Protein AF-A0A0G4NLV8-F1 (afdb_monomer_lite)

Secondary structure (DSSP, 8-state):
-----------PPPPPP-----SS-SGGGG----B-SPPGGGEEE-SSEEEEEEETTEEEEEE-TTS----SPBSS--B---PPPP-EEEE-SS-EEEE-SSEEEEE-SSS--TTTEEEEESS-SSTT--EEETT----TTB-----S--TT--S-------S-BTTSEEEEE-TT--EE-SSSSEEPPPSSS-EEEEEEE-TT-HHHHHHHHHHHH-PPPPPPGGGGSEEE--S----HHHHHHHHHHHHHTT----EEEE-GGGB-SSSTT--S-SS---SB-TTT-TTHHHHHHHHHHTTPEEEEEE-GGG-B-TTSTTHHHHHHHHT---TT---B---TT-HHHHHHIIIIIIHHHHHHT--EEEE---S-S--SSTT--HHHHHHHHHHHHHHHHTTTSS---BB---STTGGGS--EE----BSSHHHHHHHHHHHHHGGGGT--SEE--BT-SBSS---HHHHHHHHHHHTTSSSEEE---S-TTS---GGGS-HHHHHHHHHHHHHHHHHHHHHHHHHHHHHHHT--SEEEGGGT-TT-THHHH-TT-EEETTTEEE----SPPPTTTS------SHHHHHHHHHHHHHHHHHTTGGG----GGGHHIIIIIIIIHHHHHHHHHHHTT-HHHHHHHHHHHHHHHHHHHHH-GGG-TTGGGTT-HHHHHHHHHHHHHHHHHHHHHHHHHHTTSBHHHHHHHHHHHHHHHHHHHHHHHHHTT-HHHHHHHHHHHHHHHHHHHHHHHHHHHHHHHTTTT------B-GGGS-------

pLDDT: mean 89.78, std 13.99, range [25.23, 98.75]

InterPro domains:
  IPR000322 Glycoside hydrolase family 31, TIM barrel domain [PF01055] (221-526)
  IPR000791 Acetate transporter GPR1/Ato2/SatP-like [PF01184] (585-761)
  IPR017853 Glycoside hydrolase superfamily [SSF51445] (209-532)

Foldseek 3Di:
DDDDDDDDDDPDDDDDDDDPDDDQPDLQLLQDDFAQAEDPLQWDADQFKIWGCLELFKIKIKGHPRSDDDRFAFLQFRYSYDDRYDWDWDDDPQWIWIDGPFKIWIARPDDFDQVGTKMFTPQALDPVGDMDGVVDDDQPFFLAAADQACAVPQFDDHGHGFQDGSNQKDKDWRFLTWGDPSRSRTDGDDDDDMTIMMMGGGNLQLLVSLVVSCNGLPAQAFADLLQLAAEEAEADLAALVRVLVLVVVCVVLVQDHAAYEDEQNQFAAPDPPPPDRRRAAQAGDCVRCVPLLVSLVSCVVSNHAYEYEHDCQAAAFLVHPQQVVLCVQLVHDCPVRDHPGDALNDSSNLCSVLVRRVVVVVVSRHLEYAHEYPPDQDHPDRSHGPQSSCQSSRQSSQCVVVVNPNGAYEETDPDQSSSNRDDHERYQHEQDLSHLVRVLLNQASNVSRLNQHYYYAQRGADDDFQDLVSSLLSLLVLLLHNGNYHYYYPDPSRDNQLVSHDPVSSVSSSVSSVVSVVCSVVSSVQSVVCRVSVGHQWHQQCSVVVVAPLSSVLSQWTHRGDPDIDRGDSDAADPVQNHDDDDDLQLLLLLLVLLQLVLCCLLCPVPNVQCLVSLCSLQPSQQVRLQVVLVVCVNRVNPLSNVVSNLRNVLSVVVSLCSDCVNVNVVVCPPLLLVVLLVVLVSLLVSLVVLVVSLVVCQQFFPLSNLLSVLLSQLSNLQSVLSNCVSVVNNVSSSVSSSVSSVSSNVSSVSSVVVSCQNVPVSGPHNDDRGGNNVVVDPPDDDD

Sequence (784 aa):
MGGASISSTSQKQRPIVIDSSSSKHGMDKYKFPSDPVAHKASTITGSNYRFTVIKPSVLRYEWSPDGTFEDRASTFAINRKFDKPDYSVKETEDLLEIVTPSLHLSYDKKRFSPNGFLVTFINKATLWGSEWRYGGEHDGGNLGGTARTLDGVNGRCDVGDGILSRSGFANLDDSESMLFDGEGFVAPRKSGDRIDGYLFSYGQDYKGAMRDYHDISGKQPLVPRWALGNWWSRYHAYNDKEYLDLMDKFEDQKIPLSTAVIDMDWHLVHEEQVTHTGWTGYTWNKSLFPDHVAFCKDLHERHLKITLNDHPHAGVHHFEDLYEKVAKAMGYDTSDNAPILFTPTDPNFMHAFLNVLHRSLEEDGCDFWWIDWQQGPYSRIPGLDPLWLLNHFQYLDDSIQRNGSGAIIFSRYGGPGSHRYPVGFSGDSISTWESLAFQPEFTTTASNVGYGWWSHDIGGHVAGSRDDELATRWTQYGVFSPIMRLHSSNSEWMGKEPWGYRDEYAAILRHFMRLRHRLVPYIYTMNVNAAASDEPLVQPLYWSHPGRGIAYDLRNQYTFGLSLVVRPVTGRRDTRTNLASEKTALPIGAFATTLTTLSLSLMEWRGVTITNVYVGNFFFIAALGLLISAQWELSVGNGFSYTVYSAFALFYAGYAAILTPSFGIVDAYGDDAAQFNNALGFFMILWSVFVLTFFIASLPSNLVFIAIFALVDVGFILVSASYFAAADGSHSASIALKKASGVFCFLAGLVGWYLTLHLLIKDDLYELPLGDTSGYFPKTRKRN

Radius of gyration: 35.22 Å; chains: 1; bounding box: 129×78×81 Å

Organism: Verticillium longisporum (NCBI:txid100787)

Structure (mmCIF, N/CA/C/O backbone):
data_AF-A0A0G4NLV8-F1
#
_entry.id   AF-A0A0G4NLV8-F1
#
loop_
_atom_site.group_PDB
_atom_site.id
_atom_site.type_symbol
_atom_site.label_atom_id
_atom_site.label_alt_id
_atom_site.label_comp_id
_atom_site.label_asym_id
_atom_site.label_entity_id
_atom_site.label_seq_id
_atom_site.pdbx_PDB_ins_code
_atom_site.Cartn_x
_atom_site.Cartn_y
_atom_site.Cartn_z
_atom_site.occupancy
_atom_site.B_iso_or_equiv
_atom_site.auth_seq_id
_atom_site.auth_comp_id
_atom_site.auth_asym_id
_atom_site.auth_atom_id
_atom_site.pdbx_PDB_model_num
ATOM 1 N N . MET A 1 1 ? -62.352 -4.588 -30.972 1.00 38.97 1 MET A N 1
ATOM 2 C CA . MET A 1 1 ? -61.065 -5.277 -30.741 1.00 38.97 1 MET A CA 1
ATOM 3 C C . MET A 1 1 ? -59.977 -4.357 -31.285 1.00 38.97 1 MET A C 1
ATOM 5 O O . MET A 1 1 ? -59.772 -4.352 -32.482 1.00 38.97 1 MET A O 1
ATOM 9 N N . GLY A 1 2 ? -59.392 -3.406 -30.564 1.00 29.11 2 GLY A N 1
ATOM 10 C CA . GLY A 1 2 ? -59.088 -3.324 -29.137 1.00 29.11 2 GLY A CA 1
ATOM 11 C C . GLY A 1 2 ? -57.567 -3.227 -29.002 1.00 29.11 2 GLY A C 1
ATOM 12 O O . GLY A 1 2 ? -56.939 -4.213 -28.644 1.00 29.11 2 GLY A O 1
ATOM 13 N N . GLY A 1 3 ? -56.990 -2.087 -29.401 1.00 29.62 3 GLY A N 1
ATOM 14 C CA . GLY A 1 3 ? -55.568 -1.789 -29.221 1.00 29.62 3 GLY A CA 1
ATOM 15 C C . GLY A 1 3 ? -55.262 -1.419 -27.771 1.00 29.62 3 GLY A C 1
ATOM 16 O O . GLY A 1 3 ? -56.114 -0.849 -27.091 1.00 29.62 3 GLY A O 1
ATOM 17 N N . ALA A 1 4 ? -54.054 -1.736 -27.307 1.00 29.42 4 ALA A N 1
ATOM 18 C CA . ALA A 1 4 ? -53.563 -1.322 -25.999 1.00 29.42 4 ALA A CA 1
ATOM 19 C C . ALA A 1 4 ? -52.131 -0.790 -26.119 1.00 29.42 4 ALA A C 1
ATOM 21 O O . ALA A 1 4 ? -51.211 -1.482 -26.548 1.00 29.42 4 ALA A O 1
ATOM 22 N N . SER A 1 5 ? -52.017 0.484 -25.760 1.00 25.80 5 SER A N 1
ATOM 23 C CA . SER A 1 5 ? -50.831 1.315 -25.611 1.00 25.80 5 SER A CA 1
ATOM 24 C C . SER A 1 5 ? -49.900 0.817 -24.504 1.00 25.80 5 SER A C 1
ATOM 26 O O . SER A 1 5 ? -50.362 0.473 -23.417 1.00 25.80 5 SER A O 1
ATOM 28 N N . ILE A 1 6 ? -48.592 0.895 -24.739 1.00 29.86 6 ILE A N 1
ATOM 29 C CA . ILE A 1 6 ? -47.568 0.763 -23.700 1.00 29.86 6 ILE A CA 1
ATOM 30 C C . ILE A 1 6 ? -47.379 2.148 -23.069 1.00 29.86 6 ILE A C 1
ATOM 32 O O . ILE A 1 6 ? -46.929 3.084 -23.727 1.00 29.86 6 ILE A O 1
ATOM 36 N N . SER A 1 7 ? -47.790 2.290 -21.809 1.00 25.23 7 SER A N 1
ATOM 37 C CA . SER A 1 7 ? -47.650 3.514 -21.021 1.00 25.23 7 SER A CA 1
ATOM 38 C C . SER A 1 7 ? -46.253 3.619 -20.411 1.00 25.23 7 SER A C 1
ATOM 40 O O . SER A 1 7 ? -45.836 2.739 -19.659 1.00 25.23 7 SER A O 1
ATOM 42 N N . SER A 1 8 ? -45.567 4.730 -20.668 1.00 26.80 8 SER A N 1
ATOM 43 C CA . SER A 1 8 ? -44.390 5.177 -19.926 1.00 26.80 8 SER A CA 1
ATOM 44 C C . SER A 1 8 ? -44.804 5.696 -18.543 1.00 26.80 8 SER A C 1
ATOM 46 O O . SER A 1 8 ? -45.388 6.775 -18.427 1.00 26.80 8 SER A O 1
ATOM 48 N N . THR A 1 9 ? -44.505 4.961 -17.478 1.00 26.12 9 THR A N 1
ATOM 49 C CA . THR A 1 9 ? -44.613 5.481 -16.108 1.00 26.12 9 THR A CA 1
ATOM 50 C C . THR A 1 9 ? -43.336 6.221 -15.733 1.00 26.12 9 THR A C 1
ATOM 52 O O . THR A 1 9 ? -42.332 5.603 -15.394 1.00 26.12 9 THR A O 1
ATOM 55 N N . SER A 1 10 ? -43.389 7.556 -15.762 1.00 26.77 10 SER A N 1
ATOM 56 C CA . SER A 1 10 ? -42.438 8.407 -15.046 1.00 26.77 10 SER A CA 1
ATOM 57 C C . SER A 1 10 ? -42.631 8.192 -13.541 1.00 26.77 10 SER A C 1
ATOM 59 O O . SER A 1 10 ? -43.697 8.519 -13.005 1.00 26.77 10 SER A O 1
ATOM 61 N N . GLN A 1 11 ? -41.632 7.660 -12.841 1.00 27.70 11 GLN A N 1
ATOM 62 C CA . GLN A 1 11 ? -41.609 7.719 -11.381 1.00 27.70 11 GLN A CA 1
ATOM 63 C C . GLN A 1 11 ? -41.343 9.169 -10.965 1.00 27.70 11 GLN A C 1
ATOM 65 O O . GLN A 1 11 ? -40.218 9.650 -11.008 1.00 27.70 11 GLN A O 1
ATOM 70 N N . LYS A 1 12 ? -42.405 9.887 -10.587 1.00 29.28 12 LYS A N 1
ATOM 71 C CA . LYS A 1 12 ? -42.277 11.154 -9.863 1.00 29.28 12 LYS A CA 1
ATOM 72 C C . LYS A 1 12 ? -41.698 10.854 -8.478 1.00 29.28 12 LYS A C 1
ATOM 74 O O . LYS A 1 12 ? -42.352 10.174 -7.684 1.00 29.28 12 LYS A O 1
ATOM 79 N N . GLN A 1 13 ? -40.498 11.365 -8.203 1.00 31.30 13 GLN A N 1
ATOM 80 C CA . GLN A 1 13 ? -39.945 11.480 -6.853 1.00 31.30 13 GLN A CA 1
ATOM 81 C C . GLN A 1 13 ? -40.967 12.181 -5.946 1.00 31.30 13 GLN A C 1
ATOM 83 O O . GLN A 1 13 ? -41.559 13.198 -6.316 1.00 31.30 13 GLN A O 1
ATOM 88 N N . ARG A 1 14 ? -41.213 11.612 -4.762 1.00 28.25 14 ARG A N 1
ATOM 89 C CA . ARG A 1 14 ? -42.006 12.272 -3.719 1.00 28.25 14 ARG A CA 1
ATOM 90 C C . ARG A 1 14 ? -41.120 13.303 -3.012 1.00 28.25 14 ARG A C 1
ATOM 92 O O . ARG A 1 14 ? -39.988 12.958 -2.683 1.00 28.25 14 ARG A O 1
ATOM 99 N N . PRO A 1 15 ? -41.613 14.520 -2.734 1.00 27.88 15 PRO A N 1
ATOM 100 C CA . PRO A 1 15 ? -40.862 15.491 -1.954 1.00 27.88 15 PRO A CA 1
ATOM 101 C C . PRO A 1 15 ? -40.763 15.013 -0.500 1.00 27.88 15 PRO A C 1
ATOM 103 O O . PRO A 1 15 ? -41.767 14.645 0.113 1.00 27.88 15 PRO A O 1
ATOM 106 N N . ILE A 1 16 ? -39.543 14.999 0.034 1.00 32.50 16 ILE A N 1
ATOM 107 C CA . ILE A 1 16 ? -39.265 14.724 1.445 1.00 32.50 16 ILE A CA 1
ATOM 108 C C . ILE A 1 16 ? -39.693 15.962 2.242 1.00 32.50 16 ILE A C 1
ATOM 110 O O . ILE A 1 16 ? -39.174 17.057 2.036 1.00 32.50 16 ILE A O 1
ATOM 114 N N . VAL A 1 17 ? -40.680 15.792 3.121 1.00 29.70 17 VAL A N 1
ATOM 115 C CA . VAL A 1 17 ? -41.126 16.821 4.068 1.00 29.70 17 VAL A CA 1
ATOM 116 C C . VAL A 1 17 ? -40.156 16.821 5.249 1.00 29.70 17 VAL A C 1
ATOM 118 O O . VAL A 1 17 ? -39.983 15.791 5.897 1.00 29.70 17 VAL A O 1
ATOM 121 N N . ILE A 1 18 ? -39.517 17.962 5.508 1.00 35.19 18 ILE A N 1
ATOM 122 C CA . ILE A 1 18 ? -38.602 18.169 6.637 1.00 35.19 18 ILE A CA 1
ATOM 123 C C . ILE A 1 18 ? -39.430 18.682 7.822 1.00 35.19 18 ILE A C 1
ATOM 125 O O . ILE A 1 18 ? -39.954 19.792 7.762 1.00 35.19 18 ILE A O 1
ATOM 129 N N . ASP A 1 19 ? -39.563 17.871 8.874 1.00 29.81 19 ASP A N 1
ATOM 130 C CA . ASP A 1 19 ? -40.154 18.261 10.162 1.00 29.81 19 ASP A CA 1
ATOM 131 C C . ASP A 1 19 ? -39.036 18.626 11.156 1.00 29.81 19 ASP A C 1
ATOM 133 O O . ASP A 1 19 ? -38.046 17.905 11.281 1.00 29.81 19 ASP A O 1
ATOM 137 N N . SER A 1 20 ? -39.156 19.769 11.827 1.00 34.16 20 SER A N 1
ATOM 138 C CA . SER A 1 20 ? -38.058 20.519 12.448 1.00 34.16 20 SER A CA 1
ATOM 139 C C . SER A 1 20 ? -38.025 20.429 13.980 1.00 34.16 20 SER A C 1
ATOM 141 O O . SER A 1 20 ? -37.966 21.460 14.654 1.00 34.16 20 SER A O 1
ATOM 143 N N . SER A 1 21 ? -38.053 19.226 14.566 1.00 32.72 21 SER A N 1
ATOM 144 C CA . SER A 1 21 ? -37.839 19.082 16.018 1.00 32.72 21 SER A CA 1
ATOM 145 C C . SER A 1 21 ? -37.373 17.688 16.483 1.00 32.72 21 SER A C 1
ATOM 147 O O . SER A 1 21 ? -38.164 16.927 17.032 1.00 32.72 21 SER A O 1
ATOM 149 N N . SER A 1 22 ? -36.082 17.356 16.327 1.00 35.91 22 SER A N 1
ATOM 150 C CA . SER A 1 22 ? -35.323 16.471 17.245 1.00 35.91 22 SER A CA 1
ATOM 151 C C . SER A 1 22 ? -33.817 16.535 16.947 1.00 35.91 22 SER A C 1
ATOM 153 O O . SER A 1 22 ? -33.408 16.637 15.803 1.00 35.91 22 SER A O 1
ATOM 155 N N . SER A 1 23 ? -32.961 16.484 17.958 1.00 43.44 23 SER A N 1
ATOM 156 C CA . SER A 1 23 ? -31.551 16.903 17.899 1.00 43.44 23 SER A CA 1
ATOM 157 C C . SER A 1 23 ? -30.526 15.892 17.328 1.00 43.44 23 SER A C 1
ATOM 159 O O . SER A 1 23 ? -29.408 15.850 17.834 1.00 43.44 23 SER A O 1
ATOM 161 N N . LYS A 1 24 ? -30.857 15.087 16.307 1.00 53.97 24 LYS A N 1
ATOM 162 C CA . LYS A 1 24 ? -29.906 14.230 15.544 1.00 53.97 24 LYS A CA 1
ATOM 163 C C . LYS A 1 24 ? -30.459 13.878 14.145 1.00 53.97 24 LYS A C 1
ATOM 165 O O . LYS A 1 24 ? -30.558 12.711 13.778 1.00 53.97 24 LYS A O 1
ATOM 170 N N . HIS A 1 25 ? -30.902 14.861 13.361 1.00 63.53 25 HIS A N 1
ATOM 171 C CA . HIS A 1 25 ? -31.545 14.576 12.069 1.00 63.53 25 HIS A CA 1
ATOM 172 C C . HIS A 1 25 ? -30.561 13.972 11.054 1.00 63.53 25 HIS A C 1
ATOM 174 O O . HIS A 1 25 ? -29.719 14.669 10.503 1.00 63.53 25 HIS A O 1
ATOM 180 N N . GLY A 1 26 ? -30.703 12.672 10.781 1.00 76.69 26 GLY A N 1
ATOM 181 C CA . GLY A 1 26 ? -30.238 12.042 9.540 1.00 76.69 26 GLY A CA 1
ATOM 182 C C . GLY A 1 26 ? -29.002 11.145 9.628 1.00 76.69 26 GLY A C 1
ATOM 183 O O . GLY A 1 26 ? -28.774 10.390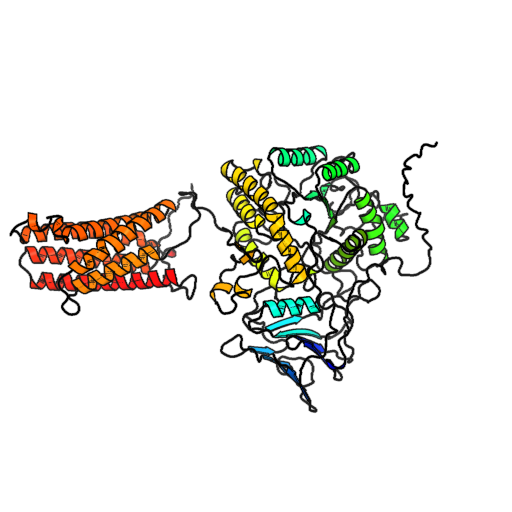 8.685 1.00 76.69 26 GLY A O 1
ATOM 184 N N . MET A 1 27 ? -28.245 11.155 10.733 1.00 91.56 27 MET A N 1
ATOM 185 C CA . MET A 1 27 ? -27.034 10.320 10.848 1.00 91.56 27 MET A CA 1
ATOM 186 C C . MET A 1 27 ? -27.313 8.855 11.237 1.00 91.56 27 MET A C 1
ATOM 188 O O . MET A 1 27 ? -26.491 7.985 10.963 1.00 91.56 27 MET A O 1
ATOM 192 N N . ASP A 1 28 ? -28.495 8.537 11.778 1.00 90.56 28 ASP A N 1
ATOM 193 C CA . ASP A 1 28 ? -28.865 7.174 12.209 1.00 90.56 28 ASP A CA 1
ATOM 194 C C . ASP A 1 28 ? -28.780 6.121 11.090 1.00 90.56 28 ASP A C 1
ATOM 196 O O . ASP A 1 28 ? -28.574 4.935 11.354 1.00 90.56 28 ASP A O 1
ATOM 200 N N . LYS A 1 29 ? -28.922 6.542 9.826 1.00 91.31 29 LYS A N 1
ATOM 201 C CA . LYS A 1 29 ? -28.813 5.654 8.659 1.00 91.31 29 LYS A CA 1
ATOM 202 C C . LYS A 1 29 ? -27.388 5.143 8.415 1.00 91.31 29 LYS A C 1
ATOM 204 O O . LYS A 1 29 ? -27.231 4.157 7.705 1.00 91.31 29 LYS A O 1
ATOM 209 N N . TYR A 1 30 ? -26.373 5.780 9.006 1.00 94.56 30 TYR A N 1
ATOM 210 C CA . TYR A 1 30 ? -24.967 5.371 8.919 1.00 94.56 30 TYR A CA 1
ATOM 211 C C . TYR A 1 30 ? -24.568 4.376 10.022 1.00 94.56 30 TYR A C 1
ATOM 213 O O . TYR A 1 30 ? -23.389 4.095 10.227 1.00 94.56 30 TYR A O 1
ATOM 221 N N . LYS A 1 31 ? -25.535 3.790 10.741 1.00 93.62 31 LYS A N 1
ATOM 222 C CA . LYS A 1 31 ? -25.270 2.596 11.553 1.00 93.62 31 LYS A CA 1
ATOM 223 C C . LYS A 1 31 ? -24.798 1.460 10.642 1.00 93.62 31 LYS A C 1
ATOM 225 O O . LYS A 1 31 ? -25.408 1.184 9.612 1.00 93.62 31 LYS A O 1
ATOM 230 N N . PHE A 1 32 ? -23.735 0.776 11.048 1.00 93.81 32 PHE A N 1
ATOM 231 C CA . PHE A 1 32 ? -23.145 -0.327 10.295 1.00 93.81 32 PHE A CA 1
ATOM 232 C C . PHE A 1 32 ? -23.087 -1.607 11.147 1.00 93.81 32 PHE A C 1
ATOM 234 O O . PHE A 1 32 ? -23.086 -1.523 12.381 1.00 93.81 32 PHE A O 1
ATOM 241 N N . PRO A 1 33 ? -23.048 -2.798 10.520 1.00 93.00 33 PRO A N 1
ATOM 242 C CA . PRO A 1 33 ? -22.968 -4.060 11.250 1.00 93.00 33 PRO A CA 1
ATOM 243 C C . PRO A 1 33 ? -21.710 -4.138 12.125 1.00 93.00 33 PRO A C 1
ATOM 245 O O . PRO A 1 33 ? -20.595 -3.975 11.632 1.00 93.00 33 PRO A O 1
ATOM 248 N N . SER A 1 34 ? -21.900 -4.398 13.417 1.00 95.69 34 SER A N 1
ATOM 249 C CA . SER A 1 34 ? -20.826 -4.610 14.390 1.00 95.69 34 SER A CA 1
ATOM 250 C C . SER A 1 34 ? -21.331 -5.438 15.573 1.00 95.69 34 SER A C 1
ATOM 252 O O . SER A 1 34 ? -22.496 -5.335 15.958 1.00 95.69 34 SER A O 1
ATOM 254 N N . ASP A 1 35 ? -20.445 -6.236 16.168 1.00 96.62 35 ASP A N 1
ATOM 255 C CA . ASP A 1 35 ? -20.707 -7.028 17.376 1.00 96.62 35 ASP A CA 1
ATOM 256 C C . ASP A 1 35 ? -19.591 -6.803 18.423 1.00 96.62 35 ASP A C 1
ATOM 258 O O . ASP A 1 35 ? -18.783 -7.700 18.696 1.00 96.62 35 ASP A O 1
ATOM 262 N N . PRO A 1 36 ? -19.491 -5.601 19.024 1.00 96.81 36 PRO A N 1
ATOM 263 C CA . PRO A 1 36 ? -18.287 -5.173 19.742 1.00 96.81 36 PRO A CA 1
ATOM 264 C C . PRO A 1 36 ? -18.175 -5.692 21.182 1.00 96.81 36 PRO A C 1
ATOM 266 O O . PRO A 1 36 ? -17.120 -5.539 21.803 1.00 96.81 36 PRO A O 1
ATOM 269 N N . VAL A 1 37 ? -19.233 -6.308 21.718 1.00 96.88 37 VAL A N 1
ATOM 270 C CA . VAL A 1 37 ? -19.282 -6.821 23.094 1.00 96.88 37 VAL A CA 1
ATOM 271 C C . VAL A 1 37 ? -18.903 -8.298 23.113 1.00 96.88 37 VAL A C 1
ATOM 273 O O . VAL A 1 37 ? -19.598 -9.138 22.541 1.00 96.88 37 VAL A O 1
ATOM 276 N N . ALA A 1 38 ? -17.813 -8.624 23.803 1.00 95.88 38 ALA A N 1
ATOM 277 C CA . ALA A 1 38 ? -17.331 -9.995 23.907 1.00 95.88 38 ALA A CA 1
ATOM 278 C C . ALA A 1 38 ? -18.262 -10.902 24.725 1.00 95.88 38 ALA A C 1
ATOM 280 O O . ALA A 1 38 ? -19.027 -10.461 25.589 1.00 95.88 38 ALA A O 1
ATOM 281 N N . HIS A 1 39 ? -18.172 -12.210 24.478 1.00 93.31 39 HIS A N 1
ATOM 282 C CA . HIS A 1 39 ? -18.891 -13.196 25.274 1.00 93.31 39 HIS A CA 1
ATOM 283 C C . HIS A 1 39 ? -18.384 -13.171 26.727 1.00 93.31 39 HIS A C 1
ATOM 285 O O . HIS A 1 39 ? -17.189 -13.310 26.969 1.00 93.31 39 HIS A O 1
ATOM 291 N N . LYS A 1 40 ? -19.288 -13.063 27.714 1.00 94.00 40 LYS A N 1
ATOM 292 C CA . LYS A 1 40 ? -18.914 -12.949 29.143 1.00 94.00 40 LYS A CA 1
ATOM 293 C C . LYS A 1 40 ? -17.983 -14.064 29.618 1.00 94.00 40 LYS A C 1
ATOM 295 O O . LYS A 1 40 ? -17.091 -13.827 30.419 1.00 94.00 40 LYS A O 1
ATOM 300 N N . ALA A 1 41 ? -18.193 -15.280 29.116 1.00 95.38 41 ALA A N 1
ATOM 301 C CA . ALA A 1 41 ? -17.379 -16.440 29.473 1.00 95.38 41 ALA A CA 1
ATOM 302 C C . ALA A 1 41 ? -15.982 -16.459 28.828 1.00 95.38 41 ALA A C 1
ATOM 304 O O . ALA A 1 41 ? -15.270 -17.428 29.055 1.00 95.38 41 ALA A O 1
ATOM 305 N N . SER A 1 42 ? -15.632 -15.451 28.025 1.00 97.06 42 SER A N 1
ATOM 306 C CA . SER A 1 42 ? -14.298 -15.221 27.453 1.00 97.06 42 SER A CA 1
ATOM 307 C C . SER A 1 42 ? -13.561 -14.070 28.147 1.00 97.06 42 SER A C 1
ATOM 309 O O . SER A 1 42 ? -12.428 -13.755 27.786 1.00 97.06 42 SER A O 1
ATOM 311 N N . THR A 1 43 ? -14.204 -13.420 29.121 1.00 97.56 43 THR A N 1
ATOM 312 C CA . THR A 1 43 ? -13.706 -12.222 29.795 1.00 97.56 43 THR A CA 1
ATOM 313 C C . THR A 1 43 ? -13.301 -12.544 31.233 1.00 97.56 43 THR A C 1
ATOM 315 O O . THR A 1 43 ? -14.046 -13.182 31.976 1.00 97.56 43 THR A O 1
ATOM 318 N N . ILE A 1 44 ? -12.121 -12.072 31.629 1.00 97.94 44 ILE A N 1
ATOM 319 C CA . ILE A 1 44 ? -11.565 -12.159 32.978 1.00 97.94 44 ILE A CA 1
ATOM 320 C C . ILE A 1 44 ? -11.370 -10.727 33.477 1.00 97.94 44 ILE A C 1
ATOM 322 O O . ILE A 1 44 ? -10.573 -9.980 32.911 1.00 97.94 44 ILE A O 1
ATOM 326 N N . THR A 1 45 ? -12.094 -10.340 34.526 1.00 97.12 45 THR A N 1
ATOM 327 C CA . THR A 1 45 ? -12.149 -8.949 35.000 1.00 97.12 45 THR A CA 1
ATOM 328 C C . THR A 1 45 ? -11.724 -8.853 36.459 1.00 97.12 45 THR A C 1
ATOM 330 O O . THR A 1 45 ? -12.265 -9.562 37.305 1.00 97.12 45 THR A O 1
ATOM 333 N N . GLY A 1 46 ? -10.792 -7.945 36.748 1.00 96.12 46 GLY A N 1
ATOM 334 C CA . GLY A 1 46 ? -10.450 -7.499 38.100 1.00 96.12 46 GLY A CA 1
ATOM 335 C C . GLY A 1 46 ? -10.925 -6.069 38.366 1.00 96.12 46 GLY A C 1
ATOM 336 O O . GLY A 1 46 ? -11.727 -5.517 37.618 1.00 96.12 46 GLY A O 1
ATOM 337 N N . SER A 1 47 ? -10.409 -5.436 39.423 1.00 95.06 47 SER A N 1
ATOM 338 C CA . SER A 1 47 ? -10.797 -4.062 39.789 1.00 95.06 47 SER A CA 1
ATOM 339 C C . SER A 1 47 ? -10.362 -3.011 38.765 1.00 95.06 47 SER A C 1
ATOM 341 O O . SER A 1 47 ? -11.061 -2.028 38.561 1.00 95.06 47 SER A O 1
ATOM 343 N N . ASN A 1 48 ? -9.206 -3.219 38.129 1.00 97.25 48 ASN A N 1
ATOM 344 C CA . ASN A 1 48 ? -8.549 -2.234 37.264 1.00 97.25 48 ASN A CA 1
ATOM 345 C C . ASN A 1 48 ? -8.106 -2.809 35.918 1.00 97.25 48 ASN A C 1
ATOM 347 O O . ASN A 1 48 ? -7.559 -2.085 35.097 1.00 97.25 48 ASN A O 1
ATOM 351 N N . TYR A 1 49 ? -8.313 -4.104 35.685 1.00 98.19 49 TYR A N 1
ATOM 352 C CA . TYR A 1 49 ? -7.892 -4.781 34.465 1.00 98.19 49 TYR A CA 1
ATOM 353 C C . TYR A 1 49 ? -9.005 -5.656 33.904 1.00 98.19 49 TYR A C 1
ATOM 355 O O . TYR A 1 49 ? -9.838 -6.184 34.650 1.00 98.19 49 TYR A O 1
ATOM 363 N N . ARG A 1 50 ? -8.969 -5.860 32.590 1.00 98.50 50 ARG A N 1
ATOM 364 C CA . ARG A 1 50 ? -9.819 -6.815 31.891 1.00 98.50 50 ARG A CA 1
ATOM 365 C C . ARG A 1 50 ? -9.020 -7.510 30.801 1.00 98.50 50 ARG A C 1
ATOM 367 O O . ARG A 1 50 ? -8.403 -6.860 29.967 1.00 98.50 50 ARG A O 1
ATOM 374 N N . PHE A 1 51 ? -9.053 -8.834 30.797 1.00 98.69 51 PHE A N 1
ATOM 375 C CA . PHE A 1 51 ? -8.548 -9.650 29.700 1.00 98.69 51 PHE A CA 1
ATOM 376 C C . PHE A 1 51 ? -9.721 -10.289 28.980 1.00 98.69 51 PHE A C 1
ATOM 378 O O . PHE A 1 51 ? -10.657 -10.771 29.617 1.00 98.69 51 PHE A O 1
ATOM 385 N N . THR A 1 52 ? -9.670 -10.316 27.655 1.00 98.56 52 THR A N 1
ATOM 386 C CA . THR A 1 52 ? -10.646 -11.038 26.843 1.00 98.56 52 THR A CA 1
ATOM 387 C C . THR A 1 52 ? -9.909 -11.967 25.896 1.00 98.56 52 THR A C 1
ATOM 389 O O . THR A 1 52 ? -9.145 -11.516 25.044 1.00 98.56 52 THR A O 1
ATOM 392 N N . VAL A 1 53 ? -10.150 -13.270 26.027 1.00 98.19 53 VAL A N 1
ATOM 393 C CA . VAL A 1 53 ? -9.654 -14.263 25.073 1.00 98.19 53 VAL A CA 1
ATOM 394 C C . VAL A 1 53 ? -10.606 -14.249 23.879 1.00 98.19 53 VAL A C 1
ATOM 396 O O . VAL A 1 53 ? -11.673 -14.856 23.918 1.00 98.19 53 VAL A O 1
ATOM 399 N N . ILE A 1 54 ? -10.259 -13.476 22.849 1.00 96.81 54 ILE A N 1
ATOM 400 C CA . ILE A 1 54 ? -11.094 -13.280 21.655 1.00 96.81 54 ILE A CA 1
ATOM 401 C C . ILE A 1 54 ? -11.093 -14.561 20.818 1.00 96.81 54 ILE A C 1
ATOM 403 O O . ILE A 1 54 ? -12.138 -15.030 20.375 1.00 96.81 54 ILE A O 1
ATOM 407 N N . LYS A 1 55 ? -9.904 -15.142 20.656 1.00 96.06 55 LYS A N 1
ATOM 408 C CA . LYS A 1 55 ? -9.633 -16.407 19.972 1.00 96.06 55 LYS A CA 1
ATOM 409 C C . LYS A 1 55 ? -8.474 -17.122 20.665 1.00 96.06 55 LYS A C 1
ATOM 411 O O . LYS A 1 55 ? -7.755 -16.474 21.426 1.00 96.06 55 LYS A O 1
ATOM 416 N N . PRO A 1 56 ? -8.218 -18.415 20.383 1.00 94.88 56 PRO A N 1
ATOM 417 C CA . PRO A 1 56 ? -7.038 -19.096 20.917 1.00 94.88 56 PRO A CA 1
ATOM 418 C C . PRO A 1 56 ? -5.733 -18.323 20.668 1.00 94.88 56 PRO A C 1
ATOM 420 O O . PRO A 1 56 ? -4.889 -18.285 21.556 1.00 94.88 56 PRO A O 1
ATOM 423 N N . SER A 1 57 ? -5.632 -17.679 19.499 1.00 95.38 57 SER A N 1
ATOM 424 C CA . SER A 1 57 ? -4.513 -16.883 18.974 1.00 95.38 57 SER A CA 1
ATOM 425 C C . SER A 1 57 ? -4.583 -15.381 19.264 1.00 95.38 57 SER A C 1
ATOM 427 O O . SER A 1 57 ? -3.624 -14.681 18.950 1.00 95.38 57 SER A O 1
ATOM 429 N N . VAL A 1 58 ? -5.680 -14.856 19.827 1.00 97.50 58 VAL A N 1
ATOM 430 C CA . VAL A 1 58 ? -5.844 -13.406 20.036 1.00 97.50 58 VAL A CA 1
ATOM 431 C C . VAL A 1 58 ? -6.360 -13.093 21.430 1.00 97.50 58 VAL A C 1
ATOM 433 O O . VAL A 1 58 ? -7.462 -13.490 21.821 1.00 97.50 58 VAL A O 1
ATOM 436 N N . LEU A 1 59 ? -5.575 -12.303 22.154 1.00 98.06 59 LEU A N 1
ATOM 437 C CA . LEU A 1 59 ? -5.898 -11.801 23.479 1.00 98.06 59 LEU A CA 1
ATOM 438 C C . LEU A 1 59 ? -6.058 -10.281 23.428 1.00 98.06 59 LEU A C 1
ATOM 440 O O . LEU A 1 59 ? -5.142 -9.581 23.013 1.00 98.06 59 LEU A O 1
ATOM 444 N N . ARG A 1 60 ? -7.182 -9.768 23.926 1.00 98.56 60 ARG A N 1
ATOM 445 C CA . ARG A 1 60 ? -7.340 -8.347 24.252 1.00 98.56 60 ARG A CA 1
ATOM 446 C C . ARG A 1 60 ? -7.002 -8.121 25.723 1.00 98.56 60 ARG A C 1
ATOM 448 O O . ARG A 1 60 ? -7.427 -8.906 26.576 1.00 98.56 60 ARG A O 1
ATOM 455 N N . TYR A 1 61 ? -6.292 -7.045 26.025 1.00 98.69 61 TYR A N 1
ATOM 456 C CA . TYR A 1 61 ? -5.982 -6.613 27.381 1.00 98.69 61 TYR A CA 1
ATOM 457 C C . TYR A 1 61 ? -6.368 -5.148 27.575 1.00 98.69 61 TYR A C 1
ATOM 459 O O . TYR A 1 61 ? -6.128 -4.304 26.717 1.00 98.69 61 TYR A O 1
ATOM 467 N N . GLU A 1 62 ? -6.954 -4.842 28.725 1.00 98.56 62 GLU A N 1
ATOM 468 C CA . GLU A 1 62 ? -7.380 -3.498 29.087 1.00 98.56 62 GLU A CA 1
ATOM 469 C C . GLU A 1 62 ? -6.984 -3.178 30.524 1.00 98.56 62 GLU A C 1
ATOM 471 O O . GLU A 1 62 ? -7.041 -4.041 31.408 1.00 98.56 62 GLU A O 1
ATOM 476 N N . TRP A 1 63 ? -6.637 -1.917 30.769 1.00 98.38 63 TRP A N 1
ATOM 477 C CA . TRP A 1 63 ? -6.410 -1.388 32.110 1.00 98.38 63 TRP A CA 1
ATOM 478 C C . TRP A 1 63 ? -7.072 -0.022 32.272 1.00 98.38 63 TRP A C 1
ATOM 480 O O . TRP A 1 63 ? -7.033 0.810 31.365 1.00 98.38 63 TRP A O 1
ATOM 490 N N . SER A 1 64 ? -7.678 0.216 33.433 1.00 97.75 64 SER A N 1
ATOM 491 C CA . SER A 1 64 ? -8.237 1.513 33.808 1.00 97.75 64 SER A CA 1
ATOM 492 C C . SER A 1 64 ? -8.158 1.758 35.323 1.00 97.75 64 SER A C 1
ATOM 494 O O . SER A 1 64 ? -8.320 0.829 36.121 1.00 97.75 64 SER A O 1
ATOM 496 N N . PRO A 1 65 ? -7.958 3.011 35.768 1.00 96.25 65 PRO A N 1
ATOM 497 C CA . PRO A 1 65 ? -7.862 3.344 37.188 1.00 96.25 65 PRO A CA 1
ATOM 498 C C . PRO A 1 65 ? -9.210 3.236 37.913 1.00 96.25 65 PRO A C 1
ATOM 500 O O . PRO A 1 65 ? -9.236 3.049 39.126 1.00 96.25 65 PRO A O 1
ATOM 503 N N . ASP A 1 66 ? -10.322 3.340 37.183 1.00 96.00 66 ASP A N 1
ATOM 504 C CA . ASP A 1 66 ? -11.688 3.358 37.714 1.00 96.00 66 ASP A CA 1
ATOM 505 C C . ASP A 1 66 ? -12.478 2.068 37.441 1.00 96.00 66 ASP A C 1
ATOM 507 O O . ASP A 1 66 ? -13.679 2.020 37.707 1.00 96.00 66 ASP A O 1
ATOM 511 N N . GLY A 1 67 ? -11.836 1.040 36.877 1.00 95.44 67 GLY A N 1
ATOM 512 C CA . GLY A 1 67 ? -12.482 -0.230 36.537 1.00 95.44 67 GLY A CA 1
ATOM 513 C C . GLY A 1 67 ? -13.531 -0.127 35.426 1.00 95.44 67 GLY A C 1
ATOM 514 O O . GLY A 1 67 ? -14.331 -1.046 35.253 1.00 95.44 67 GLY A O 1
ATOM 515 N N . THR A 1 68 ? -13.561 0.984 34.680 1.00 95.50 68 THR A N 1
ATOM 516 C CA . THR A 1 68 ? -14.463 1.153 33.540 1.00 95.50 68 THR A CA 1
ATOM 517 C C . THR A 1 68 ? -13.739 0.859 32.232 1.00 95.50 68 THR A C 1
ATOM 519 O O . THR A 1 68 ? -12.805 1.563 31.847 1.00 95.50 68 THR A O 1
ATOM 522 N N . PHE A 1 69 ? -14.211 -0.162 31.526 1.00 96.69 69 PHE A N 1
ATOM 523 C CA . PHE A 1 69 ? -13.598 -0.672 30.300 1.00 96.69 69 PHE A CA 1
ATOM 524 C C . PHE A 1 69 ? -14.399 -0.294 29.048 1.00 96.69 69 PHE A C 1
ATOM 526 O O . PHE A 1 69 ? -15.512 0.231 29.158 1.00 96.69 69 PHE A O 1
ATOM 533 N N . GLU A 1 70 ? -13.834 -0.534 27.862 1.00 96.25 70 GLU A N 1
ATOM 534 C CA . GLU A 1 70 ? -14.422 -0.099 26.595 1.00 96.25 70 GLU A CA 1
ATOM 535 C C . GLU A 1 70 ? -15.094 -1.255 25.845 1.00 96.25 70 GLU A C 1
ATOM 537 O O . GLU A 1 70 ? -14.446 -2.208 25.404 1.00 96.25 70 GLU A O 1
ATOM 542 N N . ASP A 1 71 ? -16.410 -1.156 25.679 1.00 96.19 71 ASP A N 1
ATOM 543 C CA . ASP A 1 71 ? -17.235 -2.157 24.990 1.00 96.19 71 ASP A CA 1
ATOM 544 C C . ASP A 1 71 ? -17.776 -1.665 23.645 1.00 96.19 71 ASP A C 1
ATOM 546 O O . ASP A 1 71 ? -18.321 -2.457 22.876 1.00 96.19 71 ASP A O 1
ATOM 550 N N . ARG A 1 72 ? -17.612 -0.376 23.326 1.00 97.50 72 ARG A N 1
ATOM 551 C CA . ARG A 1 72 ? -17.983 0.168 22.018 1.00 97.50 72 ARG A CA 1
ATOM 552 C C . ARG A 1 72 ? -17.022 -0.322 20.938 1.00 97.50 72 ARG A C 1
ATOM 554 O O . ARG A 1 72 ? -15.887 -0.726 21.212 1.00 97.50 72 ARG A O 1
ATOM 561 N N . ALA A 1 73 ? -17.486 -0.302 19.695 1.00 98.00 73 ALA A N 1
ATOM 562 C CA . ALA A 1 73 ? -16.633 -0.570 18.546 1.00 98.00 73 ALA A CA 1
ATOM 563 C C . ALA A 1 73 ? -15.583 0.547 18.413 1.00 98.00 73 ALA A C 1
ATOM 565 O O . ALA A 1 73 ? -15.929 1.725 18.509 1.00 98.00 73 ALA A O 1
ATOM 566 N N . SER A 1 74 ? -14.323 0.183 18.185 1.00 97.88 74 SER A N 1
ATOM 567 C CA . SER A 1 74 ? -13.263 1.122 17.799 1.00 97.88 74 SER A CA 1
ATOM 568 C C . SER A 1 74 ? -13.072 1.135 16.285 1.00 97.88 74 SER A C 1
ATOM 570 O O . SER A 1 74 ? -13.641 0.306 15.570 1.00 97.88 74 SER A O 1
ATOM 572 N N . THR A 1 75 ? -12.266 2.066 15.766 1.00 96.62 75 THR A N 1
ATOM 573 C CA . THR A 1 75 ? -11.886 2.061 14.342 1.00 96.62 75 THR A CA 1
ATOM 574 C C . THR A 1 75 ? -11.213 0.762 13.923 1.00 96.62 75 THR A C 1
ATOM 576 O O . THR A 1 75 ? -11.496 0.272 12.827 1.00 96.62 75 THR A O 1
ATOM 579 N N . PHE A 1 76 ? -10.405 0.168 14.800 1.00 97.25 76 PHE A N 1
ATOM 580 C CA . PHE A 1 76 ? -9.846 -1.156 14.587 1.00 97.25 76 PHE A CA 1
ATOM 581 C C . PHE A 1 76 ? -10.879 -2.256 14.861 1.00 97.25 76 PHE A C 1
ATOM 583 O O . PHE A 1 76 ? -11.254 -2.956 13.927 1.00 97.25 76 PHE A O 1
ATOM 590 N N . ALA A 1 77 ? -11.352 -2.412 16.101 1.00 97.94 77 ALA A N 1
ATOM 591 C CA . ALA A 1 77 ? -12.111 -3.579 16.544 1.00 97.94 77 ALA A CA 1
ATOM 592 C C . ALA A 1 77 ? -13.623 -3.316 16.592 1.00 97.94 77 ALA A C 1
ATOM 594 O O . ALA A 1 77 ? -14.155 -2.757 17.557 1.00 97.94 77 ALA A O 1
ATOM 595 N N . ILE A 1 78 ? -14.323 -3.790 15.560 1.00 97.94 78 ILE A N 1
ATOM 596 C CA . ILE A 1 78 ? -15.785 -3.694 15.445 1.00 97.94 78 ILE A CA 1
ATOM 597 C C . ILE A 1 78 ? -16.495 -4.977 15.900 1.00 97.94 78 ILE A C 1
ATOM 599 O O . ILE A 1 78 ? -17.666 -4.926 16.270 1.00 97.94 78 ILE A O 1
ATOM 603 N N . ASN A 1 79 ? -15.785 -6.110 15.932 1.00 98.00 79 ASN A N 1
ATOM 604 C CA . ASN A 1 79 ? -16.313 -7.407 16.345 1.00 98.00 79 ASN A CA 1
ATOM 605 C C . ASN A 1 79 ? -15.448 -8.020 17.449 1.00 98.00 79 ASN A C 1
ATOM 607 O O . ASN A 1 79 ? -14.241 -8.202 17.299 1.00 98.00 79 ASN A O 1
ATOM 611 N N . ARG A 1 80 ? -16.078 -8.381 18.566 1.00 97.56 80 ARG A N 1
ATOM 612 C CA . ARG A 1 80 ? -15.454 -9.103 19.689 1.00 97.56 80 ARG A CA 1
ATOM 613 C C . ARG A 1 80 ? -16.295 -10.289 20.163 1.00 97.56 80 ARG A C 1
ATOM 615 O O . ARG A 1 80 ? -15.866 -11.041 21.038 1.00 97.56 80 ARG A O 1
ATOM 622 N N . LYS A 1 81 ? -17.496 -10.460 19.608 1.00 95.69 81 LYS A N 1
ATOM 623 C CA . LYS A 1 81 ? -18.422 -11.535 19.955 1.00 95.69 81 LYS A CA 1
ATOM 624 C C . LYS A 1 81 ? -18.127 -12.797 19.145 1.00 95.69 81 LYS A C 1
ATOM 626 O O . LYS A 1 81 ? -18.665 -12.996 18.061 1.00 95.69 81 LYS A O 1
ATOM 631 N N . PHE A 1 82 ? -17.308 -13.665 19.720 1.00 95.56 82 PHE A N 1
ATOM 632 C CA . PHE A 1 82 ? -17.010 -14.992 19.184 1.00 95.56 82 PHE A CA 1
ATOM 633 C C . PHE A 1 82 ? -17.442 -16.078 20.168 1.00 95.56 82 PHE A C 1
ATOM 635 O O . PHE A 1 82 ? -17.725 -15.797 21.340 1.00 95.56 82 PHE A O 1
ATOM 642 N N . ASP A 1 83 ? -17.483 -17.321 19.690 1.00 94.12 83 ASP A N 1
ATOM 643 C CA . ASP A 1 83 ? -17.649 -18.481 20.560 1.00 94.12 83 ASP A CA 1
ATOM 644 C C . ASP A 1 83 ? -16.534 -18.525 21.606 1.00 94.12 83 ASP A C 1
ATOM 646 O O . ASP A 1 83 ? -15.403 -18.102 21.358 1.00 94.12 83 ASP A O 1
ATOM 650 N N . LYS A 1 84 ? -16.857 -19.036 22.798 1.00 94.44 84 LYS A N 1
ATOM 651 C CA . LYS A 1 84 ? -15.882 -19.133 23.884 1.00 94.44 84 LYS A CA 1
ATOM 652 C C . LYS A 1 84 ? -14.710 -20.031 23.442 1.00 94.44 84 LYS A C 1
ATOM 654 O O . LYS A 1 84 ? -14.947 -21.217 23.209 1.00 94.44 84 LYS A O 1
ATOM 659 N N . PRO A 1 85 ? -13.468 -19.519 23.389 1.00 94.00 85 PRO A N 1
ATOM 660 C CA . PRO A 1 85 ? -12.310 -20.337 23.060 1.00 94.00 85 PRO A CA 1
ATOM 661 C C . PRO A 1 85 ? -11.893 -21.221 24.241 1.00 94.00 85 PRO A C 1
ATOM 663 O O . PRO A 1 85 ? -12.235 -20.955 25.397 1.00 94.00 85 PRO A O 1
ATOM 666 N N . ASP A 1 86 ? -11.099 -22.250 23.954 1.00 93.81 86 ASP A N 1
ATOM 667 C CA . ASP A 1 86 ? -10.460 -23.060 24.988 1.00 93.81 86 ASP A CA 1
ATOM 668 C C . ASP A 1 86 ? -9.334 -22.267 25.662 1.00 93.81 86 ASP A C 1
ATOM 670 O O . ASP A 1 86 ? -8.367 -21.853 25.021 1.00 93.81 86 ASP A O 1
ATOM 674 N N . TYR A 1 87 ? -9.457 -22.062 26.972 1.00 97.00 87 TYR A N 1
ATOM 675 C CA . TYR A 1 87 ? -8.406 -21.500 27.813 1.00 97.00 87 TYR A CA 1
ATOM 676 C C . TYR A 1 87 ? -8.586 -21.942 29.267 1.00 97.00 87 TYR A C 1
ATOM 678 O O . TYR A 1 87 ? -9.677 -22.333 29.694 1.00 97.00 87 TYR A O 1
ATOM 686 N N . SER A 1 88 ? -7.510 -21.861 30.044 1.00 97.31 88 SER A N 1
ATOM 687 C CA . SER A 1 88 ? -7.532 -22.074 31.490 1.00 97.31 88 SER A CA 1
ATOM 688 C C . SER A 1 88 ? -7.054 -20.827 32.222 1.00 97.31 88 SER A C 1
ATOM 690 O O . SER A 1 88 ? -6.262 -20.047 31.691 1.00 97.31 88 SER A O 1
ATOM 692 N N . VAL A 1 89 ? -7.571 -20.632 33.434 1.00 97.88 89 VAL A N 1
ATOM 693 C CA . VAL A 1 89 ? -7.219 -19.509 34.303 1.00 97.88 89 VAL A CA 1
ATOM 694 C C . VAL A 1 89 ? -6.756 -20.062 35.633 1.00 97.88 89 VAL A C 1
ATOM 696 O O . VAL A 1 89 ? -7.410 -20.933 36.211 1.00 97.88 89 VAL A O 1
ATOM 699 N N . LYS A 1 90 ? -5.647 -19.526 36.129 1.00 97.25 90 LYS A N 1
ATOM 700 C CA . LYS A 1 90 ? -5.179 -19.747 37.490 1.00 97.25 90 LYS A CA 1
ATOM 701 C C . LYS A 1 90 ? -4.949 -18.391 38.131 1.00 97.25 90 LYS A C 1
ATOM 703 O O . LYS A 1 90 ? -4.188 -17.579 37.619 1.00 97.25 90 LYS A O 1
ATOM 708 N N . GLU A 1 91 ? -5.628 -18.152 39.241 1.00 96.56 91 GLU A N 1
ATOM 709 C CA . GLU A 1 91 ? -5.611 -16.861 39.917 1.00 96.56 91 GLU A CA 1
ATOM 710 C C . GLU A 1 91 ? -5.294 -17.040 41.402 1.00 96.56 91 GLU A C 1
ATOM 712 O O . GLU A 1 91 ? -5.830 -17.929 42.068 1.00 96.56 91 GLU A O 1
ATOM 717 N N . THR A 1 92 ? -4.408 -16.189 41.909 1.00 95.31 92 THR A N 1
ATOM 718 C CA . THR A 1 92 ? -4.121 -15.995 43.331 1.00 95.31 92 THR A CA 1
ATOM 719 C C . THR A 1 92 ? -4.341 -14.521 43.699 1.00 95.31 92 THR A C 1
ATOM 721 O O . THR A 1 92 ? -4.833 -13.720 42.896 1.00 95.31 92 THR A O 1
ATOM 724 N N . GLU A 1 93 ? -4.009 -14.145 44.935 1.00 92.94 93 GLU A N 1
ATOM 725 C CA . GLU A 1 93 ? -4.098 -12.752 45.386 1.00 92.94 93 GLU A CA 1
ATOM 726 C C . GLU A 1 93 ? -3.238 -11.816 44.517 1.00 92.94 93 GLU A C 1
ATOM 728 O O . GLU A 1 93 ? -3.748 -10.807 44.030 1.00 92.94 93 GLU A O 1
ATOM 733 N N . ASP A 1 94 ? -2.002 -12.228 44.214 1.00 94.56 94 ASP A N 1
ATOM 734 C CA . ASP A 1 94 ? -0.988 -11.402 43.541 1.00 94.56 94 ASP A CA 1
ATOM 735 C C . ASP A 1 94 ? -0.689 -11.805 42.087 1.00 94.56 94 ASP A C 1
ATOM 737 O O . ASP A 1 94 ? 0.145 -11.179 41.436 1.00 94.56 94 ASP A O 1
ATOM 741 N N . LEU A 1 95 ? -1.302 -12.875 41.569 1.00 97.31 95 LEU A N 1
ATOM 742 C CA . LEU A 1 95 ? -0.964 -13.418 40.251 1.00 97.31 95 LEU A CA 1
ATOM 743 C C . LEU A 1 95 ? -2.204 -13.868 39.480 1.00 97.31 95 LEU A C 1
ATOM 745 O O . LEU A 1 95 ? -3.057 -14.582 40.006 1.00 97.31 95 LEU A O 1
ATOM 749 N N . LEU A 1 96 ? -2.249 -13.512 38.200 1.00 98.31 96 LEU A N 1
ATOM 750 C CA . LEU A 1 96 ? -3.176 -14.042 37.213 1.00 98.31 96 LEU A CA 1
ATOM 751 C C . LEU A 1 96 ? -2.395 -14.721 36.087 1.00 98.31 96 LEU A C 1
ATOM 753 O O . LEU A 1 96 ? -1.561 -14.094 35.435 1.00 98.31 96 LEU A O 1
ATOM 757 N N . GLU A 1 97 ? -2.716 -15.983 35.824 1.00 98.50 97 GLU A N 1
ATOM 758 C CA . GLU A 1 97 ? -2.223 -16.729 34.673 1.00 98.50 97 GLU A CA 1
ATOM 759 C C . GLU A 1 97 ? -3.384 -17.104 33.748 1.00 98.50 97 GLU A C 1
ATOM 761 O O . GLU A 1 97 ? -4.400 -17.644 34.199 1.00 98.50 97 GLU A O 1
ATOM 766 N N . ILE A 1 98 ? -3.222 -16.847 32.448 1.00 98.38 98 ILE A N 1
ATOM 767 C CA . ILE A 1 98 ? -4.162 -17.271 31.401 1.00 98.38 98 ILE A CA 1
ATOM 768 C C . ILE A 1 98 ? -3.386 -18.108 30.390 1.00 98.38 98 ILE A C 1
ATOM 770 O O . ILE A 1 98 ? -2.384 -17.649 29.843 1.00 98.38 98 ILE A O 1
ATOM 774 N N . VAL A 1 99 ? -3.852 -19.328 30.131 1.00 97.81 99 VAL A N 1
ATOM 775 C CA . VAL A 1 99 ? -3.215 -20.254 29.185 1.00 97.81 99 VAL A CA 1
ATOM 776 C C . VAL A 1 99 ? -4.205 -20.619 28.089 1.00 97.81 99 VAL A C 1
ATOM 778 O O . VAL A 1 99 ? -5.270 -21.169 28.380 1.00 97.81 99 VAL A O 1
ATOM 781 N N . THR A 1 100 ? -3.842 -20.339 26.840 1.00 96.81 100 THR A N 1
ATOM 782 C CA . THR A 1 100 ? -4.542 -20.787 25.627 1.00 96.81 100 THR A CA 1
ATOM 783 C C . THR A 1 100 ? -3.682 -21.834 24.902 1.00 96.81 100 THR A C 1
ATOM 785 O O . THR A 1 100 ? -2.538 -22.066 25.294 1.00 96.81 100 THR A O 1
ATOM 788 N N . PRO A 1 101 ? -4.171 -22.460 23.818 1.00 94.81 101 PRO A N 1
ATOM 789 C CA . PRO A 1 101 ? -3.333 -23.296 22.960 1.00 94.81 101 PRO A CA 1
ATOM 790 C C . PRO A 1 101 ? -2.129 -22.585 22.317 1.00 94.81 101 PRO A C 1
ATOM 792 O O . PRO A 1 101 ? -1.212 -23.271 21.872 1.00 94.81 101 PRO A O 1
ATOM 795 N N . SER A 1 102 ? -2.109 -21.247 22.237 1.00 94.81 102 SER A N 1
ATOM 796 C CA . SER A 1 102 ? -1.036 -20.498 21.563 1.00 94.81 102 SER A CA 1
ATOM 797 C C . SER A 1 102 ? -0.178 -19.637 22.495 1.00 94.81 102 SER A C 1
ATOM 799 O O . SER A 1 102 ? 0.958 -19.322 22.129 1.00 94.81 102 SER A O 1
ATOM 801 N N . LEU A 1 103 ? -0.668 -19.263 23.682 1.00 95.69 103 LEU A N 1
ATOM 802 C CA . LEU A 1 103 ? 0.039 -18.365 24.598 1.00 95.69 103 LEU A CA 1
ATOM 803 C C . LEU A 1 103 ? -0.168 -18.706 26.078 1.00 95.69 103 LEU A C 1
ATOM 805 O O . LEU A 1 103 ? -1.164 -19.314 26.472 1.00 95.69 103 LEU A O 1
ATOM 809 N N . HIS A 1 104 ? 0.772 -18.253 26.904 1.00 96.88 104 HIS A N 1
ATOM 810 C CA . HIS A 1 104 ? 0.692 -18.243 28.363 1.00 96.88 104 HIS A CA 1
ATOM 811 C C . HIS A 1 104 ? 1.022 -16.840 28.868 1.00 96.88 104 HIS A C 1
ATOM 813 O O . HIS A 1 104 ? 2.148 -16.357 28.739 1.00 96.88 104 HIS A O 1
ATOM 819 N N . LEU A 1 105 ? 0.010 -16.189 29.430 1.00 97.69 105 LEU A N 1
ATOM 820 C CA . LEU A 1 105 ? 0.084 -14.888 30.077 1.00 97.69 105 LEU A CA 1
ATOM 821 C C . LEU A 1 105 ? 0.339 -15.042 31.575 1.00 97.69 105 LEU A C 1
ATOM 823 O O . LEU A 1 105 ? -0.300 -15.869 32.223 1.00 97.69 105 LEU A O 1
ATOM 827 N N . SER A 1 106 ? 1.199 -14.183 32.116 1.00 98.19 106 SER A N 1
ATOM 828 C CA . SER A 1 106 ? 1.446 -13.993 33.544 1.00 98.19 106 SER A CA 1
ATOM 829 C C . SER A 1 106 ? 1.340 -12.507 33.890 1.00 98.19 106 SER A C 1
ATOM 831 O O . SER A 1 106 ? 1.984 -11.666 33.252 1.00 98.19 106 SER A O 1
ATOM 833 N N . TYR A 1 107 ? 0.498 -12.186 34.872 1.00 98.56 107 TYR A N 1
ATOM 834 C CA . TYR A 1 107 ? 0.185 -10.816 35.257 1.00 98.56 107 TYR A CA 1
ATOM 835 C C . TYR A 1 107 ? 0.109 -10.628 36.779 1.00 98.56 107 TYR A C 1
ATOM 837 O O . TYR A 1 107 ? -0.597 -11.362 37.464 1.00 98.56 107 TYR A O 1
ATOM 845 N N . ASP A 1 108 ? 0.792 -9.612 37.307 1.00 97.75 108 ASP A N 1
ATOM 846 C CA . ASP A 1 108 ? 0.952 -9.344 38.747 1.00 97.75 108 ASP A CA 1
ATOM 847 C C . ASP A 1 108 ? -0.189 -8.535 39.397 1.00 97.75 108 ASP A C 1
ATOM 849 O O . ASP A 1 108 ? -0.064 -8.071 40.532 1.00 97.75 108 ASP A O 1
ATOM 853 N N . LYS A 1 109 ? -1.293 -8.319 38.667 1.00 96.81 109 LYS A N 1
ATOM 854 C CA . LYS A 1 109 ? -2.489 -7.587 39.128 1.00 96.81 109 LYS A CA 1
ATOM 855 C C . LYS A 1 109 ? -2.242 -6.109 39.477 1.00 96.81 109 LYS A C 1
ATOM 857 O O . LYS A 1 109 ? -3.121 -5.470 40.058 1.00 96.81 109 LYS A O 1
ATOM 862 N N . LYS A 1 110 ? -1.108 -5.528 39.061 1.00 96.19 110 LYS A N 1
ATOM 863 C CA . LYS A 1 110 ? -0.788 -4.091 39.183 1.00 96.19 110 LYS A CA 1
ATOM 864 C C . LYS A 1 110 ? -0.914 -3.381 37.841 1.00 96.19 110 LYS A C 1
ATOM 866 O O . LYS A 1 110 ? -1.155 -3.989 36.816 1.00 96.19 110 LYS A O 1
ATOM 871 N N . ARG A 1 111 ? -0.740 -2.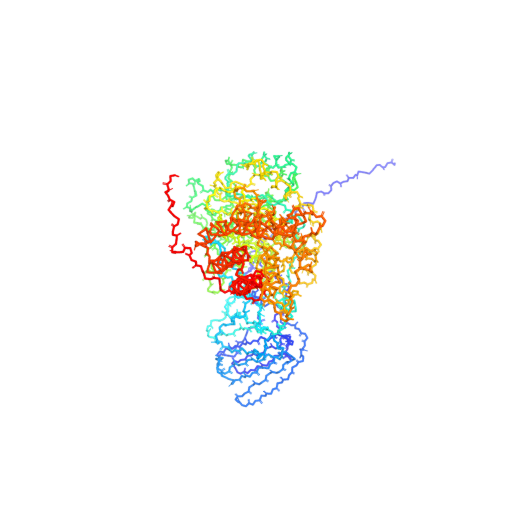060 37.807 1.00 96.75 111 ARG A N 1
ATOM 872 C CA . ARG A 1 111 ? -0.709 -1.338 36.528 1.00 96.75 111 ARG A CA 1
ATOM 873 C C . ARG A 1 111 ? 0.291 -1.989 35.552 1.00 96.75 111 ARG A C 1
ATOM 875 O O . ARG A 1 111 ? 1.428 -2.250 35.942 1.00 96.75 111 ARG A O 1
ATOM 882 N N . PHE A 1 112 ? -0.130 -2.220 34.301 1.00 97.75 112 PHE A N 1
ATOM 883 C CA . PHE A 1 112 ? 0.690 -2.896 33.290 1.00 97.75 112 PHE A CA 1
ATOM 884 C C . PHE A 1 112 ? 2.092 -2.283 33.175 1.00 97.75 112 PHE A C 1
ATOM 886 O O . PHE A 1 112 ? 2.259 -1.060 33.120 1.00 97.75 112 PHE A O 1
ATOM 893 N N . SER A 1 113 ? 3.098 -3.158 33.168 1.00 96.69 113 SER A N 1
ATOM 894 C CA . SER A 1 113 ? 4.519 -2.817 33.114 1.00 96.69 113 SER A CA 1
ATOM 895 C C . SER A 1 113 ? 5.334 -3.994 32.560 1.00 96.69 113 SER A C 1
ATOM 897 O O . SER A 1 113 ? 4.853 -5.130 32.622 1.00 96.69 113 SER A O 1
ATOM 899 N N . PRO A 1 114 ? 6.588 -3.777 32.116 1.00 96.38 114 PRO A N 1
ATOM 900 C CA . PRO A 1 114 ? 7.416 -4.858 31.575 1.00 96.38 114 PRO A CA 1
ATOM 901 C C . PRO A 1 114 ? 7.710 -5.992 32.572 1.00 96.38 114 PRO A C 1
ATOM 903 O O . PRO A 1 114 ? 7.946 -7.139 32.186 1.00 96.38 114 PRO A O 1
ATOM 906 N N . ASN A 1 115 ? 7.702 -5.673 33.870 1.00 95.12 115 ASN A N 1
ATOM 907 C CA . ASN A 1 115 ? 7.955 -6.629 34.950 1.00 95.12 115 ASN A CA 1
ATOM 908 C C . ASN A 1 115 ? 6.690 -7.388 35.361 1.00 95.12 115 ASN A C 1
ATOM 910 O O . ASN A 1 115 ? 6.777 -8.544 35.766 1.00 95.12 115 ASN A O 1
ATOM 914 N N . GLY A 1 116 ? 5.541 -6.712 35.291 1.00 96.44 116 GLY A N 1
ATOM 915 C CA . GLY A 1 116 ? 4.274 -7.201 35.820 1.00 96.44 116 GLY A CA 1
ATOM 916 C C . GLY A 1 116 ? 3.366 -7.852 34.787 1.00 96.44 116 GLY A C 1
ATOM 917 O O . GLY A 1 116 ? 2.456 -8.556 35.192 1.00 96.44 116 GLY A O 1
ATOM 918 N N . PHE A 1 117 ? 3.583 -7.647 33.481 1.00 97.88 117 PHE A N 1
ATOM 919 C CA . PHE A 1 117 ? 2.766 -8.236 32.417 1.00 97.88 117 PHE A CA 1
ATOM 920 C C . PHE A 1 117 ? 3.647 -8.849 31.318 1.00 97.88 117 PHE A C 1
ATOM 922 O O . PHE A 1 117 ? 4.250 -8.144 30.506 1.00 97.88 117 PHE A O 1
ATOM 929 N N . LEU A 1 118 ? 3.699 -10.183 31.314 1.00 97.25 118 LEU A N 1
ATOM 930 C CA . LEU A 1 118 ? 4.490 -11.019 30.416 1.00 97.25 118 LEU A CA 1
ATOM 931 C C . LEU A 1 118 ? 3.583 -12.011 29.685 1.00 97.25 118 LEU A C 1
ATOM 933 O O . LEU A 1 118 ? 2.726 -12.648 30.296 1.00 97.25 118 LEU A O 1
ATOM 937 N N . VAL A 1 119 ? 3.826 -12.204 28.393 1.00 96.94 119 VAL A N 1
ATOM 938 C CA . VAL A 1 119 ? 3.227 -13.276 27.601 1.00 96.94 119 VAL A CA 1
ATOM 939 C C . VAL A 1 119 ? 4.330 -14.084 26.935 1.00 96.94 119 VAL A C 1
ATOM 941 O O . VAL A 1 119 ? 5.218 -13.535 26.292 1.00 96.94 119 VAL A O 1
ATOM 944 N N . THR A 1 120 ? 4.263 -15.402 27.080 1.00 94.69 120 THR A N 1
ATOM 945 C CA . THR A 1 120 ? 5.116 -16.351 26.358 1.00 94.69 120 THR A CA 1
ATOM 946 C C . THR A 1 120 ? 4.284 -17.086 25.317 1.00 94.69 120 THR A C 1
ATOM 948 O O . THR A 1 120 ? 3.100 -17.357 25.531 1.00 94.69 120 THR A O 1
ATOM 951 N N . PHE A 1 121 ? 4.884 -17.394 24.170 1.00 93.50 121 PHE A N 1
ATOM 952 C CA . PHE A 1 121 ? 4.171 -18.014 23.054 1.00 93.50 121 PHE A CA 1
ATOM 953 C C . PHE A 1 121 ? 4.533 -19.494 22.925 1.00 93.50 121 PHE A C 1
ATOM 955 O O . PHE A 1 121 ? 5.706 -19.868 22.908 1.00 93.50 121 PHE A O 1
ATOM 962 N N . ILE A 1 122 ? 3.509 -20.342 22.822 1.00 87.56 122 ILE A N 1
ATOM 963 C CA . ILE A 1 122 ? 3.646 -21.803 22.732 1.00 87.56 122 ILE A CA 1
ATOM 964 C C . ILE A 1 122 ? 4.142 -22.203 21.336 1.00 87.56 122 ILE A C 1
ATOM 966 O O . ILE A 1 122 ? 4.980 -23.096 21.190 1.00 87.56 122 ILE A O 1
ATOM 970 N N . ASN A 1 123 ? 3.670 -21.501 20.303 1.00 80.50 123 ASN A N 1
ATOM 971 C CA . ASN A 1 123 ? 4.098 -21.710 18.924 1.00 80.50 123 ASN A CA 1
ATOM 972 C C . ASN A 1 123 ? 5.499 -21.117 18.711 1.00 80.50 123 ASN A C 1
ATOM 974 O O . ASN A 1 123 ? 5.658 -19.905 18.564 1.00 80.50 123 ASN A O 1
ATOM 978 N N . LYS A 1 124 ? 6.529 -21.970 18.672 1.00 75.38 124 LYS A N 1
ATOM 979 C CA . LYS A 1 124 ? 7.912 -21.538 18.420 1.00 75.38 124 LYS A CA 1
ATOM 980 C C . LYS A 1 124 ? 8.090 -21.066 16.973 1.00 75.38 124 LYS A C 1
ATOM 982 O O . LYS A 1 124 ? 8.213 -21.886 16.069 1.00 75.38 124 LYS A O 1
ATOM 987 N N . ALA A 1 125 ? 8.150 -19.751 16.766 1.00 76.94 125 ALA A N 1
ATOM 988 C CA . ALA A 1 125 ? 8.580 -19.154 15.495 1.00 76.94 125 ALA A CA 1
ATOM 989 C C . ALA A 1 125 ? 10.111 -19.019 15.389 1.00 76.94 125 ALA A C 1
ATOM 991 O O . ALA A 1 125 ? 10.664 -19.019 14.290 1.00 76.94 125 ALA A O 1
ATOM 992 N N . THR A 1 126 ? 10.797 -18.947 16.534 1.00 75.31 126 THR A N 1
ATOM 993 C CA . THR A 1 126 ? 12.255 -18.828 16.650 1.00 75.31 126 THR A CA 1
ATOM 994 C C . THR A 1 126 ? 12.839 -20.022 17.419 1.00 75.31 126 THR A C 1
ATOM 996 O O . THR A 1 126 ? 12.127 -20.733 18.133 1.00 75.31 126 THR A O 1
ATOM 999 N N . LEU A 1 127 ? 14.156 -20.244 17.306 1.00 70.00 127 LEU A N 1
ATOM 1000 C CA . LEU A 1 127 ? 14.854 -21.339 18.003 1.00 70.00 127 LEU A CA 1
ATOM 1001 C C . LEU A 1 127 ? 14.754 -21.242 19.535 1.00 70.00 127 LEU A C 1
ATOM 1003 O O . LEU A 1 127 ? 14.716 -22.267 20.217 1.00 70.00 127 LEU A O 1
ATOM 1007 N N . TRP A 1 128 ? 14.694 -20.020 20.064 1.00 76.06 128 TRP A N 1
ATOM 1008 C CA . TRP A 1 128 ? 14.722 -19.732 21.500 1.00 76.06 128 TRP A CA 1
ATOM 1009 C C . TRP A 1 128 ? 13.327 -19.537 22.105 1.00 76.06 128 TRP A C 1
ATOM 1011 O O . TRP A 1 128 ? 13.200 -19.437 23.322 1.00 76.06 128 TRP A O 1
ATOM 1021 N N . GLY A 1 129 ? 12.280 -19.540 21.273 1.00 79.94 129 GLY A N 1
ATOM 1022 C CA . GLY A 1 129 ? 10.961 -19.059 21.667 1.00 79.94 129 GLY A CA 1
ATOM 1023 C C . GLY A 1 129 ? 10.903 -17.531 21.679 1.00 79.94 129 GLY A C 1
ATOM 1024 O O . GLY A 1 129 ? 11.907 -16.846 21.478 1.00 79.94 129 GLY A O 1
ATOM 1025 N N . SER A 1 130 ? 9.701 -17.011 21.886 1.00 87.12 130 SER A N 1
ATOM 1026 C CA . SER A 1 130 ? 9.438 -15.576 21.907 1.00 87.12 130 SER A CA 1
ATOM 1027 C C . SER A 1 130 ? 8.680 -15.233 23.185 1.00 87.12 130 SER A C 1
ATOM 1029 O O . SER A 1 130 ? 7.803 -15.990 23.616 1.00 87.12 130 SER A O 1
ATOM 1031 N N . GLU A 1 131 ? 9.008 -14.089 23.774 1.00 91.88 131 GLU A N 1
ATOM 1032 C CA . GLU A 1 131 ? 8.240 -13.483 24.855 1.00 91.88 131 GLU A CA 1
ATOM 1033 C C . GLU A 1 131 ? 7.908 -12.035 24.506 1.00 91.88 131 GLU A C 1
ATOM 1035 O O . GLU A 1 131 ? 8.660 -11.366 23.798 1.00 91.88 131 GLU A O 1
ATOM 1040 N N . TRP A 1 132 ? 6.776 -11.562 25.006 1.00 95.38 132 TRP A N 1
ATOM 1041 C CA . TRP A 1 132 ? 6.358 -10.175 24.906 1.00 95.38 132 TRP A CA 1
ATOM 1042 C C . TRP A 1 132 ? 6.084 -9.623 26.299 1.00 95.38 132 TRP A C 1
ATOM 1044 O O . TRP A 1 132 ? 5.452 -10.275 27.133 1.00 95.38 132 TRP A O 1
ATOM 1054 N N . ARG A 1 133 ? 6.557 -8.404 26.547 1.00 96.25 133 ARG A N 1
ATOM 1055 C CA . ARG A 1 133 ? 6.351 -7.667 27.794 1.00 96.25 133 ARG A CA 1
ATOM 1056 C C . ARG A 1 133 ? 5.665 -6.355 27.477 1.00 96.25 133 ARG A C 1
ATOM 1058 O O . ARG A 1 133 ? 6.085 -5.651 26.559 1.00 96.25 133 ARG A O 1
ATOM 1065 N N . TYR A 1 134 ? 4.658 -5.996 28.264 1.00 96.62 134 TYR A N 1
ATOM 1066 C CA . TYR A 1 134 ? 3.978 -4.720 28.073 1.00 96.62 134 TYR A CA 1
ATOM 1067 C C . TYR A 1 134 ? 4.954 -3.549 28.249 1.00 96.62 134 TYR A C 1
ATOM 1069 O O . TYR A 1 134 ? 5.592 -3.434 29.293 1.00 96.62 134 TYR A O 1
ATOM 1077 N N . GLY A 1 135 ? 5.051 -2.670 27.249 1.00 92.50 135 GLY A N 1
ATOM 1078 C CA . GLY A 1 135 ? 5.975 -1.528 27.263 1.00 92.50 135 GLY A CA 1
ATOM 1079 C C . GLY A 1 135 ? 7.460 -1.912 27.217 1.00 92.50 135 GLY A C 1
ATOM 1080 O O . GLY A 1 135 ? 8.302 -1.098 27.594 1.00 92.50 135 GLY A O 1
ATOM 1081 N N . GLY A 1 136 ? 7.780 -3.155 26.836 1.00 88.19 136 GLY A N 1
ATOM 1082 C CA . GLY A 1 136 ? 9.147 -3.596 26.559 1.00 88.19 136 GLY A CA 1
ATOM 1083 C C . GLY A 1 136 ? 9.678 -3.065 25.223 1.00 88.19 136 GLY A C 1
ATOM 1084 O O . GLY A 1 136 ? 9.037 -2.249 24.564 1.00 88.19 136 GLY A O 1
ATOM 1085 N N . GLU A 1 137 ? 10.861 -3.535 24.822 1.00 81.50 137 GLU A N 1
ATOM 1086 C CA . GLU A 1 137 ? 11.434 -3.191 23.516 1.00 81.50 137 GLU A CA 1
ATOM 1087 C C . GLU A 1 137 ? 10.523 -3.641 22.364 1.00 81.50 137 GLU A C 1
ATOM 1089 O O . GLU A 1 137 ? 9.835 -4.662 22.458 1.00 81.50 137 GLU A O 1
ATOM 1094 N N . HIS A 1 138 ? 10.531 -2.867 21.273 1.00 75.75 138 HIS A N 1
ATOM 1095 C CA . HIS A 1 138 ? 9.798 -3.216 20.059 1.00 75.75 138 HIS A CA 1
ATOM 1096 C C . HIS A 1 138 ? 10.250 -4.574 19.525 1.00 75.75 138 HIS A C 1
ATOM 1098 O O . HIS A 1 138 ? 11.426 -4.940 19.586 1.00 75.75 138 HIS A O 1
ATOM 1104 N N . ASP A 1 139 ? 9.301 -5.304 18.946 1.00 81.81 139 ASP A N 1
ATOM 1105 C CA . ASP A 1 139 ? 9.593 -6.554 18.270 1.00 81.81 139 ASP A CA 1
ATOM 1106 C C . ASP A 1 139 ? 10.443 -6.291 17.019 1.00 81.81 139 ASP A C 1
ATOM 1108 O O . ASP A 1 139 ? 9.931 -5.926 15.961 1.00 81.81 139 ASP A O 1
ATOM 1112 N N . GLY A 1 140 ? 11.753 -6.523 17.127 1.00 82.75 140 GLY A N 1
ATOM 1113 C CA . GLY A 1 140 ? 12.690 -6.401 16.006 1.00 82.75 140 GLY A CA 1
ATOM 1114 C C . GLY A 1 140 ? 12.395 -7.347 14.831 1.00 82.75 140 GLY A C 1
ATOM 1115 O O . GLY A 1 140 ? 13.051 -7.252 13.795 1.00 82.75 140 GLY A O 1
ATOM 1116 N N . GLY A 1 141 ? 11.437 -8.268 14.982 1.00 90.50 141 GLY A N 1
ATOM 1117 C CA . GLY A 1 141 ? 10.929 -9.141 13.931 1.00 90.50 141 GLY A CA 1
ATOM 1118 C C . GLY A 1 141 ? 9.714 -8.611 13.162 1.00 90.50 141 GLY A C 1
ATOM 1119 O O . GLY A 1 141 ? 9.308 -9.301 12.222 1.00 90.50 141 GLY A O 1
ATOM 1120 N N . ASN A 1 142 ? 9.129 -7.456 13.518 1.00 95.38 142 ASN A N 1
ATOM 1121 C CA . ASN A 1 142 ? 7.945 -6.917 12.833 1.00 95.38 142 ASN A CA 1
ATOM 1122 C C . ASN A 1 142 ? 8.220 -6.707 11.331 1.00 95.38 142 ASN A C 1
ATOM 1124 O O . ASN A 1 142 ? 9.275 -6.212 10.932 1.00 95.38 142 ASN A O 1
ATOM 1128 N N . LEU A 1 143 ? 7.274 -7.120 10.487 1.00 96.38 143 LEU A N 1
ATOM 1129 C CA . LEU A 1 143 ? 7.403 -7.100 9.025 1.00 96.38 143 LEU A CA 1
ATOM 1130 C C . LEU A 1 143 ? 6.819 -5.836 8.380 1.00 96.38 143 LEU A C 1
ATOM 1132 O O . LEU A 1 143 ? 6.732 -5.759 7.154 1.00 96.38 143 LEU A O 1
ATOM 1136 N N . GLY A 1 144 ? 6.442 -4.859 9.201 1.00 95.94 144 GLY A N 1
ATOM 1137 C CA . GLY A 1 144 ? 5.875 -3.584 8.798 1.00 95.94 144 GLY A CA 1
ATOM 1138 C C . GLY A 1 144 ? 4.425 -3.683 8.328 1.00 95.94 144 GLY A C 1
ATOM 1139 O O . GLY A 1 144 ? 3.918 -4.770 8.035 1.00 95.94 144 GLY A O 1
ATOM 1140 N N . GLY A 1 145 ? 3.760 -2.534 8.250 1.00 95.44 145 GLY A N 1
ATOM 1141 C CA . GLY A 1 145 ? 2.419 -2.377 7.695 1.00 95.44 145 GLY A CA 1
ATOM 1142 C C . GLY A 1 145 ? 2.419 -1.423 6.504 1.00 95.44 145 GLY A C 1
ATOM 1143 O O . GLY A 1 145 ? 2.993 -1.692 5.448 1.00 95.44 145 GLY A O 1
ATOM 1144 N N . THR A 1 146 ? 1.762 -0.284 6.667 1.00 95.19 146 THR A N 1
ATOM 1145 C CA . THR A 1 146 ? 1.806 0.812 5.701 1.00 95.19 146 THR A CA 1
ATOM 1146 C C . THR A 1 146 ? 1.739 2.157 6.418 1.00 95.19 146 THR A C 1
ATOM 1148 O O . THR A 1 146 ? 1.399 2.244 7.598 1.00 95.19 146 THR A O 1
ATOM 1151 N N . ALA A 1 147 ? 2.051 3.220 5.689 1.00 94.81 147 ALA A N 1
ATOM 1152 C CA . ALA A 1 147 ? 2.038 4.585 6.184 1.00 94.81 147 ALA A CA 1
ATOM 1153 C C . ALA A 1 147 ? 0.777 5.311 5.707 1.00 94.81 147 ALA A C 1
ATOM 1155 O O . ALA A 1 147 ? 0.197 4.975 4.676 1.00 94.81 147 ALA A O 1
ATOM 1156 N N . ARG A 1 148 ? 0.375 6.356 6.440 1.00 93.56 148 ARG A N 1
ATOM 1157 C CA . ARG A 1 148 ? -0.749 7.229 6.054 1.00 93.56 148 ARG A CA 1
ATOM 1158 C C . ARG A 1 148 ? -0.549 7.838 4.665 1.00 93.56 148 ARG A C 1
ATOM 1160 O O . ARG A 1 148 ? -1.518 8.023 3.935 1.00 93.56 148 ARG A O 1
ATOM 1167 N N . THR A 1 149 ? 0.694 8.193 4.339 1.00 94.38 149 THR A N 1
ATOM 1168 C CA . THR A 1 149 ? 1.058 8.888 3.108 1.00 94.38 149 THR A CA 1
ATOM 1169 C C . THR A 1 149 ? 2.566 8.822 2.826 1.00 94.38 149 THR A C 1
ATOM 1171 O O . THR A 1 149 ? 3.369 8.667 3.744 1.00 94.38 149 THR A O 1
ATOM 1174 N N . LEU A 1 150 ? 2.928 8.974 1.554 1.00 95.19 150 LEU A N 1
ATOM 1175 C CA . LEU A 1 150 ? 4.257 9.179 0.988 1.00 95.19 150 LEU A CA 1
ATOM 1176 C C . LEU A 1 150 ? 4.452 10.621 0.491 1.00 95.19 150 LEU A C 1
ATOM 1178 O O . LEU A 1 150 ? 5.359 10.861 -0.309 1.00 95.19 150 LEU A O 1
ATOM 1182 N N . ASP A 1 151 ? 3.622 11.574 0.922 1.00 94.69 151 ASP A N 1
ATOM 1183 C CA . ASP A 1 151 ? 3.777 12.979 0.533 1.00 94.69 151 ASP A CA 1
ATOM 1184 C C . ASP A 1 151 ? 5.199 13.459 0.854 1.00 94.69 151 ASP A C 1
ATOM 1186 O O . ASP A 1 151 ? 5.661 13.401 1.997 1.00 94.69 151 ASP A O 1
ATOM 1190 N N . GLY A 1 152 ? 5.924 13.895 -0.178 1.00 91.69 152 GLY A N 1
ATOM 1191 C CA . GLY A 1 152 ? 7.302 14.372 -0.042 1.00 91.69 152 GLY A CA 1
ATOM 1192 C C . GLY A 1 152 ? 8.348 13.284 0.241 1.00 91.69 152 GLY A C 1
ATOM 1193 O O . GLY A 1 152 ? 9.509 13.612 0.492 1.00 91.69 152 GLY A O 1
ATOM 1194 N N . VAL A 1 153 ? 7.988 11.999 0.178 1.00 94.75 153 VAL A N 1
ATOM 1195 C CA . VAL A 1 153 ? 8.9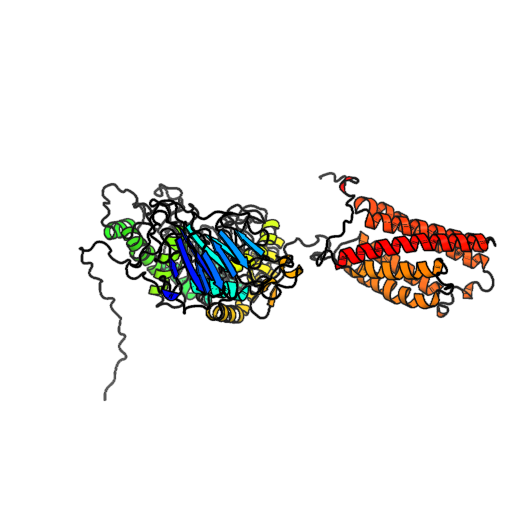16 10.880 0.390 1.00 94.75 153 VAL A CA 1
ATOM 1196 C C . VAL A 1 153 ? 9.665 10.541 -0.905 1.00 94.75 153 VAL A C 1
ATOM 1198 O O . VAL A 1 153 ? 9.077 10.416 -1.982 1.00 94.75 153 VAL A O 1
ATOM 1201 N N . ASN A 1 154 ? 10.986 10.362 -0.786 1.00 95.31 154 ASN A N 1
ATOM 1202 C CA . ASN A 1 154 ? 11.872 9.890 -1.852 1.00 95.31 154 ASN A CA 1
ATOM 1203 C C . ASN A 1 154 ? 12.484 8.537 -1.462 1.00 95.31 154 ASN A C 1
ATOM 1205 O O . ASN A 1 154 ? 13.449 8.485 -0.697 1.00 95.31 154 ASN A O 1
ATOM 1209 N N . GLY A 1 155 ? 11.930 7.446 -1.987 1.00 94.81 155 GLY A N 1
ATOM 1210 C CA . GLY A 1 155 ? 12.348 6.091 -1.629 1.00 94.81 155 GLY A CA 1
ATOM 1211 C C . GLY A 1 155 ? 11.771 5.590 -0.308 1.00 94.81 155 GLY A C 1
ATOM 1212 O O . GLY A 1 155 ? 10.615 5.847 0.005 1.00 94.81 155 GLY A O 1
ATOM 1213 N N . ARG A 1 156 ? 12.556 4.799 0.428 1.00 95.00 156 ARG A N 1
ATOM 1214 C CA . ARG A 1 156 ? 12.085 4.042 1.596 1.00 95.00 156 ARG A CA 1
ATOM 1215 C C . ARG A 1 156 ? 11.860 4.936 2.816 1.00 95.00 156 ARG A C 1
ATOM 1217 O O . ARG A 1 156 ? 12.761 5.672 3.211 1.00 95.00 156 ARG A O 1
ATOM 1224 N N . CYS A 1 157 ? 10.701 4.797 3.451 1.00 95.62 157 CYS A N 1
ATOM 1225 C CA . CYS A 1 157 ? 10.371 5.413 4.738 1.00 95.62 157 CYS A CA 1
ATOM 1226 C C . CYS A 1 157 ? 9.970 4.356 5.777 1.00 95.62 157 CYS A C 1
ATOM 1228 O O . CYS A 1 157 ? 9.955 3.157 5.486 1.00 95.62 157 CYS A O 1
ATOM 1230 N N . ASP A 1 158 ? 9.665 4.808 6.992 1.00 94.56 158 ASP A N 1
ATOM 1231 C CA . ASP A 1 158 ? 8.995 3.976 7.987 1.00 94.56 158 ASP A CA 1
ATOM 1232 C C . ASP A 1 158 ? 7.557 3.677 7.530 1.00 94.56 158 ASP A C 1
ATOM 1234 O O . ASP A 1 158 ? 6.845 4.572 7.070 1.00 94.56 158 ASP A O 1
ATOM 1238 N N . VAL A 1 159 ? 7.158 2.410 7.618 1.00 93.81 159 VAL A N 1
ATOM 1239 C CA . VAL A 1 159 ? 5.829 1.913 7.227 1.00 93.81 159 VAL A CA 1
ATOM 1240 C C . VAL A 1 159 ? 4.983 1.530 8.439 1.00 93.81 159 VAL A C 1
ATOM 1242 O O . VAL A 1 159 ? 3.924 0.930 8.270 1.00 93.81 159 VAL A O 1
ATOM 1245 N N . GLY A 1 160 ? 5.449 1.858 9.648 1.00 93.19 160 GLY A N 1
ATOM 1246 C CA . GLY A 1 160 ? 4.799 1.502 10.900 1.00 93.19 160 GLY A CA 1
ATOM 1247 C C . GLY A 1 160 ? 4.721 -0.007 11.125 1.00 93.19 160 GLY A C 1
ATOM 1248 O O . GLY A 1 160 ? 5.125 -0.816 10.285 1.00 93.19 160 GLY A O 1
ATOM 1249 N N . ASP A 1 161 ? 4.165 -0.387 12.270 1.00 94.69 161 ASP A N 1
ATOM 1250 C CA . ASP A 1 161 ? 4.003 -1.790 12.633 1.00 94.69 161 ASP A CA 1
ATOM 1251 C C . ASP A 1 161 ? 2.845 -2.439 11.859 1.00 94.69 161 ASP A C 1
ATOM 1253 O O . ASP A 1 161 ? 1.761 -1.871 11.698 1.00 94.69 161 ASP A O 1
ATOM 1257 N N . GLY A 1 162 ? 3.078 -3.663 11.388 1.00 95.75 162 GLY A N 1
ATOM 1258 C CA . GLY A 1 162 ? 2.030 -4.559 10.905 1.00 95.75 162 GLY A CA 1
ATOM 1259 C C . GLY A 1 162 ? 1.621 -5.570 11.971 1.00 95.75 162 GLY A C 1
ATOM 1260 O O . GLY A 1 162 ? 2.231 -5.655 13.039 1.00 95.75 162 GLY A O 1
ATOM 1261 N N . ILE A 1 163 ? 0.628 -6.407 11.660 1.00 96.00 163 ILE A N 1
ATOM 1262 C CA . ILE A 1 163 ? 0.242 -7.516 12.550 1.00 96.00 163 ILE A CA 1
ATOM 1263 C C . ILE A 1 163 ? 1.066 -8.790 12.309 1.00 96.00 163 ILE A C 1
ATOM 1265 O O . ILE A 1 163 ? 0.849 -9.797 12.981 1.00 96.00 163 ILE A O 1
ATOM 1269 N N . LEU A 1 164 ? 2.024 -8.754 11.375 1.00 96.88 164 LEU A N 1
ATOM 1270 C CA . LEU A 1 164 ? 2.881 -9.880 11.001 1.00 96.88 164 LEU A CA 1
ATOM 1271 C C . LEU A 1 164 ? 4.340 -9.656 11.412 1.00 96.88 164 LEU A C 1
ATOM 1273 O O . LEU A 1 164 ? 4.900 -8.581 11.220 1.00 96.88 164 LEU A O 1
ATOM 1277 N N . SER A 1 165 ? 4.962 -10.704 11.949 1.00 95.56 165 SER A N 1
ATOM 1278 C CA . SER A 1 165 ? 6.308 -10.676 12.510 1.00 95.56 165 SER A CA 1
ATOM 1279 C C . SER A 1 165 ? 7.023 -12.018 12.355 1.00 95.56 165 SER A C 1
ATOM 1281 O O . SER A 1 165 ? 6.421 -13.094 12.445 1.00 95.56 165 SER A O 1
ATOM 1283 N N . ARG A 1 166 ? 8.350 -11.971 12.207 1.00 93.69 166 ARG A N 1
ATOM 1284 C CA . ARG A 1 166 ? 9.234 -13.147 12.300 1.00 93.69 166 ARG A CA 1
ATOM 1285 C C . ARG A 1 166 ? 9.246 -13.769 13.696 1.00 93.69 166 ARG A C 1
ATOM 1287 O O . ARG A 1 166 ? 9.531 -14.958 13.817 1.00 93.69 166 ARG A O 1
ATOM 1294 N N . SER A 1 167 ? 8.920 -12.997 14.728 1.00 92.81 167 SER A N 1
ATOM 1295 C CA . SER A 1 167 ? 8.843 -13.461 16.117 1.00 92.81 167 SER A CA 1
ATOM 1296 C C . SER A 1 167 ? 7.576 -14.271 16.403 1.00 92.81 167 SER A C 1
ATOM 1298 O O . SER A 1 167 ? 7.497 -14.934 17.439 1.00 92.81 167 SER A O 1
ATOM 1300 N N . GLY A 1 168 ? 6.614 -14.272 15.472 1.00 93.88 168 GLY A N 1
ATOM 1301 C CA . GLY A 1 168 ? 5.390 -15.074 15.518 1.00 93.88 168 GLY A CA 1
ATOM 1302 C C . GLY A 1 168 ? 4.271 -14.510 16.386 1.00 93.88 168 GLY A C 1
ATOM 1303 O O . GLY A 1 168 ? 3.312 -15.224 16.701 1.00 93.88 168 GLY A O 1
ATOM 1304 N N . PHE A 1 169 ? 4.397 -13.244 16.769 1.00 95.38 169 PHE A N 1
ATOM 1305 C CA . PHE A 1 169 ? 3.386 -12.491 17.485 1.00 95.38 169 PHE A CA 1
ATOM 1306 C C . PHE A 1 169 ? 3.397 -11.033 17.024 1.00 95.38 169 PHE A C 1
ATOM 1308 O O . PHE A 1 169 ? 4.389 -10.563 16.479 1.00 95.38 169 PHE A O 1
ATOM 1315 N N . ALA A 1 170 ? 2.312 -10.309 17.265 1.00 96.12 170 ALA A N 1
ATOM 1316 C CA . ALA A 1 170 ? 2.284 -8.860 17.101 1.00 96.12 170 ALA A CA 1
ATOM 1317 C C . ALA A 1 170 ? 1.367 -8.231 18.143 1.00 96.12 170 ALA A C 1
ATOM 1319 O O . ALA A 1 170 ? 0.372 -8.838 18.542 1.00 96.12 170 ALA A O 1
ATOM 1320 N N . ASN A 1 171 ? 1.703 -7.017 18.566 1.00 96.06 171 ASN A N 1
ATOM 1321 C CA . ASN A 1 171 ? 0.869 -6.220 19.449 1.00 96.06 171 ASN A CA 1
ATOM 1322 C C . ASN A 1 171 ? 0.277 -5.041 18.675 1.00 96.06 171 ASN A C 1
ATOM 1324 O O . ASN A 1 171 ? 1.008 -4.338 17.985 1.00 96.06 171 ASN A O 1
ATOM 1328 N N . LEU A 1 172 ? -1.022 -4.812 18.827 1.00 96.75 172 LEU A N 1
ATOM 1329 C CA . LEU A 1 172 ? -1.726 -3.662 18.279 1.00 96.75 172 LEU A CA 1
ATOM 1330 C C . LEU A 1 172 ? -2.294 -2.848 19.438 1.00 96.75 172 LEU A C 1
ATOM 1332 O O . LEU A 1 172 ? -3.102 -3.352 20.218 1.00 96.75 172 LEU A O 1
ATOM 1336 N N . ASP A 1 173 ? -1.857 -1.596 19.543 1.00 96.06 173 ASP A N 1
ATOM 1337 C CA . ASP A 1 173 ? -2.370 -0.644 20.524 1.00 96.06 173 ASP A CA 1
ATOM 1338 C C . ASP A 1 173 ? -3.598 0.084 19.962 1.00 96.06 173 ASP A C 1
ATOM 1340 O O . ASP A 1 173 ? -3.520 0.765 18.939 1.00 96.06 173 ASP A O 1
ATOM 1344 N N . ASP A 1 174 ? -4.740 -0.090 20.619 1.00 97.19 174 ASP A N 1
ATOM 1345 C CA . ASP A 1 174 ? -6.022 0.520 20.264 1.00 97.19 174 ASP A CA 1
ATOM 1346 C C . ASP A 1 174 ? -6.383 1.655 21.243 1.00 97.19 174 ASP A C 1
ATOM 1348 O O . ASP A 1 174 ? -7.455 2.241 21.137 1.00 97.19 174 ASP A O 1
ATOM 1352 N N . SER A 1 175 ? -5.505 2.004 22.193 1.00 96.56 175 SER A N 1
ATOM 1353 C CA . SER A 1 175 ? -5.799 2.908 23.321 1.00 96.56 175 SER A CA 1
ATOM 1354 C C . SER A 1 175 ? -6.163 4.336 22.910 1.00 96.56 175 SER A C 1
ATOM 1356 O O . SER A 1 175 ? -6.851 5.021 23.661 1.00 96.56 175 SER A O 1
ATOM 1358 N N . GLU A 1 176 ? -5.757 4.768 21.715 1.00 94.00 176 GLU A N 1
ATOM 1359 C CA . GLU A 1 176 ? -5.969 6.128 21.193 1.00 94.00 176 GLU A CA 1
ATOM 1360 C C . GLU A 1 176 ? -6.992 6.186 20.046 1.00 94.00 176 GLU A C 1
ATOM 1362 O O . GLU A 1 176 ? -7.286 7.256 19.513 1.00 94.00 176 GLU A O 1
ATOM 1367 N N . SER A 1 177 ? -7.561 5.046 19.643 1.00 94.88 177 SER A N 1
ATOM 1368 C CA . SER A 1 177 ? -8.510 5.000 18.529 1.00 94.88 177 SER A CA 1
ATOM 1369 C C . SER A 1 177 ? -9.804 5.760 18.851 1.00 94.88 177 SER A C 1
ATOM 1371 O O . SER A 1 177 ? -10.338 5.640 19.957 1.00 94.88 177 SER A O 1
ATOM 1373 N N . MET A 1 178 ? -10.421 6.417 17.867 1.00 95.25 178 MET A N 1
ATOM 1374 C CA . MET A 1 178 ? -11.809 6.865 18.029 1.00 95.25 178 MET A CA 1
ATOM 1375 C C . MET A 1 178 ? -12.780 5.674 18.117 1.00 95.25 178 MET A C 1
ATOM 1377 O O . MET A 1 178 ? -12.465 4.552 17.707 1.00 95.25 178 MET A O 1
ATOM 1381 N N . LEU A 1 179 ? -13.973 5.926 18.656 1.00 97.56 179 LEU A N 1
ATOM 1382 C CA . LEU A 1 179 ? -15.012 4.922 18.871 1.00 97.56 179 LEU A CA 1
ATOM 1383 C C . LEU A 1 179 ? -16.261 5.251 18.061 1.00 97.56 179 LEU A C 1
ATOM 1385 O O . LEU A 1 179 ? -16.539 6.414 17.777 1.00 97.56 179 LEU A O 1
ATOM 1389 N N . PHE A 1 180 ? -17.058 4.233 17.768 1.00 96.69 180 PHE A N 1
ATOM 1390 C CA . PHE A 1 180 ? -18.411 4.391 17.247 1.00 96.69 180 PHE A CA 1
ATOM 1391 C C . PHE A 1 180 ? -19.406 4.390 18.411 1.00 96.69 180 PHE A C 1
ATOM 1393 O O . PHE A 1 180 ? -19.318 3.555 19.314 1.00 96.69 180 PHE A O 1
ATOM 1400 N N . ASP A 1 181 ? -20.348 5.332 18.420 1.00 93.75 181 ASP A N 1
ATOM 1401 C CA . ASP A 1 181 ? -21.265 5.528 19.553 1.00 93.75 181 ASP A CA 1
ATOM 1402 C C . ASP A 1 181 ? -22.433 4.522 19.590 1.00 93.75 181 ASP A C 1
ATOM 1404 O O . ASP A 1 181 ? -23.145 4.455 20.590 1.00 93.75 181 ASP A O 1
ATOM 1408 N N . GLY A 1 182 ? -22.609 3.723 18.529 1.00 89.69 182 GLY A N 1
ATOM 1409 C CA . GLY A 1 182 ? -23.742 2.801 18.343 1.00 89.69 182 GLY A CA 1
ATOM 1410 C C . GLY A 1 182 ? -25.026 3.484 17.847 1.00 89.69 182 GLY A C 1
ATOM 1411 O O . GLY A 1 182 ? -26.001 2.823 17.480 1.00 89.69 182 GLY A O 1
ATOM 1412 N N . GLU A 1 183 ? -25.007 4.810 17.757 1.00 89.06 183 GLU A N 1
ATOM 1413 C CA . GLU A 1 183 ? -26.111 5.683 17.372 1.00 89.06 183 GLU A CA 1
ATOM 1414 C C . GLU A 1 183 ? -25.846 6.391 16.032 1.00 89.06 183 GLU A C 1
ATOM 1416 O O . GLU A 1 183 ? -26.361 7.473 15.779 1.00 89.06 183 GLU A O 1
ATOM 1421 N N . GLY A 1 184 ? -25.054 5.766 15.154 1.00 89.31 184 GLY A N 1
ATOM 1422 C CA . GLY A 1 184 ? -24.785 6.265 13.801 1.00 89.31 184 GLY A CA 1
ATOM 1423 C C . GLY A 1 184 ? -23.729 7.370 13.729 1.00 89.31 184 GLY A C 1
ATOM 1424 O O . GLY A 1 184 ? -23.592 8.003 12.683 1.00 89.31 184 GLY A O 1
ATOM 1425 N N . PHE A 1 185 ? -22.977 7.614 14.810 1.00 95.06 185 PHE A N 1
ATOM 1426 C CA . PHE A 1 185 ? -21.879 8.576 14.817 1.00 95.06 185 PHE A CA 1
ATOM 1427 C C . PHE A 1 185 ? -20.653 8.066 15.600 1.00 95.06 185 PHE A C 1
ATOM 1429 O O . PHE A 1 185 ? -20.497 6.871 15.868 1.00 95.06 185 PHE A O 1
ATOM 1436 N N . VAL A 1 186 ? -19.734 8.976 15.927 1.00 95.56 186 VAL A N 1
ATOM 1437 C CA . VAL A 1 186 ? -18.482 8.690 16.635 1.00 95.56 186 VAL A CA 1
ATOM 1438 C C . VAL A 1 186 ? -18.436 9.315 18.026 1.00 95.56 186 VAL A C 1
ATOM 1440 O O . VAL A 1 186 ? -19.138 10.279 18.330 1.00 95.56 186 VAL A O 1
ATOM 1443 N N . ALA A 1 187 ? -17.551 8.791 18.866 1.00 95.81 187 ALA A N 1
ATOM 1444 C CA . ALA A 1 187 ? -17.248 9.323 20.182 1.00 95.81 187 ALA A CA 1
ATOM 1445 C C . ALA A 1 187 ? -15.746 9.202 20.487 1.00 95.81 187 ALA A C 1
ATOM 1447 O O . ALA A 1 187 ? -15.102 8.241 20.057 1.00 95.81 187 ALA A O 1
ATOM 1448 N N . PRO A 1 188 ? -15.172 10.138 21.261 1.00 95.94 188 PRO A N 1
ATOM 1449 C CA . PRO A 1 188 ? -13.820 9.974 21.767 1.00 95.94 188 PRO A CA 1
ATOM 1450 C C . PRO A 1 188 ? -13.771 8.872 22.836 1.00 95.94 188 PRO A C 1
ATOM 1452 O O . PRO A 1 188 ? -14.784 8.516 23.464 1.00 95.94 188 PRO A O 1
ATOM 1455 N N . ARG A 1 189 ? -12.565 8.360 23.089 1.00 94.38 189 ARG A N 1
ATOM 1456 C CA . ARG A 1 189 ? -12.290 7.549 24.279 1.00 94.38 189 ARG A CA 1
ATOM 1457 C C . ARG A 1 189 ? -12.423 8.397 25.543 1.00 94.38 189 ARG A C 1
ATOM 1459 O O . ARG A 1 189 ? -12.288 9.621 25.526 1.00 94.38 189 ARG A O 1
ATOM 1466 N N . LYS A 1 190 ? -12.718 7.737 26.665 1.00 93.25 190 LYS A N 1
ATOM 1467 C CA . LYS A 1 190 ? -12.676 8.400 27.973 1.00 93.25 190 LYS A CA 1
ATOM 1468 C C . LYS A 1 190 ? -11.240 8.824 28.263 1.00 93.25 190 LYS A C 1
ATOM 1470 O O . LYS A 1 190 ? -10.330 8.020 28.106 1.00 93.25 190 LYS A O 1
ATOM 1475 N N . SER A 1 191 ? -11.062 10.051 28.736 1.00 90.38 191 SER A N 1
ATOM 1476 C CA . SER A 1 191 ? -9.746 10.554 29.118 1.00 90.38 191 SER A CA 1
ATOM 1477 C C . SER A 1 191 ? -9.169 9.815 30.332 1.00 90.38 191 SER A C 1
ATOM 1479 O O . SER A 1 191 ? -9.874 9.111 31.072 1.00 90.38 191 SER A O 1
ATOM 1481 N N . GLY A 1 192 ? -7.869 10.019 30.539 1.00 91.69 192 GLY A N 1
ATOM 1482 C CA . GLY A 1 192 ? -7.102 9.445 31.636 1.00 91.69 192 GLY A CA 1
ATOM 1483 C C . GLY A 1 192 ? -6.219 8.288 31.187 1.00 91.69 192 GLY A C 1
ATOM 1484 O O . GLY A 1 192 ? -6.152 7.949 30.013 1.00 91.69 192 GLY A O 1
ATOM 1485 N N . ASP A 1 193 ? -5.531 7.702 32.157 1.00 94.88 193 ASP A N 1
ATOM 1486 C CA . ASP A 1 193 ? -4.617 6.587 31.951 1.00 94.88 193 ASP A CA 1
ATOM 1487 C C . ASP A 1 193 ? -5.392 5.296 31.647 1.00 94.88 193 ASP A C 1
ATOM 1489 O O . ASP A 1 193 ? -5.838 4.600 32.558 1.00 94.88 193 ASP A O 1
ATOM 1493 N N . ARG A 1 194 ? -5.638 5.018 30.368 1.00 95.88 194 ARG A N 1
ATOM 1494 C CA . ARG A 1 194 ? -6.407 3.855 29.915 1.00 95.88 194 ARG A CA 1
ATOM 1495 C C . ARG A 1 194 ? -5.637 3.126 28.833 1.00 95.88 194 ARG A C 1
ATOM 1497 O O . ARG A 1 194 ? -5.080 3.754 27.945 1.00 95.88 194 ARG A O 1
ATOM 1504 N N . ILE A 1 195 ? -5.630 1.804 28.929 1.00 97.94 195 ILE A N 1
ATOM 1505 C CA . ILE A 1 195 ? -4.927 0.924 27.999 1.00 97.94 195 ILE A CA 1
ATOM 1506 C C . ILE A 1 195 ? -5.951 -0.023 27.384 1.00 97.94 195 ILE A C 1
ATOM 1508 O O . ILE A 1 195 ? -6.788 -0.561 28.111 1.00 97.94 195 ILE A O 1
ATOM 1512 N N . ASP A 1 196 ? -5.865 -0.232 26.076 1.00 98.12 196 ASP A N 1
ATOM 1513 C CA . ASP A 1 196 ? -6.669 -1.169 25.293 1.00 98.12 196 ASP A CA 1
ATOM 1514 C C . ASP A 1 196 ? -5.805 -1.709 24.148 1.00 98.12 196 ASP A C 1
ATOM 1516 O O . ASP A 1 196 ? -5.489 -0.984 23.210 1.00 98.12 196 ASP A O 1
ATOM 1520 N N . GLY A 1 197 ? -5.367 -2.962 24.242 1.00 98.00 197 GLY A N 1
ATOM 1521 C CA . GLY A 1 197 ? -4.467 -3.553 23.254 1.00 98.00 197 GLY A CA 1
ATOM 1522 C C . GLY A 1 197 ? -4.813 -4.991 22.906 1.00 98.00 197 GLY A C 1
ATOM 1523 O O . GLY A 1 197 ? -5.532 -5.681 23.634 1.00 98.00 197 GLY A O 1
ATOM 1524 N N . TYR A 1 198 ? -4.295 -5.436 21.764 1.00 98.31 198 TYR A N 1
ATOM 1525 C CA . TYR A 1 198 ? -4.548 -6.749 21.183 1.00 98.31 198 TYR A CA 1
ATOM 1526 C C . TYR A 1 198 ? -3.228 -7.432 20.864 1.00 98.31 198 TYR A C 1
ATOM 1528 O O . TYR A 1 198 ? -2.422 -6.926 20.087 1.00 98.31 198 TYR A O 1
ATOM 1536 N N . LEU A 1 199 ? -3.041 -8.620 21.424 1.00 97.56 199 LEU A N 1
ATOM 1537 C CA . LEU A 1 199 ? -1.885 -9.457 21.177 1.00 97.56 199 LEU A CA 1
ATOM 1538 C C . LEU A 1 199 ? -2.285 -10.635 20.289 1.00 97.56 199 LEU A C 1
ATOM 1540 O O . LEU A 1 199 ? -3.115 -11.465 20.669 1.00 97.56 199 LEU A O 1
ATOM 1544 N N . PHE A 1 200 ? -1.664 -10.705 19.119 1.00 97.50 200 PHE A N 1
ATOM 1545 C CA . PHE A 1 200 ? -1.802 -11.781 18.147 1.00 97.50 200 PHE A CA 1
ATOM 1546 C C . PHE A 1 200 ? -0.671 -12.787 18.335 1.00 97.50 200 PHE A C 1
ATOM 1548 O O . PHE A 1 200 ? 0.489 -12.401 18.436 1.00 97.50 200 PHE A O 1
ATOM 1555 N N . SER A 1 201 ? -0.993 -14.077 18.348 1.00 95.88 201 SER A N 1
ATOM 1556 C CA . SER A 1 201 ? -0.061 -15.187 18.532 1.00 95.88 201 SER A CA 1
ATOM 1557 C C . SER A 1 201 ? -0.339 -16.273 17.495 1.00 95.88 201 SER A C 1
ATOM 1559 O O . SER A 1 201 ? -1.291 -17.043 17.615 1.00 95.88 201 SER A O 1
ATOM 1561 N N . TYR A 1 202 ? 0.504 -16.335 16.468 1.00 94.94 202 TYR A N 1
ATOM 1562 C CA . TYR A 1 202 ? 0.258 -17.142 15.264 1.00 94.94 202 TYR A CA 1
ATOM 1563 C C . TYR A 1 202 ? 1.471 -17.960 14.810 1.00 94.94 202 TYR A C 1
ATOM 1565 O O . TYR A 1 202 ? 1.350 -18.814 13.932 1.00 94.94 202 TYR A O 1
ATOM 1573 N N . GLY A 1 203 ? 2.653 -17.743 15.392 1.00 94.19 203 GLY A N 1
ATOM 1574 C CA . GLY A 1 203 ? 3.868 -18.430 14.966 1.00 94.19 203 GLY A CA 1
ATOM 1575 C C . GLY A 1 203 ? 4.202 -18.105 13.506 1.00 94.19 203 GLY A C 1
ATOM 1576 O O . GLY A 1 203 ? 4.552 -16.979 13.180 1.00 94.19 203 GLY A O 1
ATOM 1577 N N . GLN A 1 204 ? 4.084 -19.090 12.618 1.00 93.25 204 GLN A N 1
ATOM 1578 C CA . GLN A 1 204 ? 4.313 -18.917 11.177 1.00 93.25 204 GLN A CA 1
ATOM 1579 C C . GLN A 1 204 ? 3.015 -18.880 10.347 1.00 93.25 204 GLN A C 1
ATOM 1581 O O . GLN A 1 204 ? 3.088 -18.762 9.125 1.00 93.25 204 GLN A O 1
ATOM 1586 N N . ASP A 1 205 ? 1.830 -18.968 10.967 1.00 95.44 205 ASP A N 1
ATOM 1587 C CA . ASP A 1 205 ? 0.544 -18.898 10.254 1.00 95.44 205 ASP A CA 1
ATOM 1588 C C . ASP A 1 205 ? 0.119 -17.444 9.991 1.00 95.44 205 ASP A C 1
ATOM 1590 O O . ASP A 1 205 ? -0.835 -16.922 10.569 1.00 95.44 205 ASP A O 1
ATOM 1594 N N . TYR A 1 206 ? 0.849 -16.770 9.101 1.00 96.69 206 TYR A N 1
ATOM 1595 C CA . TYR A 1 206 ? 0.589 -15.373 8.740 1.00 96.69 206 TYR A CA 1
ATOM 1596 C C . TYR A 1 206 ? -0.791 -15.161 8.117 1.00 96.69 206 TYR A C 1
ATOM 1598 O O . TYR A 1 206 ? -1.459 -14.169 8.400 1.00 96.69 206 TYR A O 1
ATOM 1606 N N . LYS A 1 207 ? -1.266 -16.125 7.323 1.00 96.31 207 LYS A N 1
ATOM 1607 C CA . LYS A 1 207 ? -2.619 -16.072 6.759 1.00 96.31 207 LYS A CA 1
ATOM 1608 C C . LYS A 1 207 ? -3.683 -16.220 7.850 1.00 96.31 207 LYS A C 1
ATOM 1610 O O . LYS A 1 207 ? -4.700 -15.538 7.798 1.00 96.31 207 LYS A O 1
ATOM 1615 N N . GLY A 1 208 ? -3.454 -17.073 8.850 1.00 96.12 208 GLY A N 1
ATOM 1616 C CA . GLY A 1 208 ? -4.312 -17.189 10.032 1.00 96.12 208 GLY A CA 1
ATOM 1617 C C . GLY A 1 208 ? -4.383 -15.900 10.837 1.00 96.12 208 GLY A C 1
ATOM 1618 O O . GLY A 1 208 ? -5.479 -15.448 11.153 1.00 96.12 208 GLY A O 1
ATOM 1619 N N . ALA A 1 209 ? -3.239 -15.260 11.073 1.00 97.00 209 ALA A N 1
ATOM 1620 C CA . ALA A 1 209 ? -3.176 -13.973 11.758 1.00 97.00 209 ALA A CA 1
ATOM 1621 C C . ALA A 1 209 ? -3.994 -12.888 11.041 1.00 97.00 209 ALA A C 1
ATOM 1623 O O . ALA A 1 209 ? -4.747 -12.156 11.680 1.00 97.00 209 ALA A O 1
ATOM 1624 N N . MET A 1 210 ? -3.898 -12.817 9.709 1.00 97.62 210 MET A N 1
ATOM 1625 C CA . MET A 1 210 ? -4.680 -11.865 8.915 1.00 97.62 210 MET A CA 1
ATOM 1626 C C . MET A 1 210 ? -6.179 -12.180 8.918 1.00 97.62 210 MET A C 1
ATOM 1628 O O . MET A 1 210 ? -6.987 -11.257 9.003 1.00 97.62 210 MET A O 1
ATOM 1632 N N . ARG A 1 211 ? -6.573 -13.461 8.901 1.00 97.12 211 ARG A N 1
ATOM 1633 C CA . ARG A 1 211 ? -7.980 -13.856 9.102 1.00 97.12 211 ARG A CA 1
ATOM 1634 C C . ARG A 1 211 ? -8.495 -13.415 10.471 1.00 97.12 211 ARG A C 1
ATOM 1636 O O . ARG A 1 211 ? -9.572 -12.838 10.555 1.00 97.12 211 ARG A O 1
ATOM 1643 N N . ASP A 1 212 ? -7.714 -13.614 11.531 1.00 97.31 212 ASP A N 1
ATOM 1644 C CA . ASP A 1 212 ? -8.077 -13.162 12.877 1.00 97.31 212 ASP A CA 1
ATOM 1645 C C . ASP A 1 212 ? -8.181 -11.634 12.967 1.00 97.31 212 ASP A C 1
ATOM 1647 O O . ASP A 1 212 ? -9.103 -11.111 13.596 1.00 97.31 212 ASP A O 1
ATOM 1651 N N . TYR A 1 213 ? -7.277 -10.915 12.296 1.00 98.00 213 TYR A N 1
ATOM 1652 C CA . TYR A 1 213 ? -7.350 -9.464 12.151 1.00 98.00 213 TYR A CA 1
ATOM 1653 C C . TYR A 1 213 ? -8.649 -9.038 11.457 1.00 98.00 213 TYR A C 1
ATOM 1655 O O . TYR A 1 213 ? -9.352 -8.172 11.978 1.00 98.00 213 TYR A O 1
ATOM 1663 N N . HIS A 1 214 ? -9.013 -9.652 10.327 1.00 97.56 214 HIS A N 1
ATOM 1664 C CA . HIS A 1 214 ? -10.246 -9.342 9.593 1.00 97.56 214 HIS A CA 1
ATOM 1665 C C . HIS A 1 214 ? -11.519 -9.735 10.347 1.00 97.56 214 HIS A C 1
ATOM 1667 O O . HIS A 1 214 ? -12.514 -9.015 10.277 1.00 97.56 214 HIS A O 1
ATOM 1673 N N . ASP A 1 215 ? -11.502 -10.814 11.124 1.00 97.06 215 ASP A N 1
ATOM 1674 C CA . ASP A 1 215 ? -12.655 -11.195 11.938 1.00 97.06 215 ASP A CA 1
ATOM 1675 C C . ASP A 1 215 ? -12.980 -10.120 12.983 1.00 97.06 215 ASP A C 1
ATOM 1677 O O . ASP A 1 215 ? -14.149 -9.778 13.171 1.00 97.06 215 ASP A O 1
ATOM 1681 N N . ILE A 1 216 ? -11.955 -9.530 13.607 1.00 98.00 216 ILE A N 1
ATOM 1682 C CA . ILE A 1 216 ? -12.096 -8.464 14.612 1.00 98.00 216 ILE A CA 1
ATOM 1683 C C . ILE A 1 216 ? -12.409 -7.113 13.961 1.00 98.00 216 ILE A C 1
ATOM 1685 O O . ILE A 1 216 ? -13.262 -6.356 14.436 1.00 98.00 216 ILE A O 1
ATOM 1689 N N . SER A 1 217 ? -11.711 -6.805 12.871 1.00 97.69 217 SER A N 1
ATOM 1690 C CA . SER A 1 217 ? -11.739 -5.489 12.234 1.00 97.69 217 SER A CA 1
ATOM 1691 C C . SER A 1 217 ? -12.703 -5.364 11.065 1.00 97.69 217 SER A C 1
ATOM 1693 O O . SER A 1 217 ? -12.806 -4.299 10.468 1.00 97.69 217 SER A O 1
ATOM 1695 N N . GLY A 1 218 ? -13.442 -6.412 10.729 1.00 95.94 218 GLY A N 1
ATOM 1696 C CA . GLY A 1 218 ? -14.272 -6.455 9.534 1.00 95.94 218 GLY A CA 1
ATOM 1697 C C . GLY A 1 218 ? -13.478 -6.811 8.277 1.00 95.94 218 GLY A C 1
ATOM 1698 O O . GLY A 1 218 ? -12.254 -6.688 8.198 1.00 95.94 218 GLY A O 1
ATOM 1699 N N . LYS A 1 219 ? -14.208 -7.270 7.265 1.00 93.75 219 LYS A N 1
ATOM 1700 C CA . LYS A 1 219 ? -13.629 -7.785 6.023 1.00 93.75 219 LYS A CA 1
ATOM 1701 C C . LYS A 1 219 ? -13.359 -6.673 5.017 1.00 93.75 219 LYS A C 1
ATOM 1703 O O . LYS A 1 219 ? -13.984 -5.613 5.058 1.00 93.75 219 LYS A O 1
ATOM 1708 N N . GLN A 1 220 ? -12.448 -6.940 4.089 1.00 91.38 220 GLN A N 1
ATOM 1709 C CA . GLN A 1 220 ? -12.232 -6.091 2.921 1.00 91.38 220 GLN A CA 1
ATOM 1710 C C . GLN A 1 220 ? -13.420 -6.252 1.952 1.00 91.38 220 GLN A C 1
ATOM 1712 O O . GLN A 1 220 ? -13.717 -7.377 1.541 1.00 91.38 220 GLN A O 1
ATOM 1717 N N . PRO A 1 221 ? -14.131 -5.171 1.588 1.00 92.75 221 PRO A N 1
ATOM 1718 C CA . PRO A 1 221 ? -15.271 -5.271 0.688 1.00 92.75 221 PRO A CA 1
ATOM 1719 C C . PRO A 1 221 ? -14.824 -5.451 -0.768 1.00 92.75 221 PRO A C 1
ATOM 1721 O O . PRO A 1 221 ? -13.672 -5.203 -1.140 1.00 92.75 221 PRO A O 1
ATOM 1724 N N . LEU A 1 222 ? -15.769 -5.862 -1.615 1.00 93.19 222 LEU A N 1
ATOM 1725 C CA . LEU A 1 222 ? -15.560 -5.915 -3.059 1.00 93.19 222 LEU A CA 1
ATOM 1726 C C . LEU A 1 222 ? -15.469 -4.506 -3.634 1.00 93.19 222 LEU A C 1
ATOM 1728 O O . LEU A 1 222 ? -16.412 -3.727 -3.508 1.00 93.19 222 LEU A O 1
ATOM 1732 N N . VAL A 1 223 ? -14.403 -4.235 -4.384 1.00 95.25 223 VAL A N 1
ATOM 1733 C CA . VAL A 1 223 ? -14.373 -3.054 -5.255 1.00 95.25 223 VAL A CA 1
ATOM 1734 C C . VAL A 1 223 ? -15.173 -3.319 -6.537 1.00 95.25 223 VAL A C 1
ATOM 1736 O O . VAL A 1 223 ? -15.210 -4.458 -7.025 1.00 95.25 223 VAL A O 1
ATOM 1739 N N . PRO A 1 224 ? -15.832 -2.307 -7.120 1.00 96.25 224 PRO A N 1
ATOM 1740 C CA . PRO A 1 224 ? -16.567 -2.486 -8.362 1.00 96.25 224 PRO A CA 1
ATOM 1741 C C . PRO A 1 224 ? -15.628 -2.843 -9.522 1.00 96.25 224 PRO A C 1
ATOM 1743 O O . PRO A 1 224 ? -14.493 -2.382 -9.605 1.00 96.25 224 PRO A O 1
ATOM 1746 N N . ARG A 1 225 ? -16.103 -3.660 -10.471 1.00 96.62 225 ARG A N 1
ATOM 1747 C CA . ARG A 1 225 ? -15.260 -4.193 -11.559 1.00 96.62 225 ARG A CA 1
ATOM 1748 C C . ARG A 1 225 ? -14.591 -3.105 -12.407 1.00 96.62 225 ARG A C 1
ATOM 1750 O O . ARG A 1 225 ? -13.468 -3.311 -12.859 1.00 96.62 225 ARG A O 1
ATOM 1757 N N . TRP A 1 226 ? -15.268 -1.977 -12.627 1.00 96.75 226 TRP A N 1
ATOM 1758 C CA . TRP A 1 226 ? -14.718 -0.851 -13.385 1.00 96.75 226 TRP A CA 1
ATOM 1759 C C . TRP A 1 226 ? -13.491 -0.235 -12.696 1.00 96.75 226 TRP A C 1
ATOM 1761 O O . TRP A 1 226 ? -12.579 0.193 -13.389 1.00 96.75 226 TRP A O 1
ATOM 1771 N N . ALA A 1 227 ? -13.384 -0.297 -11.362 1.00 97.62 227 ALA A N 1
ATOM 1772 C CA . ALA A 1 227 ? -12.232 0.229 -10.625 1.00 97.62 227 ALA A CA 1
ATOM 1773 C C . ALA A 1 227 ? -10.929 -0.520 -10.948 1.00 97.62 227 ALA A C 1
ATOM 1775 O O . ALA A 1 227 ? -9.838 -0.011 -10.717 1.00 97.62 227 ALA A O 1
ATOM 1776 N N . LEU A 1 228 ? -11.019 -1.725 -11.514 1.00 98.19 228 LEU A N 1
ATOM 1777 C CA . LEU A 1 228 ? -9.861 -2.560 -11.825 1.00 98.19 228 LEU A CA 1
ATOM 1778 C C . LEU A 1 228 ? -9.217 -2.225 -13.182 1.00 98.19 228 LEU A C 1
ATOM 1780 O O . LEU A 1 228 ? -8.169 -2.793 -13.494 1.00 98.19 228 LEU A O 1
ATOM 1784 N N . GLY A 1 229 ? -9.821 -1.345 -13.988 1.00 98.06 229 GLY A N 1
ATOM 1785 C CA . GLY A 1 229 ? -9.249 -0.852 -15.245 1.00 98.06 229 GLY A CA 1
ATOM 1786 C C . GLY A 1 229 ? -8.166 0.216 -15.049 1.00 98.06 229 GLY A C 1
ATOM 1787 O O . GLY A 1 229 ? -7.612 0.365 -13.960 1.00 98.06 229 GLY A O 1
ATOM 1788 N N . ASN A 1 230 ? -7.839 0.931 -16.125 1.00 98.38 230 ASN A N 1
ATOM 1789 C CA . ASN A 1 230 ? -6.931 2.074 -16.116 1.00 98.38 230 ASN A CA 1
ATOM 1790 C C . ASN A 1 230 ? -7.689 3.340 -15.700 1.00 98.38 230 ASN A C 1
ATOM 1792 O O . ASN A 1 230 ? -8.719 3.679 -16.290 1.00 98.38 230 ASN A O 1
ATOM 1796 N N . TRP A 1 231 ? -7.142 4.062 -14.729 1.00 98.44 231 TRP A N 1
ATOM 1797 C CA . TRP A 1 231 ? -7.642 5.363 -14.306 1.00 98.44 231 TRP A CA 1
ATOM 1798 C C . TRP A 1 231 ? -6.742 6.446 -14.889 1.00 98.44 231 TRP A C 1
ATOM 1800 O O . TRP A 1 231 ? -5.513 6.367 -14.762 1.00 98.44 231 TRP A O 1
ATOM 1810 N N . TRP A 1 232 ? -7.356 7.450 -15.508 1.00 98.00 232 TRP A N 1
ATOM 1811 C CA . TRP A 1 232 ? -6.653 8.642 -15.956 1.00 98.00 232 TRP A CA 1
ATOM 1812 C C . TRP A 1 232 ? -6.836 9.765 -14.944 1.00 98.00 232 TRP A C 1
ATOM 1814 O O . TRP A 1 232 ? -7.961 10.116 -14.599 1.00 98.00 232 TRP A O 1
ATOM 1824 N N . SER A 1 233 ? -5.721 10.310 -14.470 1.00 96.06 233 SER A N 1
ATOM 1825 C CA . SER A 1 233 ? -5.680 11.423 -13.537 1.00 96.06 233 SER A CA 1
ATOM 1826 C C . SER A 1 233 ? -4.447 12.271 -13.815 1.00 96.06 233 SER A C 1
ATOM 1828 O O . SER A 1 233 ? -3.405 11.762 -14.230 1.00 96.06 233 SER A O 1
ATOM 1830 N N . ARG A 1 234 ? -4.556 13.571 -13.568 1.00 94.62 234 ARG A N 1
ATOM 1831 C CA . ARG A 1 234 ? -3.445 14.518 -13.575 1.00 94.62 234 ARG A CA 1
ATOM 1832 C C . ARG A 1 234 ? -3.927 15.781 -12.878 1.00 94.62 234 ARG A C 1
ATOM 1834 O O . ARG A 1 234 ? -5.012 16.246 -13.210 1.00 94.62 234 ARG A O 1
ATOM 1841 N N . TYR A 1 235 ? -3.111 16.344 -11.994 1.00 94.00 235 TYR A N 1
ATOM 1842 C CA . TYR A 1 235 ? -3.347 17.695 -11.508 1.00 94.00 235 TYR A CA 1
ATOM 1843 C C . TYR A 1 235 ? -3.080 18.654 -12.668 1.00 94.00 235 TYR A C 1
ATOM 1845 O O . TYR A 1 235 ? -1.928 18.893 -13.040 1.00 94.00 235 TYR A O 1
ATOM 1853 N N . HIS A 1 236 ? -4.150 19.085 -13.331 1.00 94.25 236 HIS A N 1
ATOM 1854 C CA . HIS A 1 236 ? -4.113 19.936 -14.509 1.00 94.25 236 HIS A CA 1
ATOM 1855 C C . HIS A 1 236 ? -5.485 20.575 -14.745 1.00 94.25 236 HIS A C 1
ATOM 1857 O O . HIS A 1 236 ? -6.500 19.876 -14.731 1.00 94.25 236 HIS A O 1
ATOM 1863 N N . ALA A 1 237 ? -5.478 21.875 -15.046 1.00 94.50 237 ALA A N 1
ATOM 1864 C CA . ALA A 1 237 ? -6.663 22.687 -15.298 1.00 94.50 237 ALA A CA 1
ATOM 1865 C C . ALA A 1 237 ? -7.271 22.424 -16.683 1.00 94.50 237 ALA A C 1
ATOM 1867 O O . ALA A 1 237 ? -7.275 23.291 -17.559 1.00 94.50 237 ALA A O 1
ATOM 1868 N N . TYR A 1 238 ? -7.755 21.202 -16.890 1.00 95.38 238 TYR A N 1
ATOM 1869 C CA . TYR A 1 238 ? -8.446 20.827 -18.113 1.00 95.38 238 TYR A CA 1
ATOM 1870 C C . TYR A 1 238 ? -9.715 21.661 -18.294 1.00 95.38 238 TYR A C 1
ATOM 1872 O O . TYR A 1 238 ? -10.517 21.784 -17.371 1.00 95.38 238 TYR A O 1
ATOM 1880 N N . ASN A 1 239 ? -9.938 22.156 -19.510 1.00 97.38 239 ASN A N 1
ATOM 1881 C CA . ASN A 1 239 ? -11.293 22.502 -19.944 1.00 97.38 239 ASN A CA 1
ATOM 1882 C C . ASN A 1 239 ? -12.016 21.258 -20.489 1.00 97.38 239 ASN A C 1
ATOM 1884 O O . ASN A 1 239 ? -11.380 20.262 -20.853 1.00 97.38 239 ASN A O 1
ATOM 1888 N N . ASP A 1 240 ? -13.344 21.332 -20.562 1.00 97.25 240 ASP A N 1
ATOM 1889 C CA . ASP A 1 240 ? -14.221 20.253 -21.021 1.00 97.25 240 ASP A CA 1
ATOM 1890 C C . ASP A 1 240 ? -13.779 19.655 -22.367 1.00 97.25 240 ASP A C 1
ATOM 1892 O O . ASP A 1 240 ? -13.584 18.443 -22.484 1.00 97.25 240 ASP A O 1
ATOM 1896 N N . LYS A 1 241 ? -13.537 20.501 -23.369 1.00 98.06 241 LYS A N 1
ATOM 1897 C CA . LYS A 1 241 ? -13.126 20.098 -24.711 1.00 98.06 241 LYS A CA 1
ATOM 1898 C C . LYS A 1 241 ? -11.778 19.389 -24.698 1.00 98.06 241 LYS A C 1
ATOM 1900 O O . LYS A 1 241 ? -11.645 18.342 -25.322 1.00 98.06 241 LYS A O 1
ATOM 1905 N N . GLU A 1 242 ? -10.788 19.944 -24.008 1.00 97.38 242 GLU A N 1
ATOM 1906 C CA . GLU A 1 242 ? -9.451 19.356 -23.916 1.00 97.38 242 GLU A CA 1
ATOM 1907 C C . GLU A 1 242 ? -9.486 17.964 -23.280 1.00 97.38 242 GLU A C 1
ATOM 1909 O O . GLU A 1 242 ? -8.848 17.038 -23.785 1.00 97.38 242 GLU A O 1
ATOM 1914 N N . TYR A 1 243 ? -10.255 17.794 -22.202 1.00 98.12 243 TYR A N 1
ATOM 1915 C CA . TYR A 1 243 ? -10.381 16.500 -21.538 1.00 98.12 243 TYR A CA 1
ATOM 1916 C C . TYR A 1 243 ? -11.113 15.477 -22.418 1.00 98.12 243 TYR A C 1
ATOM 1918 O O . TYR A 1 243 ? -10.704 14.317 -22.485 1.00 98.12 243 TYR A O 1
ATOM 1926 N N . LEU A 1 244 ? -12.170 15.884 -23.128 1.00 98.56 244 LEU A N 1
ATOM 1927 C CA . LEU A 1 244 ? -12.887 15.000 -24.054 1.00 98.56 244 LEU A CA 1
ATOM 1928 C C . LEU A 1 244 ? -12.023 14.614 -25.263 1.00 98.56 244 LEU A C 1
ATOM 1930 O O . LEU A 1 244 ? -11.920 13.427 -25.570 1.00 98.56 244 LEU A O 1
ATOM 1934 N N . ASP A 1 245 ? -11.320 15.573 -25.875 1.00 98.56 245 ASP A N 1
ATOM 1935 C CA . ASP A 1 245 ? -10.369 15.321 -26.967 1.00 98.56 245 ASP A CA 1
ATOM 1936 C C . ASP A 1 245 ? -9.245 14.360 -26.495 1.00 98.56 245 ASP A C 1
ATOM 1938 O O . ASP A 1 245 ? -8.767 13.507 -27.252 1.00 98.56 245 ASP A O 1
ATOM 1942 N N . LEU A 1 246 ? -8.837 14.442 -25.221 1.00 98.12 246 LEU A N 1
ATOM 1943 C CA . LEU A 1 246 ? -7.894 13.512 -24.597 1.00 98.12 246 LEU A CA 1
ATOM 1944 C C . LEU A 1 246 ? -8.466 12.089 -24.476 1.00 98.12 246 LEU A C 1
ATOM 1946 O O . LEU A 1 246 ? -7.759 11.129 -24.800 1.00 98.12 246 LEU A O 1
ATOM 1950 N N . MET A 1 247 ? -9.721 11.935 -24.041 1.00 98.38 247 MET A N 1
ATOM 1951 C CA . MET A 1 247 ? -10.390 10.626 -23.978 1.00 98.38 247 MET A CA 1
ATOM 1952 C C . MET A 1 247 ? -10.536 10.009 -25.373 1.00 98.38 247 MET A C 1
ATOM 1954 O O . MET A 1 247 ? -10.221 8.831 -25.559 1.00 98.38 247 MET A O 1
ATOM 1958 N N . ASP A 1 248 ? -10.920 10.811 -26.365 1.00 98.31 248 ASP A N 1
ATOM 1959 C CA . ASP A 1 248 ? -11.031 10.377 -27.760 1.00 98.31 248 ASP A CA 1
ATOM 1960 C C . ASP A 1 248 ? -9.665 9.924 -28.299 1.00 98.31 248 ASP A C 1
ATOM 1962 O O . ASP A 1 248 ? -9.552 8.893 -28.961 1.00 98.31 248 ASP A O 1
ATOM 1966 N N . LYS A 1 249 ? -8.579 10.604 -27.911 1.00 98.44 249 LYS A N 1
ATOM 1967 C CA . LYS A 1 249 ? -7.220 10.181 -28.265 1.00 98.44 249 LYS A CA 1
ATOM 1968 C C . LYS A 1 249 ? -6.811 8.858 -27.613 1.00 98.44 249 LYS A C 1
ATOM 1970 O O . LYS A 1 249 ? -6.094 8.074 -28.241 1.00 98.44 249 LYS A O 1
ATOM 1975 N N . PHE A 1 250 ? -7.227 8.579 -26.377 1.00 98.56 250 PHE A N 1
ATOM 1976 C CA . PHE A 1 250 ? -7.017 7.259 -25.768 1.00 98.56 250 PHE A CA 1
ATOM 1977 C C . PHE A 1 250 ? -7.746 6.162 -26.556 1.00 98.56 250 PHE A C 1
ATOM 1979 O O . PHE A 1 250 ? -7.136 5.125 -26.846 1.00 98.56 250 PHE A O 1
ATOM 1986 N N . GLU A 1 251 ? -8.989 6.416 -26.968 1.00 97.94 251 GLU A N 1
ATOM 1987 C CA . GLU A 1 251 ? -9.786 5.500 -27.791 1.00 97.94 251 GLU A CA 1
ATOM 1988 C C . GLU A 1 251 ? -9.160 5.277 -29.179 1.00 97.94 251 GLU A C 1
ATOM 1990 O O . GLU A 1 251 ? -8.945 4.131 -29.581 1.00 97.94 251 GLU A O 1
ATOM 1995 N N . ASP A 1 252 ? -8.726 6.338 -29.865 1.00 98.19 252 ASP A N 1
ATOM 1996 C CA . ASP A 1 252 ? -8.005 6.265 -31.147 1.00 98.19 252 ASP A CA 1
ATOM 1997 C C . ASP A 1 252 ? -6.723 5.432 -31.034 1.00 98.19 252 ASP A C 1
ATOM 1999 O O . ASP A 1 252 ? -6.364 4.633 -31.910 1.00 98.19 252 ASP A O 1
ATOM 2003 N N . GLN A 1 253 ? -6.018 5.588 -29.912 1.00 97.50 253 GLN A N 1
ATOM 2004 C CA . GLN A 1 253 ? -4.839 4.799 -29.582 1.00 97.50 253 GLN A CA 1
ATOM 2005 C C . GLN A 1 253 ? -5.195 3.404 -29.060 1.00 97.50 253 GLN A C 1
ATOM 2007 O O . GLN A 1 253 ? -4.283 2.638 -28.743 1.00 97.50 253 GLN A O 1
ATOM 2012 N N . LYS A 1 254 ? -6.472 3.013 -29.003 1.00 97.81 254 LYS A N 1
ATOM 2013 C CA . LYS A 1 254 ? -6.978 1.722 -28.509 1.00 97.81 254 LYS A CA 1
ATOM 2014 C C . LYS A 1 254 ? -6.497 1.409 -27.098 1.00 97.81 254 LYS A C 1
ATOM 2016 O O . LYS A 1 254 ? -6.069 0.283 -26.821 1.00 97.81 254 LYS A O 1
ATOM 2021 N N . ILE A 1 255 ? -6.442 2.416 -26.240 1.00 98.12 255 ILE A N 1
ATOM 2022 C CA . ILE A 1 255 ? -6.035 2.296 -24.847 1.00 98.12 255 ILE A CA 1
ATOM 2023 C C . ILE A 1 255 ? -7.303 2.450 -24.012 1.00 98.12 255 ILE A C 1
ATOM 2025 O O . ILE A 1 255 ? -7.788 3.564 -23.849 1.00 98.12 255 ILE A O 1
ATOM 2029 N N . PRO A 1 256 ? -7.853 1.351 -23.486 1.00 97.56 256 PRO A N 1
ATOM 2030 C CA . PRO A 1 256 ? -9.082 1.438 -22.722 1.00 97.56 256 PRO A CA 1
ATOM 2031 C C . PRO A 1 256 ? -8.826 2.153 -21.391 1.00 97.56 256 PRO A C 1
ATOM 2033 O O . PRO A 1 256 ? -7.814 1.898 -20.731 1.00 97.56 256 PRO A O 1
ATOM 2036 N N . LEU A 1 257 ? -9.756 3.017 -21.003 1.00 98.38 257 LEU A N 1
ATOM 2037 C CA . LEU A 1 257 ? -9.850 3.633 -19.683 1.00 98.38 257 LEU A CA 1
ATOM 2038 C C . LEU A 1 257 ? -11.159 3.190 -19.023 1.00 98.38 257 LEU A C 1
ATOM 2040 O O . LEU A 1 257 ? -12.074 2.710 -19.692 1.00 98.38 257 LEU A O 1
ATOM 2044 N N . SER A 1 258 ? -11.234 3.297 -17.702 1.00 98.25 258 SER A N 1
ATOM 2045 C CA . SER A 1 258 ? -12.447 2.988 -16.932 1.00 98.25 258 SER A CA 1
ATOM 2046 C C . SER A 1 258 ? -12.880 4.117 -16.009 1.00 98.25 258 SER A C 1
ATOM 2048 O O . SER A 1 258 ? -14.044 4.166 -15.615 1.00 98.25 258 SER A O 1
ATOM 2050 N N . THR A 1 259 ? -11.952 5.004 -15.658 1.00 98.56 259 THR A N 1
ATOM 2051 C CA . THR A 1 259 ? -12.175 6.050 -14.665 1.00 98.56 259 THR A CA 1
ATOM 2052 C C . THR A 1 259 ? -11.525 7.347 -15.131 1.00 98.56 259 THR A C 1
ATOM 2054 O O . THR A 1 259 ? -10.330 7.362 -15.440 1.00 98.56 259 THR A O 1
ATOM 2057 N N . ALA A 1 260 ? -12.321 8.410 -15.159 1.00 98.44 260 ALA A N 1
ATOM 2058 C CA . ALA A 1 260 ? -11.917 9.790 -15.353 1.00 98.44 260 ALA A CA 1
ATOM 2059 C C . ALA A 1 260 ? -11.814 10.461 -13.979 1.00 98.44 260 ALA A C 1
ATOM 2061 O O . ALA A 1 260 ? -12.811 10.629 -13.277 1.00 98.44 260 ALA A O 1
ATOM 2062 N N . VAL A 1 261 ? -10.595 10.801 -13.573 1.00 98.06 261 VAL A N 1
ATOM 2063 C CA . VAL A 1 261 ? -10.339 11.559 -12.347 1.00 98.06 261 VAL A CA 1
ATOM 2064 C C . VAL A 1 261 ? -10.147 13.016 -12.746 1.00 98.06 261 VAL A C 1
ATOM 2066 O O . VAL A 1 261 ? -9.228 13.316 -13.517 1.00 98.06 261 VAL A O 1
ATOM 2069 N N . ILE A 1 262 ? -11.008 13.895 -12.238 1.00 97.56 262 ILE A N 1
ATOM 2070 C CA . ILE A 1 262 ? -10.908 15.343 -12.430 1.00 97.56 262 ILE A CA 1
ATOM 2071 C C . ILE A 1 262 ? -10.353 15.948 -11.141 1.00 97.56 262 ILE A C 1
ATOM 2073 O O . ILE A 1 262 ? -10.898 15.740 -10.057 1.00 97.56 262 ILE A O 1
ATOM 2077 N N . ASP A 1 263 ? -9.221 16.631 -11.269 1.00 95.25 263 ASP A N 1
ATOM 2078 C CA . ASP A 1 263 ? -8.520 17.261 -10.151 1.00 95.25 263 ASP A CA 1
ATOM 2079 C C . ASP A 1 263 ? -9.099 18.649 -9.818 1.00 95.25 263 ASP A C 1
ATOM 2081 O O . ASP A 1 263 ? -10.050 19.076 -10.471 1.00 95.25 263 ASP A O 1
ATOM 2085 N N . MET A 1 264 ? -8.530 19.337 -8.823 1.00 93.38 264 MET A N 1
ATOM 2086 C CA . MET A 1 264 ? -9.041 20.555 -8.165 1.00 93.38 264 MET A CA 1
ATOM 2087 C C . MET A 1 264 ? -9.711 21.596 -9.070 1.00 93.38 264 MET A C 1
ATOM 2089 O O . MET A 1 264 ? -10.715 22.191 -8.698 1.00 93.38 264 MET A O 1
ATOM 2093 N N . ASP A 1 265 ? -9.190 21.811 -10.276 1.00 94.25 265 ASP A N 1
ATOM 2094 C CA . ASP A 1 265 ? -9.673 22.844 -11.196 1.00 94.25 265 ASP A CA 1
ATOM 2095 C C . ASP A 1 265 ? -11.103 22.604 -11.732 1.00 94.25 265 ASP A C 1
ATOM 2097 O O . ASP A 1 265 ? -11.646 23.450 -12.447 1.00 94.25 265 ASP A O 1
ATOM 2101 N N . TRP A 1 266 ? -11.750 21.478 -11.393 1.00 97.06 266 TRP A N 1
ATOM 2102 C CA . TRP A 1 266 ? -13.195 21.329 -11.603 1.00 97.06 266 TRP A CA 1
ATOM 2103 C C . TRP A 1 266 ? -13.989 22.418 -10.868 1.00 97.06 266 TRP A C 1
ATOM 2105 O O . TRP A 1 266 ? -15.032 22.840 -11.376 1.00 97.06 266 TRP A O 1
ATOM 2115 N N . HIS A 1 267 ? -13.486 22.902 -9.724 1.00 97.50 267 HIS A N 1
ATOM 2116 C CA . HIS A 1 267 ? -14.045 24.027 -8.980 1.00 97.50 267 HIS A CA 1
ATOM 2117 C C . HIS A 1 267 ? -13.216 25.314 -9.132 1.00 97.50 267 HIS A C 1
ATOM 2119 O O . HIS A 1 267 ? -12.199 25.359 -9.822 1.00 97.50 267 HIS A O 1
ATOM 2125 N N . LEU A 1 268 ? -13.676 26.405 -8.517 1.00 97.25 268 LEU A N 1
ATOM 2126 C CA . LEU A 1 268 ? -12.958 27.684 -8.502 1.00 97.25 268 LEU A CA 1
ATOM 2127 C C . LEU A 1 268 ? -11.684 27.585 -7.646 1.00 97.25 268 LEU A C 1
ATOM 2129 O O . LEU A 1 268 ? -11.745 27.113 -6.512 1.00 97.25 268 LEU A O 1
ATOM 2133 N N . VAL A 1 269 ? -10.545 28.046 -8.169 1.00 94.75 269 VAL A N 1
ATOM 2134 C CA . VAL A 1 269 ? -9.218 27.925 -7.521 1.00 94.75 269 VAL A CA 1
ATOM 2135 C C . VAL A 1 269 ? -8.477 29.265 -7.497 1.00 94.75 269 VAL A C 1
ATOM 2137 O O . VAL A 1 269 ? -7.842 29.610 -6.498 1.00 94.75 269 VAL A O 1
ATOM 2140 N N . HIS A 1 270 ? -8.538 30.029 -8.590 1.00 92.56 270 HIS A N 1
ATOM 2141 C CA . HIS A 1 270 ? -7.727 31.238 -8.806 1.00 92.56 270 HIS A CA 1
ATOM 2142 C C . HIS A 1 270 ? -8.559 32.505 -9.044 1.00 92.56 270 HIS A C 1
ATOM 2144 O O . HIS A 1 270 ? -8.005 33.590 -9.224 1.00 92.56 270 HIS A O 1
ATOM 2150 N N . GLU A 1 271 ? -9.881 32.377 -9.071 1.00 93.81 271 GLU A N 1
ATOM 2151 C CA . GLU A 1 271 ? -10.822 33.468 -9.275 1.00 93.81 271 GLU A CA 1
ATOM 2152 C C . GLU A 1 271 ? -10.793 34.461 -8.104 1.00 93.81 271 GLU A C 1
ATOM 2154 O O . GLU A 1 271 ? -10.649 34.076 -6.948 1.00 93.81 271 GLU A O 1
ATOM 2159 N N . GLU A 1 272 ? -10.986 35.752 -8.393 1.00 92.50 272 GLU A N 1
ATOM 2160 C CA . GLU A 1 272 ? -10.848 36.850 -7.415 1.00 92.50 272 GLU A CA 1
ATOM 2161 C C . GLU A 1 272 ? -11.738 36.689 -6.167 1.00 92.50 272 GLU A C 1
ATOM 2163 O O . GLU A 1 272 ? -11.371 37.119 -5.075 1.00 92.50 272 GLU A O 1
ATOM 2168 N N . GLN A 1 273 ? -12.897 36.046 -6.317 1.00 92.88 273 GLN A N 1
ATOM 2169 C CA . GLN A 1 273 ? -13.840 35.781 -5.226 1.00 92.88 273 GLN A CA 1
ATOM 2170 C C . GLN A 1 273 ? -13.393 34.672 -4.260 1.00 92.88 273 GLN A C 1
ATOM 2172 O O . GLN A 1 273 ? -13.921 34.584 -3.151 1.00 92.88 273 GLN A O 1
ATOM 2177 N N . VAL A 1 274 ? -12.416 33.846 -4.646 1.00 94.38 274 VAL A N 1
ATOM 2178 C CA . VAL A 1 274 ? -11.866 32.784 -3.799 1.00 94.38 274 VAL A CA 1
ATOM 2179 C C . VAL A 1 274 ? -10.939 33.416 -2.760 1.00 94.38 274 VAL A C 1
ATOM 2181 O O . VAL A 1 274 ? -9.845 33.884 -3.062 1.00 94.38 274 VAL A O 1
ATOM 2184 N N . THR A 1 275 ? -11.385 33.446 -1.503 1.00 89.50 275 THR A N 1
ATOM 2185 C CA . THR A 1 275 ? -10.693 34.161 -0.412 1.00 89.50 275 THR A CA 1
ATOM 2186 C C . THR A 1 275 ? -9.700 33.312 0.389 1.00 89.50 275 THR A C 1
ATOM 2188 O O . THR A 1 275 ? -9.023 33.831 1.277 1.00 89.50 275 THR A O 1
ATOM 2191 N N . HIS A 1 276 ? -9.592 32.016 0.093 1.00 91.56 276 HIS A N 1
ATOM 2192 C CA . HIS A 1 276 ? -8.639 31.082 0.703 1.00 91.56 276 HIS A CA 1
ATOM 2193 C C . HIS A 1 276 ? -7.609 30.595 -0.330 1.00 91.56 276 HIS A C 1
ATOM 2195 O O . HIS A 1 276 ? -7.477 31.142 -1.417 1.00 91.56 276 HIS A O 1
ATOM 2201 N N . THR A 1 277 ? -6.853 29.548 -0.005 1.00 90.50 277 THR A N 1
ATOM 2202 C CA . THR A 1 277 ? -5.747 29.025 -0.827 1.00 90.50 277 THR A CA 1
ATOM 2203 C C . THR A 1 277 ? -6.168 28.340 -2.138 1.00 90.50 277 THR A C 1
ATOM 2205 O O . THR A 1 277 ? -5.307 27.781 -2.807 1.00 90.50 277 THR A O 1
ATOM 2208 N N . GLY A 1 278 ? -7.460 28.330 -2.482 1.00 93.38 278 GLY A N 1
ATOM 2209 C CA . GLY A 1 278 ? -7.998 27.668 -3.678 1.00 93.38 278 GLY A CA 1
ATOM 2210 C C . GLY A 1 278 ? -8.144 26.142 -3.628 1.00 93.38 278 GLY A C 1
ATOM 2211 O O . GLY A 1 278 ? -8.707 25.591 -4.555 1.00 93.38 278 GLY A O 1
ATOM 2212 N N . TRP A 1 279 ? -7.684 25.454 -2.574 1.00 92.94 279 TRP A N 1
ATOM 2213 C CA . TRP A 1 279 ? -7.729 23.979 -2.513 1.00 92.94 279 TRP A CA 1
ATOM 2214 C C . TRP A 1 279 ? -9.136 23.402 -2.320 1.00 92.94 279 TRP A C 1
ATOM 2216 O O . TRP A 1 279 ? -9.434 22.336 -2.833 1.00 92.94 279 TRP A O 1
ATOM 2226 N N . THR A 1 280 ? -9.985 24.077 -1.547 1.00 95.81 280 THR A N 1
ATOM 2227 C CA . THR A 1 280 ? -11.371 23.658 -1.297 1.00 95.81 280 THR A CA 1
ATOM 2228 C C . THR A 1 280 ? -12.299 24.380 -2.259 1.00 95.81 280 THR A C 1
ATOM 2230 O O . THR A 1 280 ? -12.172 25.591 -2.392 1.00 95.81 280 THR A O 1
ATOM 2233 N N . GLY A 1 281 ? -13.276 23.698 -2.847 1.00 96.00 281 GLY A N 1
ATOM 2234 C CA . GLY A 1 281 ? -14.336 24.374 -3.584 1.00 96.00 281 GLY A CA 1
ATOM 2235 C C . GLY A 1 281 ? -15.474 23.442 -3.968 1.00 96.00 281 GLY A C 1
ATOM 2236 O O . GLY A 1 281 ? -15.302 22.226 -4.037 1.00 96.00 281 GLY A O 1
ATOM 2237 N N . TYR A 1 282 ? -16.654 24.019 -4.192 1.00 97.50 282 TYR A N 1
ATOM 2238 C CA . TYR A 1 282 ? -17.879 23.266 -4.492 1.00 97.50 282 TYR A CA 1
ATOM 2239 C C . TYR A 1 282 ? -18.718 23.876 -5.621 1.00 97.50 282 TYR A C 1
ATOM 2241 O O . TYR A 1 282 ? -19.875 23.503 -5.817 1.00 97.50 282 TYR A O 1
ATOM 2249 N N . THR A 1 283 ? -18.129 24.804 -6.371 1.00 97.50 283 THR A N 1
ATOM 2250 C CA . THR A 1 283 ? -18.739 25.495 -7.506 1.00 97.50 283 THR A CA 1
ATOM 2251 C C . THR A 1 283 ? -17.972 25.157 -8.757 1.00 97.50 283 THR A C 1
ATOM 2253 O O . THR A 1 283 ? -16.806 25.527 -8.876 1.00 97.50 283 THR A O 1
ATOM 2256 N N . TRP A 1 284 ? -18.640 24.500 -9.703 1.00 97.88 284 TRP A N 1
ATOM 2257 C CA . TRP A 1 284 ? -18.059 24.173 -11.000 1.00 97.88 284 TRP A CA 1
ATOM 2258 C C . TRP A 1 284 ? -17.488 25.412 -11.691 1.00 97.88 284 TRP A C 1
ATOM 2260 O O . TRP A 1 284 ? -18.207 26.390 -11.924 1.00 97.88 284 TRP A O 1
ATOM 2270 N N . ASN A 1 285 ? -16.220 25.345 -12.094 1.00 97.75 285 ASN A N 1
ATOM 2271 C CA . ASN A 1 285 ? -15.563 26.415 -12.826 1.00 97.75 285 ASN A CA 1
ATOM 2272 C C . ASN A 1 285 ? -16.160 26.547 -14.232 1.00 97.75 285 ASN A C 1
ATOM 2274 O O . ASN A 1 285 ? -15.785 25.826 -15.154 1.00 97.75 285 ASN A O 1
ATOM 2278 N N . LYS A 1 286 ? -17.080 27.497 -14.425 1.00 96.88 286 LYS A N 1
ATOM 2279 C CA . LYS A 1 286 ? -17.783 27.693 -15.707 1.00 96.88 286 LYS A CA 1
ATOM 2280 C C . LYS A 1 286 ? -16.890 28.210 -16.838 1.00 96.88 286 LYS A C 1
ATOM 2282 O O . LYS A 1 286 ? -17.320 28.184 -17.986 1.00 96.88 286 LYS A O 1
ATOM 2287 N N . SER A 1 287 ? -15.673 28.668 -16.542 1.00 96.94 287 SER A N 1
ATOM 2288 C CA . SER A 1 287 ? -14.697 29.030 -17.578 1.00 96.94 287 SER A CA 1
ATOM 2289 C C . SER A 1 287 ? -14.060 27.791 -18.210 1.00 96.94 287 SER A C 1
ATOM 2291 O O . SER A 1 287 ? -13.745 27.812 -19.397 1.00 96.94 287 SER A O 1
ATOM 2293 N N . LEU A 1 288 ? -13.891 26.719 -17.428 1.00 97.69 288 LEU A N 1
ATOM 2294 C CA . LEU A 1 288 ? -13.333 25.438 -17.874 1.00 97.69 288 LEU A CA 1
ATOM 2295 C C . LEU A 1 288 ? -14.425 24.439 -18.277 1.00 97.69 288 LEU A C 1
ATOM 2297 O O . LEU A 1 288 ? -14.270 23.729 -19.267 1.00 97.69 288 LEU A O 1
ATOM 2301 N N . PHE A 1 289 ? -15.548 24.432 -17.556 1.00 98.12 289 PHE A N 1
ATOM 2302 C CA . PHE A 1 289 ? -16.697 23.549 -17.765 1.00 98.12 289 PHE A CA 1
ATOM 2303 C C . PHE A 1 289 ? -18.004 24.357 -17.902 1.00 98.12 289 PHE A C 1
ATOM 2305 O O . PHE A 1 289 ? -18.859 24.312 -17.005 1.00 98.12 289 PHE A O 1
ATOM 2312 N N . PRO A 1 290 ? -18.196 25.115 -19.004 1.00 97.94 290 PRO A N 1
ATOM 2313 C CA . PRO A 1 290 ? -19.407 25.911 -19.224 1.00 97.94 290 PRO A CA 1
ATOM 2314 C C . PRO A 1 290 ? -20.702 25.097 -19.087 1.00 97.94 290 PRO A C 1
ATOM 2316 O O . PRO A 1 290 ? -21.663 25.566 -18.475 1.00 97.94 290 PRO A O 1
ATOM 2319 N N . ASP A 1 291 ? -20.704 23.859 -19.598 1.00 98.06 291 ASP A N 1
ATOM 2320 C CA . ASP A 1 291 ? -21.786 22.880 -19.445 1.00 98.06 291 ASP A CA 1
ATOM 2321 C C . ASP A 1 291 ? -21.260 21.567 -18.832 1.00 98.06 291 ASP A C 1
ATOM 2323 O O . ASP A 1 291 ? -21.199 20.515 -19.466 1.00 98.06 291 ASP A O 1
ATOM 2327 N N . HIS A 1 292 ? -20.843 21.647 -17.566 1.00 97.69 292 HIS A N 1
ATOM 2328 C CA . HIS A 1 292 ? -20.409 20.501 -16.752 1.00 97.69 292 HIS A CA 1
ATOM 2329 C C . HIS A 1 292 ? -21.356 19.279 -16.776 1.00 97.69 292 HIS A C 1
ATOM 2331 O O . HIS A 1 292 ? -20.872 18.150 -16.787 1.00 97.69 292 HIS A O 1
ATOM 2337 N N . VAL A 1 293 ? -22.682 19.467 -16.845 1.00 97.94 293 VAL A N 1
ATOM 2338 C CA . VAL A 1 293 ? -23.641 18.345 -16.906 1.00 97.94 293 VAL A CA 1
ATOM 2339 C C . VAL A 1 293 ? -23.522 17.610 -18.241 1.00 97.94 293 VAL A C 1
ATOM 2341 O O . VAL A 1 293 ? -23.481 16.377 -18.272 1.00 97.94 293 VAL A O 1
ATOM 2344 N N . ALA A 1 294 ? -23.433 18.344 -19.356 1.00 98.31 294 ALA A N 1
ATOM 2345 C CA . ALA A 1 294 ? -23.169 17.738 -20.658 1.00 98.31 294 ALA A CA 1
ATOM 2346 C C . ALA A 1 294 ? -21.799 17.043 -20.687 1.00 98.31 294 ALA A C 1
ATOM 2348 O O . ALA A 1 294 ? -21.709 15.912 -21.158 1.00 98.31 294 ALA A O 1
ATOM 2349 N N . PHE A 1 295 ? -20.765 17.663 -20.110 1.00 98.56 295 PHE A N 1
ATOM 2350 C CA . PHE A 1 295 ? -19.429 17.075 -19.982 1.00 98.56 295 PHE A CA 1
ATOM 2351 C C . PHE A 1 295 ? -19.443 15.733 -19.227 1.00 98.56 295 PHE A C 1
ATOM 2353 O O . PHE A 1 295 ? -18.933 14.730 -19.735 1.00 98.56 295 PHE A O 1
ATOM 2360 N N . CYS A 1 296 ? -20.075 15.675 -18.050 1.00 98.50 296 CYS A N 1
ATOM 2361 C CA . CYS A 1 296 ? -20.205 14.436 -17.283 1.00 98.50 296 CYS A CA 1
ATOM 2362 C C . CYS A 1 296 ? -20.992 13.368 -18.056 1.00 98.50 296 CYS A C 1
ATOM 2364 O O . CYS A 1 296 ? -20.584 12.204 -18.105 1.00 98.50 296 CYS A O 1
ATOM 2366 N N . LYS A 1 297 ? -22.076 13.763 -18.735 1.00 98.56 297 LYS A N 1
ATOM 2367 C CA . LYS A 1 297 ? -22.851 12.862 -19.595 1.00 98.56 297 LYS A CA 1
ATOM 2368 C C . LYS A 1 297 ? -22.002 12.274 -20.727 1.00 98.56 297 LYS A C 1
ATOM 2370 O O . LYS A 1 297 ? -22.080 11.071 -20.963 1.00 98.56 297 LYS A O 1
ATOM 2375 N N . ASP A 1 298 ? -21.171 13.077 -21.387 1.00 98.44 298 ASP A N 1
ATOM 2376 C CA . ASP A 1 298 ? -20.267 12.635 -22.459 1.00 98.44 298 ASP A CA 1
ATOM 2377 C C . ASP A 1 298 ? -19.238 11.598 -21.959 1.00 98.44 298 ASP A C 1
ATOM 2379 O O . ASP A 1 298 ? -18.947 10.612 -22.648 1.00 98.44 298 ASP A O 1
ATOM 2383 N N . LEU A 1 299 ? -18.706 11.771 -20.743 1.00 98.62 299 LEU A N 1
ATOM 2384 C CA . LEU A 1 299 ? -17.816 10.790 -20.108 1.00 98.62 299 LEU A CA 1
ATOM 2385 C C . LEU A 1 299 ? -18.552 9.486 -19.753 1.00 98.62 299 LEU A C 1
ATOM 2387 O O . LEU A 1 299 ? -18.022 8.392 -19.977 1.00 98.62 299 LEU A O 1
ATOM 2391 N N . HIS A 1 300 ? -19.788 9.570 -19.254 1.00 98.69 300 HIS A N 1
ATOM 2392 C CA . HIS A 1 300 ? -20.622 8.393 -18.976 1.00 98.69 300 HIS A CA 1
ATOM 2393 C C . HIS A 1 300 ? -21.018 7.636 -20.251 1.00 98.69 300 HIS A C 1
ATOM 2395 O O . HIS A 1 300 ? -21.038 6.401 -20.246 1.00 98.69 300 HIS A O 1
ATOM 2401 N N . GLU A 1 301 ? -21.285 8.340 -21.354 1.00 98.31 301 GLU A N 1
ATOM 2402 C CA . GLU A 1 301 ? -21.532 7.745 -22.678 1.00 98.31 301 GLU A CA 1
ATOM 2403 C C . GLU A 1 301 ? -20.295 7.006 -23.215 1.00 98.31 301 GLU A C 1
ATOM 2405 O O . GLU A 1 301 ? -20.439 5.976 -23.874 1.00 98.31 301 GLU A O 1
ATOM 2410 N N . ARG A 1 302 ? -19.087 7.444 -22.831 1.00 98.00 302 ARG A N 1
ATOM 2411 C CA . ARG A 1 302 ? -17.813 6.723 -23.037 1.00 98.00 302 ARG A CA 1
ATOM 2412 C C . ARG A 1 302 ? -17.562 5.600 -22.021 1.00 98.00 302 ARG A C 1
ATOM 2414 O O . ARG A 1 302 ? -16.494 4.994 -22.023 1.00 98.00 302 ARG A O 1
ATOM 2421 N N . HIS A 1 303 ? -18.536 5.296 -21.163 1.00 97.38 303 HIS A N 1
ATOM 2422 C CA . HIS A 1 303 ? -18.466 4.270 -20.117 1.00 97.38 303 HIS A CA 1
ATOM 2423 C C . HIS A 1 303 ? -17.396 4.517 -19.043 1.00 97.38 303 HIS A C 1
ATOM 2425 O O . HIS A 1 303 ? -16.943 3.570 -18.391 1.00 97.38 303 HIS A O 1
ATOM 2431 N N . LEU A 1 304 ? -17.011 5.775 -18.833 1.00 98.56 304 LEU A N 1
ATOM 2432 C CA . LEU A 1 304 ? -16.079 6.163 -17.782 1.00 98.56 304 LEU A CA 1
ATOM 2433 C C . LEU A 1 304 ? -16.832 6.474 -16.491 1.00 98.56 304 LEU A C 1
ATOM 2435 O O . LEU A 1 304 ? -17.946 6.991 -16.516 1.00 98.56 304 LEU A O 1
ATOM 2439 N N . LYS A 1 305 ? -16.212 6.146 -15.359 1.00 98.31 305 LYS A N 1
ATOM 2440 C CA . LYS A 1 305 ? -16.647 6.596 -14.035 1.00 98.31 305 LYS A CA 1
ATOM 2441 C C . LYS A 1 305 ? -15.918 7.859 -13.630 1.00 98.31 305 LYS A C 1
ATOM 2443 O O . LYS A 1 305 ? -14.713 7.945 -13.840 1.00 98.31 305 LYS A O 1
ATOM 2448 N N . ILE A 1 306 ? -16.645 8.817 -13.076 1.00 98.56 306 ILE A N 1
ATOM 2449 C CA . ILE A 1 306 ? -16.138 10.150 -12.766 1.00 98.56 306 ILE A CA 1
ATOM 2450 C C . ILE A 1 306 ? -15.892 10.253 -11.269 1.00 98.56 306 ILE A C 1
ATOM 2452 O O . ILE A 1 306 ? -16.757 9.912 -10.465 1.00 98.56 306 ILE A O 1
ATOM 2456 N N . THR A 1 307 ? -14.724 10.759 -10.899 1.00 98.25 307 THR A N 1
ATOM 2457 C CA . THR A 1 307 ? -14.459 11.199 -9.532 1.00 98.25 307 THR A CA 1
ATOM 2458 C C . THR A 1 307 ? -13.868 12.593 -9.536 1.00 98.25 307 THR A C 1
ATOM 2460 O O . THR A 1 307 ? -13.081 12.935 -10.425 1.00 98.25 307 THR A O 1
ATOM 2463 N N . LEU A 1 308 ? -14.282 13.383 -8.552 1.00 98.31 308 LEU A N 1
ATOM 2464 C CA . LEU A 1 308 ? -13.812 14.738 -8.318 1.00 98.31 308 LEU A CA 1
ATOM 2465 C C . LEU A 1 308 ? -12.901 14.739 -7.089 1.00 98.31 308 LEU A C 1
ATOM 2467 O O . LEU A 1 308 ? -13.215 14.095 -6.082 1.00 98.31 308 LEU A O 1
ATOM 2471 N N . ASN A 1 309 ? -11.774 15.439 -7.194 1.00 97.44 309 ASN A N 1
ATOM 2472 C CA . ASN A 1 309 ? -10.906 15.733 -6.059 1.00 97.44 309 ASN A CA 1
ATOM 2473 C C . ASN A 1 309 ? -11.617 16.688 -5.082 1.00 97.44 309 ASN A C 1
ATOM 2475 O O . ASN A 1 309 ? -12.120 17.732 -5.493 1.00 97.44 309 ASN A O 1
ATOM 2479 N N . ASP A 1 310 ? -11.681 16.309 -3.807 1.00 97.06 310 ASP A N 1
ATOM 2480 C CA . ASP A 1 310 ? -12.289 17.079 -2.723 1.00 97.06 310 ASP A CA 1
ATOM 2481 C C . ASP A 1 310 ? -11.289 17.253 -1.571 1.00 97.06 310 ASP A C 1
ATOM 2483 O O . ASP A 1 310 ? -10.911 16.293 -0.885 1.00 97.06 310 ASP A O 1
ATOM 2487 N N . HIS A 1 311 ? -10.895 18.506 -1.340 1.00 96.25 311 HIS A N 1
ATOM 2488 C CA . HIS A 1 311 ? -10.163 18.944 -0.157 1.00 96.25 311 HIS A CA 1
ATOM 2489 C C . HIS A 1 311 ? -11.100 19.751 0.750 1.00 96.25 311 HIS A C 1
ATOM 2491 O O . HIS A 1 311 ? -11.116 20.979 0.670 1.00 96.25 311 HIS A O 1
ATOM 2497 N N . PRO A 1 312 ? -11.834 19.147 1.694 1.00 95.56 312 PRO A N 1
ATOM 2498 C CA . PRO A 1 312 ? -12.940 19.843 2.349 1.00 95.56 312 PRO A CA 1
ATOM 2499 C C . PRO A 1 312 ? -12.518 20.864 3.425 1.00 95.56 312 PRO A C 1
ATOM 2501 O O . PRO A 1 312 ? -13.368 21.479 4.064 1.00 95.56 312 PRO A O 1
ATOM 2504 N N . HIS A 1 313 ? -11.213 21.066 3.640 1.00 94.56 313 HIS A N 1
ATOM 2505 C CA . HIS A 1 313 ? -10.628 21.771 4.786 1.00 94.56 313 HIS A CA 1
ATOM 2506 C C . HIS A 1 313 ? -11.132 23.208 5.019 1.00 94.56 313 HIS A C 1
ATOM 2508 O O . HIS A 1 313 ? -11.351 23.576 6.174 1.00 94.56 313 HIS A O 1
ATOM 2514 N N . ALA A 1 314 ? -11.318 24.026 3.977 1.00 95.12 314 ALA A N 1
ATOM 2515 C CA . ALA A 1 314 ? -11.758 25.416 4.151 1.00 95.12 314 ALA A CA 1
ATOM 2516 C C . ALA A 1 314 ? -13.268 25.551 4.436 1.00 95.12 314 ALA A C 1
ATOM 2518 O O . ALA A 1 314 ? -13.732 26.632 4.793 1.00 95.12 314 ALA A O 1
ATOM 2519 N N . GLY A 1 315 ? -14.035 24.459 4.348 1.00 95.81 315 GLY A N 1
ATOM 2520 C CA . GLY A 1 315 ? -15.489 24.499 4.480 1.00 95.81 315 GLY A CA 1
ATOM 2521 C C . GLY A 1 315 ? -16.174 25.104 3.252 1.00 95.81 315 GLY A C 1
ATOM 2522 O O . GLY A 1 315 ? -15.617 25.092 2.160 1.00 95.81 315 GLY A O 1
ATOM 2523 N N . VAL A 1 316 ? -17.400 25.605 3.419 1.00 97.69 316 VAL A N 1
ATOM 2524 C CA .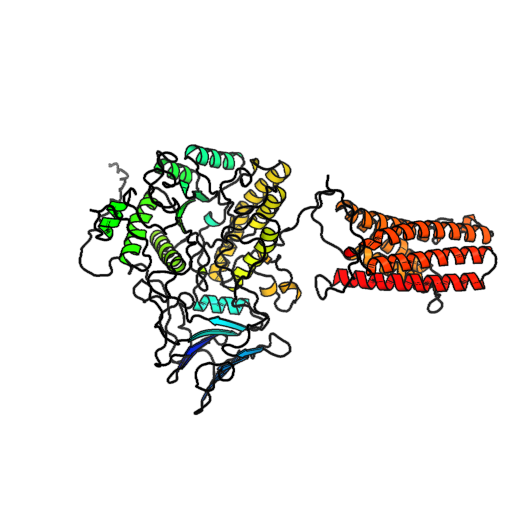 VAL A 1 316 ? -18.223 26.147 2.322 1.00 97.69 316 VAL A CA 1
ATOM 2525 C C . VAL A 1 316 ? -18.306 27.666 2.452 1.00 97.69 316 VAL A C 1
ATOM 2527 O O . VAL A 1 316 ? -18.862 28.182 3.423 1.00 97.69 316 VAL A O 1
ATOM 2530 N N . HIS A 1 317 ? -17.738 28.390 1.490 1.00 97.25 317 HIS A N 1
ATOM 2531 C CA . HIS A 1 317 ? -17.691 29.855 1.487 1.00 97.25 317 HIS A CA 1
ATOM 2532 C C . HIS A 1 317 ? -18.912 30.478 0.792 1.00 97.25 317 HIS A C 1
ATOM 2534 O O . HIS A 1 317 ? -19.544 29.845 -0.042 1.00 97.25 317 HIS A O 1
ATOM 2540 N N . HIS A 1 318 ? -19.234 31.739 1.104 1.00 96.81 318 HIS A N 1
ATOM 2541 C CA . HIS A 1 318 ? -20.453 32.415 0.622 1.00 96.81 318 HIS A CA 1
ATOM 2542 C C . HIS A 1 318 ? -20.550 32.596 -0.900 1.00 96.81 318 HIS A C 1
ATOM 2544 O O . HIS A 1 318 ? -21.640 32.814 -1.419 1.00 96.81 318 HIS A O 1
ATOM 2550 N N . PHE A 1 319 ? -19.420 32.550 -1.610 1.00 95.75 319 PHE A N 1
ATOM 2551 C CA . PHE A 1 319 ? -19.395 32.630 -3.071 1.00 95.75 319 PHE A CA 1
ATOM 2552 C C . PHE A 1 319 ? -19.750 31.293 -3.737 1.00 95.75 319 PHE A C 1
ATOM 2554 O O . PHE A 1 319 ? -19.910 31.260 -4.953 1.00 95.75 319 PHE A O 1
ATOM 2561 N N . GLU A 1 320 ? -19.831 30.202 -2.969 1.00 97.69 320 GLU A N 1
ATOM 2562 C CA . GLU A 1 320 ? -20.131 28.876 -3.496 1.00 97.69 320 GLU A CA 1
ATOM 2563 C C . GLU A 1 320 ? -21.618 28.747 -3.855 1.00 97.69 320 GLU A C 1
ATOM 2565 O O . GLU A 1 320 ? -22.486 29.075 -3.041 1.00 97.69 320 GLU A O 1
ATOM 2570 N N . ASP A 1 321 ? -21.929 28.174 -5.020 1.00 97.12 321 ASP A N 1
ATOM 2571 C CA . ASP A 1 321 ? -23.296 27.979 -5.531 1.00 97.12 321 ASP A CA 1
ATOM 2572 C C . ASP A 1 321 ? -24.208 27.262 -4.516 1.00 97.12 321 ASP A C 1
ATOM 2574 O O . ASP A 1 321 ? -25.411 27.526 -4.420 1.00 97.12 321 ASP A O 1
ATOM 2578 N N . LEU A 1 322 ? -23.634 26.344 -3.732 1.00 97.38 322 LEU A N 1
ATOM 2579 C CA . LEU A 1 322 ? -24.352 25.514 -2.765 1.00 97.38 322 LEU A CA 1
ATOM 2580 C C . LEU A 1 322 ? -24.365 26.090 -1.338 1.00 97.38 322 LEU A C 1
ATOM 2582 O O . LEU A 1 322 ? -25.019 25.504 -0.471 1.00 97.38 322 LEU A O 1
ATOM 2586 N N . TYR A 1 323 ? -23.723 27.236 -1.081 1.00 98.00 323 TYR A N 1
ATOM 2587 C CA . TYR A 1 323 ? -23.597 27.828 0.257 1.00 98.00 323 TYR A CA 1
ATOM 2588 C C . TYR A 1 323 ? -24.946 28.033 0.951 1.00 98.00 323 TYR A C 1
ATOM 2590 O O . TYR A 1 323 ? -25.170 27.483 2.026 1.00 98.00 323 TYR A O 1
ATOM 2598 N N . GLU A 1 324 ? -25.887 28.734 0.313 1.00 97.81 324 GLU A N 1
ATOM 2599 C CA . GLU A 1 324 ? -27.214 29.005 0.891 1.00 97.81 324 GLU A CA 1
ATOM 2600 C C . GLU A 1 324 ? -28.012 27.714 1.143 1.00 97.81 324 GLU A C 1
ATOM 2602 O O . GLU A 1 324 ? -28.761 27.594 2.117 1.00 97.81 324 GLU A O 1
ATOM 2607 N N . LYS A 1 325 ? -27.834 26.701 0.283 1.00 97.12 325 LYS A N 1
ATOM 2608 C CA . LYS A 1 325 ? -28.504 25.399 0.418 1.00 97.12 325 LYS A CA 1
ATOM 2609 C C . LYS A 1 325 ? -27.968 24.634 1.633 1.00 97.12 325 LYS A C 1
ATOM 2611 O O . LYS A 1 325 ? -28.762 24.078 2.395 1.00 97.12 325 LYS A O 1
ATOM 2616 N N . VAL A 1 326 ? -26.649 24.637 1.831 1.00 97.50 326 VAL A N 1
ATOM 2617 C CA . VAL A 1 326 ? -25.983 24.026 2.993 1.00 97.50 326 VAL A CA 1
ATOM 2618 C C . VAL A 1 326 ? -26.301 24.806 4.270 1.00 97.50 326 VAL A C 1
ATOM 2620 O O . VAL A 1 326 ? -26.696 24.196 5.265 1.00 97.50 326 VAL A O 1
ATOM 2623 N N . ALA A 1 327 ? -26.231 26.139 4.234 1.00 96.94 327 ALA A N 1
ATOM 2624 C CA . ALA A 1 327 ? -26.548 27.006 5.364 1.00 96.94 327 ALA A CA 1
ATOM 2625 C C . ALA A 1 327 ? -27.966 26.748 5.877 1.00 96.94 327 ALA A C 1
ATOM 2627 O O . ALA A 1 327 ? -28.172 26.485 7.063 1.00 96.94 327 ALA A O 1
ATOM 2628 N N . LYS A 1 328 ? -28.944 26.699 4.966 1.00 95.88 328 LYS A N 1
ATOM 2629 C CA . LYS A 1 328 ? -30.333 26.373 5.294 1.00 95.88 328 LYS A CA 1
ATOM 2630 C C . LYS A 1 328 ? -30.482 24.986 5.920 1.00 95.88 328 LYS A C 1
ATOM 2632 O O . LYS A 1 328 ? -31.261 24.834 6.857 1.00 95.88 328 LYS A O 1
ATOM 2637 N N . ALA A 1 329 ? -29.762 23.981 5.418 1.00 94.06 329 ALA A N 1
ATOM 2638 C CA . ALA A 1 329 ? -29.805 22.625 5.967 1.00 94.06 329 ALA A CA 1
ATOM 2639 C C . ALA A 1 329 ? -29.232 22.543 7.391 1.00 94.06 329 ALA A C 1
ATOM 2641 O O . ALA A 1 329 ? -29.677 21.714 8.183 1.00 94.06 329 ALA A O 1
ATOM 2642 N N . MET A 1 330 ? -28.282 23.420 7.720 1.00 94.12 330 MET A N 1
ATOM 2643 C CA . MET A 1 330 ? -27.676 23.522 9.048 1.00 94.12 330 MET A CA 1
ATOM 2644 C C . MET A 1 330 ? -28.388 24.512 9.983 1.00 94.12 330 MET A C 1
ATOM 2646 O O . MET A 1 330 ? -28.096 24.527 11.176 1.00 94.12 330 MET A O 1
ATOM 2650 N N . GLY A 1 331 ? -29.295 25.348 9.467 1.00 93.25 331 GLY A N 1
ATOM 2651 C CA . GLY A 1 331 ? -29.825 26.497 10.208 1.00 93.25 331 GLY A CA 1
ATOM 2652 C C . GLY A 1 331 ? -28.759 27.562 10.504 1.00 93.25 331 GLY A C 1
ATOM 2653 O O . GLY A 1 331 ? -28.820 28.209 11.546 1.00 93.25 331 GLY A O 1
ATOM 2654 N N . TYR A 1 332 ? -27.765 27.698 9.625 1.00 93.69 332 TYR A N 1
ATOM 2655 C CA . TYR A 1 332 ? -26.669 28.662 9.725 1.00 93.69 332 TYR A CA 1
ATOM 2656 C C . TYR A 1 332 ? -27.118 30.050 9.241 1.00 93.69 332 TYR A C 1
ATOM 2658 O O . TYR A 1 332 ? -27.808 30.154 8.227 1.00 93.69 332 TYR A O 1
ATOM 2666 N N . ASP A 1 333 ? -26.733 31.104 9.965 1.00 94.25 333 ASP A N 1
ATOM 2667 C CA . ASP A 1 333 ? -27.052 32.492 9.610 1.00 94.25 333 ASP A CA 1
ATOM 2668 C C . ASP A 1 333 ? -26.091 33.011 8.536 1.00 94.25 333 ASP A C 1
ATOM 2670 O O . ASP A 1 333 ? -24.875 33.017 8.727 1.00 94.25 333 ASP A O 1
ATOM 2674 N N . THR A 1 334 ? -26.640 33.442 7.402 1.00 95.38 334 THR A N 1
ATOM 2675 C CA . THR A 1 334 ? -25.866 33.901 6.247 1.00 95.38 334 THR A CA 1
ATOM 2676 C C . THR A 1 334 ? -25.719 35.420 6.168 1.00 95.38 334 THR A C 1
ATOM 2678 O O . THR A 1 334 ? -25.039 35.893 5.260 1.00 95.38 334 THR A O 1
ATOM 2681 N N . SER A 1 335 ? -26.266 36.199 7.116 1.00 94.75 335 SER A N 1
ATOM 2682 C CA . SER A 1 335 ? -26.286 37.674 7.045 1.00 94.75 335 SER A CA 1
ATOM 2683 C C . SER A 1 335 ? -24.912 38.327 6.868 1.00 94.75 335 SER A C 1
ATOM 2685 O O . SER A 1 335 ? -24.805 39.370 6.222 1.00 94.75 335 SER A O 1
ATOM 2687 N N . ASP A 1 336 ? -23.874 37.709 7.431 1.00 94.12 336 ASP A N 1
ATOM 2688 C CA . ASP A 1 336 ? -22.516 38.257 7.485 1.00 94.12 336 ASP A CA 1
ATOM 2689 C C . ASP A 1 336 ? -21.585 37.652 6.417 1.00 94.12 336 ASP A C 1
ATOM 2691 O O . ASP A 1 336 ? -20.391 37.955 6.400 1.00 94.12 336 ASP A O 1
ATOM 2695 N N . ASN A 1 337 ? -22.101 36.792 5.525 1.00 94.06 337 ASN A N 1
ATOM 2696 C CA . ASN A 1 337 ? -21.326 36.089 4.490 1.00 94.06 337 ASN A CA 1
ATOM 2697 C C . ASN A 1 337 ? -20.117 35.291 5.039 1.00 94.06 337 ASN A C 1
ATOM 2699 O O . ASN A 1 337 ? -19.104 35.104 4.352 1.00 94.06 337 ASN A O 1
ATOM 2703 N N . ALA A 1 338 ? -20.203 34.826 6.288 1.00 95.06 338 ALA A N 1
ATOM 2704 C CA . ALA A 1 338 ? -19.160 34.034 6.930 1.00 95.06 338 ALA A CA 1
ATOM 2705 C C . ALA A 1 338 ? -19.104 32.603 6.359 1.00 95.06 338 ALA A C 1
ATOM 2707 O O . ALA A 1 338 ? -20.141 32.023 6.056 1.00 95.06 338 ALA A O 1
ATOM 2708 N N . PRO A 1 339 ? -17.918 31.988 6.220 1.00 95.69 339 PRO A N 1
ATOM 2709 C CA . PRO A 1 339 ? -17.828 30.613 5.742 1.00 95.69 339 PRO A CA 1
ATOM 2710 C C . PRO A 1 339 ? -18.402 29.614 6.757 1.00 95.69 339 PRO A C 1
ATOM 2712 O O . PRO A 1 339 ? -18.170 29.717 7.967 1.00 95.69 339 PRO A O 1
ATOM 2715 N N . ILE A 1 340 ? -19.077 28.580 6.252 1.00 97.12 340 ILE A N 1
ATOM 2716 C CA . ILE A 1 340 ? -19.447 27.402 7.039 1.00 97.12 340 ILE A CA 1
ATOM 2717 C C . ILE A 1 340 ? -18.190 26.551 7.202 1.00 97.12 340 ILE A C 1
ATOM 2719 O O . ILE A 1 340 ? -17.791 25.835 6.286 1.00 97.12 340 ILE A O 1
ATOM 2723 N N . LEU A 1 341 ? -17.558 26.638 8.371 1.00 95.56 341 LEU A N 1
ATOM 2724 C CA . LEU A 1 341 ? -16.301 25.945 8.649 1.00 95.56 341 LEU A CA 1
ATOM 2725 C C . LEU A 1 341 ? -16.455 24.421 8.612 1.00 95.56 341 LEU A C 1
ATOM 2727 O O . LEU A 1 341 ? -17.403 23.860 9.170 1.00 95.56 341 LEU A O 1
ATOM 2731 N N . PHE A 1 342 ? -15.455 23.750 8.041 1.00 96.00 342 PHE A N 1
ATOM 2732 C CA . PHE A 1 342 ? -15.394 22.295 8.013 1.00 96.00 342 PHE A CA 1
ATOM 2733 C C . PHE A 1 342 ? -15.322 21.716 9.430 1.00 96.00 342 PHE A C 1
ATOM 2735 O O . PHE A 1 342 ? -14.314 21.838 10.130 1.00 96.00 342 PHE A O 1
ATOM 2742 N N . THR A 1 343 ? -16.411 21.078 9.860 1.00 94.88 343 THR A N 1
ATOM 2743 C CA . THR A 1 343 ? -16.547 20.544 11.220 1.00 94.88 343 THR A CA 1
ATOM 2744 C C . THR A 1 343 ? -17.008 19.086 11.163 1.00 94.88 343 THR A C 1
ATOM 2746 O O . THR A 1 343 ? -18.161 18.788 11.469 1.00 94.88 343 THR A O 1
ATOM 2749 N N . PRO A 1 344 ? -16.124 18.134 10.804 1.00 95.25 344 PRO A N 1
ATOM 2750 C CA . PRO A 1 344 ? -16.503 16.734 10.584 1.00 95.25 344 PRO A CA 1
ATOM 2751 C C . PRO A 1 344 ? -16.938 16.011 11.868 1.00 95.25 344 PRO A C 1
ATOM 2753 O O . PRO A 1 344 ? -17.451 14.898 11.827 1.00 95.25 344 PRO A O 1
ATOM 2756 N N . THR A 1 345 ? -16.732 16.641 13.025 1.00 95.44 345 THR A N 1
ATOM 2757 C CA . THR A 1 345 ? -17.174 16.156 14.335 1.00 95.44 345 THR A CA 1
ATOM 2758 C C . THR A 1 345 ? -18.572 16.641 14.727 1.00 95.44 345 THR A C 1
ATOM 2760 O O . THR A 1 345 ? -19.066 16.242 15.780 1.00 95.44 345 THR A O 1
ATOM 2763 N N . ASP A 1 346 ? -19.213 17.486 13.913 1.00 94.50 346 ASP A N 1
ATOM 2764 C CA . ASP A 1 346 ? -20.603 17.909 14.088 1.00 94.50 346 ASP A CA 1
ATOM 2765 C C . ASP A 1 346 ? -21.533 17.057 13.195 1.00 94.50 346 ASP A C 1
ATOM 2767 O O . ASP A 1 346 ? -21.436 17.127 11.965 1.00 94.50 346 ASP A O 1
ATOM 2771 N N . PRO A 1 347 ? -22.457 16.267 13.780 1.00 94.00 347 PRO A N 1
ATOM 2772 C CA . PRO A 1 347 ? -23.431 15.481 13.025 1.00 94.00 347 PRO A CA 1
ATOM 2773 C C . PRO A 1 347 ? -24.280 16.302 12.044 1.00 94.00 347 PRO A C 1
ATOM 2775 O O . PRO A 1 347 ? -24.603 15.804 10.968 1.00 94.00 347 PRO A O 1
ATOM 2778 N N . ASN A 1 348 ? -24.632 17.550 12.381 1.00 93.69 348 ASN A N 1
ATOM 2779 C CA . ASN A 1 348 ? -25.440 18.403 11.504 1.00 93.69 348 ASN A CA 1
ATOM 2780 C C . ASN A 1 348 ? -24.641 18.842 10.274 1.00 93.69 348 ASN A C 1
ATOM 2782 O O . ASN A 1 348 ? -25.174 18.845 9.163 1.00 93.69 348 ASN A O 1
ATOM 2786 N N . PHE A 1 349 ? -23.356 19.163 10.469 1.00 96.06 349 PHE A N 1
ATOM 2787 C CA . PHE A 1 349 ? -22.445 19.460 9.369 1.00 96.06 349 PHE A CA 1
ATOM 2788 C C . PHE A 1 349 ? -22.277 18.236 8.468 1.00 96.06 349 PHE A C 1
ATOM 2790 O O . PHE A 1 349 ? -22.498 18.343 7.269 1.00 96.06 349 PHE A O 1
ATOM 2797 N N . MET A 1 350 ? -21.969 17.059 9.028 1.00 96.88 350 MET A N 1
ATOM 2798 C CA . MET A 1 350 ? -21.792 15.836 8.231 1.00 96.88 350 MET A CA 1
ATOM 2799 C C . MET A 1 350 ? -23.061 15.440 7.470 1.00 96.88 350 MET A C 1
ATOM 2801 O O . MET A 1 350 ? -22.980 15.015 6.317 1.00 96.88 350 MET A O 1
ATOM 2805 N N . HIS A 1 351 ? -24.240 15.629 8.068 1.00 95.75 351 HIS A N 1
ATOM 2806 C CA . HIS A 1 351 ? -25.504 15.409 7.375 1.00 95.75 351 HIS A CA 1
ATOM 2807 C C . HIS A 1 351 ? -25.658 16.350 6.170 1.00 95.75 351 HIS A C 1
ATOM 2809 O O . HIS A 1 351 ? -25.940 15.865 5.073 1.00 95.75 351 HIS A O 1
ATOM 2815 N N . ALA A 1 352 ? -25.435 17.658 6.338 1.00 97.50 352 ALA A N 1
ATOM 2816 C CA . ALA A 1 352 ? -25.513 18.629 5.245 1.00 97.50 352 ALA A CA 1
ATOM 2817 C C . ALA A 1 352 ? -24.425 18.397 4.178 1.00 97.50 352 ALA A C 1
ATOM 2819 O O . ALA A 1 352 ? -24.710 18.451 2.982 1.00 97.50 352 ALA A O 1
ATOM 2820 N N . PHE A 1 353 ? -23.207 18.066 4.599 1.00 97.94 353 PHE A N 1
ATOM 2821 C CA . PHE A 1 353 ? -22.076 17.759 3.729 1.00 97.94 353 PHE A CA 1
ATOM 2822 C C . PHE A 1 353 ? -22.388 16.585 2.787 1.00 97.94 353 PHE A C 1
ATOM 2824 O O . PHE A 1 353 ? -22.305 16.729 1.573 1.00 97.94 353 PHE A O 1
ATOM 2831 N N . LEU A 1 354 ? -22.863 15.456 3.316 1.00 97.69 354 LEU A N 1
ATOM 2832 C CA . LEU A 1 354 ? -23.144 14.267 2.500 1.00 97.69 354 LEU A CA 1
ATOM 2833 C C . LEU A 1 354 ? -24.455 14.391 1.709 1.00 97.69 354 LEU A C 1
ATOM 2835 O O . LEU A 1 354 ? -24.529 14.052 0.532 1.00 97.69 354 LEU A O 1
ATOM 2839 N N . ASN A 1 355 ? -25.520 14.882 2.351 1.00 96.19 355 ASN A N 1
ATOM 2840 C CA . ASN A 1 355 ? -26.884 14.776 1.815 1.00 96.19 355 ASN A CA 1
ATOM 2841 C C . ASN A 1 355 ? -27.349 16.007 1.044 1.00 96.19 355 ASN A C 1
ATOM 2843 O O . ASN A 1 355 ? -28.391 15.954 0.391 1.00 96.19 355 ASN A O 1
ATOM 2847 N N . VAL A 1 356 ? -26.614 17.115 1.135 1.00 97.25 356 VAL A N 1
ATOM 2848 C CA . VAL A 1 356 ? -26.942 18.356 0.433 1.00 97.25 356 VAL A CA 1
ATOM 2849 C C . VAL A 1 356 ? -25.799 18.752 -0.481 1.00 97.25 356 VAL A C 1
ATOM 2851 O O . VAL A 1 356 ? -26.036 18.888 -1.675 1.00 97.25 356 VAL A O 1
ATOM 2854 N N . LEU A 1 357 ? -24.586 18.912 0.047 1.00 98.19 357 LEU A N 1
ATOM 2855 C CA . LEU A 1 357 ? -23.442 19.380 -0.735 1.00 98.19 357 LEU A CA 1
ATOM 2856 C C . LEU A 1 357 ? -22.999 18.325 -1.758 1.00 98.19 357 LEU A C 1
ATOM 2858 O O . LEU A 1 357 ? -23.235 18.500 -2.952 1.00 98.19 357 LEU A O 1
ATOM 2862 N N . HIS A 1 358 ? -22.457 17.197 -1.291 1.00 97.94 358 HIS A N 1
ATOM 2863 C CA . HIS A 1 358 ? -22.009 16.096 -2.151 1.00 97.94 358 HIS A CA 1
ATOM 2864 C C . HIS A 1 358 ? -23.142 15.541 -3.007 1.00 97.94 358 HIS A C 1
ATOM 2866 O O . HIS A 1 358 ? -22.990 15.428 -4.218 1.00 97.94 358 HIS A O 1
ATOM 2872 N N . ARG A 1 359 ? -24.322 15.311 -2.417 1.00 97.00 359 ARG A N 1
ATOM 2873 C CA . ARG A 1 359 ? -25.501 14.832 -3.153 1.00 97.00 359 ARG A CA 1
ATOM 2874 C C . ARG A 1 359 ? -25.868 15.706 -4.357 1.00 97.00 359 ARG A C 1
ATOM 2876 O O . ARG A 1 359 ? -26.253 15.155 -5.378 1.00 97.00 359 ARG A O 1
ATOM 2883 N N . SER A 1 360 ? -25.747 17.035 -4.252 1.00 97.06 360 SER A N 1
ATOM 2884 C CA . SER A 1 360 ? -26.038 17.931 -5.386 1.00 97.06 360 SER A CA 1
ATOM 2885 C C . SER A 1 360 ? -24.996 17.793 -6.500 1.00 97.06 360 SER A C 1
ATOM 2887 O O . SER A 1 360 ? -25.358 17.781 -7.665 1.00 97.06 360 SER A O 1
ATOM 2889 N N . LEU A 1 361 ? -23.719 17.632 -6.151 1.00 97.56 361 LEU A N 1
ATOM 2890 C CA . LEU A 1 361 ? -22.632 17.466 -7.125 1.00 97.56 361 LEU A CA 1
ATOM 2891 C C . LEU A 1 361 ? -22.625 16.063 -7.764 1.00 97.56 361 LEU A C 1
ATOM 2893 O O . LEU A 1 361 ? -22.220 15.881 -8.910 1.00 97.56 361 LEU A O 1
ATOM 2897 N N . GLU A 1 362 ? -23.111 15.055 -7.043 1.00 97.75 362 GLU A N 1
ATOM 2898 C CA . GLU A 1 362 ? -23.370 13.719 -7.588 1.00 97.75 362 GLU A CA 1
ATOM 2899 C C . GLU A 1 362 ? -24.527 13.727 -8.598 1.00 97.75 362 GLU A C 1
ATOM 2901 O O . GLU A 1 362 ? -24.468 13.007 -9.594 1.00 97.75 362 GLU A O 1
ATOM 2906 N N . GLU A 1 363 ? -25.554 14.565 -8.395 1.00 96.44 363 GLU A N 1
ATOM 2907 C CA . GLU A 1 363 ? -26.644 14.761 -9.367 1.00 96.44 363 GLU A CA 1
ATOM 2908 C C . GLU A 1 363 ? -26.148 15.364 -10.695 1.00 96.44 363 GLU A C 1
ATOM 2910 O O . GLU A 1 363 ? -26.733 15.069 -11.741 1.00 96.44 363 GLU A O 1
ATOM 2915 N N . ASP A 1 364 ? -25.046 16.123 -10.676 1.00 95.44 364 ASP A N 1
ATOM 2916 C CA . ASP A 1 364 ? -24.399 16.650 -11.886 1.00 95.44 364 ASP A CA 1
ATOM 2917 C C . ASP A 1 364 ? -23.612 15.572 -12.656 1.00 95.44 364 ASP A C 1
ATOM 2919 O O . ASP A 1 364 ? -23.426 15.691 -13.869 1.00 95.44 364 ASP A O 1
ATOM 2923 N N . GLY A 1 365 ? -23.177 14.501 -11.977 1.00 95.94 365 GLY A N 1
ATOM 2924 C CA . GLY A 1 365 ? -22.541 13.339 -12.607 1.00 95.94 365 GLY A CA 1
ATOM 2925 C C . GLY A 1 365 ? -21.319 12.746 -11.896 1.00 95.94 365 GLY A C 1
ATOM 2926 O O . GLY A 1 365 ? -20.730 11.804 -12.431 1.00 95.94 365 GLY A O 1
ATOM 2927 N N . CYS A 1 366 ? -20.921 13.244 -10.717 1.00 97.62 366 CYS A N 1
ATOM 2928 C CA . CYS A 1 366 ? -19.872 12.606 -9.908 1.00 97.62 366 CYS A CA 1
ATOM 2929 C C . CYS A 1 366 ? -20.320 11.199 -9.454 1.00 97.62 366 CYS A C 1
ATOM 2931 O O . CYS A 1 366 ? -21.380 11.051 -8.849 1.00 97.62 366 CYS A O 1
ATOM 2933 N N . ASP A 1 367 ? -19.535 10.152 -9.743 1.00 97.50 367 ASP A N 1
ATOM 2934 C CA . ASP A 1 367 ? -19.884 8.770 -9.380 1.00 97.50 367 ASP A CA 1
ATOM 2935 C C . ASP A 1 367 ? -19.362 8.355 -7.996 1.00 97.50 367 ASP A C 1
ATOM 2937 O O . ASP A 1 367 ? -19.936 7.453 -7.387 1.00 97.50 367 ASP A O 1
ATOM 2941 N N . PHE A 1 368 ? -18.232 8.911 -7.553 1.00 97.62 368 PHE A N 1
ATOM 2942 C CA . PHE A 1 368 ? -17.611 8.660 -6.247 1.00 97.62 368 PHE A CA 1
ATOM 2943 C C . PHE A 1 368 ? -16.558 9.734 -5.938 1.00 97.62 368 PHE A C 1
ATOM 2945 O O . PHE A 1 368 ? -16.066 10.407 -6.844 1.00 97.62 368 PHE A O 1
ATOM 2952 N N . TRP A 1 369 ? -16.149 9.864 -4.677 1.00 97.94 369 TRP A N 1
ATOM 2953 C CA . TRP A 1 369 ? -15.288 10.964 -4.228 1.00 97.94 369 TRP A CA 1
ATOM 2954 C C . TRP A 1 369 ? -13.819 10.574 -4.058 1.00 97.94 369 TRP A C 1
ATOM 2956 O O . TRP A 1 369 ? -13.502 9.538 -3.459 1.00 97.94 369 TRP A O 1
ATOM 2966 N N . TRP A 1 370 ? -12.925 11.446 -4.536 1.00 98.12 370 TRP A N 1
ATOM 2967 C CA . TRP A 1 370 ? -11.524 11.465 -4.138 1.00 98.12 370 TRP A CA 1
ATOM 2968 C C . TRP A 1 370 ? -11.367 12.409 -2.948 1.00 98.12 370 TRP A C 1
ATOM 2970 O O . TRP A 1 370 ? -11.316 13.621 -3.092 1.00 98.12 370 TRP A O 1
ATOM 2980 N N . ILE A 1 371 ? -11.274 11.822 -1.760 1.00 97.25 371 ILE A N 1
ATOM 2981 C CA . ILE A 1 371 ? -11.118 12.510 -0.482 1.00 97.25 371 ILE A CA 1
ATOM 2982 C C . ILE A 1 371 ? -9.632 12.748 -0.228 1.00 97.25 371 ILE A C 1
ATOM 2984 O O . ILE A 1 371 ? -8.926 11.847 0.253 1.00 97.25 371 ILE A O 1
ATOM 2988 N N . ASP A 1 372 ? -9.149 13.953 -0.502 1.00 94.88 372 ASP A N 1
ATOM 2989 C CA . ASP A 1 372 ? -7.744 14.293 -0.302 1.00 94.88 372 ASP A CA 1
ATOM 2990 C C . ASP A 1 372 ? -7.531 15.107 0.983 1.00 94.88 372 ASP A C 1
ATOM 2992 O O . ASP A 1 372 ? -7.481 16.337 1.017 1.00 94.88 372 ASP A O 1
ATOM 2996 N N . TRP A 1 373 ? -7.416 14.385 2.100 1.00 94.88 373 TRP A N 1
ATOM 2997 C CA . TRP A 1 373 ? -7.185 14.977 3.416 1.00 94.88 373 TRP A CA 1
ATOM 2998 C C . TRP A 1 373 ? -5.719 14.850 3.852 1.00 94.88 373 TRP A C 1
ATOM 3000 O O . TRP A 1 373 ? -5.264 13.778 4.263 1.00 94.88 373 TRP A O 1
ATOM 3010 N N . GLN A 1 374 ? -4.998 15.974 3.833 1.00 90.50 374 GLN A N 1
ATOM 3011 C CA . GLN A 1 374 ? -3.575 16.069 4.195 1.00 90.50 374 GLN A CA 1
ATOM 3012 C C . GLN A 1 374 ? -3.336 16.813 5.524 1.00 90.50 374 GLN A C 1
ATOM 3014 O O . GLN A 1 374 ? -2.213 16.869 6.021 1.00 90.50 374 GLN A O 1
ATOM 3019 N N . GLN A 1 375 ? -4.381 17.359 6.156 1.00 92.25 375 GLN A N 1
ATOM 3020 C CA . GLN A 1 375 ? -4.276 18.282 7.300 1.00 92.25 375 GLN A CA 1
ATOM 3021 C C . GLN A 1 375 ? -4.019 17.591 8.652 1.00 92.25 375 GLN A C 1
ATOM 3023 O O . GLN A 1 375 ? -4.141 18.192 9.720 1.00 92.25 375 GLN A O 1
ATOM 3028 N N . GLY A 1 376 ? -3.610 16.322 8.616 1.00 91.19 376 GLY A N 1
ATOM 3029 C CA . GLY A 1 376 ? -3.253 15.548 9.799 1.00 91.19 376 GLY A CA 1
ATOM 3030 C C . GLY A 1 376 ? -4.455 14.983 10.569 1.00 91.19 376 GLY A C 1
ATOM 3031 O O . GLY A 1 376 ? -5.570 14.946 10.046 1.00 91.19 376 GLY A O 1
ATOM 3032 N N . PRO A 1 377 ? -4.221 14.475 11.791 1.00 93.06 377 PRO A N 1
ATOM 3033 C CA . PRO A 1 377 ? -5.209 13.703 12.548 1.00 93.06 377 PRO A CA 1
ATOM 3034 C C . PRO A 1 377 ? -6.038 14.543 13.533 1.00 93.06 377 PRO A C 1
ATOM 3036 O O . PRO A 1 377 ? -6.807 13.990 14.315 1.00 93.06 377 PRO A O 1
ATOM 3039 N N . TYR A 1 378 ? -5.858 15.865 13.566 1.00 93.81 378 TYR A N 1
ATOM 3040 C CA . TYR A 1 378 ? -6.435 16.707 14.612 1.00 93.81 378 TYR A CA 1
ATOM 3041 C C . TYR A 1 378 ? -7.779 17.301 14.194 1.00 93.81 378 TYR A C 1
ATOM 3043 O O . TYR A 1 378 ? -7.926 17.853 13.107 1.00 93.81 378 TYR A O 1
ATOM 3051 N N . SER A 1 379 ? -8.750 17.244 15.104 1.00 94.25 379 SER A N 1
ATOM 3052 C CA . SER A 1 379 ? -10.033 17.935 14.987 1.00 94.25 379 SER A CA 1
ATOM 3053 C C . SER A 1 379 ? -10.330 18.744 16.253 1.00 94.25 379 SER A C 1
ATOM 3055 O O . SER A 1 379 ? -9.575 18.718 17.226 1.00 94.25 379 SER A O 1
ATOM 3057 N N . ARG A 1 380 ? -11.465 19.458 16.266 1.00 91.44 380 ARG A N 1
ATOM 3058 C CA . ARG A 1 380 ? -11.922 20.223 17.440 1.00 91.44 380 ARG A CA 1
ATOM 3059 C C . ARG A 1 380 ? -12.179 19.344 18.673 1.00 91.44 380 ARG A C 1
ATOM 3061 O O . ARG A 1 380 ? -12.143 19.851 19.791 1.00 91.44 380 ARG A O 1
ATOM 3068 N N . ILE A 1 381 ? -12.471 18.056 18.479 1.00 95.00 381 ILE A N 1
ATOM 3069 C CA . ILE A 1 381 ? -12.696 17.103 19.569 1.00 95.00 381 ILE A CA 1
ATOM 3070 C C . ILE A 1 381 ? -11.460 16.197 19.666 1.00 95.00 381 ILE A C 1
ATOM 3072 O O . ILE A 1 381 ? -11.198 15.443 18.726 1.00 95.00 381 ILE A O 1
ATOM 3076 N N . PRO A 1 382 ? -10.705 16.237 20.781 1.00 93.81 382 PRO A N 1
ATOM 3077 C CA . PRO A 1 382 ? -9.530 15.389 20.959 1.00 93.81 382 PRO A CA 1
ATOM 3078 C C . PRO A 1 382 ? -9.839 13.904 20.726 1.00 93.81 382 PRO A C 1
ATOM 3080 O O . PRO A 1 382 ? -10.852 13.396 21.207 1.00 93.81 382 PRO A O 1
ATOM 3083 N N . GLY A 1 383 ? -8.960 13.222 19.989 1.00 93.38 383 GLY A N 1
ATOM 3084 C CA . GLY A 1 383 ? -9.080 11.796 19.667 1.00 93.38 383 GLY A CA 1
ATOM 3085 C C . GLY A 1 383 ? -9.950 11.459 18.449 1.00 93.38 383 GLY A C 1
ATOM 3086 O O . GLY A 1 383 ? -10.016 10.292 18.083 1.00 93.38 383 GLY A O 1
ATOM 3087 N N . LEU A 1 384 ? -10.608 12.433 17.804 1.00 96.31 384 LEU A N 1
ATOM 3088 C CA . LEU A 1 384 ? -11.346 12.203 16.553 1.00 96.31 384 LEU A CA 1
ATOM 3089 C C . LEU A 1 384 ? -10.515 12.638 15.336 1.00 96.31 384 LEU A C 1
ATOM 3091 O O . LEU A 1 384 ? -10.255 13.833 15.180 1.00 96.31 384 LEU A O 1
ATOM 3095 N N . ASP A 1 385 ? -10.151 11.681 14.475 1.00 96.88 385 ASP A N 1
ATOM 3096 C CA . ASP A 1 385 ? -9.374 11.902 13.243 1.00 96.88 385 ASP A CA 1
ATOM 3097 C C . ASP A 1 385 ? -10.300 12.219 12.049 1.00 96.88 385 ASP A C 1
ATOM 3099 O O . ASP A 1 385 ? -11.111 11.368 11.662 1.00 96.88 385 ASP A O 1
ATOM 3103 N N . PRO A 1 386 ? -10.185 13.408 11.426 1.00 97.06 386 PRO A N 1
ATOM 3104 C CA . PRO A 1 386 ? -10.993 13.788 10.268 1.00 97.06 386 PRO A CA 1
ATOM 3105 C C . PRO A 1 386 ? -10.917 12.829 9.075 1.00 97.06 386 PRO A C 1
ATOM 3107 O O . PRO A 1 386 ? -11.950 12.571 8.461 1.00 97.06 386 PRO A O 1
ATOM 3110 N N . LEU A 1 387 ? -9.744 12.264 8.754 1.00 96.75 387 LEU A N 1
ATOM 3111 C CA . LEU A 1 387 ? -9.608 11.333 7.622 1.00 96.75 387 LEU A CA 1
ATOM 3112 C C . LEU A 1 387 ? -10.443 10.076 7.859 1.00 96.75 387 LEU A C 1
ATOM 3114 O O . LEU A 1 387 ? -11.118 9.586 6.960 1.00 96.75 387 LEU A O 1
ATOM 3118 N N . TRP A 1 388 ? -10.424 9.563 9.087 1.00 96.50 388 TRP A N 1
ATOM 3119 C CA . TRP A 1 388 ? -11.225 8.404 9.459 1.00 96.50 388 TRP A CA 1
ATOM 3120 C C . TRP A 1 388 ? -12.725 8.677 9.366 1.00 96.50 388 TRP A C 1
ATOM 3122 O O . TRP A 1 388 ? -13.466 7.812 8.900 1.00 96.50 388 TRP A O 1
ATOM 3132 N N . LEU A 1 389 ? -13.164 9.862 9.802 1.00 96.94 389 LEU A N 1
ATOM 3133 C CA . LEU A 1 389 ? -14.560 10.290 9.700 1.00 96.94 389 LEU A CA 1
ATOM 3134 C C . LEU A 1 389 ? -14.995 10.378 8.239 1.00 96.94 389 LEU A C 1
ATOM 3136 O O . LEU A 1 389 ? -16.017 9.800 7.873 1.00 96.94 389 LEU A O 1
ATOM 3140 N N . LEU A 1 390 ? -14.193 11.042 7.406 1.00 97.75 390 LEU A N 1
ATOM 3141 C CA . LEU A 1 390 ? -14.450 11.177 5.977 1.00 97.75 390 LEU A CA 1
ATOM 3142 C C . LEU A 1 390 ? -14.525 9.806 5.298 1.00 97.75 390 LEU A C 1
ATOM 3144 O O . LEU A 1 390 ? -15.535 9.503 4.666 1.00 97.75 390 LEU A O 1
ATOM 3148 N N . ASN A 1 391 ? -13.529 8.940 5.514 1.00 97.62 391 ASN A N 1
ATOM 3149 C CA . ASN A 1 391 ? -13.504 7.598 4.933 1.00 97.62 391 ASN A CA 1
ATOM 3150 C C . ASN A 1 391 ? -14.723 6.769 5.348 1.00 97.62 391 ASN A C 1
ATOM 3152 O O . ASN A 1 391 ? -15.353 6.124 4.514 1.00 97.62 391 ASN A O 1
ATOM 3156 N N . HIS A 1 392 ? -15.064 6.786 6.638 1.00 97.56 392 HIS A N 1
ATOM 3157 C CA . HIS A 1 392 ? -16.183 6.017 7.165 1.00 97.56 392 HIS A CA 1
ATOM 3158 C C . HIS A 1 392 ? -17.521 6.490 6.596 1.00 97.56 392 HIS A C 1
ATOM 3160 O O . HIS A 1 392 ? -18.269 5.689 6.035 1.00 97.56 392 HIS A O 1
ATOM 3166 N N . PHE A 1 393 ? -17.833 7.779 6.738 1.00 97.88 393 PHE A N 1
ATOM 3167 C CA . PHE A 1 393 ? -19.160 8.274 6.396 1.00 97.88 393 PHE A CA 1
ATOM 3168 C C . PHE A 1 393 ? -19.384 8.366 4.890 1.00 97.88 393 PHE A C 1
ATOM 3170 O O . PHE A 1 393 ? -20.475 8.021 4.446 1.00 97.88 393 PHE A O 1
ATOM 3177 N N . GLN A 1 394 ? -18.379 8.753 4.099 1.00 97.44 394 GLN A N 1
ATOM 3178 C CA . GLN A 1 394 ? -18.536 8.787 2.643 1.00 97.44 394 GLN A CA 1
ATOM 3179 C C . GLN A 1 394 ? -18.687 7.382 2.056 1.00 97.44 394 GLN A C 1
ATOM 3181 O O . GLN A 1 394 ? -19.547 7.170 1.205 1.00 97.44 394 GLN A O 1
ATOM 3186 N N . TYR A 1 395 ? -17.936 6.391 2.556 1.00 97.69 395 TYR A N 1
ATOM 3187 C CA . TYR A 1 395 ? -18.112 5.008 2.109 1.00 97.69 395 TYR A CA 1
ATOM 3188 C C . TYR A 1 395 ? -19.497 4.459 2.476 1.00 97.69 395 TYR A C 1
ATOM 3190 O O . TYR A 1 395 ? -20.129 3.774 1.671 1.00 97.69 395 TYR A O 1
ATOM 3198 N N . LEU A 1 396 ? -19.993 4.745 3.686 1.00 97.00 396 LEU A N 1
ATOM 3199 C CA . LEU A 1 396 ? -21.344 4.337 4.069 1.00 97.00 396 LEU A CA 1
ATOM 3200 C C . LEU A 1 396 ? -22.421 5.061 3.256 1.00 97.00 396 LEU A C 1
ATOM 3202 O O . LEU A 1 396 ? -23.410 4.423 2.900 1.00 97.00 396 LEU A O 1
ATOM 3206 N N . ASP A 1 397 ? -22.241 6.346 2.939 1.00 97.06 397 ASP A N 1
ATOM 3207 C CA . ASP A 1 397 ? -23.174 7.076 2.079 1.00 97.06 397 ASP A CA 1
ATOM 3208 C C . ASP A 1 397 ? -23.231 6.469 0.677 1.00 97.06 397 ASP A C 1
ATOM 3210 O O . ASP A 1 397 ? -24.311 6.067 0.246 1.00 97.06 397 ASP A O 1
ATOM 3214 N N . ASP A 1 398 ? -22.081 6.272 0.027 1.00 96.94 398 ASP A N 1
ATOM 3215 C CA . ASP A 1 398 ? -21.996 5.638 -1.294 1.00 96.94 398 ASP A CA 1
ATOM 3216 C C . ASP A 1 398 ? -22.575 4.209 -1.278 1.00 96.94 398 ASP A C 1
ATOM 3218 O O . ASP A 1 398 ? -23.338 3.814 -2.164 1.00 96.94 398 ASP A O 1
ATOM 3222 N N . SER A 1 399 ? -22.323 3.446 -0.210 1.00 95.88 399 SER A N 1
ATOM 3223 C CA . SER A 1 399 ? -22.930 2.127 -0.002 1.00 95.88 399 SER A CA 1
ATOM 3224 C C . SER A 1 399 ? -24.454 2.183 0.070 1.00 95.88 399 SER A C 1
ATOM 3226 O O . SER A 1 399 ? -25.124 1.382 -0.586 1.00 95.88 399 SER A O 1
ATOM 3228 N N . ILE A 1 400 ? -25.029 3.140 0.803 1.00 94.75 400 ILE A N 1
ATOM 3229 C CA . ILE A 1 400 ? -26.484 3.333 0.874 1.00 94.75 400 ILE A CA 1
ATOM 3230 C C . ILE A 1 400 ? -27.045 3.658 -0.514 1.00 94.75 400 ILE A C 1
ATOM 3232 O O . ILE A 1 400 ? -28.023 3.030 -0.927 1.00 94.75 400 ILE A O 1
ATOM 3236 N N . GLN A 1 401 ? -26.411 4.562 -1.267 1.00 91.94 401 GLN A N 1
ATOM 3237 C CA . GLN A 1 401 ? -26.865 4.916 -2.621 1.00 91.94 401 GLN A CA 1
ATOM 3238 C C . GLN A 1 401 ? -26.829 3.737 -3.589 1.00 91.94 401 GLN A C 1
ATOM 3240 O O . GLN A 1 401 ? -27.670 3.610 -4.480 1.00 91.94 401 GLN A O 1
ATOM 3245 N N . ARG A 1 402 ? -25.864 2.839 -3.399 1.00 90.81 402 ARG A N 1
ATOM 3246 C CA . ARG A 1 402 ? -25.668 1.652 -4.232 1.00 90.81 402 ARG A CA 1
ATOM 3247 C C . ARG A 1 402 ? -26.368 0.407 -3.686 1.00 90.81 402 ARG A C 1
ATOM 3249 O O . ARG A 1 402 ? -26.086 -0.701 -4.146 1.00 90.81 402 ARG A O 1
ATOM 3256 N N . ASN A 1 403 ? -27.284 0.557 -2.725 1.00 89.25 403 ASN A N 1
ATOM 3257 C CA . ASN A 1 403 ? -28.006 -0.546 -2.078 1.00 89.25 403 ASN A CA 1
ATOM 3258 C C . ASN A 1 403 ? -27.069 -1.649 -1.537 1.00 89.25 403 ASN A C 1
ATOM 3260 O O . ASN A 1 403 ? -27.354 -2.841 -1.654 1.00 89.25 403 ASN A O 1
ATOM 3264 N N . GLY A 1 404 ? -25.927 -1.251 -0.977 1.00 81.31 404 GLY A N 1
ATOM 3265 C CA . GLY A 1 404 ? -24.938 -2.129 -0.353 1.00 81.31 404 GLY A CA 1
ATOM 3266 C C . GLY A 1 404 ? -23.973 -2.833 -1.311 1.00 81.31 404 GLY A C 1
ATOM 3267 O O . GLY A 1 404 ? -23.167 -3.641 -0.854 1.00 81.31 404 GLY A O 1
ATOM 3268 N N . SER A 1 405 ? -24.026 -2.570 -2.623 1.00 78.88 405 SER A N 1
ATOM 3269 C CA . SER A 1 405 ? -23.207 -3.278 -3.618 1.00 78.88 405 SER A CA 1
ATOM 3270 C C . SER A 1 405 ? -22.257 -2.354 -4.379 1.00 78.88 405 SER A C 1
ATOM 3272 O O . SER A 1 405 ? -22.688 -1.501 -5.149 1.00 78.88 405 SER A O 1
ATOM 3274 N N . GLY A 1 406 ? -20.953 -2.628 -4.286 1.00 85.62 406 GLY A N 1
ATOM 3275 C CA . GLY A 1 406 ? -19.932 -1.959 -5.101 1.00 85.62 406 GLY A CA 1
ATOM 3276 C C . GLY A 1 406 ? -19.630 -0.530 -4.661 1.00 85.62 406 GLY A C 1
ATOM 3277 O O . GLY A 1 406 ? -19.332 0.299 -5.520 1.00 85.62 406 GLY A O 1
ATOM 3278 N N . ALA A 1 407 ? -19.740 -0.272 -3.356 1.00 94.88 407 ALA A N 1
ATOM 3279 C CA . ALA A 1 407 ? -19.354 0.991 -2.752 1.00 94.88 407 ALA A CA 1
ATOM 3280 C C . ALA A 1 407 ? -17.847 1.232 -2.875 1.00 94.88 407 ALA A C 1
ATOM 3282 O O . ALA A 1 407 ? -17.054 0.284 -2.815 1.00 94.88 407 ALA A O 1
ATOM 3283 N N . ILE A 1 408 ? -17.450 2.484 -3.064 1.00 97.12 408 ILE A N 1
ATOM 3284 C CA . ILE A 1 408 ? -16.056 2.875 -3.241 1.00 97.12 408 ILE A CA 1
ATOM 3285 C C . ILE A 1 408 ? -15.854 4.347 -2.887 1.00 97.12 408 ILE A C 1
ATOM 3287 O O . ILE A 1 408 ? -16.662 5.207 -3.215 1.00 97.12 408 ILE A O 1
ATOM 3291 N N . ILE A 1 409 ? -14.719 4.629 -2.262 1.00 97.69 409 ILE A N 1
ATOM 3292 C CA . ILE A 1 409 ? -14.157 5.976 -2.133 1.00 97.69 409 ILE A CA 1
ATOM 3293 C C . ILE A 1 409 ? -12.746 5.977 -2.722 1.00 97.69 409 ILE A C 1
ATOM 3295 O O . ILE A 1 409 ? -12.234 4.933 -3.124 1.00 97.69 409 ILE A O 1
ATOM 3299 N N . PHE A 1 410 ? -12.080 7.121 -2.763 1.00 98.06 410 PHE A N 1
ATOM 3300 C CA . PHE A 1 410 ? -10.651 7.182 -3.043 1.00 98.06 410 PHE A CA 1
ATOM 3301 C C . PHE A 1 410 ? -9.974 8.095 -2.022 1.00 98.06 410 PHE A C 1
ATOM 3303 O O . PHE A 1 410 ? -10.203 9.295 -2.023 1.00 98.06 410 PHE A O 1
ATOM 3310 N N . SER A 1 411 ? -9.205 7.534 -1.087 1.00 96.94 411 SER A N 1
ATOM 3311 C CA . SER A 1 411 ? -8.627 8.301 0.027 1.00 96.94 411 SER A CA 1
ATOM 3312 C C . SER A 1 411 ? -7.349 7.677 0.590 1.00 96.94 411 SER A C 1
ATOM 3314 O O . SER A 1 411 ? -6.791 6.766 -0.001 1.00 96.94 411 SER A O 1
ATOM 3316 N N . ARG A 1 412 ? -6.841 8.172 1.718 1.00 95.31 412 ARG A N 1
ATOM 3317 C CA . ARG A 1 412 ? -5.580 7.752 2.344 1.00 95.31 412 ARG A CA 1
ATOM 3318 C C . ARG A 1 412 ? -5.800 6.694 3.426 1.00 95.31 412 ARG A C 1
ATOM 3320 O O . ARG A 1 412 ? -6.911 6.507 3.932 1.00 95.31 412 ARG A O 1
ATOM 3327 N N . TYR A 1 413 ? -4.716 6.023 3.814 1.00 95.38 413 TYR A N 1
ATOM 3328 C CA . TYR A 1 413 ? -4.734 5.047 4.902 1.00 95.38 413 TYR A CA 1
ATOM 3329 C C . TYR A 1 413 ? -4.998 5.734 6.249 1.00 95.38 413 TYR A C 1
ATOM 3331 O O . TYR A 1 413 ? -4.211 6.562 6.704 1.00 95.38 413 TYR A O 1
ATOM 3339 N N . GLY A 1 414 ? -6.111 5.384 6.898 1.00 93.81 414 GLY A N 1
ATOM 3340 C CA . GLY A 1 414 ? -6.481 5.945 8.201 1.00 93.81 414 GLY A CA 1
ATOM 3341 C C . GLY A 1 414 ? -5.765 5.277 9.376 1.00 93.81 414 GLY A C 1
ATOM 3342 O O . GLY A 1 414 ? -5.597 5.893 10.425 1.00 93.81 414 GLY A O 1
ATOM 3343 N N . GLY A 1 415 ? -5.348 4.021 9.225 1.00 95.25 415 GLY A N 1
ATOM 3344 C CA . GLY A 1 415 ? -4.882 3.173 10.323 1.00 95.25 415 GLY A CA 1
ATOM 3345 C C . GLY A 1 415 ? -5.595 1.815 10.331 1.00 95.25 415 GLY A C 1
ATOM 3346 O O . GLY A 1 415 ? -6.405 1.535 9.437 1.00 95.25 415 GLY A O 1
ATOM 3347 N N . PRO A 1 416 ? -5.342 0.969 11.344 1.00 96.50 416 PRO A N 1
ATOM 3348 C CA . PRO A 1 416 ? -5.949 -0.354 11.431 1.00 96.50 416 PRO A CA 1
ATOM 3349 C C . PRO A 1 416 ? -7.481 -0.311 11.361 1.00 96.50 416 PRO A C 1
ATOM 3351 O O . PRO A 1 416 ? -8.130 0.477 12.045 1.00 96.50 416 PRO A O 1
ATOM 3354 N N . GLY A 1 417 ? -8.062 -1.158 10.511 1.00 96.12 417 GLY A N 1
ATOM 3355 C CA . GLY A 1 417 ? -9.491 -1.162 10.191 1.00 96.12 417 GLY A CA 1
ATOM 3356 C C . GLY A 1 417 ? -9.888 -0.363 8.943 1.00 96.12 417 GLY A C 1
ATOM 3357 O O . GLY A 1 417 ? -11.004 -0.534 8.450 1.00 96.12 417 GLY A O 1
ATOM 3358 N N . SER A 1 418 ? -9.024 0.510 8.400 1.00 95.62 418 SER A N 1
ATOM 3359 C CA . SER A 1 418 ? -9.431 1.385 7.287 1.00 95.62 418 SER A CA 1
ATOM 3360 C C . SER A 1 418 ? -9.591 0.637 5.962 1.00 95.62 418 SER A C 1
ATOM 3362 O O . SER A 1 418 ? -10.152 1.185 5.019 1.00 95.62 418 SER A O 1
ATOM 3364 N N . HIS A 1 419 ? -9.158 -0.627 5.877 1.00 95.81 419 HIS A N 1
ATOM 3365 C CA . HIS A 1 419 ? -9.381 -1.513 4.723 1.00 95.81 419 HIS A CA 1
ATOM 3366 C C . HIS A 1 419 ? -10.853 -1.778 4.426 1.00 95.81 419 HIS A C 1
ATOM 3368 O O . HIS A 1 419 ? -11.180 -2.207 3.322 1.00 95.81 419 HIS A O 1
ATOM 3374 N N . ARG A 1 420 ? -11.741 -1.497 5.385 1.00 95.94 420 ARG A N 1
ATOM 3375 C CA . ARG A 1 420 ? -13.190 -1.513 5.174 1.00 95.94 420 ARG A CA 1
ATOM 3376 C C . ARG A 1 420 ? -13.664 -0.456 4.171 1.00 95.94 420 ARG A C 1
ATOM 3378 O O . ARG A 1 420 ? -14.775 -0.589 3.673 1.00 95.94 420 ARG A O 1
ATOM 3385 N N . TYR A 1 421 ? -12.851 0.564 3.881 1.00 96.75 421 TYR A N 1
ATOM 3386 C CA . TYR A 1 421 ? -13.213 1.702 3.029 1.00 96.75 421 TYR A CA 1
ATOM 3387 C C . TYR A 1 421 ? -12.207 1.865 1.875 1.00 96.75 421 TYR A C 1
ATOM 3389 O O . TYR A 1 421 ? -11.432 2.823 1.852 1.00 96.75 421 TYR A O 1
ATOM 3397 N N . PRO A 1 422 ? -12.137 0.905 0.933 1.00 95.75 422 PRO A N 1
ATOM 3398 C CA . PRO A 1 422 ? -11.293 1.051 -0.243 1.00 95.75 422 PRO A CA 1
ATOM 3399 C C . PRO A 1 422 ? -11.836 2.162 -1.150 1.00 95.75 422 PRO A C 1
ATOM 3401 O O . PRO A 1 422 ? -13.039 2.419 -1.192 1.00 95.75 422 PRO A O 1
ATOM 3404 N N . VAL A 1 423 ? -10.998 2.822 -1.935 1.00 96.94 423 VAL A N 1
ATOM 3405 C CA . VAL A 1 423 ? -9.610 2.533 -2.308 1.00 96.94 423 VAL A CA 1
ATOM 3406 C C . VAL A 1 423 ? -8.638 3.500 -1.624 1.00 96.94 423 VAL A C 1
ATOM 3408 O O . VAL A 1 423 ? -8.872 4.704 -1.592 1.00 96.94 423 VAL A O 1
ATOM 3411 N N . GLY A 1 424 ? -7.514 2.974 -1.137 1.00 95.06 424 GLY A N 1
ATOM 3412 C CA . GLY A 1 424 ? -6.413 3.779 -0.608 1.00 95.06 424 GLY A CA 1
ATOM 3413 C C . GLY A 1 424 ? -5.562 4.475 -1.675 1.00 95.06 424 GLY A C 1
ATOM 3414 O O . GLY A 1 424 ? -5.514 4.010 -2.810 1.00 95.06 424 GLY A O 1
ATOM 3415 N N . PHE A 1 425 ? -4.791 5.503 -1.325 1.00 93.00 425 PHE A N 1
ATOM 3416 C CA . PHE A 1 425 ? -3.708 6.018 -2.161 1.00 93.00 425 PHE A CA 1
ATOM 3417 C C . PHE A 1 425 ? -2.463 6.397 -1.373 1.00 93.00 425 PHE A C 1
ATOM 3419 O O . PHE A 1 425 ? -2.543 6.823 -0.223 1.00 93.00 425 PHE A O 1
ATOM 3426 N N . SER A 1 426 ? -1.305 6.216 -2.007 1.00 93.00 426 SER A N 1
ATOM 3427 C CA . SER A 1 426 ? -0.005 6.395 -1.368 1.00 93.00 426 SER A CA 1
ATOM 3428 C C . SER A 1 426 ? 0.360 7.828 -1.050 1.00 93.00 426 SER A C 1
ATOM 3430 O O . SER A 1 426 ? 1.270 8.012 -0.266 1.00 93.00 426 SER A O 1
ATOM 3432 N N . GLY A 1 427 ? -0.261 8.822 -1.670 1.00 93.00 427 GLY A N 1
ATOM 3433 C CA . GLY A 1 427 ? 0.198 10.207 -1.612 1.00 93.00 427 GLY A CA 1
ATOM 3434 C C . GLY A 1 427 ? 1.286 10.561 -2.622 1.00 93.00 427 GLY A C 1
ATOM 3435 O O . GLY A 1 427 ? 1.658 9.760 -3.491 1.00 93.00 427 GLY A O 1
ATOM 3436 N N . ASP A 1 428 ? 1.807 11.767 -2.439 1.00 93.94 428 ASP A N 1
ATOM 3437 C CA . ASP A 1 428 ? 2.544 12.583 -3.397 1.00 93.94 428 ASP A CA 1
ATOM 3438 C C . ASP A 1 428 ? 4.029 12.199 -3.429 1.00 93.94 428 ASP A C 1
ATOM 3440 O O . ASP A 1 428 ? 4.927 12.958 -3.048 1.00 93.94 428 ASP A O 1
ATOM 3444 N N . SER A 1 429 ? 4.291 10.967 -3.871 1.00 93.12 429 SER A N 1
ATOM 3445 C CA . SER A 1 429 ? 5.647 10.417 -3.941 1.00 93.12 429 SER A CA 1
ATOM 3446 C C . SER A 1 429 ? 6.531 11.142 -4.962 1.00 93.12 429 SER A C 1
ATOM 3448 O O . SER A 1 429 ? 6.096 11.521 -6.056 1.00 93.12 429 SER A O 1
ATOM 3450 N N . ILE A 1 430 ? 7.817 11.288 -4.638 1.00 94.81 430 ILE A N 1
ATOM 3451 C CA . ILE A 1 430 ? 8.778 11.948 -5.526 1.00 94.81 430 ILE A CA 1
ATOM 3452 C C . ILE A 1 430 ? 9.097 11.049 -6.734 1.00 94.81 430 ILE A C 1
ATOM 3454 O O . ILE A 1 430 ? 9.339 9.851 -6.581 1.00 94.81 430 ILE A O 1
ATOM 3458 N N . SER A 1 431 ? 9.136 11.622 -7.941 1.00 94.06 431 SER A N 1
ATOM 3459 C CA . SER A 1 431 ? 9.344 10.890 -9.205 1.00 94.06 431 SER A CA 1
ATOM 3460 C C . SER A 1 431 ? 10.810 10.482 -9.429 1.00 94.06 431 SER A C 1
ATOM 3462 O O . SER A 1 431 ? 11.541 11.105 -10.203 1.00 94.06 431 SER A O 1
ATOM 3464 N N . THR A 1 432 ? 11.261 9.431 -8.742 1.00 95.19 432 THR A N 1
ATOM 3465 C CA . THR A 1 432 ? 12.644 8.915 -8.774 1.00 95.19 432 THR A CA 1
ATOM 3466 C C . THR A 1 432 ? 12.698 7.385 -8.842 1.00 95.19 432 THR A C 1
ATOM 3468 O O . THR A 1 432 ? 11.706 6.689 -8.610 1.00 95.19 432 THR A O 1
ATOM 3471 N N . TRP A 1 433 ? 13.881 6.840 -9.147 1.00 94.62 433 TRP A N 1
ATOM 3472 C CA . TRP A 1 433 ? 14.115 5.390 -9.121 1.00 94.62 433 TRP A CA 1
ATOM 3473 C C . TRP A 1 433 ? 14.086 4.830 -7.701 1.00 94.62 433 TRP A C 1
ATOM 3475 O O . TRP A 1 433 ? 13.647 3.703 -7.504 1.00 94.62 433 TRP A O 1
ATOM 3485 N N . GLU A 1 434 ? 14.498 5.622 -6.715 1.00 95.75 434 GLU A N 1
ATOM 3486 C CA . GLU A 1 434 ? 14.424 5.290 -5.298 1.00 95.75 434 GLU A CA 1
ATOM 3487 C C . GLU A 1 434 ? 12.968 5.078 -4.870 1.00 95.75 434 GLU A C 1
ATOM 3489 O O . GLU A 1 434 ? 12.656 4.057 -4.257 1.00 95.75 434 GLU A O 1
ATOM 3494 N N . SER A 1 435 ? 12.059 5.982 -5.257 1.00 96.56 435 SER A N 1
ATOM 3495 C CA . SER A 1 435 ? 10.623 5.811 -5.014 1.00 96.56 435 SER A CA 1
ATOM 3496 C C . SER A 1 435 ? 10.078 4.575 -5.725 1.00 96.56 435 SER A C 1
ATOM 3498 O O . SER A 1 435 ? 9.436 3.751 -5.078 1.00 96.56 435 SER A O 1
ATOM 3500 N N . LEU A 1 436 ? 10.390 4.369 -7.012 1.00 96.56 436 LEU A N 1
ATOM 3501 C CA . LEU A 1 436 ? 9.979 3.150 -7.724 1.00 96.56 436 LEU A CA 1
ATOM 3502 C C . LEU A 1 436 ? 10.509 1.871 -7.048 1.00 96.56 436 LEU A C 1
ATOM 3504 O O . LEU A 1 436 ? 9.799 0.870 -7.001 1.00 96.56 436 LEU A O 1
ATOM 3508 N N . ALA A 1 437 ? 11.730 1.883 -6.511 1.00 95.31 437 ALA A N 1
ATOM 3509 C CA . ALA A 1 437 ? 12.303 0.746 -5.795 1.00 95.31 437 ALA A CA 1
ATOM 3510 C C . ALA A 1 437 ? 11.573 0.428 -4.486 1.00 95.31 437 ALA A C 1
ATOM 3512 O O . ALA A 1 437 ? 11.513 -0.740 -4.102 1.00 95.31 437 ALA A O 1
ATOM 3513 N N . PHE A 1 438 ? 10.989 1.435 -3.838 1.00 97.31 438 PHE A N 1
ATOM 3514 C CA . PHE A 1 438 ? 10.242 1.261 -2.597 1.00 97.31 438 PHE A CA 1
ATOM 3515 C C . PHE A 1 438 ? 8.777 0.857 -2.808 1.00 97.31 438 PHE A C 1
ATOM 3517 O O . PHE A 1 438 ? 8.235 0.103 -2.003 1.00 97.31 438 PHE A O 1
ATOM 3524 N N . GLN A 1 439 ? 8.135 1.300 -3.893 1.00 96.94 439 GLN A N 1
ATOM 3525 C CA . GLN A 1 439 ? 6.704 1.056 -4.128 1.00 96.94 439 GLN A CA 1
ATOM 3526 C C . GLN A 1 439 ? 6.276 -0.427 -4.038 1.00 96.94 439 GLN A C 1
ATOM 3528 O O . GLN A 1 439 ? 5.230 -0.687 -3.437 1.00 96.94 439 GLN A O 1
ATOM 3533 N N . PRO A 1 440 ? 7.034 -1.417 -4.563 1.00 95.75 440 PRO A N 1
ATOM 3534 C CA . PRO A 1 440 ? 6.716 -2.830 -4.363 1.00 95.75 440 PRO A CA 1
ATOM 3535 C C . PRO A 1 440 ? 6.714 -3.253 -2.888 1.00 95.75 440 PRO A C 1
ATOM 3537 O O . PRO A 1 440 ? 5.754 -3.886 -2.456 1.00 95.75 440 PRO A O 1
ATOM 3540 N N . GLU A 1 441 ? 7.736 -2.864 -2.111 1.00 95.94 441 GLU A N 1
ATOM 3541 C CA . GLU A 1 441 ? 7.807 -3.148 -0.667 1.00 95.94 441 GLU A CA 1
ATOM 3542 C C . GLU A 1 441 ? 6.569 -2.565 0.016 1.00 95.94 441 GLU A C 1
ATOM 3544 O O . GLU A 1 441 ? 5.781 -3.310 0.592 1.00 95.94 441 GLU A O 1
ATOM 3549 N N . PHE A 1 442 ? 6.338 -1.267 -0.178 1.00 97.12 442 PHE A N 1
ATOM 3550 C CA . PHE A 1 442 ? 5.241 -0.519 0.428 1.00 97.12 442 PHE A CA 1
ATOM 3551 C C . PHE A 1 442 ? 3.847 -1.078 0.077 1.00 97.12 442 PHE A C 1
ATOM 3553 O O . PHE A 1 442 ? 2.955 -1.127 0.923 1.00 97.12 442 PHE A O 1
ATOM 3560 N N . THR A 1 443 ? 3.670 -1.583 -1.149 1.00 96.75 443 THR A N 1
ATOM 3561 C CA . THR A 1 443 ? 2.433 -2.257 -1.591 1.00 96.75 443 THR A CA 1
ATOM 3562 C C . THR A 1 443 ? 2.232 -3.597 -0.915 1.00 96.75 443 THR A C 1
ATOM 3564 O O . THR A 1 443 ? 1.109 -3.949 -0.564 1.00 96.75 443 THR A O 1
ATOM 3567 N N . THR A 1 444 ? 3.302 -4.370 -0.759 1.00 95.50 444 THR A N 1
ATOM 3568 C CA . THR A 1 444 ? 3.208 -5.722 -0.207 1.00 95.50 444 THR A CA 1
ATOM 3569 C C . THR A 1 444 ? 3.039 -5.705 1.305 1.00 95.50 444 THR A C 1
ATOM 3571 O O . THR A 1 444 ? 2.259 -6.496 1.830 1.00 95.50 444 THR A O 1
ATOM 3574 N N . THR A 1 445 ? 3.695 -4.779 2.009 1.00 96.81 445 THR A N 1
ATOM 3575 C CA . THR A 1 445 ? 3.565 -4.644 3.464 1.00 96.81 445 THR A CA 1
ATOM 3576 C C . THR A 1 445 ? 2.199 -4.089 3.874 1.00 96.81 445 THR A C 1
ATOM 3578 O O . THR A 1 445 ? 1.715 -4.440 4.945 1.00 96.81 445 THR A O 1
ATOM 3581 N N . ALA A 1 446 ? 1.498 -3.339 3.012 1.00 96.94 446 ALA A N 1
ATOM 3582 C CA . ALA A 1 446 ? 0.116 -2.910 3.270 1.00 96.94 446 ALA A CA 1
ATOM 3583 C C . ALA A 1 446 ? -0.848 -4.088 3.515 1.00 96.94 446 ALA A C 1
ATOM 3585 O O . ALA A 1 446 ? -1.802 -3.977 4.291 1.00 96.94 446 ALA A O 1
ATOM 3586 N N . SER A 1 447 ? -0.560 -5.257 2.937 1.00 96.25 447 SER A N 1
ATOM 3587 C CA . SER A 1 447 ? -1.318 -6.482 3.199 1.00 96.25 447 SER A CA 1
ATOM 3588 C C . SER A 1 447 ? -1.176 -6.977 4.640 1.00 96.25 447 SER A C 1
ATOM 3590 O O . SER A 1 447 ? -2.109 -7.591 5.146 1.00 96.25 447 SER A O 1
ATOM 3592 N N . ASN A 1 448 ? -0.084 -6.652 5.343 1.00 97.44 448 ASN A N 1
ATOM 3593 C CA . ASN A 1 448 ? 0.128 -7.001 6.758 1.00 97.44 448 ASN A CA 1
ATOM 3594 C C . ASN A 1 448 ? -0.749 -6.190 7.730 1.00 97.44 448 ASN A C 1
ATOM 3596 O O . ASN A 1 448 ? -0.683 -6.396 8.941 1.00 97.44 448 ASN A O 1
ATOM 3600 N N . VAL A 1 449 ? -1.544 -5.249 7.217 1.00 95.94 449 VAL A N 1
ATOM 3601 C CA . VAL A 1 449 ? -2.591 -4.519 7.954 1.00 95.94 449 VAL A CA 1
ATOM 3602 C C . VAL A 1 449 ? -3.943 -4.595 7.234 1.00 95.94 449 VAL A C 1
ATOM 3604 O O . VAL A 1 449 ? -4.852 -3.804 7.489 1.00 95.94 449 VAL A O 1
ATOM 3607 N N . GLY A 1 450 ? -4.085 -5.552 6.311 1.00 94.62 450 GLY A N 1
ATOM 3608 C CA . GLY A 1 450 ? -5.320 -5.818 5.573 1.00 94.62 450 GLY A CA 1
ATOM 3609 C C . GLY A 1 450 ? -5.655 -4.774 4.507 1.00 94.62 450 GLY A C 1
ATOM 3610 O O . GLY A 1 450 ? -6.716 -4.856 3.895 1.00 94.62 450 GLY A O 1
ATOM 3611 N N . TYR A 1 451 ? -4.781 -3.796 4.250 1.00 95.12 451 TYR A N 1
ATOM 3612 C CA . TYR A 1 451 ? -5.050 -2.673 3.348 1.00 95.12 451 TYR A CA 1
ATOM 3613 C C . TYR A 1 451 ? -4.699 -3.011 1.890 1.00 95.12 451 TYR A C 1
ATOM 3615 O O . TYR A 1 451 ? -3.819 -2.417 1.273 1.00 95.12 451 TYR A O 1
ATOM 3623 N N . GLY A 1 452 ? -5.382 -4.020 1.339 1.00 93.31 452 GLY A N 1
ATOM 3624 C CA . GLY A 1 452 ? -5.033 -4.621 0.048 1.00 93.31 452 GLY A CA 1
ATOM 3625 C C . GLY A 1 452 ? -5.475 -3.848 -1.203 1.00 93.31 452 GLY A C 1
ATOM 3626 O O . GLY A 1 452 ? -4.890 -4.039 -2.269 1.00 93.31 452 GLY A O 1
ATOM 3627 N N . TRP A 1 453 ? -6.506 -3.001 -1.110 1.00 95.81 453 TRP A N 1
ATOM 3628 C CA . TRP A 1 453 ? -7.017 -2.200 -2.233 1.00 95.81 453 TRP A CA 1
ATOM 3629 C C . TRP A 1 453 ? -6.547 -0.760 -2.137 1.00 95.81 453 TRP A C 1
ATOM 3631 O O . TRP A 1 453 ? -7.156 0.062 -1.451 1.00 95.81 453 TRP A O 1
ATOM 3641 N N . TRP A 1 454 ? -5.487 -0.447 -2.869 1.00 93.62 454 TRP A N 1
ATOM 3642 C CA . TRP A 1 454 ? -4.934 0.892 -2.875 1.00 93.62 454 TRP A CA 1
ATOM 3643 C C . TRP A 1 454 ? -4.166 1.196 -4.170 1.00 93.62 454 TRP A C 1
ATOM 3645 O O . TRP A 1 454 ? -3.850 0.306 -4.967 1.00 93.62 454 TRP A O 1
ATOM 3655 N N . SER A 1 455 ? -3.925 2.479 -4.393 1.00 95.12 455 SER A N 1
ATOM 3656 C CA . SER A 1 455 ? -3.306 3.067 -5.570 1.00 95.12 455 SER A CA 1
ATOM 3657 C C . SER A 1 455 ? -2.035 3.817 -5.186 1.00 95.12 455 SER A C 1
ATOM 3659 O O . SER A 1 455 ? -1.846 4.239 -4.052 1.00 95.12 455 SER A O 1
ATOM 3661 N N . HIS A 1 456 ? -1.183 4.066 -6.164 1.00 95.44 456 HIS A N 1
ATOM 3662 C CA . HIS A 1 456 ? -0.106 5.045 -6.070 1.00 95.44 456 HIS A CA 1
ATOM 3663 C C . HIS A 1 456 ? 0.022 5.761 -7.412 1.00 95.44 456 HIS A C 1
ATOM 3665 O O . HIS A 1 456 ? -0.647 5.388 -8.380 1.00 95.44 456 HIS A O 1
ATOM 3671 N N . ASP A 1 457 ? 0.879 6.771 -7.471 1.00 95.69 457 ASP A N 1
ATOM 3672 C CA . ASP A 1 457 ? 1.015 7.609 -8.659 1.00 95.69 457 ASP A CA 1
ATOM 3673 C C . ASP A 1 457 ? 1.962 6.950 -9.642 1.00 95.69 457 ASP A C 1
ATOM 3675 O O . ASP A 1 457 ? 3.186 6.988 -9.496 1.00 95.69 457 ASP A O 1
ATOM 3679 N N . ILE A 1 458 ? 1.389 6.266 -10.630 1.00 96.19 458 ILE A N 1
ATOM 3680 C CA . ILE A 1 458 ? 2.171 5.498 -11.592 1.00 96.19 458 ILE A CA 1
ATOM 3681 C C . ILE A 1 458 ? 2.988 6.456 -12.456 1.00 96.19 458 ILE A C 1
ATOM 3683 O O . ILE A 1 458 ? 2.451 7.242 -13.236 1.00 96.19 458 ILE A O 1
ATOM 3687 N N . GLY A 1 459 ? 4.310 6.353 -12.321 1.00 91.12 459 GLY A N 1
ATOM 3688 C CA . GLY A 1 459 ? 5.285 7.259 -12.926 1.00 91.12 459 GLY A CA 1
ATOM 3689 C C . GLY A 1 459 ? 5.725 8.414 -12.018 1.00 91.12 459 GLY A C 1
ATOM 3690 O O . GLY A 1 459 ? 6.445 9.283 -12.509 1.00 91.12 459 GLY A O 1
ATOM 3691 N N . GLY A 1 460 ? 5.307 8.425 -10.748 1.00 92.25 460 GLY A N 1
ATOM 3692 C CA . GLY A 1 460 ? 5.629 9.436 -9.739 1.00 92.25 460 GLY A CA 1
ATOM 3693 C C . GLY A 1 460 ? 4.751 10.692 -9.807 1.00 92.25 460 GLY A C 1
ATOM 3694 O O . GLY A 1 460 ? 4.254 11.054 -10.882 1.00 92.25 460 GLY A O 1
ATOM 3695 N N . HIS A 1 461 ? 4.579 11.347 -8.651 1.00 92.69 461 HIS A N 1
ATOM 3696 C CA . HIS A 1 461 ? 3.688 12.497 -8.474 1.00 92.69 461 HIS A CA 1
ATOM 3697 C C . HIS A 1 461 ? 4.361 13.829 -8.833 1.00 92.69 461 HIS A C 1
ATOM 3699 O O . HIS A 1 461 ? 3.927 14.550 -9.737 1.00 92.69 461 HIS A O 1
ATOM 3705 N N . VAL A 1 462 ? 5.422 14.171 -8.096 1.00 92.19 462 VAL A N 1
ATOM 3706 C CA . VAL A 1 462 ? 6.044 15.505 -8.076 1.00 92.19 462 VAL A CA 1
ATOM 3707 C C . VAL A 1 462 ? 7.558 15.410 -8.095 1.00 92.19 462 VAL A C 1
ATOM 3709 O O . VAL A 1 462 ? 8.145 14.364 -7.805 1.00 92.19 462 VAL A O 1
ATOM 3712 N N . ALA A 1 463 ? 8.189 16.535 -8.429 1.00 88.44 463 ALA A N 1
ATOM 3713 C CA . ALA A 1 463 ? 9.633 16.699 -8.470 1.00 88.44 463 ALA A CA 1
ATOM 3714 C C . ALA A 1 463 ? 10.317 15.635 -9.354 1.00 88.44 463 ALA A C 1
ATOM 3716 O O . ALA A 1 463 ? 9.697 15.013 -10.215 1.00 88.44 463 ALA A O 1
ATOM 3717 N N . GLY A 1 464 ? 11.628 15.468 -9.183 1.00 84.38 464 GLY A N 1
ATOM 3718 C CA . GLY A 1 464 ? 12.427 14.589 -10.030 1.00 84.38 464 GLY A CA 1
ATOM 3719 C C . GLY A 1 464 ? 12.709 15.187 -11.410 1.00 84.38 464 GLY A C 1
ATOM 3720 O O . GLY A 1 464 ? 12.694 16.404 -11.605 1.00 84.38 464 GLY A O 1
ATOM 3721 N N . SER A 1 465 ? 13.035 14.323 -12.366 1.00 81.81 465 SER A N 1
ATOM 3722 C CA . SER A 1 465 ? 13.307 14.700 -13.753 1.00 81.81 465 SER A CA 1
ATOM 3723 C C . SER A 1 465 ? 12.594 13.754 -14.706 1.00 81.81 465 SER A C 1
ATOM 3725 O O . SER A 1 465 ? 12.313 12.603 -14.369 1.00 81.81 465 SER A O 1
ATOM 3727 N N . ARG A 1 466 ? 12.292 14.244 -15.912 1.00 88.62 466 ARG A N 1
ATOM 3728 C CA . ARG A 1 466 ? 11.656 13.418 -16.933 1.00 88.62 466 ARG A CA 1
ATOM 3729 C C . ARG A 1 466 ? 12.564 12.249 -17.306 1.00 88.62 466 ARG A C 1
ATOM 3731 O O . ARG A 1 466 ? 13.658 12.440 -17.835 1.00 88.62 466 ARG A O 1
ATOM 3738 N N . ASP A 1 467 ? 12.060 11.045 -17.082 1.00 92.12 467 ASP A N 1
ATOM 3739 C CA . ASP A 1 467 ? 12.738 9.796 -17.391 1.00 92.12 467 ASP A CA 1
ATOM 3740 C C . ASP A 1 467 ? 11.722 8.819 -17.995 1.00 92.12 467 ASP A C 1
ATOM 3742 O O . ASP A 1 467 ? 10.930 8.187 -17.295 1.00 92.12 467 ASP A O 1
ATOM 3746 N N . ASP A 1 468 ? 11.723 8.728 -19.329 1.00 94.12 468 ASP A N 1
ATOM 3747 C CA . ASP A 1 468 ? 10.800 7.857 -20.062 1.00 94.12 468 ASP A CA 1
ATOM 3748 C C . ASP A 1 468 ? 10.960 6.375 -19.659 1.00 94.12 468 ASP A C 1
ATOM 3750 O O . ASP A 1 468 ? 9.993 5.609 -19.703 1.00 94.12 468 ASP A O 1
ATOM 3754 N N . GLU A 1 469 ? 12.165 5.955 -19.251 1.00 94.31 469 GLU A N 1
ATOM 3755 C CA . GLU A 1 469 ? 12.389 4.591 -18.782 1.00 94.31 469 GLU A CA 1
ATOM 3756 C C . GLU A 1 469 ? 11.758 4.380 -17.408 1.00 94.31 469 GLU A C 1
ATOM 3758 O O . GLU A 1 469 ? 11.050 3.389 -17.226 1.00 94.31 469 GLU A O 1
ATOM 3763 N N . LEU A 1 470 ? 11.953 5.319 -16.478 1.00 95.00 470 LEU A N 1
ATOM 3764 C CA . LEU A 1 470 ? 11.320 5.283 -15.158 1.00 95.00 470 LEU A CA 1
ATOM 3765 C C . LEU A 1 470 ? 9.798 5.161 -15.291 1.00 95.00 470 LEU A C 1
ATOM 3767 O O . LEU A 1 470 ? 9.211 4.234 -14.738 1.00 95.00 470 LEU A O 1
ATOM 3771 N N . ALA A 1 471 ? 9.167 6.037 -16.080 1.00 95.44 471 ALA A N 1
ATOM 3772 C CA . ALA A 1 471 ? 7.722 6.008 -16.314 1.00 95.44 471 ALA A CA 1
ATOM 3773 C C . ALA A 1 471 ? 7.260 4.676 -16.930 1.00 95.44 471 ALA A C 1
ATOM 3775 O O . ALA A 1 471 ? 6.218 4.130 -16.555 1.00 95.44 471 ALA A O 1
ATOM 3776 N N . THR A 1 472 ? 8.064 4.104 -17.829 1.00 96.06 472 THR A N 1
ATOM 3777 C CA . THR A 1 472 ? 7.794 2.792 -18.427 1.00 96.06 472 THR A CA 1
ATOM 3778 C C . THR A 1 472 ? 7.867 1.671 -17.402 1.00 96.06 472 THR A C 1
ATOM 3780 O O . THR A 1 472 ? 6.938 0.869 -17.322 1.00 96.06 472 THR A O 1
ATOM 3783 N N . ARG A 1 473 ? 8.934 1.604 -16.597 1.00 96.25 473 ARG A N 1
ATOM 3784 C CA . ARG A 1 473 ? 9.086 0.580 -15.552 1.00 96.25 473 ARG A CA 1
ATOM 3785 C C . ARG A 1 473 ? 7.996 0.688 -14.498 1.00 96.25 473 ARG A C 1
ATOM 3787 O O . ARG A 1 473 ? 7.436 -0.329 -14.093 1.00 96.25 473 ARG A O 1
ATOM 3794 N N . TRP A 1 474 ? 7.632 1.911 -14.133 1.00 97.31 474 TRP A N 1
ATOM 3795 C CA . TRP A 1 474 ? 6.539 2.163 -13.207 1.00 97.31 474 TRP A CA 1
ATOM 3796 C C . TRP A 1 474 ? 5.188 1.749 -13.794 1.00 97.31 474 TRP A C 1
ATOM 3798 O O . TRP A 1 474 ? 4.402 1.113 -13.105 1.00 97.31 474 TRP A O 1
ATOM 3808 N N . THR A 1 475 ? 4.934 2.007 -15.081 1.00 98.00 475 THR A N 1
ATOM 3809 C CA . THR A 1 475 ? 3.720 1.527 -15.769 1.00 98.00 475 THR A CA 1
ATOM 3810 C C . THR A 1 475 ? 3.668 0.001 -15.807 1.00 98.00 475 THR A C 1
ATOM 3812 O O . THR A 1 475 ? 2.628 -0.585 -15.520 1.00 98.00 475 THR A O 1
ATOM 3815 N N . GLN A 1 476 ? 4.788 -0.665 -16.115 1.00 96.88 476 GLN A N 1
ATOM 3816 C CA . GLN A 1 476 ? 4.880 -2.130 -16.104 1.00 96.88 476 GLN A CA 1
ATOM 3817 C C . GLN A 1 476 ? 4.546 -2.705 -14.727 1.00 96.88 476 GLN A C 1
ATOM 3819 O O . GLN A 1 476 ? 3.796 -3.674 -14.636 1.00 96.88 476 GLN A O 1
ATOM 3824 N N . TYR A 1 477 ? 5.078 -2.092 -13.671 1.00 97.56 477 TYR A N 1
ATOM 3825 C CA . TYR A 1 477 ? 4.763 -2.425 -12.288 1.00 97.56 477 TYR A CA 1
ATOM 3826 C C . TYR A 1 477 ? 3.285 -2.179 -11.949 1.00 97.56 477 TYR A C 1
ATOM 3828 O O . TYR A 1 477 ? 2.622 -3.082 -11.443 1.00 97.56 477 TYR A O 1
ATOM 3836 N N . GLY A 1 478 ? 2.761 -1.001 -12.292 1.00 97.75 478 GLY A N 1
ATOM 3837 C CA . GLY A 1 478 ? 1.402 -0.565 -11.985 1.00 97.75 478 GLY A CA 1
ATOM 3838 C C . GLY A 1 478 ? 0.311 -1.494 -12.520 1.00 97.75 478 GLY A C 1
ATOM 3839 O O . GLY A 1 478 ? -0.711 -1.698 -11.866 1.00 97.75 478 GLY A O 1
ATOM 3840 N N . VAL A 1 479 ? 0.549 -2.156 -13.663 1.00 97.94 479 VAL A N 1
ATOM 3841 C CA . VAL A 1 479 ? -0.362 -3.188 -14.198 1.00 97.94 479 VAL A CA 1
ATOM 3842 C C . VAL A 1 479 ? -0.610 -4.311 -13.185 1.00 97.94 479 VAL A C 1
ATOM 3844 O O . VAL A 1 479 ? -1.723 -4.844 -13.126 1.00 97.94 479 VAL A O 1
ATOM 3847 N N . PHE A 1 480 ? 0.402 -4.633 -12.378 1.00 97.19 480 PHE A N 1
ATOM 3848 C CA . PHE A 1 480 ? 0.393 -5.658 -11.334 1.00 97.19 480 PHE A CA 1
ATOM 3849 C C . PHE A 1 480 ? 0.269 -5.074 -9.917 1.00 97.19 480 PHE A C 1
ATOM 3851 O O . PHE A 1 480 ? 0.555 -5.751 -8.934 1.00 97.19 480 PHE A O 1
ATOM 3858 N N . SER A 1 481 ? -0.175 -3.826 -9.794 1.00 97.38 481 SER A N 1
ATOM 3859 C CA . SER A 1 481 ? -0.576 -3.222 -8.520 1.00 97.38 481 SER A CA 1
ATOM 3860 C C . SER A 1 481 ? -2.092 -3.344 -8.312 1.00 97.38 481 SER A C 1
ATOM 3862 O O . SER A 1 481 ? -2.817 -3.660 -9.267 1.00 97.38 481 SER A O 1
ATOM 3864 N N . PRO A 1 482 ? -2.618 -3.130 -7.089 1.00 97.31 482 PRO A N 1
ATOM 3865 C CA . PRO A 1 482 ? -4.047 -3.310 -6.835 1.00 97.31 482 PRO A CA 1
ATOM 3866 C C . PRO A 1 482 ? -4.926 -2.408 -7.711 1.00 97.31 482 PRO A C 1
ATOM 3868 O O . PRO A 1 482 ? -5.834 -2.910 -8.380 1.00 97.31 482 PRO A O 1
ATOM 3871 N N . ILE A 1 483 ? -4.587 -1.121 -7.823 1.00 98.06 483 ILE A N 1
ATOM 3872 C CA . ILE A 1 483 ? -5.252 -0.149 -8.703 1.00 98.06 483 ILE A CA 1
ATOM 3873 C C . ILE A 1 483 ? -4.239 0.470 -9.673 1.00 98.06 483 ILE A C 1
ATOM 3875 O O . ILE A 1 483 ? -3.119 0.801 -9.289 1.00 98.06 483 ILE A O 1
ATOM 3879 N N . MET A 1 484 ? -4.636 0.602 -10.944 1.00 97.69 484 MET A N 1
ATOM 3880 C CA . MET A 1 484 ? -3.815 1.176 -12.014 1.00 97.69 484 MET A CA 1
ATOM 3881 C C . MET A 1 484 ? -4.240 2.627 -12.260 1.00 97.69 484 MET A C 1
ATOM 3883 O O . MET A 1 484 ? -5.088 2.887 -13.115 1.00 97.69 484 MET A O 1
ATOM 3887 N N . ARG A 1 485 ? -3.647 3.570 -11.519 1.00 97.75 485 ARG A N 1
ATOM 3888 C CA . ARG A 1 485 ? -3.898 5.009 -11.670 1.00 97.75 485 ARG A CA 1
ATOM 3889 C C . ARG A 1 485 ? -2.660 5.752 -12.142 1.00 97.75 485 ARG A C 1
ATOM 3891 O O . ARG A 1 485 ? -1.649 5.817 -11.448 1.00 97.75 485 ARG A O 1
ATOM 3898 N N . LEU A 1 486 ? -2.761 6.337 -13.328 1.00 96.44 486 LEU A N 1
ATOM 3899 C CA . LEU A 1 486 ? -1.781 7.305 -13.809 1.00 96.44 486 LEU A CA 1
ATOM 3900 C C . LEU A 1 486 ? -2.121 8.646 -13.173 1.00 96.44 486 LEU A C 1
ATOM 3902 O O . LEU A 1 486 ? -3.282 9.041 -13.219 1.00 96.44 486 LEU A O 1
ATOM 3906 N N . HIS A 1 487 ? -1.137 9.299 -12.559 1.00 95.81 487 HIS A N 1
ATOM 3907 C CA . HIS A 1 487 ? -1.306 10.604 -11.933 1.00 95.81 487 HIS A CA 1
ATOM 3908 C C . HIS A 1 487 ? 0.031 11.340 -11.820 1.00 95.81 487 HIS A C 1
ATOM 3910 O O . HIS A 1 487 ? 1.087 10.708 -11.749 1.00 95.81 487 HIS A O 1
ATOM 3916 N N . SER A 1 488 ? -0.022 12.670 -11.837 1.00 93.25 488 SER A N 1
ATOM 3917 C CA . SER A 1 488 ? 1.117 13.557 -11.604 1.00 93.25 488 SER A CA 1
ATOM 3918 C C . SER A 1 488 ? 0.661 14.987 -11.346 1.00 93.25 488 SER A C 1
ATOM 3920 O O . SER A 1 488 ? -0.417 15.386 -11.785 1.00 93.25 488 SER A O 1
ATOM 3922 N N . SER A 1 489 ? 1.555 15.775 -10.760 1.00 92.06 489 SER A N 1
ATOM 3923 C CA . SER A 1 489 ? 1.440 17.228 -10.623 1.00 92.06 489 SER A CA 1
ATOM 3924 C C . SER A 1 489 ? 1.421 17.977 -11.970 1.00 92.06 489 SER A C 1
ATOM 3926 O O . SER A 1 489 ? 1.798 17.435 -13.020 1.00 92.06 489 SER A O 1
ATOM 3928 N N . ASN A 1 490 ? 1.002 19.248 -11.935 1.00 88.94 490 ASN A N 1
ATOM 3929 C CA . ASN A 1 490 ? 0.873 20.111 -13.112 1.00 88.94 490 ASN A CA 1
ATOM 3930 C C . ASN A 1 490 ? 2.238 20.539 -13.682 1.00 88.94 490 ASN A C 1
ATOM 3932 O O . ASN A 1 490 ? 2.728 21.643 -13.454 1.00 88.94 490 ASN A O 1
ATOM 3936 N N . SER A 1 491 ? 2.883 19.639 -14.421 1.00 87.06 491 SER A N 1
ATOM 3937 C CA . SER A 1 491 ? 4.124 19.908 -15.147 1.00 87.06 491 SER A CA 1
ATOM 3938 C C . SER A 1 491 ? 4.098 19.250 -16.514 1.00 87.06 491 SER A C 1
ATOM 3940 O O . SER A 1 491 ? 3.814 18.057 -16.635 1.00 87.06 491 SER A O 1
ATOM 3942 N N . GLU A 1 492 ? 4.473 20.005 -17.545 1.00 81.19 492 GLU A N 1
ATOM 3943 C CA . GLU A 1 492 ? 4.625 19.493 -18.913 1.00 81.19 492 GLU A CA 1
ATOM 3944 C C . GLU A 1 492 ? 5.628 18.328 -18.999 1.00 81.19 492 GLU A C 1
ATOM 3946 O O . GLU A 1 492 ? 5.528 17.469 -19.873 1.00 81.19 492 GLU A O 1
ATOM 3951 N N . TRP A 1 493 ? 6.579 18.255 -18.063 1.00 83.69 493 TRP A N 1
ATOM 3952 C CA . TRP A 1 493 ? 7.618 17.224 -18.028 1.00 83.69 493 TRP A CA 1
ATOM 3953 C C . TRP A 1 493 ? 7.190 15.930 -17.329 1.00 83.69 493 TRP A C 1
ATOM 3955 O O . TRP A 1 493 ? 7.923 14.944 -17.404 1.00 83.69 493 TRP A O 1
ATOM 3965 N N . MET A 1 494 ? 6.036 15.927 -16.654 1.00 85.75 494 MET A N 1
ATOM 3966 C CA . MET A 1 494 ? 5.549 14.796 -15.854 1.00 85.75 494 MET A CA 1
ATOM 3967 C C . MET A 1 494 ? 4.295 14.123 -16.418 1.00 85.75 494 MET A C 1
ATOM 3969 O O . MET A 1 494 ? 3.834 13.153 -15.813 1.00 85.75 494 MET A O 1
ATOM 3973 N N . GLY A 1 495 ? 3.800 14.582 -17.575 1.00 90.19 495 GLY A N 1
ATOM 3974 C CA . GLY A 1 495 ? 2.649 14.000 -18.268 1.00 90.19 495 GLY A CA 1
ATOM 3975 C C . GLY A 1 495 ? 2.771 12.485 -18.457 1.00 90.19 495 GLY A C 1
ATOM 3976 O O . GLY A 1 495 ? 3.856 11.947 -18.695 1.00 90.19 495 GLY A O 1
ATOM 3977 N N . LYS A 1 496 ? 1.653 11.773 -18.308 1.00 93.38 496 LYS A N 1
ATOM 3978 C CA . LYS A 1 496 ? 1.584 10.301 -18.347 1.00 93.38 496 LYS A CA 1
ATOM 3979 C C . LYS A 1 496 ? 0.981 9.768 -19.650 1.00 93.38 496 LYS A C 1
ATOM 3981 O O . LYS A 1 496 ? 0.790 8.563 -19.808 1.00 93.38 496 LYS A O 1
ATOM 3986 N N . GLU A 1 497 ? 0.699 10.656 -20.597 1.00 95.19 497 GLU A N 1
ATOM 3987 C CA . GLU A 1 497 ? 0.118 10.350 -21.893 1.00 95.19 497 GLU A CA 1
ATOM 3988 C C . GLU A 1 497 ? 1.110 9.510 -22.713 1.00 95.19 497 GLU A C 1
ATOM 3990 O O . GLU A 1 497 ? 2.215 9.982 -22.990 1.00 95.19 497 GLU A O 1
ATOM 3995 N N . PRO A 1 498 ? 0.760 8.297 -23.181 1.00 96.19 498 PRO A N 1
ATOM 3996 C CA . PRO A 1 498 ? 1.726 7.432 -23.862 1.00 96.19 498 PRO A CA 1
ATOM 3997 C C . PRO A 1 498 ? 2.370 8.057 -25.105 1.00 96.19 498 PRO A C 1
ATOM 3999 O O . PRO A 1 498 ? 3.541 7.815 -25.370 1.00 96.19 498 PRO A O 1
ATOM 4002 N N . TRP A 1 499 ? 1.641 8.891 -25.852 1.00 95.62 499 TRP A N 1
ATOM 4003 C CA . TRP A 1 499 ? 2.164 9.622 -27.020 1.00 95.62 499 TRP A CA 1
ATOM 4004 C C . TRP A 1 499 ? 3.064 10.815 -26.667 1.00 95.62 499 TRP A C 1
ATOM 4006 O O . TRP A 1 499 ? 3.612 11.438 -27.570 1.00 95.62 499 TRP A O 1
ATOM 4016 N N . GLY A 1 500 ? 3.199 11.159 -25.386 1.00 93.56 500 GLY A N 1
ATOM 4017 C CA . GLY A 1 500 ? 4.163 12.150 -24.919 1.00 93.56 500 GLY A CA 1
ATOM 4018 C C . GLY A 1 500 ? 5.588 11.600 -24.832 1.00 93.56 500 GLY A C 1
ATOM 4019 O O . GLY A 1 500 ? 6.528 12.391 -24.816 1.00 93.56 500 GLY A O 1
ATOM 4020 N N . TYR A 1 501 ? 5.767 10.274 -24.795 1.00 94.81 501 TYR A N 1
ATOM 4021 C CA . TYR A 1 501 ? 7.053 9.583 -24.628 1.00 94.81 501 TYR A CA 1
ATOM 4022 C C . TYR A 1 501 ? 7.709 9.220 -25.968 1.00 94.81 501 TYR A C 1
ATOM 4024 O O . TYR A 1 501 ? 7.033 9.133 -26.992 1.00 94.81 501 TYR A O 1
ATOM 4032 N N . ARG A 1 502 ? 9.028 8.947 -25.972 1.00 95.19 502 ARG A N 1
ATOM 4033 C CA . ARG A 1 502 ? 9.707 8.414 -27.172 1.00 95.19 502 ARG A CA 1
ATOM 4034 C C . ARG A 1 502 ? 9.066 7.090 -27.613 1.00 95.19 502 ARG A C 1
ATOM 4036 O O . ARG A 1 502 ? 8.658 6.294 -26.767 1.00 95.19 502 ARG A O 1
ATOM 4043 N N . ASP A 1 503 ? 9.044 6.834 -28.922 1.00 96.06 503 ASP A N 1
ATOM 4044 C CA . ASP A 1 503 ? 8.279 5.743 -29.553 1.00 96.06 503 ASP A CA 1
ATOM 4045 C C . ASP A 1 503 ? 8.473 4.359 -28.915 1.00 96.06 503 ASP A C 1
ATOM 4047 O O . ASP A 1 503 ? 7.499 3.621 -28.741 1.00 96.06 503 ASP A O 1
ATOM 4051 N N . GLU A 1 504 ? 9.712 4.026 -28.534 1.00 94.00 504 GLU A N 1
ATOM 4052 C CA . GLU A 1 504 ? 10.060 2.779 -27.838 1.00 94.00 504 GLU A CA 1
ATOM 4053 C C . GLU A 1 504 ? 9.222 2.599 -26.561 1.00 94.00 504 GLU A C 1
ATOM 4055 O O . GLU A 1 504 ? 8.561 1.578 -26.372 1.00 94.00 504 GLU A O 1
ATOM 4060 N N . TYR A 1 505 ? 9.203 3.621 -25.707 1.00 95.00 505 TYR A N 1
ATOM 4061 C CA . TYR A 1 505 ? 8.488 3.614 -24.435 1.00 95.00 505 TYR A CA 1
ATOM 4062 C C . TYR A 1 505 ? 6.986 3.754 -24.652 1.00 95.00 505 TYR A C 1
ATOM 4064 O O . TYR A 1 505 ? 6.211 2.982 -24.091 1.00 95.00 505 TYR A O 1
ATOM 4072 N N . ALA A 1 506 ? 6.566 4.660 -25.539 1.00 97.19 506 ALA A N 1
ATOM 4073 C CA . ALA A 1 506 ? 5.165 4.860 -25.895 1.00 97.19 506 ALA A CA 1
ATOM 4074 C C . ALA A 1 506 ? 4.485 3.544 -26.314 1.00 97.19 506 ALA A C 1
ATOM 4076 O O . ALA A 1 506 ? 3.364 3.245 -25.894 1.00 97.19 506 ALA A O 1
ATOM 4077 N N . ALA A 1 507 ? 5.168 2.718 -27.114 1.00 97.06 507 ALA A N 1
ATOM 4078 C CA . ALA A 1 507 ? 4.669 1.406 -27.517 1.00 97.06 507 ALA A CA 1
ATOM 4079 C C . ALA A 1 507 ? 4.487 0.450 -26.326 1.00 97.06 507 ALA A C 1
ATOM 4081 O O . ALA A 1 507 ? 3.479 -0.261 -26.266 1.00 97.06 507 ALA A O 1
ATOM 4082 N N . ILE A 1 508 ? 5.419 0.464 -25.369 1.00 95.88 508 ILE A N 1
ATOM 4083 C CA . ILE A 1 508 ? 5.362 -0.357 -24.154 1.00 95.88 508 ILE A CA 1
ATOM 4084 C C . ILE A 1 508 ? 4.232 0.120 -23.236 1.00 95.88 508 ILE A C 1
ATOM 4086 O O . ILE A 1 508 ? 3.425 -0.708 -22.816 1.00 95.88 508 ILE A O 1
ATOM 4090 N N . LEU A 1 509 ? 4.108 1.427 -22.984 1.00 97.81 509 LEU A N 1
ATOM 4091 C CA . LEU A 1 509 ? 3.018 1.998 -22.184 1.00 97.81 509 LEU A CA 1
ATOM 4092 C C . LEU A 1 509 ? 1.656 1.566 -22.748 1.00 97.81 509 LEU A C 1
ATOM 4094 O O . LEU A 1 509 ? 0.854 0.963 -22.035 1.00 97.81 509 LEU A O 1
ATOM 4098 N N . ARG A 1 510 ? 1.432 1.752 -24.060 1.00 98.25 510 ARG A N 1
ATOM 4099 C CA . ARG A 1 510 ? 0.208 1.296 -24.748 1.00 98.25 510 ARG A CA 1
ATOM 4100 C C . ARG A 1 510 ? -0.043 -0.199 -24.566 1.00 98.25 510 ARG A C 1
ATOM 4102 O O . ARG A 1 510 ? -1.177 -0.618 -24.344 1.00 98.25 510 ARG A O 1
ATOM 4109 N N . HIS A 1 511 ? 0.996 -1.021 -24.700 1.00 98.00 511 HIS A N 1
ATOM 4110 C CA . HIS A 1 511 ? 0.880 -2.468 -24.547 1.00 98.00 511 HIS A CA 1
ATOM 4111 C C . HIS A 1 511 ? 0.451 -2.862 -23.128 1.00 98.00 511 HIS A C 1
ATOM 4113 O O . HIS A 1 511 ? -0.497 -3.632 -22.968 1.00 98.00 511 HIS A O 1
ATOM 4119 N N . PHE A 1 512 ? 1.111 -2.314 -22.108 1.00 98.31 512 PHE A N 1
ATOM 4120 C CA . PHE A 1 512 ? 0.860 -2.649 -20.708 1.00 98.31 512 PHE A CA 1
ATOM 4121 C C . PHE A 1 512 ? -0.487 -2.108 -20.211 1.00 98.31 512 PHE A C 1
ATOM 4123 O O . PHE A 1 512 ? -1.226 -2.834 -19.549 1.00 98.31 512 PHE A O 1
ATOM 4130 N N . MET A 1 513 ? -0.895 -0.909 -20.627 1.00 98.38 513 MET A N 1
ATOM 4131 C CA . MET A 1 513 ? -2.233 -0.391 -20.315 1.00 98.38 513 MET A CA 1
ATOM 4132 C C . MET A 1 513 ? -3.350 -1.259 -20.922 1.00 98.38 513 MET A C 1
ATOM 4134 O O . MET A 1 513 ? -4.362 -1.524 -20.273 1.00 98.38 513 MET A O 1
ATOM 4138 N N . ARG A 1 514 ? -3.167 -1.795 -22.137 1.00 98.75 514 ARG A N 1
ATOM 4139 C CA . ARG A 1 514 ? -4.102 -2.792 -22.699 1.00 98.75 514 ARG A CA 1
ATOM 4140 C C . ARG A 1 514 ? -4.043 -4.122 -21.947 1.00 98.75 514 ARG A C 1
ATOM 4142 O O . ARG A 1 514 ? -5.077 -4.763 -21.762 1.00 98.75 514 ARG A O 1
ATOM 4149 N N . LEU A 1 515 ? -2.853 -4.551 -21.516 1.00 98.25 515 LEU A N 1
ATOM 4150 C CA . LEU A 1 515 ? -2.681 -5.758 -20.706 1.00 98.25 515 LEU A CA 1
ATOM 4151 C C . LEU A 1 515 ? -3.467 -5.659 -19.395 1.00 98.25 515 LEU A C 1
ATOM 4153 O O . LEU A 1 515 ? -4.168 -6.613 -19.066 1.00 98.25 515 LEU A O 1
ATOM 4157 N N . ARG A 1 516 ? -3.442 -4.512 -18.705 1.00 98.06 516 ARG A N 1
ATOM 4158 C CA . ARG A 1 516 ? -4.247 -4.289 -17.493 1.00 98.06 516 ARG A CA 1
ATOM 4159 C C . ARG A 1 516 ? -5.721 -4.609 -17.725 1.00 98.06 516 ARG A C 1
ATOM 4161 O O . ARG A 1 516 ? -6.291 -5.410 -16.990 1.00 98.06 516 ARG A O 1
ATOM 4168 N N . HIS A 1 517 ? -6.321 -4.071 -18.786 1.00 97.56 517 HIS A N 1
ATOM 4169 C CA . HIS A 1 517 ? -7.725 -4.357 -19.100 1.00 97.56 517 HIS A CA 1
ATOM 4170 C C . HIS A 1 517 ? -7.972 -5.824 -19.469 1.00 97.56 517 HIS A C 1
ATOM 4172 O O . HIS A 1 517 ? -8.989 -6.392 -19.072 1.00 97.56 517 HIS A O 1
ATOM 4178 N N . ARG A 1 518 ? -7.032 -6.480 -20.161 1.00 97.69 518 ARG A N 1
ATOM 4179 C CA . ARG A 1 518 ? -7.113 -7.927 -20.436 1.00 97.69 518 ARG A CA 1
ATOM 4180 C C . ARG A 1 518 ? -7.045 -8.774 -19.163 1.00 97.69 518 ARG A C 1
ATOM 4182 O O . ARG A 1 518 ? -7.592 -9.873 -19.156 1.00 97.69 518 ARG A O 1
ATOM 4189 N N . LEU A 1 519 ? -6.402 -8.276 -18.106 1.00 97.69 519 LEU A N 1
ATOM 4190 C CA . LEU A 1 519 ? -6.303 -8.937 -16.804 1.00 97.69 519 LEU A CA 1
ATOM 4191 C C . LEU A 1 519 ? -7.518 -8.697 -15.900 1.00 97.69 519 LEU A C 1
ATOM 4193 O O . LEU A 1 519 ? -7.663 -9.418 -14.918 1.00 97.69 519 LEU A O 1
ATOM 4197 N N . VAL A 1 520 ? -8.427 -7.766 -16.218 1.00 98.44 520 VAL A N 1
ATOM 4198 C CA . VAL A 1 520 ? -9.604 -7.471 -15.373 1.00 98.44 520 VAL A CA 1
ATOM 4199 C C . VAL A 1 520 ? -10.410 -8.721 -14.990 1.00 98.44 520 VAL A C 1
ATOM 4201 O O . VAL A 1 520 ? -10.784 -8.812 -13.826 1.00 98.44 520 VAL A O 1
ATOM 4204 N N . PRO A 1 521 ? -10.670 -9.717 -15.865 1.00 97.88 521 PRO A N 1
ATOM 4205 C CA . PRO A 1 521 ? -11.339 -10.951 -15.442 1.00 97.88 521 PRO A CA 1
ATOM 4206 C C . PRO A 1 521 ? -10.580 -11.723 -14.348 1.00 97.88 521 PRO A C 1
ATOM 4208 O O . PRO A 1 521 ? -11.197 -12.201 -13.397 1.00 97.88 521 PRO A O 1
ATOM 4211 N N . TYR A 1 522 ? -9.248 -11.801 -14.444 1.00 97.81 522 TYR A N 1
ATOM 4212 C CA . TYR A 1 522 ? -8.401 -12.413 -13.416 1.00 97.81 522 TYR A CA 1
ATOM 4213 C C . TYR A 1 522 ? -8.437 -11.597 -12.120 1.00 97.81 522 TYR A C 1
ATOM 4215 O O . TYR A 1 522 ? -8.747 -12.137 -11.063 1.00 97.81 522 TYR A O 1
ATOM 4223 N N . ILE A 1 523 ? -8.207 -10.284 -12.206 1.00 98.31 523 ILE A N 1
ATOM 4224 C CA . ILE A 1 523 ? -8.173 -9.386 -11.042 1.00 98.31 523 ILE A CA 1
ATOM 4225 C C . ILE A 1 523 ? -9.535 -9.361 -10.342 1.00 98.31 523 ILE A C 1
ATOM 4227 O O . ILE A 1 523 ? -9.596 -9.399 -9.121 1.00 98.31 523 ILE A O 1
ATOM 4231 N N . TYR A 1 524 ? -10.640 -9.369 -11.091 1.00 97.88 524 TYR A N 1
ATOM 4232 C CA . TYR A 1 524 ? -11.982 -9.425 -10.515 1.00 97.88 524 TYR A CA 1
ATOM 4233 C C . TYR A 1 524 ? -12.266 -10.774 -9.843 1.00 97.88 524 TYR A C 1
ATOM 4235 O O . TYR A 1 524 ? -12.893 -10.809 -8.789 1.00 97.88 524 TYR A O 1
ATOM 4243 N N . THR A 1 525 ? -11.747 -11.880 -10.385 1.00 96.81 525 THR A N 1
ATOM 4244 C CA . THR A 1 525 ? -11.794 -13.185 -9.701 1.00 96.81 525 THR A CA 1
ATOM 4245 C C . THR A 1 525 ? -11.027 -13.133 -8.379 1.00 96.81 525 THR A C 1
ATOM 4247 O O . THR A 1 525 ? -11.517 -13.616 -7.361 1.00 96.81 525 THR A O 1
ATOM 4250 N N . MET A 1 526 ? -9.852 -12.496 -8.369 1.00 96.38 526 MET A N 1
ATOM 4251 C CA . MET A 1 526 ? -9.072 -12.291 -7.146 1.00 96.38 526 MET A CA 1
ATOM 4252 C C . MET A 1 526 ? -9.744 -11.315 -6.177 1.00 96.38 526 MET A C 1
ATOM 4254 O O . MET A 1 526 ? -9.621 -11.494 -4.978 1.00 96.38 526 MET A O 1
ATOM 4258 N N . ASN A 1 527 ? -10.511 -10.337 -6.660 1.00 96.44 527 ASN A N 1
ATOM 4259 C CA . ASN A 1 527 ? -11.317 -9.455 -5.816 1.00 96.44 527 ASN A CA 1
ATOM 4260 C C . ASN A 1 527 ? -12.418 -10.220 -5.081 1.00 96.44 527 ASN A C 1
ATOM 4262 O O . ASN A 1 527 ? -12.571 -10.068 -3.872 1.00 96.44 527 ASN A O 1
ATOM 4266 N N . VAL A 1 528 ? -13.117 -11.114 -5.785 1.00 95.25 528 VAL A N 1
ATOM 4267 C CA . VAL A 1 528 ? -14.081 -12.032 -5.161 1.00 95.25 528 VAL A CA 1
ATOM 4268 C C . VAL A 1 528 ? -13.397 -12.954 -4.154 1.00 95.25 528 VAL A C 1
ATOM 4270 O O . VAL A 1 528 ? -13.917 -13.149 -3.058 1.00 95.25 528 VAL A O 1
ATOM 4273 N N . ASN A 1 529 ? -12.222 -13.488 -4.493 1.00 93.25 529 ASN A N 1
ATOM 4274 C CA . ASN A 1 529 ? -11.454 -14.325 -3.576 1.00 93.25 529 ASN A CA 1
ATOM 4275 C C . ASN A 1 529 ? -11.011 -13.554 -2.322 1.00 93.25 529 ASN A C 1
ATOM 4277 O O . ASN A 1 529 ? -11.214 -14.052 -1.221 1.00 93.25 529 ASN A O 1
ATOM 4281 N N . ALA A 1 530 ? -10.503 -12.331 -2.476 1.00 92.69 530 ALA A N 1
ATOM 4282 C CA . ALA A 1 530 ? -10.044 -11.501 -1.370 1.00 92.69 530 ALA A CA 1
ATOM 4283 C C . ALA A 1 530 ? -11.159 -11.219 -0.361 1.00 92.69 530 ALA A C 1
ATOM 4285 O O . ALA A 1 530 ? -10.961 -11.412 0.835 1.00 92.69 530 ALA A O 1
ATOM 4286 N N . ALA A 1 531 ? -12.353 -10.855 -0.837 1.00 91.81 531 ALA A N 1
ATOM 4287 C CA . ALA A 1 531 ? -13.504 -10.614 0.031 1.00 91.81 531 ALA A CA 1
ATOM 4288 C C . ALA A 1 531 ? -14.054 -11.895 0.692 1.00 91.81 531 ALA A C 1
ATOM 4290 O O . ALA A 1 531 ? -14.629 -11.836 1.777 1.00 91.81 531 ALA A O 1
ATOM 4291 N N . ALA A 1 532 ? -13.913 -13.057 0.042 1.00 92.38 532 ALA A N 1
ATOM 4292 C CA . ALA A 1 532 ? -14.436 -14.327 0.551 1.00 92.38 532 ALA A CA 1
ATOM 4293 C C . ALA A 1 532 ? -13.466 -15.064 1.489 1.00 92.38 532 ALA A C 1
ATOM 4295 O O . ALA A 1 532 ? -13.909 -15.800 2.369 1.00 92.38 532 ALA A O 1
ATOM 4296 N N . SER A 1 533 ? -12.158 -14.921 1.270 1.00 90.81 533 SER A N 1
ATOM 4297 C CA . SER A 1 533 ? -11.098 -15.678 1.952 1.00 90.81 533 SER A CA 1
ATOM 4298 C C . SER A 1 533 ? -10.195 -14.820 2.838 1.00 90.81 533 SER A C 1
ATOM 4300 O O . SER A 1 533 ? -9.293 -15.374 3.460 1.00 90.81 533 SER A O 1
ATOM 4302 N N . ASP A 1 534 ? -10.442 -13.508 2.912 1.00 90.31 534 ASP A N 1
ATOM 4303 C CA . ASP A 1 534 ? -9.650 -12.550 3.694 1.00 90.31 534 ASP A CA 1
ATOM 4304 C C . ASP A 1 534 ? -8.164 -12.547 3.271 1.00 90.31 534 ASP A C 1
ATOM 4306 O O . ASP A 1 534 ? -7.243 -12.477 4.084 1.00 90.31 534 ASP A O 1
ATOM 4310 N N . GLU A 1 535 ? -7.933 -12.661 1.958 1.00 92.38 535 GLU A N 1
ATOM 4311 C CA . GLU A 1 535 ? -6.609 -12.761 1.341 1.00 92.38 535 GLU A CA 1
ATOM 4312 C C . GLU A 1 535 ? -6.419 -11.669 0.272 1.00 92.38 535 GLU A C 1
ATOM 4314 O O . GLU A 1 535 ? -6.959 -11.785 -0.829 1.00 92.38 535 GLU A O 1
ATOM 4319 N N . PRO A 1 536 ? -5.638 -10.607 0.548 1.00 94.31 536 PRO A N 1
ATOM 4320 C CA . PRO A 1 536 ? -5.384 -9.536 -0.411 1.00 94.31 536 PRO A CA 1
ATOM 4321 C C . PRO A 1 536 ? -4.799 -10.026 -1.742 1.00 94.31 536 PRO A C 1
ATOM 4323 O O . PRO A 1 536 ? -4.072 -11.020 -1.794 1.00 94.31 536 PRO A O 1
ATOM 4326 N N . LEU A 1 537 ? -5.062 -9.269 -2.815 1.00 96.50 537 LEU A N 1
ATOM 4327 C CA . LEU A 1 537 ? -4.547 -9.541 -4.163 1.00 96.50 537 LEU A CA 1
ATOM 4328 C C . LEU A 1 537 ? -3.014 -9.597 -4.209 1.00 96.50 537 LEU A C 1
ATOM 4330 O O . LEU A 1 537 ? -2.460 -10.421 -4.925 1.00 96.50 537 LEU A O 1
ATOM 4334 N N . VAL A 1 538 ? -2.331 -8.708 -3.492 1.00 97.19 538 VAL A N 1
ATOM 4335 C CA . VAL A 1 538 ? -0.867 -8.679 -3.426 1.00 97.19 538 VAL A CA 1
ATOM 4336 C C . VAL A 1 538 ? -0.437 -9.262 -2.088 1.00 97.19 538 VAL A C 1
ATOM 4338 O O . VAL A 1 538 ? -0.861 -8.758 -1.053 1.00 97.19 538 VAL A O 1
ATOM 4341 N N . GLN A 1 539 ? 0.412 -10.291 -2.086 1.00 95.94 539 GLN A N 1
ATOM 4342 C CA . GLN A 1 539 ? 0.965 -10.844 -0.841 1.00 95.94 539 GLN A CA 1
ATOM 4343 C C . GLN A 1 539 ? 2.491 -10.981 -0.926 1.00 95.94 539 GLN A C 1
ATOM 4345 O O . GLN A 1 539 ? 2.990 -11.546 -1.914 1.00 95.94 539 GLN A O 1
ATOM 4350 N N . PRO A 1 540 ? 3.237 -10.530 0.102 1.00 95.00 540 PRO A N 1
ATOM 4351 C CA . PRO A 1 540 ? 4.656 -10.836 0.240 1.00 95.00 540 PRO A CA 1
ATOM 4352 C C . PRO A 1 540 ? 4.915 -12.348 0.195 1.00 95.00 540 PRO A C 1
ATOM 4354 O O . PRO A 1 540 ? 4.116 -13.145 0.693 1.00 95.00 540 PRO A O 1
ATOM 4357 N N . LEU A 1 541 ? 6.062 -12.769 -0.347 1.00 85.94 541 LEU A N 1
ATOM 4358 C CA . LEU A 1 541 ? 6.377 -14.199 -0.488 1.00 85.94 541 LEU A CA 1
ATOM 4359 C C . LEU A 1 541 ? 6.409 -14.948 0.853 1.00 85.94 541 LEU A C 1
ATOM 4361 O O . LEU A 1 541 ? 6.073 -16.136 0.903 1.00 85.94 541 LEU A O 1
ATOM 4365 N N . TYR A 1 542 ? 6.777 -14.267 1.942 1.00 92.44 542 TYR A N 1
ATOM 4366 C CA . TYR A 1 542 ? 6.857 -14.874 3.270 1.00 92.44 542 TYR A CA 1
ATOM 4367 C C . TYR A 1 542 ? 5.503 -15.341 3.819 1.00 92.44 542 TYR A C 1
ATOM 4369 O O . TYR A 1 542 ? 5.490 -16.211 4.681 1.00 92.44 542 TYR A O 1
ATOM 4377 N N . TRP A 1 543 ? 4.366 -14.872 3.288 1.00 94.06 543 TRP A N 1
ATOM 4378 C CA . TRP A 1 543 ? 3.043 -15.395 3.666 1.00 94.06 543 TRP A CA 1
ATOM 4379 C C . TRP A 1 543 ? 2.877 -16.873 3.309 1.00 94.06 543 TRP A C 1
ATOM 4381 O O . TRP A 1 543 ? 2.299 -17.640 4.073 1.00 94.06 543 TRP A O 1
ATOM 4391 N N . SER A 1 544 ? 3.387 -17.277 2.144 1.00 86.50 544 SER A N 1
ATOM 4392 C CA . SER A 1 544 ? 3.304 -18.663 1.660 1.00 86.50 544 SER A CA 1
ATOM 4393 C C . SER A 1 544 ? 4.555 -19.478 1.992 1.00 86.50 544 SER A C 1
ATOM 4395 O O . SER A 1 544 ? 4.538 -20.710 1.945 1.00 86.50 544 SER A O 1
ATOM 4397 N N . HIS A 1 545 ? 5.657 -18.802 2.322 1.00 84.62 545 HIS A N 1
ATOM 4398 C CA . HIS A 1 545 ? 6.953 -19.422 2.582 1.00 84.62 545 HIS A CA 1
ATOM 4399 C C . HIS A 1 545 ? 7.607 -18.922 3.884 1.00 84.62 545 HIS A C 1
ATOM 4401 O O . HIS A 1 545 ? 8.778 -18.538 3.860 1.00 84.62 545 HIS A O 1
ATOM 4407 N N . PRO A 1 546 ? 6.914 -18.967 5.038 1.00 87.69 546 PRO A N 1
ATOM 4408 C CA . PRO A 1 546 ? 7.406 -18.362 6.279 1.00 87.69 546 PRO A CA 1
ATOM 4409 C C . PRO A 1 546 ? 8.682 -19.030 6.820 1.00 87.69 546 PRO A C 1
ATOM 4411 O O . PRO A 1 546 ? 9.470 -18.395 7.517 1.00 87.69 546 PRO A O 1
ATOM 4414 N N . GLY A 1 547 ? 8.937 -20.293 6.461 1.00 80.50 547 GLY A N 1
ATOM 4415 C CA . GLY A 1 547 ? 10.164 -21.012 6.821 1.00 80.50 547 GLY A CA 1
ATOM 4416 C C . GLY A 1 547 ? 11.387 -20.694 5.949 1.00 80.50 547 GLY A C 1
ATOM 4417 O O . GLY A 1 547 ? 12.454 -21.255 6.188 1.00 80.50 547 GLY A O 1
ATOM 4418 N N . ARG A 1 548 ? 11.264 -19.842 4.918 1.00 76.44 548 ARG A N 1
ATOM 4419 C CA . ARG A 1 548 ? 12.366 -19.501 4.002 1.00 76.44 548 ARG A CA 1
ATOM 4420 C C . ARG A 1 548 ? 12.852 -18.078 4.255 1.00 76.44 548 ARG A C 1
ATOM 4422 O O . ARG A 1 548 ? 12.151 -17.135 3.916 1.00 76.44 548 ARG A O 1
ATOM 4429 N N . GLY A 1 549 ? 14.069 -17.930 4.788 1.00 77.06 549 GLY A N 1
ATOM 4430 C CA . GLY A 1 549 ? 14.686 -16.622 5.072 1.00 77.06 549 GLY A CA 1
ATOM 4431 C C . GLY A 1 549 ? 14.667 -15.668 3.873 1.00 77.06 549 GLY A C 1
ATOM 4432 O O . GLY A 1 549 ? 14.194 -14.546 3.995 1.00 77.06 549 GLY A O 1
ATOM 4433 N N . ILE A 1 550 ? 15.015 -16.181 2.692 1.00 70.06 550 ILE A N 1
ATOM 4434 C CA . ILE A 1 550 ? 14.990 -15.423 1.436 1.00 70.06 550 ILE A CA 1
ATOM 4435 C C . ILE A 1 550 ? 13.636 -14.767 1.118 1.00 70.06 550 ILE A C 1
ATOM 4437 O O . ILE A 1 550 ? 13.577 -13.699 0.515 1.00 70.06 550 ILE A O 1
ATOM 4441 N N . ALA A 1 551 ? 12.518 -15.360 1.550 1.00 71.50 551 ALA A N 1
ATOM 4442 C CA . ALA A 1 551 ? 11.193 -14.804 1.283 1.00 71.50 551 ALA A CA 1
ATOM 4443 C C . ALA A 1 551 ? 10.958 -13.453 1.990 1.00 71.50 551 ALA A C 1
ATOM 4445 O O . ALA A 1 551 ? 10.063 -12.717 1.582 1.00 71.50 551 ALA A O 1
ATOM 4446 N N . TYR A 1 552 ? 11.750 -13.136 3.020 1.00 85.12 552 TYR A N 1
ATOM 4447 C CA . TYR A 1 552 ? 11.723 -11.868 3.756 1.00 85.12 552 TYR A CA 1
ATOM 4448 C C . TYR A 1 552 ? 12.662 -10.809 3.155 1.00 85.12 552 TYR A C 1
ATOM 4450 O O . TYR A 1 552 ? 12.428 -9.614 3.333 1.00 85.12 552 TYR A O 1
ATOM 4458 N N . ASP A 1 553 ? 13.693 -11.235 2.422 1.00 80.00 553 ASP A N 1
ATOM 4459 C CA . ASP A 1 553 ? 14.694 -10.345 1.822 1.00 80.00 553 ASP A CA 1
ATOM 4460 C C . ASP A 1 553 ? 14.254 -9.836 0.434 1.00 80.00 553 ASP A C 1
ATOM 4462 O O . ASP A 1 553 ? 14.605 -8.729 0.021 1.00 80.00 553 ASP A O 1
ATOM 4466 N N . LEU A 1 554 ? 13.401 -10.595 -0.267 1.00 76.69 554 LEU A N 1
ATOM 4467 C CA . LEU A 1 554 ? 12.853 -10.263 -1.590 1.00 76.69 554 LEU A CA 1
ATOM 4468 C C . LEU A 1 554 ? 11.700 -9.242 -1.534 1.00 76.69 554 LEU A C 1
ATOM 4470 O O . LEU A 1 554 ? 10.576 -9.514 -1.954 1.00 76.69 554 LEU A O 1
ATOM 4474 N N . ARG A 1 555 ? 11.982 -8.030 -1.051 1.00 86.62 555 ARG A N 1
ATOM 4475 C CA . ARG A 1 555 ? 10.978 -6.963 -0.845 1.00 86.62 555 ARG A CA 1
ATOM 4476 C C . ARG A 1 555 ? 10.327 -6.442 -2.127 1.00 86.62 555 ARG A C 1
ATOM 4478 O O . ARG A 1 555 ? 9.244 -5.873 -2.085 1.00 86.62 555 ARG A O 1
ATOM 4485 N N . ASN A 1 556 ? 10.976 -6.643 -3.273 1.00 84.44 556 ASN A N 1
ATOM 4486 C CA . ASN A 1 556 ? 10.448 -6.292 -4.589 1.00 84.44 556 ASN A CA 1
ATOM 4487 C C . ASN A 1 556 ? 9.827 -7.483 -5.331 1.00 84.44 556 ASN A C 1
ATOM 4489 O O . ASN A 1 556 ? 9.652 -7.414 -6.546 1.00 84.44 556 ASN A O 1
ATOM 4493 N N . GLN A 1 557 ? 9.511 -8.578 -4.639 1.00 85.12 557 GLN A N 1
ATOM 4494 C CA . GLN A 1 557 ? 8.881 -9.744 -5.240 1.00 85.12 557 GLN A CA 1
ATOM 4495 C C . GLN A 1 557 ? 7.681 -10.200 -4.418 1.00 85.12 557 GLN A C 1
ATOM 4497 O O . GLN A 1 557 ? 7.736 -10.300 -3.195 1.00 85.12 557 GLN A O 1
ATOM 4502 N N . TYR A 1 558 ? 6.583 -10.497 -5.101 1.00 93.12 558 TYR A N 1
ATOM 4503 C CA . TYR A 1 558 ? 5.324 -10.827 -4.446 1.00 93.12 558 TYR A CA 1
ATOM 4504 C C . TYR A 1 558 ? 4.440 -11.708 -5.315 1.00 93.12 558 TYR A C 1
ATOM 4506 O O . TYR A 1 558 ? 4.655 -11.858 -6.520 1.00 93.12 558 TYR A O 1
ATOM 4514 N N . THR A 1 559 ? 3.428 -12.297 -4.688 1.00 88.88 559 THR A N 1
ATOM 4515 C CA . THR A 1 559 ? 2.340 -12.963 -5.407 1.00 88.88 559 THR A CA 1
ATOM 4516 C C . THR A 1 559 ? 1.280 -11.939 -5.803 1.00 88.88 559 THR A C 1
ATOM 4518 O O . THR A 1 559 ? 0.921 -11.075 -5.004 1.00 88.88 559 THR A O 1
ATOM 4521 N N . PHE A 1 560 ? 0.806 -12.016 -7.045 1.00 93.94 560 PHE A N 1
ATOM 4522 C CA . PHE A 1 560 ? -0.294 -11.208 -7.567 1.00 93.94 560 PHE A CA 1
ATOM 4523 C C . PHE A 1 560 ? -1.474 -12.130 -7.862 1.00 93.94 560 PHE A C 1
ATOM 4525 O O . PHE A 1 560 ? -1.601 -12.700 -8.950 1.00 93.94 560 PHE A O 1
ATOM 4532 N N . GLY A 1 561 ? -2.317 -12.321 -6.856 1.00 91.62 561 GLY A N 1
ATOM 4533 C CA . GLY A 1 561 ? -3.334 -13.355 -6.804 1.00 91.62 561 GLY A CA 1
ATOM 4534 C C . GLY A 1 561 ? -2.723 -14.750 -6.692 1.00 91.62 561 GLY A C 1
ATOM 4535 O O . GLY A 1 561 ? -1.561 -14.928 -6.334 1.00 91.62 561 GLY A O 1
ATOM 4536 N N . LEU A 1 562 ? -3.513 -15.760 -7.040 1.00 85.31 562 LEU A N 1
ATOM 4537 C CA . LEU A 1 562 ? -3.163 -17.164 -6.817 1.00 85.31 562 LEU A CA 1
ATOM 4538 C C . LEU A 1 562 ? -2.187 -17.750 -7.850 1.00 85.31 562 LEU A C 1
ATOM 4540 O O . LEU A 1 562 ? -1.688 -18.855 -7.651 1.00 85.31 562 LEU A O 1
ATOM 4544 N N . SER A 1 563 ? -1.958 -17.079 -8.984 1.00 83.25 563 SER A N 1
ATOM 4545 C CA . SER A 1 563 ? -1.296 -17.702 -10.146 1.00 83.25 563 SER A CA 1
ATOM 4546 C C . SER A 1 563 ? -0.053 -16.980 -10.655 1.00 83.25 563 SER A C 1
ATOM 4548 O O . SER A 1 563 ? 0.620 -17.510 -11.537 1.00 83.25 563 SER A O 1
ATOM 4550 N N . LEU A 1 564 ? 0.257 -15.787 -10.146 1.00 81.44 564 LEU A N 1
ATOM 4551 C CA . LEU A 1 564 ? 1.348 -14.965 -10.667 1.00 81.44 564 LEU A CA 1
ATOM 4552 C C . LEU A 1 564 ? 2.331 -14.594 -9.561 1.00 81.44 564 LEU A C 1
ATOM 4554 O O . LEU A 1 564 ? 1.933 -14.215 -8.463 1.00 81.44 564 LEU A O 1
ATOM 4558 N N . VAL A 1 565 ? 3.619 -14.656 -9.891 1.00 83.56 565 VAL A N 1
ATOM 4559 C CA . VAL A 1 565 ? 4.707 -14.076 -9.100 1.00 83.56 565 VAL A CA 1
ATOM 4560 C C . VAL A 1 565 ? 5.286 -12.922 -9.906 1.00 83.56 565 VAL A C 1
ATOM 4562 O O . VAL A 1 565 ? 5.628 -13.093 -11.077 1.00 83.56 565 VAL A O 1
ATOM 4565 N N . VAL A 1 566 ? 5.372 -11.748 -9.291 1.00 83.56 566 VAL A N 1
ATOM 4566 C CA . VAL A 1 566 ? 5.778 -10.503 -9.944 1.00 83.56 566 VAL A CA 1
ATOM 4567 C C . VAL A 1 566 ? 7.044 -9.984 -9.277 1.00 83.56 566 VAL A C 1
ATOM 4569 O O . VAL A 1 566 ? 7.114 -9.910 -8.053 1.00 83.56 566 VAL A O 1
ATOM 4572 N N . ARG A 1 567 ? 8.036 -9.617 -10.094 1.00 86.19 567 ARG A N 1
ATOM 4573 C CA . ARG A 1 567 ? 9.277 -8.952 -9.675 1.00 86.19 567 ARG A CA 1
ATOM 4574 C C . ARG A 1 567 ? 9.505 -7.725 -10.561 1.00 86.19 567 ARG A C 1
ATOM 4576 O O . ARG A 1 567 ? 10.026 -7.874 -11.669 1.00 86.19 567 ARG A O 1
ATOM 4583 N N . PRO A 1 568 ? 9.052 -6.532 -10.146 1.00 89.38 568 PRO A N 1
ATOM 4584 C CA . PRO A 1 568 ? 9.222 -5.322 -10.935 1.00 89.38 568 PRO A CA 1
ATOM 4585 C C . PRO A 1 568 ? 10.699 -4.972 -11.139 1.00 89.38 568 PRO A C 1
ATOM 4587 O O . PRO A 1 568 ? 11.521 -5.134 -10.237 1.00 89.38 568 PRO A O 1
ATOM 4590 N N . VAL A 1 569 ? 11.033 -4.452 -12.323 1.00 87.56 569 VAL A N 1
ATOM 4591 C CA . VAL A 1 569 ? 12.364 -3.894 -12.597 1.00 87.56 569 VAL A CA 1
ATOM 4592 C C . VAL A 1 569 ? 12.399 -2.469 -12.063 1.00 87.56 569 VAL A C 1
ATOM 4594 O O . VAL A 1 569 ? 11.767 -1.581 -12.628 1.00 87.56 569 VAL A O 1
ATOM 4597 N N . THR A 1 570 ? 13.145 -2.256 -10.986 1.00 90.31 570 THR A N 1
ATOM 4598 C CA . THR A 1 570 ? 13.219 -0.973 -10.269 1.00 90.31 570 THR A CA 1
ATOM 4599 C C . THR A 1 570 ? 14.578 -0.283 -10.415 1.00 90.31 570 THR A C 1
ATOM 4601 O O . THR A 1 570 ? 14.909 0.620 -9.654 1.00 90.31 570 THR A O 1
ATOM 4604 N N . GLY A 1 571 ? 15.371 -0.699 -11.406 1.00 84.38 571 GLY A N 1
ATOM 4605 C CA . GLY A 1 571 ? 16.661 -0.105 -11.750 1.00 84.38 571 GLY A CA 1
ATOM 4606 C C . GLY A 1 571 ? 16.750 0.272 -13.228 1.00 84.38 571 GLY A C 1
ATOM 4607 O O . GLY A 1 571 ? 16.035 -0.277 -14.070 1.00 84.38 571 GLY A O 1
ATOM 4608 N N . ARG A 1 572 ? 17.656 1.208 -13.528 1.00 84.88 572 ARG A N 1
ATOM 4609 C CA . ARG A 1 572 ? 17.941 1.685 -14.889 1.00 84.88 572 ARG A CA 1
ATOM 4610 C C . ARG A 1 572 ? 18.534 0.571 -15.750 1.00 84.88 572 ARG A C 1
ATOM 4612 O O . ARG A 1 572 ? 19.350 -0.216 -15.267 1.00 84.88 572 ARG A O 1
ATOM 4619 N N . ARG A 1 573 ? 18.203 0.559 -17.042 1.00 76.94 573 ARG A N 1
ATOM 4620 C CA . ARG A 1 573 ? 18.928 -0.237 -18.035 1.00 76.94 573 ARG A CA 1
ATOM 4621 C C . ARG A 1 573 ? 20.366 0.246 -18.149 1.00 76.94 573 ARG A C 1
ATOM 4623 O O . ARG A 1 573 ? 20.671 1.430 -17.986 1.00 76.94 573 ARG A O 1
ATOM 4630 N N . ASP A 1 574 ? 21.246 -0.675 -18.499 1.00 71.75 574 ASP A N 1
ATOM 4631 C CA . ASP A 1 574 ? 22.583 -0.332 -18.940 1.00 71.75 574 ASP A CA 1
ATOM 4632 C C . ASP A 1 574 ? 22.490 0.475 -20.247 1.00 71.75 574 ASP A C 1
ATOM 4634 O O . ASP A 1 574 ? 21.863 0.059 -21.224 1.00 71.75 574 ASP A O 1
ATOM 4638 N N . THR A 1 575 ? 23.099 1.662 -20.275 1.00 67.19 575 THR A N 1
ATOM 4639 C CA . THR A 1 575 ? 22.973 2.601 -21.403 1.00 67.19 575 THR A CA 1
ATOM 4640 C C . THR A 1 575 ? 23.711 2.145 -22.658 1.00 67.19 575 THR A C 1
ATOM 4642 O O . THR A 1 575 ? 23.475 2.694 -23.734 1.00 67.19 575 THR A O 1
ATOM 4645 N N . ARG A 1 576 ? 24.603 1.153 -22.545 1.00 52.19 576 ARG A N 1
ATOM 4646 C CA . ARG A 1 576 ? 25.366 0.609 -23.670 1.00 52.19 576 ARG A CA 1
ATOM 4647 C C . ARG A 1 576 ? 24.624 -0.525 -24.364 1.00 52.19 576 ARG A C 1
ATOM 4649 O O . ARG A 1 576 ? 24.781 -0.693 -25.570 1.00 52.19 576 ARG A O 1
ATOM 4656 N N . THR A 1 577 ? 23.829 -1.284 -23.622 1.00 62.84 577 THR A N 1
ATOM 4657 C CA . THR A 1 577 ? 23.133 -2.469 -24.143 1.00 62.84 577 THR A CA 1
ATOM 4658 C C . THR A 1 577 ? 21.627 -2.360 -24.189 1.00 62.84 577 THR A C 1
ATOM 4660 O O . THR A 1 577 ? 20.980 -3.181 -24.832 1.00 62.84 577 THR A O 1
ATOM 4663 N N . ASN A 1 578 ? 21.062 -1.332 -23.557 1.00 62.41 578 ASN A N 1
ATOM 4664 C CA . ASN A 1 578 ? 19.624 -1.150 -23.379 1.00 62.41 578 ASN A CA 1
ATOM 4665 C C . ASN A 1 578 ? 18.938 -2.320 -22.642 1.00 62.41 578 ASN A C 1
ATOM 4667 O O . ASN A 1 578 ? 17.711 -2.418 -22.671 1.00 62.41 578 ASN A O 1
ATOM 4671 N N . LEU A 1 579 ? 19.698 -3.176 -21.947 1.00 58.75 579 LEU A N 1
ATOM 4672 C CA . LEU A 1 579 ? 19.180 -4.267 -21.118 1.00 58.75 579 LEU A CA 1
ATOM 4673 C C . LEU A 1 579 ? 19.249 -3.908 -19.629 1.00 58.75 579 LEU A C 1
ATOM 4675 O O . LEU A 1 579 ? 20.134 -3.181 -19.190 1.00 58.75 579 LEU A O 1
ATOM 4679 N N . ALA A 1 580 ? 18.322 -4.444 -18.836 1.00 55.84 580 ALA A N 1
ATOM 4680 C CA . ALA A 1 580 ? 18.459 -4.463 -17.380 1.00 55.84 580 ALA A CA 1
ATOM 4681 C C . ALA A 1 580 ? 19.403 -5.613 -16.976 1.00 55.84 580 ALA A C 1
ATOM 4683 O O . ALA A 1 580 ? 19.348 -6.683 -17.583 1.00 55.84 580 ALA A O 1
ATOM 4684 N N . SER A 1 581 ? 20.269 -5.406 -15.980 1.00 57.25 581 SER A N 1
ATOM 4685 C CA . SER A 1 581 ? 21.286 -6.386 -15.571 1.00 57.25 581 SER A CA 1
ATOM 4686 C C . SER A 1 581 ? 20.931 -7.107 -14.271 1.00 57.25 581 SER A C 1
ATOM 4688 O O . SER A 1 581 ? 20.530 -6.460 -13.307 1.00 57.25 581 SER A O 1
ATOM 4690 N N . GLU A 1 582 ? 21.219 -8.407 -14.213 1.00 53.72 582 GLU A N 1
ATOM 4691 C CA . GLU A 1 582 ? 21.207 -9.237 -13.002 1.00 53.72 582 GLU A CA 1
ATOM 4692 C C . GLU A 1 582 ? 22.462 -10.122 -12.988 1.00 53.72 582 GLU A C 1
ATOM 4694 O O . GLU A 1 582 ? 22.886 -10.612 -14.036 1.00 53.72 582 GLU A O 1
ATOM 4699 N N . LYS A 1 583 ? 23.106 -10.295 -11.827 1.00 56.09 583 LYS A N 1
ATOM 4700 C CA . LYS A 1 583 ? 24.405 -10.998 -11.731 1.00 56.09 583 LYS A CA 1
ATOM 4701 C C . LYS A 1 583 ? 24.217 -12.519 -11.626 1.00 56.09 583 LYS A C 1
ATOM 4703 O O . LYS A 1 583 ? 23.355 -12.970 -10.885 1.00 56.09 583 LYS A O 1
ATOM 4708 N N . THR A 1 584 ? 25.079 -13.303 -12.288 1.00 61.28 584 THR A N 1
ATOM 4709 C CA . THR A 1 584 ? 25.070 -14.785 -12.259 1.00 61.28 584 THR A CA 1
ATOM 4710 C C . THR A 1 584 ? 26.406 -15.384 -11.791 1.00 61.28 584 THR A C 1
ATOM 4712 O O . THR A 1 584 ? 27.471 -14.827 -12.054 1.00 61.28 584 THR A O 1
ATOM 4715 N N . ALA A 1 585 ? 26.366 -16.535 -11.107 1.00 74.00 585 ALA A N 1
ATOM 4716 C CA . ALA A 1 585 ? 27.540 -17.237 -10.568 1.00 74.00 585 ALA A CA 1
ATOM 4717 C C . ALA A 1 585 ? 28.237 -18.191 -11.565 1.00 74.00 585 ALA A C 1
ATOM 4719 O O . ALA A 1 585 ? 29.358 -18.643 -11.318 1.00 74.00 585 ALA A O 1
ATOM 4720 N N . LEU A 1 586 ? 27.587 -18.505 -12.691 1.00 77.94 586 LEU A N 1
ATOM 4721 C CA . LEU A 1 586 ? 28.023 -19.535 -13.641 1.00 77.94 586 LEU A CA 1
ATOM 4722 C C . LEU A 1 586 ? 29.465 -19.370 -14.182 1.00 77.94 586 LEU A C 1
ATOM 4724 O O . LEU A 1 586 ? 30.221 -20.343 -14.108 1.00 77.94 586 LEU A O 1
ATOM 4728 N N . PRO A 1 587 ? 29.899 -18.199 -14.699 1.00 80.94 587 PRO A N 1
ATOM 4729 C CA . PRO A 1 587 ? 31.239 -18.061 -15.281 1.00 80.94 587 PRO A CA 1
ATOM 4730 C C . PRO A 1 587 ? 32.364 -18.251 -14.261 1.00 80.94 587 PRO A C 1
ATOM 4732 O O . PRO A 1 587 ? 33.373 -18.893 -14.551 1.00 80.94 587 PRO A O 1
ATOM 4735 N N . ILE A 1 588 ? 32.192 -17.722 -13.049 1.00 85.25 588 ILE A N 1
ATOM 4736 C CA . ILE A 1 588 ? 33.206 -17.836 -11.997 1.00 85.25 588 ILE A CA 1
ATOM 4737 C C . ILE A 1 588 ? 33.305 -19.287 -11.504 1.00 85.25 588 ILE A C 1
ATOM 4739 O O . ILE A 1 588 ? 34.416 -19.788 -11.327 1.00 85.25 588 ILE A O 1
ATOM 4743 N N . GLY A 1 589 ? 32.176 -19.996 -11.388 1.00 84.81 589 GLY A N 1
ATOM 4744 C CA . GLY A 1 589 ? 32.163 -21.419 -11.034 1.00 84.81 589 GLY A CA 1
ATOM 4745 C C . GLY A 1 589 ? 32.847 -22.308 -12.079 1.00 84.81 589 GLY A C 1
ATOM 4746 O O . GLY A 1 589 ? 33.615 -23.207 -11.725 1.00 84.81 589 GLY A O 1
ATOM 4747 N N . ALA A 1 590 ? 32.637 -22.028 -13.370 1.00 85.31 590 ALA A N 1
ATOM 4748 C CA . ALA A 1 590 ? 33.296 -22.737 -14.470 1.00 85.31 590 ALA A CA 1
ATOM 4749 C C . ALA A 1 590 ? 34.822 -22.527 -14.472 1.00 85.31 590 ALA A C 1
ATOM 4751 O O . ALA A 1 590 ? 35.593 -23.485 -14.616 1.00 85.31 590 ALA A O 1
ATOM 4752 N N . PHE A 1 591 ? 35.264 -21.286 -14.249 1.00 87.75 591 PHE A N 1
ATOM 4753 C CA . PHE A 1 591 ? 36.676 -20.944 -14.089 1.00 87.75 591 PHE A CA 1
ATOM 4754 C C . PHE A 1 591 ? 37.305 -21.652 -12.878 1.00 87.75 591 PHE A C 1
ATOM 4756 O O . PHE A 1 591 ? 38.330 -22.320 -13.031 1.00 87.75 591 PHE A O 1
ATOM 4763 N N . ALA A 1 592 ? 36.677 -21.561 -11.700 1.00 89.06 592 ALA A N 1
ATOM 4764 C CA . ALA A 1 592 ? 37.187 -22.140 -10.457 1.00 89.06 592 ALA A CA 1
ATOM 4765 C C . ALA A 1 592 ? 37.323 -23.667 -10.550 1.00 89.06 592 ALA A C 1
ATOM 4767 O O . ALA A 1 592 ? 38.373 -24.224 -10.233 1.00 89.06 592 ALA A O 1
ATOM 4768 N N . THR A 1 593 ? 36.303 -24.347 -11.081 1.00 87.94 593 THR A N 1
ATOM 4769 C CA . THR A 1 593 ? 36.317 -25.804 -11.294 1.00 87.94 593 THR A CA 1
ATOM 4770 C C . THR A 1 593 ? 37.487 -26.236 -12.179 1.00 87.94 593 THR A C 1
ATOM 4772 O O . THR A 1 593 ? 38.223 -27.176 -11.858 1.00 87.94 593 THR A O 1
ATOM 4775 N N . THR A 1 594 ? 37.692 -25.533 -13.291 1.00 88.12 594 THR A N 1
ATOM 4776 C CA . THR A 1 594 ? 38.721 -25.879 -14.277 1.00 88.12 594 THR A CA 1
ATOM 4777 C C . THR A 1 594 ? 40.124 -25.614 -13.739 1.00 88.12 594 THR A C 1
ATOM 4779 O O . THR A 1 594 ? 40.999 -26.477 -13.832 1.00 88.12 594 THR A O 1
ATOM 4782 N N . LEU A 1 595 ? 40.344 -24.449 -13.127 1.00 89.50 595 LEU A N 1
ATOM 4783 C CA . LEU A 1 595 ? 41.660 -24.079 -12.623 1.00 89.50 595 LEU A CA 1
ATOM 4784 C C . LEU A 1 595 ? 42.072 -24.956 -11.435 1.00 89.50 595 LEU A C 1
ATOM 4786 O O . LEU A 1 595 ? 43.205 -25.436 -11.402 1.00 89.50 595 LEU A O 1
ATOM 4790 N N . THR A 1 596 ? 41.162 -25.242 -10.495 1.00 89.69 596 THR A N 1
ATOM 4791 C CA . THR A 1 596 ? 41.447 -26.133 -9.359 1.00 89.69 596 THR A CA 1
ATOM 4792 C C . THR A 1 596 ? 41.819 -27.541 -9.831 1.00 89.69 596 THR A C 1
ATOM 4794 O O . THR A 1 596 ? 42.800 -28.102 -9.347 1.00 89.69 596 THR A O 1
ATOM 4797 N N . THR A 1 597 ? 41.090 -28.106 -10.799 1.00 86.56 597 THR A N 1
ATOM 4798 C CA . THR A 1 597 ? 41.363 -29.467 -11.300 1.00 86.56 597 THR A CA 1
ATOM 4799 C C . THR A 1 597 ? 42.688 -29.568 -12.060 1.00 86.56 597 THR A C 1
ATOM 4801 O O . THR A 1 597 ? 43.467 -30.485 -11.798 1.00 86.56 597 THR A O 1
ATOM 4804 N N . LEU A 1 598 ? 43.012 -28.589 -12.913 1.00 85.69 598 LEU A N 1
ATOM 4805 C CA . LEU A 1 598 ? 44.324 -28.502 -13.569 1.00 85.69 598 LEU A CA 1
ATOM 4806 C C . LEU A 1 598 ? 45.463 -28.375 -12.544 1.00 85.69 598 LEU A C 1
ATOM 4808 O O . LEU A 1 598 ? 46.478 -29.064 -12.647 1.00 85.69 598 LEU A O 1
ATOM 4812 N N . SER A 1 599 ? 45.279 -27.540 -11.523 1.00 89.94 599 SER A N 1
ATOM 4813 C CA . SER A 1 599 ? 46.293 -27.281 -10.495 1.00 89.94 599 SER A CA 1
ATOM 4814 C C . SER A 1 599 ? 46.670 -28.528 -9.698 1.00 89.94 599 SER A C 1
ATOM 4816 O O . SER A 1 599 ? 47.848 -28.752 -9.420 1.00 89.94 599 SER A O 1
ATOM 4818 N N . LEU A 1 600 ? 45.693 -29.386 -9.387 1.00 89.00 600 LEU A N 1
ATOM 4819 C CA . LEU A 1 600 ? 45.941 -30.674 -8.731 1.00 89.00 600 LEU A CA 1
ATOM 4820 C C . LEU A 1 600 ? 46.850 -31.577 -9.574 1.00 89.00 600 LEU A C 1
ATOM 4822 O O . LEU A 1 600 ? 47.725 -32.248 -9.027 1.00 89.00 600 LEU A O 1
ATOM 4826 N N . SER A 1 601 ? 46.691 -31.557 -10.899 1.00 85.19 601 SER A N 1
ATOM 4827 C CA . SER A 1 601 ? 47.563 -32.308 -11.805 1.00 85.19 601 SER A CA 1
ATOM 4828 C C . SER A 1 601 ? 48.956 -31.691 -11.933 1.00 85.19 601 SER A C 1
ATOM 4830 O O . SER A 1 601 ? 49.934 -32.429 -11.984 1.00 85.19 601 SER A O 1
ATOM 4832 N N . LEU A 1 602 ? 49.073 -30.358 -11.957 1.00 88.00 602 LEU A N 1
ATOM 4833 C CA . LEU A 1 602 ? 50.372 -29.669 -11.987 1.00 88.00 602 LEU A CA 1
ATOM 4834 C C . LEU A 1 602 ? 51.206 -29.958 -10.731 1.00 88.00 602 LEU A C 1
ATOM 4836 O O . LEU A 1 602 ? 52.427 -30.075 -10.813 1.00 88.00 602 LEU A O 1
ATOM 4840 N N . MET A 1 603 ? 50.547 -30.120 -9.581 1.00 92.50 603 MET A N 1
ATOM 4841 C CA . MET A 1 603 ? 51.187 -30.515 -8.323 1.00 92.50 603 MET A CA 1
ATOM 4842 C C . MET A 1 603 ? 51.512 -32.015 -8.237 1.00 92.50 603 MET A C 1
ATOM 4844 O O . MET A 1 603 ? 52.137 -32.439 -7.265 1.00 92.50 603 MET A O 1
ATOM 4848 N N . GLU A 1 604 ? 51.099 -32.820 -9.222 1.00 90.56 604 GLU A N 1
ATOM 4849 C CA . GLU A 1 604 ? 51.141 -34.290 -9.181 1.00 90.56 604 GLU A CA 1
ATOM 4850 C C . GLU A 1 604 ? 50.443 -34.855 -7.936 1.00 90.56 604 GLU A C 1
ATOM 4852 O O . GLU A 1 604 ? 50.889 -35.825 -7.313 1.00 90.56 604 GLU A O 1
ATOM 4857 N N . TRP A 1 605 ? 49.339 -34.219 -7.532 1.00 85.50 605 TRP A N 1
ATOM 4858 C CA . TRP A 1 605 ? 48.618 -34.584 -6.324 1.00 85.50 605 TRP A CA 1
ATOM 4859 C C . TRP A 1 605 ? 48.166 -36.045 -6.414 1.00 85.50 605 TRP A C 1
ATOM 4861 O O . TRP A 1 605 ? 47.528 -36.459 -7.381 1.00 85.50 605 TRP A O 1
ATOM 4871 N N . ARG A 1 606 ? 48.526 -36.846 -5.404 1.00 88.94 606 ARG A N 1
ATOM 4872 C CA . ARG A 1 606 ? 48.310 -38.308 -5.381 1.00 88.94 606 ARG A CA 1
ATOM 4873 C C . ARG A 1 606 ? 48.911 -39.065 -6.577 1.00 88.94 606 ARG A C 1
ATOM 4875 O O . ARG A 1 606 ? 48.413 -40.128 -6.935 1.00 88.94 606 ARG A O 1
ATOM 4882 N N . GLY A 1 607 ? 49.985 -38.548 -7.170 1.00 84.44 607 GLY A N 1
ATOM 4883 C CA . GLY A 1 607 ? 50.683 -39.195 -8.282 1.00 84.44 607 GLY A CA 1
ATOM 4884 C C . GLY A 1 607 ? 49.966 -39.070 -9.627 1.00 84.44 607 GLY A C 1
ATOM 4885 O O . GLY A 1 607 ? 50.305 -39.793 -10.559 1.00 84.44 607 GLY A O 1
ATOM 4886 N N . VAL A 1 608 ? 48.980 -38.173 -9.751 1.00 84.25 608 VAL A N 1
ATOM 4887 C CA . VAL A 1 608 ? 48.295 -37.915 -11.025 1.00 84.25 608 VAL A CA 1
ATOM 4888 C C . VAL A 1 608 ? 49.162 -37.009 -11.897 1.00 84.25 608 VAL A C 1
ATOM 4890 O O . VAL A 1 608 ? 49.203 -35.797 -11.701 1.00 84.25 608 VAL A O 1
ATOM 4893 N N . THR A 1 609 ? 49.847 -37.604 -12.870 1.00 78.12 609 THR A N 1
ATOM 4894 C CA . THR A 1 609 ? 50.768 -36.906 -13.786 1.00 78.12 609 THR A CA 1
ATOM 4895 C C . THR A 1 609 ? 50.198 -36.702 -15.193 1.00 78.12 609 THR A C 1
ATOM 4897 O O . THR A 1 609 ? 50.714 -35.884 -15.952 1.00 78.12 609 THR A O 1
ATOM 4900 N N . ILE A 1 610 ? 49.120 -37.413 -15.542 1.00 76.50 610 ILE A N 1
ATOM 4901 C CA . ILE A 1 610 ? 48.475 -37.367 -16.862 1.00 76.50 610 ILE A CA 1
ATOM 4902 C C . ILE A 1 610 ? 47.233 -36.470 -16.795 1.00 76.50 610 ILE A C 1
ATOM 4904 O O . ILE A 1 610 ? 46.318 -36.723 -16.012 1.00 76.50 610 ILE A O 1
ATOM 4908 N N . THR A 1 611 ? 47.173 -35.448 -17.651 1.00 70.69 611 THR A N 1
ATOM 4909 C CA . THR A 1 611 ? 46.119 -34.416 -17.643 1.00 70.69 611 THR A CA 1
ATOM 4910 C C . THR A 1 611 ? 44.909 -34.737 -18.528 1.00 70.69 611 THR A C 1
ATOM 4912 O O . THR A 1 611 ? 43.935 -33.987 -18.512 1.00 70.69 611 THR A O 1
ATOM 4915 N N . ASN A 1 612 ? 44.925 -35.845 -19.279 1.00 73.38 612 ASN A N 1
ATOM 4916 C CA . ASN A 1 612 ? 43.951 -36.136 -20.344 1.00 73.38 612 ASN A CA 1
ATOM 4917 C C . ASN A 1 612 ? 42.485 -36.139 -19.881 1.00 73.38 612 ASN A C 1
ATOM 4919 O O . ASN A 1 612 ? 41.609 -35.713 -20.627 1.00 73.38 612 ASN A O 1
ATOM 4923 N N . VAL A 1 613 ? 42.200 -36.571 -18.647 1.00 71.81 613 VAL A N 1
ATOM 4924 C CA . VAL A 1 613 ? 40.827 -36.564 -18.103 1.00 71.81 613 VAL A CA 1
ATOM 4925 C C . VAL A 1 613 ? 40.260 -35.142 -17.962 1.00 71.81 613 VAL A C 1
ATOM 4927 O O . VAL A 1 613 ? 39.052 -34.942 -18.054 1.00 71.81 613 VAL A O 1
ATOM 4930 N N . TYR A 1 614 ? 41.125 -34.135 -17.813 1.00 78.88 614 TYR A N 1
ATOM 4931 C CA . TYR A 1 614 ? 40.737 -32.732 -17.662 1.00 78.88 614 TYR A CA 1
ATOM 4932 C C . TYR A 1 614 ? 40.515 -32.016 -19.001 1.00 78.88 614 TYR A C 1
ATOM 4934 O O . TYR A 1 614 ? 39.966 -30.917 -19.012 1.00 78.88 614 TYR A O 1
ATOM 4942 N N . VAL A 1 615 ? 40.845 -32.648 -20.136 1.00 80.62 615 VAL A N 1
ATOM 4943 C CA . VAL A 1 615 ? 40.541 -32.121 -21.480 1.00 80.62 615 VAL A CA 1
ATOM 4944 C C . VAL A 1 615 ? 39.032 -31.906 -21.659 1.00 80.62 615 VAL A C 1
ATOM 4946 O O . VAL A 1 615 ? 38.617 -30.914 -22.257 1.00 80.62 615 VAL A O 1
ATOM 4949 N N . GLY A 1 616 ? 38.202 -32.765 -21.054 1.00 78.94 616 GLY A N 1
ATOM 4950 C CA . GLY A 1 616 ? 36.750 -32.569 -21.005 1.00 78.94 616 GLY A CA 1
ATOM 4951 C C . GLY A 1 616 ? 36.344 -31.280 -20.278 1.00 78.94 616 GLY A C 1
ATOM 4952 O O . GLY A 1 616 ? 35.499 -30.536 -20.775 1.00 78.94 616 GLY A O 1
ATOM 4953 N N . ASN A 1 617 ? 36.994 -30.958 -19.154 1.00 83.94 617 ASN A N 1
ATOM 4954 C CA . ASN A 1 617 ? 36.751 -29.703 -18.437 1.00 83.94 617 ASN A CA 1
ATOM 4955 C C . ASN A 1 617 ? 37.173 -28.497 -19.285 1.00 83.94 617 ASN A C 1
ATOM 4957 O O . ASN A 1 617 ? 36.441 -27.512 -19.334 1.00 83.94 617 ASN A O 1
ATOM 4961 N N . PHE A 1 618 ? 38.302 -28.578 -19.996 1.00 84.19 618 PHE A N 1
ATOM 4962 C CA . PHE A 1 618 ? 38.774 -27.474 -20.832 1.00 84.19 618 PHE A CA 1
ATOM 4963 C C . PHE A 1 618 ? 37.834 -27.160 -21.997 1.00 84.19 618 PHE A C 1
ATOM 4965 O O . PHE A 1 618 ? 37.552 -25.986 -22.218 1.00 84.19 618 PHE A O 1
ATOM 4972 N N . PHE A 1 619 ? 37.304 -28.162 -22.705 1.00 85.56 619 PHE A N 1
ATOM 4973 C CA . PHE A 1 619 ? 36.374 -27.912 -23.813 1.00 85.56 619 PHE A CA 1
ATOM 4974 C C . PHE A 1 619 ? 34.962 -27.535 -23.344 1.00 85.56 619 PHE A C 1
ATOM 4976 O O . PHE A 1 619 ? 34.382 -26.577 -23.854 1.00 85.56 619 PHE A O 1
ATOM 4983 N N . PHE A 1 620 ? 34.393 -28.267 -22.382 1.00 82.44 620 PHE A N 1
ATOM 4984 C CA . PHE A 1 620 ? 32.959 -28.164 -22.087 1.00 82.44 620 PHE A CA 1
ATOM 4985 C C . PHE A 1 620 ? 32.629 -27.260 -20.900 1.00 82.44 620 PHE A C 1
ATOM 4987 O O . PHE A 1 620 ? 31.632 -26.544 -20.946 1.00 82.44 620 PHE A O 1
ATOM 4994 N N . ILE A 1 621 ? 33.453 -27.255 -19.851 1.00 82.00 621 ILE A N 1
ATOM 4995 C CA . ILE A 1 621 ? 33.212 -26.405 -18.676 1.00 82.00 621 ILE A CA 1
ATOM 4996 C C . ILE A 1 621 ? 33.840 -25.032 -18.905 1.00 82.00 621 ILE A C 1
ATOM 4998 O O . ILE A 1 621 ? 33.163 -24.014 -18.792 1.00 82.00 621 ILE A O 1
ATOM 5002 N N . ALA A 1 622 ? 35.117 -24.998 -19.278 1.00 83.69 622 ALA A N 1
ATOM 5003 C CA . ALA A 1 622 ? 35.871 -23.764 -19.411 1.00 83.69 622 ALA A CA 1
ATOM 5004 C C . ALA A 1 622 ? 35.600 -23.068 -20.745 1.00 83.69 622 ALA A C 1
ATOM 5006 O O . ALA A 1 622 ? 35.032 -21.985 -20.748 1.00 83.69 622 ALA A O 1
ATOM 5007 N N . ALA A 1 623 ? 35.951 -23.674 -21.882 1.00 86.56 623 ALA A N 1
ATOM 5008 C CA . ALA A 1 623 ? 35.824 -23.015 -23.178 1.00 86.56 623 ALA A CA 1
ATOM 5009 C C . ALA A 1 623 ? 34.360 -22.712 -23.519 1.00 86.56 623 ALA A C 1
ATOM 5011 O O . ALA A 1 623 ? 34.017 -21.551 -23.721 1.00 86.56 623 ALA A O 1
ATOM 5012 N N . LEU A 1 624 ? 33.476 -23.714 -23.520 1.00 85.75 624 LEU A N 1
ATOM 5013 C CA . LEU A 1 624 ? 32.064 -23.491 -23.836 1.00 85.75 624 LEU A CA 1
ATOM 5014 C C . LEU A 1 624 ? 31.350 -22.657 -22.759 1.00 85.75 624 LEU A C 1
ATOM 5016 O O . LEU A 1 624 ? 30.679 -21.681 -23.093 1.00 85.75 624 LEU A O 1
ATOM 5020 N N . GLY A 1 625 ? 31.516 -22.997 -21.477 1.00 81.75 625 GLY A N 1
ATOM 5021 C CA . GLY A 1 625 ? 30.847 -22.295 -20.378 1.00 81.75 625 GLY A CA 1
ATOM 5022 C C . GLY A 1 625 ? 31.260 -20.825 -20.249 1.00 81.75 625 GLY A C 1
ATOM 5023 O O . GLY A 1 625 ? 30.393 -19.955 -20.109 1.00 81.75 625 GLY A O 1
ATOM 5024 N N . LEU A 1 626 ? 32.558 -20.515 -20.360 1.00 88.81 626 LEU A N 1
ATOM 5025 C CA . LEU A 1 626 ? 33.041 -19.131 -20.327 1.00 88.81 626 LEU A CA 1
ATOM 5026 C C . LEU A 1 626 ? 32.704 -18.379 -21.614 1.00 88.81 626 LEU A C 1
ATOM 5028 O O . LEU A 1 626 ? 32.381 -17.201 -21.527 1.00 88.81 626 LEU A O 1
ATOM 5032 N N . LEU A 1 627 ? 32.715 -19.023 -22.787 1.00 86.88 627 LEU A N 1
ATOM 5033 C CA . LEU A 1 627 ? 32.356 -18.358 -24.043 1.00 86.88 627 LEU A CA 1
ATOM 5034 C C . LEU A 1 627 ? 30.870 -17.981 -24.084 1.00 86.88 627 LEU A C 1
ATOM 5036 O O . LEU A 1 627 ? 30.553 -16.853 -24.457 1.00 86.88 627 LEU A O 1
ATOM 5040 N N . ILE A 1 628 ? 29.974 -18.883 -23.661 1.00 83.94 628 ILE A N 1
ATOM 5041 C CA . ILE A 1 628 ? 28.535 -18.595 -23.517 1.00 83.94 628 ILE A CA 1
ATOM 5042 C C . ILE A 1 628 ? 28.333 -17.442 -22.533 1.00 83.94 628 ILE A C 1
ATOM 5044 O O . ILE A 1 628 ? 27.654 -16.467 -22.852 1.00 83.94 628 ILE A O 1
ATOM 5048 N N . SER A 1 629 ? 28.976 -17.518 -21.366 1.00 81.38 629 SER A N 1
ATOM 5049 C CA . SER A 1 629 ? 28.869 -16.468 -20.351 1.00 81.38 629 SER A CA 1
ATOM 5050 C C . SER A 1 629 ? 29.436 -15.136 -20.847 1.00 81.38 629 SER A C 1
ATOM 5052 O O . SER A 1 629 ? 28.851 -14.091 -20.590 1.00 81.38 629 SER A O 1
ATOM 5054 N N . ALA A 1 630 ? 30.523 -15.150 -21.624 1.00 81.94 630 ALA A N 1
ATOM 5055 C CA . ALA A 1 630 ? 31.066 -13.956 -22.258 1.00 81.94 630 ALA A CA 1
ATOM 5056 C C . ALA A 1 630 ? 30.045 -13.319 -23.208 1.00 81.94 630 ALA A C 1
ATOM 5058 O O . ALA A 1 630 ? 29.868 -12.105 -23.169 1.00 81.94 630 ALA A O 1
ATOM 5059 N N . GLN A 1 631 ? 29.324 -14.108 -24.014 1.00 81.88 631 GLN A N 1
ATOM 5060 C CA . GLN A 1 631 ? 28.282 -13.552 -24.887 1.00 81.88 631 GLN A CA 1
ATOM 5061 C C . GLN A 1 631 ? 27.175 -12.865 -24.081 1.00 81.88 631 GLN A C 1
ATOM 5063 O O . GLN A 1 631 ? 26.692 -11.806 -24.483 1.00 81.88 631 GLN A O 1
ATOM 5068 N N . TRP A 1 632 ? 26.816 -13.411 -22.917 1.00 70.25 632 TRP A N 1
ATOM 5069 C CA . TRP A 1 632 ? 25.876 -12.758 -22.008 1.00 70.25 632 TRP A CA 1
ATOM 5070 C C . TRP A 1 632 ? 26.447 -11.462 -21.416 1.00 70.25 632 TRP A C 1
ATOM 5072 O O . TRP A 1 632 ? 25.763 -10.443 -21.466 1.00 70.25 632 TRP A O 1
ATOM 5082 N N . GLU A 1 633 ? 27.708 -11.438 -20.973 1.00 65.12 633 GLU A N 1
ATOM 5083 C CA . GLU A 1 633 ? 28.375 -10.211 -20.494 1.00 65.12 633 GLU A CA 1
ATOM 5084 C C . GLU A 1 633 ? 28.476 -9.128 -21.581 1.00 65.12 633 GLU A C 1
ATOM 5086 O O . GLU A 1 633 ? 28.298 -7.938 -21.305 1.00 65.12 633 GLU A O 1
ATOM 5091 N N . LEU A 1 634 ? 28.721 -9.530 -22.833 1.00 66.12 634 LEU A N 1
ATOM 5092 C CA . LEU A 1 634 ? 28.700 -8.632 -23.986 1.00 66.12 634 LEU A CA 1
ATOM 5093 C C . LEU A 1 634 ? 27.300 -8.054 -24.195 1.00 66.12 634 LEU A C 1
ATOM 5095 O O . LEU A 1 634 ? 27.167 -6.848 -24.403 1.00 66.12 634 LEU A O 1
ATOM 5099 N N . SER A 1 635 ? 26.274 -8.905 -24.092 1.00 48.66 635 SER A N 1
ATOM 5100 C CA . SER A 1 635 ? 24.876 -8.512 -24.270 1.00 48.66 635 SER A CA 1
ATOM 5101 C C . SER A 1 635 ? 24.373 -7.539 -23.206 1.00 48.66 635 SER A C 1
ATOM 5103 O O . SER A 1 635 ? 23.471 -6.777 -23.518 1.00 48.66 635 SER A O 1
ATOM 5105 N N . VAL A 1 636 ? 24.974 -7.505 -22.007 1.00 46.28 636 VAL A N 1
ATOM 5106 C CA . VAL A 1 636 ? 24.606 -6.585 -20.905 1.00 46.28 636 VAL A CA 1
ATOM 5107 C C . VAL A 1 636 ? 25.607 -5.451 -20.673 1.00 46.28 636 VAL A C 1
ATOM 5109 O O . VAL A 1 636 ? 25.457 -4.664 -19.745 1.00 46.28 636 VAL A O 1
ATOM 5112 N N . GLY A 1 637 ? 26.647 -5.338 -21.501 1.00 43.69 637 GLY A N 1
ATOM 5113 C CA . GLY A 1 637 ? 27.474 -4.137 -21.511 1.00 43.69 637 GLY A CA 1
ATOM 5114 C C . GLY A 1 637 ? 28.586 -4.166 -20.477 1.00 43.69 637 GLY A C 1
ATOM 5115 O O . GLY A 1 637 ? 29.170 -3.120 -20.173 1.00 43.69 637 GLY A O 1
ATOM 5116 N N . ASN A 1 638 ? 29.014 -5.351 -20.055 1.00 63.16 638 ASN A N 1
ATOM 5117 C CA . ASN A 1 638 ? 30.180 -5.535 -19.206 1.00 63.16 638 ASN A CA 1
ATOM 5118 C C . ASN A 1 638 ? 31.419 -5.914 -20.037 1.00 63.16 638 ASN A C 1
ATOM 5120 O O . ASN A 1 638 ? 31.721 -7.080 -20.283 1.00 63.16 638 ASN A O 1
ATOM 5124 N N . GLY A 1 639 ? 32.150 -4.898 -20.508 1.00 67.00 639 GLY A N 1
ATOM 5125 C CA . GLY A 1 639 ? 33.266 -5.087 -21.443 1.00 67.00 639 GLY A CA 1
ATOM 5126 C C . GLY A 1 639 ? 34.486 -5.744 -20.801 1.00 67.00 639 GLY A C 1
ATOM 5127 O O . GLY A 1 639 ? 35.208 -6.484 -21.467 1.00 67.00 639 GLY A O 1
ATOM 5128 N N . PHE A 1 640 ? 34.689 -5.508 -19.503 1.00 78.38 640 PHE A N 1
ATOM 5129 C CA . PHE A 1 640 ? 35.780 -6.115 -18.753 1.00 78.38 640 PHE A CA 1
ATOM 5130 C C . PHE A 1 640 ? 35.549 -7.619 -18.579 1.00 78.38 640 PHE A C 1
ATOM 5132 O O . PHE A 1 640 ? 36.371 -8.405 -19.049 1.00 78.38 640 PHE A O 1
ATOM 5139 N N . SER A 1 641 ? 34.406 -8.031 -18.013 1.00 78.12 641 SER A N 1
ATOM 5140 C CA . SER A 1 641 ? 34.092 -9.457 -17.841 1.00 78.12 641 SER A CA 1
ATOM 5141 C C . SER A 1 641 ? 33.981 -10.191 -19.175 1.00 78.12 641 SER A C 1
ATOM 5143 O O . SER A 1 641 ? 34.506 -11.294 -19.291 1.00 78.12 641 SER A O 1
ATOM 5145 N N . TYR A 1 642 ? 33.400 -9.568 -20.209 1.00 80.25 642 TYR A N 1
ATOM 5146 C CA . TYR A 1 642 ? 33.404 -10.122 -21.568 1.00 80.25 642 TYR A CA 1
ATOM 5147 C C . TYR A 1 642 ? 34.818 -10.473 -22.044 1.00 80.25 642 TYR A C 1
ATOM 5149 O O . TYR A 1 642 ? 35.060 -11.588 -22.513 1.00 80.25 642 TYR A O 1
ATOM 5157 N N . THR A 1 643 ? 35.754 -9.527 -21.914 1.00 84.25 643 THR A N 1
ATOM 5158 C CA . THR A 1 643 ? 37.135 -9.699 -22.385 1.00 84.25 643 THR A CA 1
ATOM 5159 C C . THR A 1 643 ? 37.849 -10.779 -21.581 1.00 84.25 643 THR A C 1
ATOM 5161 O O . THR A 1 643 ? 38.483 -11.651 -22.167 1.00 84.25 643 THR A O 1
ATOM 5164 N N . VAL A 1 644 ? 37.694 -10.773 -20.254 1.00 88.44 644 VAL A N 1
ATOM 5165 C CA . VAL A 1 644 ? 38.269 -11.790 -19.363 1.00 88.44 644 VAL A CA 1
ATOM 5166 C C . VAL A 1 644 ? 37.736 -13.182 -19.709 1.00 88.44 644 VAL A C 1
ATOM 5168 O O . VAL A 1 644 ? 38.522 -14.094 -19.960 1.00 88.44 644 VAL A O 1
ATOM 5171 N N . TYR A 1 645 ? 36.416 -13.367 -19.768 1.00 89.88 645 TYR A N 1
ATOM 5172 C CA . TYR A 1 645 ? 35.816 -14.680 -20.016 1.00 89.88 645 TYR A CA 1
ATOM 5173 C C . TYR A 1 645 ? 36.147 -15.206 -21.410 1.00 89.88 645 TYR A C 1
ATOM 5175 O O . TYR A 1 645 ? 36.507 -16.374 -21.543 1.00 89.88 645 TYR A O 1
ATOM 5183 N N . SER A 1 646 ? 36.124 -14.344 -22.430 1.00 88.75 646 SER A N 1
ATOM 5184 C CA . SER A 1 646 ? 36.524 -14.719 -23.792 1.00 88.75 646 SER A CA 1
ATOM 5185 C C . SER A 1 646 ? 37.984 -15.164 -23.850 1.00 88.75 646 SER A C 1
ATOM 5187 O O . SER A 1 646 ? 38.309 -16.166 -24.479 1.00 88.75 646 SER A O 1
ATOM 5189 N N . ALA A 1 647 ? 38.870 -14.451 -23.159 1.00 90.69 647 ALA A N 1
ATOM 5190 C CA . ALA A 1 647 ? 40.292 -14.755 -23.143 1.00 90.69 647 ALA A CA 1
ATOM 5191 C C . ALA A 1 647 ? 40.599 -16.092 -22.474 1.00 90.69 647 ALA A C 1
ATOM 5193 O O . ALA A 1 647 ? 41.290 -16.925 -23.056 1.00 90.69 647 ALA A O 1
ATOM 5194 N N . PHE A 1 648 ? 40.036 -16.335 -21.289 1.00 91.12 648 PHE A N 1
ATOM 5195 C CA . PHE A 1 648 ? 40.209 -17.616 -20.610 1.00 91.12 648 PHE A CA 1
ATOM 5196 C C . PHE A 1 648 ? 39.530 -18.763 -21.368 1.00 91.12 648 PHE A C 1
ATOM 5198 O O . PHE A 1 648 ? 40.097 -19.851 -21.429 1.00 91.12 648 PHE A O 1
ATOM 5205 N N . ALA A 1 649 ? 38.380 -18.532 -22.013 1.00 91.31 649 ALA A N 1
ATOM 5206 C CA . ALA A 1 649 ? 37.750 -19.528 -22.881 1.00 91.31 649 ALA A CA 1
ATOM 5207 C C . ALA A 1 649 ? 38.685 -19.958 -24.025 1.00 91.31 649 ALA A C 1
ATOM 5209 O O . ALA A 1 649 ? 38.887 -21.151 -24.249 1.00 91.31 649 ALA A O 1
ATOM 5210 N N . LEU A 1 650 ? 39.288 -18.986 -24.718 1.00 91.56 650 LEU A N 1
ATOM 5211 C CA . LEU A 1 650 ? 40.217 -19.227 -25.824 1.00 91.56 650 LEU A CA 1
ATOM 5212 C C . LEU A 1 650 ? 41.528 -19.862 -25.355 1.00 91.56 650 LEU A C 1
ATOM 5214 O O . LEU A 1 650 ? 42.035 -20.763 -26.022 1.00 91.56 650 LEU A O 1
ATOM 5218 N N . PHE A 1 651 ? 42.047 -19.447 -24.197 1.00 91.75 651 PHE A N 1
ATOM 5219 C CA . PHE A 1 651 ? 43.205 -20.081 -23.572 1.00 91.75 651 PHE A CA 1
ATOM 5220 C C . PHE A 1 651 ? 42.946 -21.568 -23.318 1.00 91.75 651 PHE A C 1
ATOM 5222 O O . PHE A 1 651 ? 43.716 -22.409 -23.780 1.00 91.75 651 PHE A O 1
ATOM 5229 N N . TYR A 1 652 ? 41.847 -21.906 -22.634 1.00 89.81 652 TYR A N 1
ATOM 5230 C CA . TYR A 1 652 ? 41.528 -23.298 -22.318 1.00 89.81 652 TYR A CA 1
ATOM 5231 C C . TYR A 1 652 ? 41.230 -24.123 -23.571 1.00 89.81 652 TYR A C 1
ATOM 5233 O O . TYR A 1 652 ? 41.675 -25.264 -23.645 1.00 89.81 652 TYR A O 1
ATOM 5241 N N . ALA A 1 653 ? 40.560 -23.556 -24.579 1.00 90.06 653 ALA A N 1
ATOM 5242 C CA . ALA A 1 653 ? 40.345 -24.228 -25.862 1.00 90.06 653 ALA A CA 1
ATOM 5243 C C . ALA A 1 653 ? 41.669 -24.523 -26.587 1.00 90.06 653 ALA A C 1
ATOM 5245 O O . ALA A 1 653 ? 41.885 -25.642 -27.051 1.00 90.06 653 ALA A O 1
ATOM 5246 N N . GLY A 1 654 ? 42.574 -23.541 -26.650 1.00 89.75 654 GLY A N 1
ATOM 5247 C CA . GLY A 1 654 ? 43.896 -23.702 -27.256 1.00 89.75 654 GLY A CA 1
ATOM 5248 C C . GLY A 1 654 ? 44.752 -24.720 -26.507 1.00 89.75 654 GLY A C 1
ATOM 5249 O O . GLY A 1 654 ? 45.349 -25.601 -27.120 1.00 89.75 654 GLY A O 1
ATOM 5250 N N . TYR A 1 655 ? 44.749 -24.664 -25.174 1.00 87.94 655 TYR A N 1
ATOM 5251 C CA . TYR A 1 655 ? 45.474 -25.620 -24.341 1.00 87.94 655 TYR A CA 1
ATOM 5252 C C . TYR A 1 655 ? 44.909 -27.043 -24.469 1.00 87.94 655 TYR A C 1
ATOM 5254 O O . TYR A 1 655 ? 45.667 -28.006 -24.568 1.00 87.94 655 TYR A O 1
ATOM 5262 N N . ALA A 1 656 ? 43.585 -27.194 -24.555 1.00 87.75 656 ALA A N 1
ATOM 5263 C CA . ALA A 1 656 ? 42.942 -28.481 -24.803 1.00 87.75 656 ALA A CA 1
ATOM 5264 C C . ALA A 1 656 ? 43.310 -29.061 -26.172 1.00 87.75 656 ALA A C 1
ATOM 5266 O O . ALA A 1 656 ? 43.581 -30.257 -26.268 1.00 87.75 656 ALA A O 1
ATOM 5267 N N . ALA A 1 657 ? 43.358 -28.227 -27.216 1.00 89.31 657 ALA A N 1
ATOM 5268 C CA . ALA A 1 657 ? 43.772 -28.646 -28.551 1.00 89.31 657 ALA A CA 1
ATOM 5269 C C . ALA A 1 657 ? 45.224 -29.147 -28.561 1.00 89.31 657 ALA A C 1
ATOM 5271 O O . ALA A 1 657 ? 45.491 -30.201 -29.129 1.00 89.31 657 ALA A O 1
ATOM 5272 N N . ILE A 1 658 ? 46.137 -28.456 -27.865 1.00 88.62 658 ILE A N 1
ATOM 5273 C CA . ILE A 1 658 ? 47.536 -28.891 -27.700 1.00 88.62 658 ILE A CA 1
ATOM 5274 C C . ILE A 1 658 ? 47.607 -30.277 -27.047 1.00 88.62 658 ILE A C 1
ATOM 5276 O O . ILE A 1 658 ? 48.373 -31.126 -27.489 1.00 88.62 658 ILE A O 1
ATOM 5280 N N . LEU A 1 659 ? 46.807 -30.517 -26.006 1.00 85.00 659 LEU A N 1
ATOM 5281 C CA . LEU A 1 659 ? 46.812 -31.783 -25.266 1.00 85.00 659 LEU A CA 1
ATOM 5282 C C . LEU A 1 659 ? 46.050 -32.920 -25.962 1.00 85.00 659 LEU A C 1
ATOM 5284 O O . LEU A 1 659 ? 46.143 -34.065 -25.523 1.00 85.00 659 LEU A O 1
ATOM 5288 N N . THR A 1 660 ? 45.276 -32.630 -27.009 1.00 87.81 660 THR A N 1
ATOM 5289 C CA . THR A 1 660 ? 44.424 -33.617 -27.679 1.00 87.81 660 THR A CA 1
ATOM 5290 C C . THR A 1 660 ? 45.140 -34.173 -28.914 1.00 87.81 660 THR A C 1
ATOM 5292 O O . THR A 1 660 ? 45.285 -33.447 -29.901 1.00 87.81 660 THR A O 1
ATOM 5295 N N . PRO A 1 661 ? 45.524 -35.467 -28.931 1.00 86.19 661 PRO A N 1
ATOM 5296 C CA . PRO A 1 661 ? 46.337 -36.034 -30.011 1.00 86.19 661 PRO A CA 1
ATOM 5297 C C . PRO A 1 661 ? 45.743 -35.869 -31.415 1.00 86.19 661 PRO A C 1
ATOM 5299 O O . PRO A 1 661 ? 46.475 -35.686 -32.377 1.00 86.19 661 PRO A O 1
ATOM 5302 N N . SER A 1 662 ? 44.412 -35.852 -31.554 1.00 87.25 662 SER A N 1
ATOM 5303 C CA . SER A 1 662 ? 43.752 -35.708 -32.860 1.00 87.25 662 SER A CA 1
ATOM 5304 C C . SER A 1 662 ? 44.018 -34.375 -33.568 1.00 87.25 662 SER A C 1
ATOM 5306 O O . SER A 1 662 ? 43.767 -34.279 -34.765 1.00 87.25 662 SER A O 1
ATOM 5308 N N . PHE A 1 663 ? 44.495 -33.345 -32.858 1.00 88.25 663 PHE A N 1
ATOM 5309 C CA . PHE A 1 663 ? 44.919 -32.082 -33.473 1.00 88.25 663 PHE A CA 1
ATOM 5310 C C . PHE A 1 663 ? 46.358 -32.135 -34.013 1.00 88.25 663 PHE A C 1
ATOM 5312 O O . PHE A 1 663 ? 46.761 -31.214 -34.718 1.00 88.25 663 PHE A O 1
ATOM 5319 N N . GLY A 1 664 ? 47.136 -33.179 -33.694 1.00 89.94 664 GLY A N 1
ATOM 5320 C CA . GLY A 1 664 ? 48.481 -33.414 -34.231 1.00 89.94 664 GLY A CA 1
ATOM 5321 C C . GLY A 1 664 ? 49.543 -32.385 -33.827 1.00 89.94 664 GLY A C 1
ATOM 5322 O O . GLY A 1 664 ? 50.613 -32.358 -34.427 1.00 89.94 664 GLY A O 1
ATOM 5323 N N . ILE A 1 665 ? 49.267 -31.521 -32.839 1.00 90.19 665 ILE A N 1
ATOM 5324 C CA . ILE A 1 665 ? 50.160 -30.408 -32.472 1.00 90.19 665 ILE A CA 1
ATOM 5325 C C . ILE A 1 665 ? 51.464 -30.919 -31.855 1.00 90.19 665 ILE A C 1
ATOM 5327 O O . ILE A 1 665 ? 52.527 -30.449 -32.238 1.00 90.19 665 ILE A O 1
ATOM 5331 N N . VAL A 1 666 ? 51.393 -31.869 -30.917 1.00 88.38 666 VAL A N 1
ATOM 5332 C CA . VAL A 1 666 ? 52.592 -32.454 -30.287 1.00 88.38 666 VAL A CA 1
ATOM 5333 C C . VAL A 1 666 ? 53.367 -33.302 -31.299 1.00 88.38 666 VAL A C 1
ATOM 5335 O O . VAL A 1 666 ? 54.578 -33.148 -31.422 1.00 88.38 666 VAL A O 1
ATOM 5338 N N . ASP A 1 667 ? 52.659 -34.123 -32.082 1.00 90.31 667 ASP A N 1
ATOM 5339 C CA . ASP A 1 667 ? 53.250 -35.028 -33.077 1.00 90.31 667 ASP A CA 1
ATOM 5340 C C . ASP A 1 667 ? 54.035 -34.282 -34.171 1.00 90.31 667 ASP A C 1
ATOM 5342 O O . ASP A 1 667 ? 55.018 -34.803 -34.696 1.00 90.31 667 ASP A O 1
ATOM 5346 N N . ALA A 1 668 ? 53.649 -33.040 -34.489 1.00 91.38 668 ALA A N 1
ATOM 5347 C CA . ALA A 1 668 ? 54.333 -32.204 -35.475 1.00 91.38 668 ALA A CA 1
ATOM 5348 C C . ALA A 1 668 ? 55.784 -31.847 -35.098 1.00 91.38 668 ALA A C 1
ATOM 5350 O O . ALA A 1 668 ? 56.568 -31.509 -35.984 1.00 91.38 668 ALA A O 1
ATOM 5351 N N . TYR A 1 669 ? 56.149 -31.931 -33.815 1.00 91.12 669 TYR A N 1
ATOM 5352 C CA . TYR A 1 669 ? 57.518 -31.692 -33.345 1.00 91.12 669 TYR A CA 1
ATOM 5353 C C . TYR A 1 669 ? 58.398 -32.955 -33.382 1.00 91.12 669 TYR A C 1
ATOM 5355 O O . TYR A 1 669 ? 59.608 -32.855 -33.180 1.00 91.12 669 TYR A O 1
ATOM 5363 N N . GLY A 1 670 ? 57.828 -34.136 -33.666 1.00 89.38 670 GLY A N 1
ATOM 5364 C CA . GLY A 1 670 ? 58.565 -35.402 -33.699 1.00 89.38 670 GLY A CA 1
ATOM 5365 C C . GLY A 1 670 ? 59.346 -35.652 -32.404 1.00 89.38 670 GLY A C 1
ATOM 5366 O O . GLY A 1 670 ? 58.784 -35.583 -31.313 1.00 89.38 670 GLY A O 1
ATOM 5367 N N . ASP A 1 671 ? 60.652 -35.902 -32.530 1.00 89.75 671 ASP A N 1
ATOM 5368 C CA . ASP A 1 671 ? 61.553 -36.139 -31.393 1.00 89.75 671 ASP A CA 1
ATOM 5369 C C . ASP A 1 671 ? 62.178 -34.846 -30.812 1.00 89.75 671 ASP A C 1
ATOM 5371 O O . ASP A 1 671 ? 62.955 -34.910 -29.854 1.00 89.75 671 ASP A O 1
ATOM 5375 N N . ASP A 1 672 ? 61.859 -33.657 -31.350 1.00 92.75 672 ASP A N 1
ATOM 5376 C CA . ASP A 1 672 ? 62.417 -32.374 -30.887 1.00 92.75 672 ASP A CA 1
ATOM 5377 C C . ASP A 1 672 ? 61.651 -31.812 -29.675 1.00 92.75 672 ASP A C 1
ATOM 5379 O O . ASP A 1 672 ? 60.923 -30.812 -29.719 1.00 92.75 672 ASP A O 1
ATOM 5383 N N . ALA A 1 673 ? 61.839 -32.480 -28.537 1.00 88.38 673 ALA A N 1
ATOM 5384 C CA . ALA A 1 673 ? 61.233 -32.086 -27.271 1.00 88.38 673 ALA A CA 1
ATOM 5385 C C . ALA A 1 673 ? 61.684 -30.691 -26.800 1.00 88.38 673 ALA A C 1
ATOM 5387 O O . ALA A 1 673 ? 60.928 -30.004 -26.110 1.00 88.38 673 ALA A O 1
ATOM 5388 N N . ALA A 1 674 ? 62.896 -30.249 -27.151 1.00 92.69 674 ALA A N 1
ATOM 5389 C CA . ALA A 1 674 ? 63.398 -28.934 -26.758 1.00 92.69 674 ALA A CA 1
ATOM 5390 C C . ALA A 1 674 ? 62.647 -27.818 -27.497 1.00 92.69 674 ALA A C 1
ATOM 5392 O O . ALA A 1 674 ? 62.212 -26.842 -26.877 1.00 92.69 674 ALA A O 1
ATOM 5393 N N . GLN A 1 675 ? 62.423 -27.980 -28.802 1.00 93.62 675 GLN A N 1
ATOM 5394 C CA . GLN A 1 675 ? 61.646 -27.035 -29.599 1.00 93.62 675 GLN A CA 1
ATOM 5395 C C . GLN A 1 675 ? 60.182 -26.976 -29.147 1.00 93.62 675 GLN A C 1
ATOM 5397 O O . GLN A 1 675 ? 59.634 -25.880 -28.999 1.00 93.62 675 GLN A O 1
ATOM 5402 N N . PHE A 1 676 ? 59.568 -28.125 -28.854 1.00 93.31 676 PHE A N 1
ATOM 5403 C CA . PHE A 1 676 ? 58.202 -28.190 -28.328 1.00 93.31 676 PHE A CA 1
ATOM 5404 C C . PHE A 1 676 ? 58.057 -27.454 -26.987 1.00 93.31 676 PHE A C 1
ATOM 5406 O O . PHE A 1 676 ? 57.166 -26.619 -26.816 1.00 93.31 676 PHE A O 1
ATOM 5413 N N . ASN A 1 677 ? 58.962 -27.713 -26.039 1.00 94.12 677 ASN A N 1
ATOM 5414 C CA . ASN A 1 677 ? 58.928 -27.068 -24.728 1.00 94.12 677 ASN A CA 1
ATOM 5415 C C . ASN A 1 677 ? 59.191 -25.555 -24.824 1.00 94.12 677 ASN A C 1
ATOM 5417 O O . ASN A 1 677 ? 58.480 -24.779 -24.190 1.00 94.12 677 ASN A O 1
ATOM 5421 N N . ASN A 1 678 ? 60.120 -25.103 -25.672 1.00 95.38 678 ASN A N 1
ATOM 5422 C CA . ASN A 1 678 ? 60.306 -23.669 -25.923 1.00 95.38 678 ASN A CA 1
ATOM 5423 C C . ASN A 1 678 ? 59.034 -23.012 -26.484 1.00 95.38 678 ASN A C 1
ATOM 5425 O O . ASN A 1 678 ? 58.633 -21.944 -26.016 1.00 95.38 678 ASN A O 1
ATOM 5429 N N . ALA A 1 679 ? 58.355 -23.663 -27.433 1.00 94.38 679 ALA A N 1
ATOM 5430 C CA . ALA A 1 679 ? 57.098 -23.167 -27.990 1.00 94.38 679 ALA A CA 1
ATOM 5431 C C . ALA A 1 679 ? 55.987 -23.058 -26.928 1.00 94.38 679 ALA A C 1
ATOM 5433 O O . ALA A 1 679 ? 55.277 -22.051 -26.884 1.00 94.38 679 ALA A O 1
ATOM 5434 N N . LEU A 1 680 ? 55.867 -24.037 -26.023 1.00 93.31 680 LEU A N 1
ATOM 5435 C CA . LEU A 1 680 ? 54.924 -23.969 -24.900 1.00 93.31 680 LEU A CA 1
ATOM 5436 C C . LEU A 1 680 ? 55.297 -22.899 -23.870 1.00 93.31 680 LEU A C 1
ATOM 5438 O O . LEU A 1 680 ? 54.411 -22.220 -23.348 1.00 93.31 680 LEU A O 1
ATOM 5442 N N . GLY A 1 681 ? 56.590 -22.705 -23.608 1.00 94.88 681 GLY A N 1
ATOM 5443 C CA . GLY A 1 681 ? 57.088 -21.606 -22.784 1.00 94.88 681 GLY A CA 1
ATOM 5444 C C . GLY A 1 681 ? 56.645 -20.247 -23.332 1.00 94.88 681 GLY A C 1
ATOM 5445 O O . GLY A 1 681 ? 56.073 -19.447 -22.585 1.00 94.88 681 GLY A O 1
ATOM 5446 N N . PHE A 1 682 ? 56.811 -20.021 -24.641 1.00 95.25 682 PHE A N 1
ATOM 5447 C CA . PHE A 1 682 ? 56.337 -18.813 -25.328 1.00 95.25 682 PHE A CA 1
ATOM 5448 C C . PHE A 1 682 ? 54.809 -18.674 -25.339 1.00 95.25 682 PHE A C 1
ATOM 5450 O O . PHE A 1 682 ? 54.291 -17.576 -25.141 1.00 95.25 682 PHE A O 1
ATOM 5457 N N . PHE A 1 683 ? 54.068 -19.766 -25.524 1.00 94.25 683 PHE A N 1
ATOM 5458 C CA . PHE A 1 683 ? 52.609 -19.744 -25.411 1.00 94.25 683 PHE A CA 1
ATOM 5459 C C . PHE A 1 683 ? 52.179 -19.250 -24.022 1.00 94.25 683 PHE A C 1
ATOM 5461 O O . PHE A 1 683 ? 51.396 -18.308 -23.909 1.00 94.25 683 PHE A O 1
ATOM 5468 N N . MET A 1 684 ? 52.742 -19.823 -22.956 1.00 94.25 684 MET A N 1
ATOM 5469 C CA . MET A 1 684 ? 52.362 -19.488 -21.582 1.00 94.25 684 MET A CA 1
ATOM 5470 C C . MET A 1 684 ? 52.783 -18.075 -21.160 1.00 94.25 684 MET A C 1
ATOM 5472 O O . MET A 1 684 ? 52.018 -17.410 -20.459 1.00 94.25 684 MET A O 1
ATOM 5476 N N . ILE A 1 685 ? 53.951 -17.583 -21.597 1.00 93.62 685 ILE A N 1
ATOM 5477 C CA . ILE A 1 685 ? 54.398 -16.229 -21.230 1.00 93.62 685 ILE A CA 1
ATOM 5478 C C . ILE A 1 685 ? 53.519 -15.148 -21.869 1.00 93.62 685 ILE A C 1
ATOM 5480 O O . ILE A 1 685 ? 53.196 -14.159 -21.216 1.00 93.62 685 ILE A O 1
ATOM 5484 N N . LEU A 1 686 ? 53.061 -15.352 -23.110 1.00 93.88 686 LEU A N 1
ATOM 5485 C CA . LEU A 1 686 ? 52.144 -14.419 -23.771 1.00 93.88 686 LEU A CA 1
ATOM 5486 C C . LEU A 1 686 ? 50.795 -14.346 -23.050 1.00 93.88 686 LEU A C 1
ATOM 5488 O O . LEU A 1 686 ? 50.246 -13.258 -22.877 1.00 93.88 686 LEU A O 1
ATOM 5492 N N . TRP A 1 687 ? 50.283 -15.481 -22.574 1.00 92.94 687 TRP A N 1
ATOM 5493 C CA . TRP A 1 687 ? 49.062 -15.492 -21.774 1.00 92.94 687 TRP A CA 1
ATOM 5494 C C . TRP A 1 687 ? 49.249 -14.841 -20.399 1.00 92.94 687 TRP A C 1
ATOM 5496 O O . TRP A 1 687 ? 48.334 -14.155 -19.952 1.00 92.94 687 TRP A O 1
ATOM 5506 N N . SER A 1 688 ? 50.423 -14.955 -19.765 1.00 93.44 688 SER A N 1
ATOM 5507 C CA . SER A 1 688 ? 50.730 -14.194 -18.539 1.00 93.44 688 SER A CA 1
ATOM 5508 C C . SER A 1 688 ? 50.677 -12.683 -18.777 1.00 93.44 688 SER A C 1
ATOM 5510 O O . SER A 1 688 ? 50.012 -11.984 -18.023 1.00 93.44 688 SER A O 1
ATOM 5512 N N . VAL A 1 689 ? 51.238 -12.163 -19.875 1.00 93.62 689 VAL A N 1
ATOM 5513 C CA . VAL A 1 689 ? 51.124 -10.724 -20.207 1.00 93.62 689 VAL A CA 1
ATOM 5514 C C . VAL A 1 689 ? 49.656 -10.271 -20.270 1.00 93.62 689 VAL A C 1
ATOM 5516 O O . VAL A 1 689 ? 49.302 -9.169 -19.834 1.00 93.62 689 VAL A O 1
ATOM 5519 N N . PHE A 1 690 ? 48.776 -11.136 -20.774 1.00 89.12 690 PHE A N 1
ATOM 5520 C CA . PHE A 1 690 ? 47.345 -10.862 -20.815 1.00 89.12 690 PHE A CA 1
ATOM 5521 C C . PHE A 1 690 ? 46.702 -10.877 -19.420 1.00 89.12 690 PHE A C 1
ATOM 5523 O O . PHE A 1 690 ? 45.946 -9.967 -19.077 1.00 89.12 690 PHE A O 1
ATOM 5530 N N . VAL A 1 691 ? 47.052 -11.854 -18.579 1.00 93.31 691 VAL A N 1
ATOM 5531 C CA . VAL A 1 691 ? 46.581 -11.931 -17.186 1.00 93.31 691 VAL A CA 1
ATOM 5532 C C . VAL A 1 691 ? 47.088 -10.751 -16.353 1.00 93.31 691 VAL A C 1
ATOM 5534 O O . VAL A 1 691 ? 46.307 -10.182 -15.594 1.00 93.31 691 VAL A O 1
ATOM 5537 N N . LEU A 1 692 ? 48.330 -10.305 -16.545 1.00 95.50 692 LEU A N 1
ATOM 5538 C CA . LEU A 1 692 ? 48.879 -9.106 -15.909 1.00 95.50 692 LEU A CA 1
ATOM 5539 C C . LEU A 1 692 ? 48.046 -7.858 -16.238 1.00 95.50 692 LEU A C 1
ATOM 5541 O O . LEU A 1 692 ? 47.775 -7.028 -15.369 1.00 95.50 692 LEU A O 1
ATOM 5545 N N . THR A 1 693 ? 47.580 -7.745 -17.484 1.00 93.19 693 THR A N 1
ATOM 5546 C CA . THR A 1 693 ? 46.686 -6.654 -17.899 1.00 93.19 693 THR A CA 1
ATOM 5547 C C . THR A 1 693 ? 45.364 -6.709 -17.127 1.00 93.19 693 THR A C 1
ATOM 5549 O O . THR A 1 693 ? 44.875 -5.679 -16.658 1.00 93.19 693 THR A O 1
ATOM 5552 N N . PHE A 1 694 ? 44.804 -7.906 -16.928 1.00 93.19 694 PHE A N 1
ATOM 5553 C CA . PHE A 1 694 ? 43.600 -8.097 -16.117 1.00 93.19 694 PHE A CA 1
ATOM 5554 C C . PHE A 1 694 ? 43.823 -7.825 -14.633 1.00 93.19 694 PHE A C 1
ATOM 5556 O O . PHE A 1 694 ? 42.972 -7.198 -14.007 1.00 93.19 694 PHE A O 1
ATOM 5563 N N . PHE A 1 695 ? 44.972 -8.219 -14.085 1.00 94.38 695 PHE A N 1
ATOM 5564 C CA . PHE A 1 695 ? 45.358 -7.903 -12.716 1.00 94.38 695 PHE A CA 1
ATOM 5565 C C . PHE A 1 695 ? 45.355 -6.390 -12.485 1.00 94.38 695 PHE A C 1
ATOM 5567 O O . PHE A 1 695 ? 44.644 -5.912 -11.599 1.00 94.38 695 PHE A O 1
ATOM 5574 N N . ILE A 1 696 ? 46.045 -5.626 -13.336 1.00 92.31 696 ILE A N 1
ATOM 5575 C CA . ILE A 1 696 ? 46.085 -4.159 -13.245 1.00 92.31 696 ILE A CA 1
ATOM 5576 C C . ILE A 1 696 ? 44.676 -3.567 -13.378 1.00 92.31 696 ILE A C 1
ATOM 5578 O O . ILE A 1 696 ? 44.277 -2.720 -12.579 1.00 92.31 696 ILE A O 1
ATOM 5582 N N . ALA A 1 697 ? 43.893 -4.037 -14.353 1.00 86.75 697 ALA A N 1
ATOM 5583 C CA . ALA A 1 697 ? 42.527 -3.569 -14.570 1.00 86.75 697 ALA A CA 1
ATOM 5584 C C . ALA A 1 697 ? 41.568 -3.921 -13.416 1.00 86.75 697 ALA A C 1
ATOM 5586 O O . ALA A 1 697 ? 40.564 -3.235 -13.228 1.00 86.75 697 ALA A O 1
ATOM 5587 N N . SER A 1 698 ? 41.878 -4.951 -12.625 1.00 88.06 698 SER A N 1
ATOM 5588 C CA . SER A 1 698 ? 41.084 -5.366 -11.467 1.00 88.06 698 SER A CA 1
ATOM 5589 C C . SER A 1 698 ? 41.366 -4.566 -10.191 1.00 88.06 698 SER A C 1
ATOM 5591 O O . SER A 1 698 ? 40.555 -4.619 -9.269 1.00 88.06 698 SER A O 1
ATOM 5593 N N . LEU A 1 699 ? 42.454 -3.788 -10.119 1.00 89.12 699 LEU A N 1
ATOM 5594 C CA . LEU A 1 699 ? 42.824 -3.024 -8.914 1.00 89.12 699 LEU A CA 1
ATOM 5595 C C . LEU A 1 699 ? 41.706 -2.114 -8.360 1.00 89.12 699 LEU A C 1
ATOM 5597 O O . LEU A 1 699 ? 41.549 -2.063 -7.140 1.00 89.12 699 LEU A O 1
ATOM 5601 N N . PRO A 1 700 ? 40.874 -1.450 -9.189 1.00 82.62 700 PRO A N 1
ATOM 5602 C CA . PRO A 1 700 ? 39.759 -0.632 -8.703 1.00 82.62 700 PRO A CA 1
ATOM 5603 C C . PRO A 1 700 ? 38.501 -1.423 -8.303 1.00 82.62 700 PRO A C 1
ATOM 5605 O O . PRO A 1 700 ? 37.475 -0.798 -8.044 1.00 82.62 700 PRO A O 1
ATOM 5608 N N . SER A 1 701 ? 38.529 -2.760 -8.355 1.00 82.00 701 SER A N 1
ATOM 5609 C CA . SER A 1 701 ? 37.359 -3.606 -8.088 1.00 82.00 701 SER A CA 1
ATOM 5610 C C . SER A 1 701 ? 37.270 -4.017 -6.614 1.00 82.00 701 SER A C 1
ATOM 5612 O O . SER A 1 701 ? 36.759 -3.263 -5.792 1.00 82.00 701 SER A O 1
ATOM 5614 N N . ASN A 1 702 ? 37.728 -5.217 -6.272 1.00 87.94 702 ASN A N 1
ATOM 5615 C CA . ASN A 1 702 ? 37.766 -5.721 -4.910 1.00 87.94 702 ASN A CA 1
ATOM 5616 C C . ASN A 1 702 ? 38.951 -6.672 -4.703 1.00 87.94 702 ASN A C 1
ATOM 5618 O O . ASN A 1 702 ? 39.527 -7.198 -5.661 1.00 87.94 702 ASN A O 1
ATOM 5622 N N . LEU A 1 703 ? 39.297 -6.914 -3.439 1.00 90.69 703 LEU A N 1
ATOM 5623 C CA . LEU A 1 703 ? 40.441 -7.739 -3.046 1.00 90.69 703 LEU A CA 1
ATOM 5624 C C . LEU A 1 703 ? 40.368 -9.170 -3.597 1.00 90.69 703 LEU A C 1
ATOM 5626 O O . LEU A 1 703 ? 41.404 -9.758 -3.898 1.00 90.69 703 LEU A O 1
ATOM 5630 N N . VAL A 1 704 ? 39.165 -9.719 -3.772 1.00 91.56 704 VAL A N 1
ATOM 5631 C CA . VAL A 1 704 ? 38.952 -11.082 -4.279 1.00 91.56 704 VAL A CA 1
ATOM 5632 C C . VAL A 1 704 ? 39.330 -11.197 -5.761 1.00 91.56 704 VAL A C 1
ATOM 5634 O O . VAL A 1 704 ? 40.082 -12.100 -6.124 1.00 91.56 704 VAL A O 1
ATOM 5637 N N . PHE A 1 705 ? 38.894 -10.269 -6.620 1.00 86.56 705 PHE A N 1
ATOM 5638 C CA . PHE A 1 705 ? 39.308 -10.249 -8.033 1.00 86.56 705 PHE A CA 1
ATOM 5639 C C . PHE A 1 705 ? 40.808 -9.986 -8.190 1.00 86.56 705 PHE A C 1
ATOM 5641 O O . PHE A 1 705 ? 41.462 -10.653 -8.994 1.00 86.56 705 PHE A O 1
ATOM 5648 N N . ILE A 1 706 ? 41.358 -9.070 -7.390 1.00 92.94 706 ILE A N 1
ATOM 5649 C CA . ILE A 1 706 ? 42.794 -8.759 -7.376 1.00 92.94 706 ILE A CA 1
ATOM 5650 C C . ILE A 1 706 ? 43.604 -10.013 -7.033 1.00 92.94 706 ILE A C 1
ATOM 5652 O O . ILE A 1 706 ? 44.560 -10.343 -7.735 1.00 92.94 706 ILE A O 1
ATOM 5656 N N . ALA A 1 707 ? 43.198 -10.740 -5.988 1.00 95.81 707 ALA A N 1
ATOM 5657 C CA . ALA A 1 707 ? 43.861 -11.966 -5.566 1.00 95.81 707 ALA A CA 1
ATOM 5658 C C . ALA A 1 707 ? 43.811 -13.054 -6.648 1.00 95.81 707 ALA A C 1
ATOM 5660 O O . ALA A 1 707 ? 44.833 -13.687 -6.906 1.00 95.81 707 ALA A O 1
ATOM 5661 N N . ILE A 1 708 ? 42.667 -13.245 -7.318 1.00 94.25 708 ILE A N 1
ATOM 5662 C CA . ILE A 1 708 ? 42.541 -14.222 -8.412 1.00 94.25 708 ILE A CA 1
ATOM 5663 C C . ILE A 1 708 ? 43.564 -13.924 -9.512 1.00 94.25 708 ILE A C 1
ATOM 5665 O O . ILE A 1 708 ? 44.358 -14.799 -9.850 1.00 94.25 708 ILE A O 1
ATOM 5669 N N . PHE A 1 709 ? 43.588 -12.704 -10.055 1.00 95.06 709 PHE A N 1
ATOM 5670 C CA . PHE A 1 709 ? 44.477 -12.399 -11.178 1.00 95.06 709 PHE A CA 1
ATOM 5671 C C . PHE A 1 709 ? 45.955 -12.374 -10.783 1.00 95.06 709 PHE A C 1
ATOM 5673 O O . PHE A 1 709 ? 46.778 -12.865 -11.550 1.00 95.06 709 PHE A O 1
ATOM 5680 N N . ALA A 1 710 ? 46.296 -11.888 -9.584 1.00 96.38 710 ALA A N 1
ATOM 5681 C CA . ALA A 1 710 ? 47.674 -11.913 -9.089 1.00 96.38 710 ALA A CA 1
ATOM 5682 C C . ALA A 1 710 ? 48.222 -13.345 -8.987 1.00 96.38 710 ALA A C 1
ATOM 5684 O O . ALA A 1 710 ? 49.335 -13.632 -9.424 1.00 96.38 710 ALA A O 1
ATOM 5685 N N . LEU A 1 711 ? 47.429 -14.258 -8.419 1.00 97.31 711 LEU A N 1
ATOM 5686 C CA . LEU A 1 711 ? 47.824 -15.653 -8.234 1.00 97.31 711 LEU A CA 1
ATOM 5687 C C . LEU A 1 711 ? 47.915 -16.402 -9.572 1.00 97.31 711 LEU A C 1
ATOM 5689 O O . LEU A 1 711 ? 48.853 -17.173 -9.773 1.00 97.31 711 LEU A O 1
ATOM 5693 N N . VAL A 1 712 ? 46.979 -16.164 -10.500 1.00 95.38 712 VAL A N 1
ATOM 5694 C CA . VAL A 1 712 ? 47.020 -16.771 -11.843 1.00 95.38 712 VAL A CA 1
ATOM 5695 C C . VAL A 1 712 ? 48.240 -16.296 -12.626 1.00 95.38 712 VAL A C 1
ATOM 5697 O O . VAL A 1 712 ? 48.891 -17.119 -13.265 1.00 95.38 712 VAL A O 1
ATOM 5700 N N . ASP A 1 713 ? 48.574 -15.005 -12.560 1.00 96.31 713 ASP A N 1
ATOM 5701 C CA . ASP A 1 713 ? 49.715 -14.447 -13.290 1.00 96.31 713 ASP A CA 1
ATOM 5702 C C . ASP A 1 713 ? 51.034 -15.094 -12.847 1.00 96.31 713 ASP A C 1
ATOM 5704 O O . ASP A 1 713 ? 51.769 -15.652 -13.664 1.00 96.31 713 ASP A O 1
ATOM 5708 N N . VAL A 1 714 ? 51.273 -15.157 -11.530 1.00 96.69 714 VAL A N 1
ATOM 5709 C CA . VAL A 1 714 ? 52.435 -15.861 -10.960 1.00 96.69 714 VAL A CA 1
ATOM 5710 C C . VAL A 1 714 ? 52.441 -17.333 -11.376 1.00 96.69 714 VAL A C 1
ATOM 5712 O O . VAL A 1 714 ? 53.481 -17.866 -11.769 1.00 96.69 714 VAL A O 1
ATOM 5715 N N . GLY A 1 715 ? 51.280 -17.990 -11.343 1.00 95.81 715 GLY A N 1
ATOM 5716 C CA . GLY A 1 715 ? 51.127 -19.361 -11.816 1.00 95.81 715 GLY A CA 1
ATOM 5717 C C . GLY A 1 715 ? 51.586 -19.534 -13.266 1.00 95.81 715 GLY A C 1
ATOM 5718 O O . GLY A 1 715 ? 52.382 -20.431 -13.549 1.00 95.81 715 GLY A O 1
ATOM 5719 N N . PHE A 1 716 ? 51.145 -18.670 -14.180 1.00 95.25 716 PHE A N 1
ATOM 5720 C CA . PHE A 1 716 ? 51.454 -18.763 -15.611 1.00 95.25 716 PHE A CA 1
ATOM 5721 C C . PHE A 1 716 ? 52.930 -18.481 -15.907 1.00 95.25 716 PHE A C 1
ATOM 5723 O O . PHE A 1 716 ? 53.530 -19.202 -16.710 1.00 95.25 716 PHE A O 1
ATOM 5730 N N . ILE A 1 717 ? 53.542 -17.517 -15.210 1.00 97.19 717 ILE A N 1
ATOM 5731 C CA . ILE A 1 717 ? 54.988 -17.248 -15.287 1.00 97.19 717 ILE A CA 1
ATOM 5732 C C . ILE A 1 717 ? 55.782 -18.498 -14.894 1.00 97.19 717 ILE A C 1
ATOM 5734 O O . ILE A 1 717 ? 56.705 -18.903 -15.602 1.00 97.19 717 ILE A O 1
ATOM 5738 N N . LEU A 1 718 ? 55.398 -19.155 -13.797 1.00 97.19 718 LEU A N 1
ATOM 5739 C CA . LEU A 1 718 ? 56.069 -20.366 -13.323 1.00 97.19 718 LEU A CA 1
ATOM 5740 C C . LEU A 1 718 ? 55.857 -21.568 -14.258 1.00 97.19 718 LEU A C 1
ATOM 5742 O O . LEU A 1 718 ? 56.798 -22.336 -14.462 1.00 97.19 718 LEU A O 1
ATOM 5746 N N . VAL A 1 719 ? 54.673 -21.725 -14.874 1.00 94.75 719 VAL A N 1
ATOM 5747 C CA . VAL A 1 719 ? 54.470 -22.750 -15.920 1.00 94.75 719 VAL A CA 1
ATOM 5748 C C . VAL A 1 719 ? 55.387 -22.472 -17.108 1.00 94.75 719 VAL A C 1
ATOM 5750 O O . VAL A 1 719 ? 56.055 -23.387 -17.586 1.00 94.75 719 VAL A O 1
ATOM 5753 N N . SER A 1 720 ? 55.449 -21.226 -17.576 1.00 96.56 720 SER A N 1
ATOM 5754 C CA . SER A 1 720 ? 56.319 -20.847 -18.692 1.00 96.56 720 SER A CA 1
ATOM 5755 C C . SER A 1 720 ? 57.787 -21.171 -18.390 1.00 96.56 720 SER A C 1
ATOM 5757 O O . SER A 1 720 ? 58.437 -21.882 -19.158 1.00 96.56 720 SER A O 1
ATOM 5759 N N . ALA A 1 721 ? 58.274 -20.764 -17.214 1.00 97.06 721 ALA A N 1
ATOM 5760 C CA . ALA A 1 721 ? 59.622 -21.074 -16.751 1.00 97.06 721 ALA A CA 1
ATOM 5761 C C . ALA A 1 721 ? 59.874 -22.588 -16.646 1.00 97.06 721 ALA A C 1
ATOM 5763 O O . ALA A 1 721 ? 60.970 -23.050 -16.955 1.00 97.06 721 ALA A O 1
ATOM 5764 N N . SER A 1 722 ? 58.863 -23.375 -16.256 1.00 96.56 722 SER A N 1
ATOM 5765 C CA . SER A 1 722 ? 58.982 -24.836 -16.202 1.00 96.56 722 SER A CA 1
ATOM 5766 C C . SER A 1 722 ? 59.214 -25.459 -17.580 1.00 96.56 722 SER A C 1
ATOM 5768 O O . SER A 1 722 ? 59.995 -26.406 -17.694 1.00 96.56 722 SER A O 1
ATOM 5770 N N . TYR A 1 723 ? 58.587 -24.914 -18.626 1.00 96.25 723 TYR A N 1
ATOM 5771 C CA . TYR A 1 723 ? 58.782 -25.373 -19.996 1.00 96.25 723 TYR A CA 1
ATOM 5772 C C . TYR A 1 723 ? 60.162 -24.970 -20.533 1.00 96.25 723 TYR A C 1
ATOM 5774 O O . TYR A 1 723 ? 60.853 -25.818 -21.091 1.00 96.25 723 TYR A O 1
ATOM 5782 N N . PHE A 1 724 ? 60.635 -23.747 -20.276 1.00 97.31 724 PHE A N 1
ATOM 5783 C CA . PHE A 1 724 ? 62.006 -23.357 -20.639 1.00 97.31 724 PHE A CA 1
ATOM 5784 C C . PHE A 1 724 ? 63.064 -24.208 -19.921 1.00 97.31 724 PHE A C 1
ATOM 5786 O O . PHE A 1 724 ? 63.959 -24.749 -20.561 1.00 97.31 724 PHE A O 1
ATOM 5793 N N . ALA A 1 725 ? 62.899 -24.456 -18.618 1.00 96.06 725 ALA A N 1
ATOM 5794 C CA . ALA A 1 725 ? 63.797 -25.334 -17.868 1.00 96.06 725 ALA A CA 1
ATOM 5795 C C . ALA A 1 725 ? 63.811 -26.777 -18.409 1.00 96.06 725 ALA A C 1
ATOM 5797 O O . ALA A 1 725 ? 64.848 -27.437 -18.363 1.00 96.06 725 ALA A O 1
ATOM 5798 N N . ALA A 1 726 ? 62.681 -27.275 -18.928 1.00 94.50 726 ALA A N 1
ATOM 5799 C CA . ALA A 1 726 ? 62.627 -28.575 -19.597 1.00 94.50 726 ALA A CA 1
ATOM 5800 C C . ALA A 1 726 ? 63.376 -28.566 -20.938 1.00 94.50 726 ALA A C 1
ATOM 5802 O O . ALA A 1 726 ? 64.058 -29.543 -21.243 1.00 94.50 726 ALA A O 1
ATOM 5803 N N . ALA A 1 727 ? 63.279 -27.479 -21.710 1.00 94.94 727 ALA A N 1
ATOM 5804 C CA . ALA A 1 727 ? 64.011 -27.314 -22.964 1.00 94.94 727 ALA A CA 1
ATOM 5805 C C . ALA A 1 727 ? 65.534 -27.230 -22.750 1.00 94.94 727 ALA A C 1
ATOM 5807 O O . ALA A 1 727 ? 66.290 -27.788 -23.541 1.00 94.94 727 ALA A O 1
ATOM 5808 N N . ASP A 1 728 ? 65.971 -26.631 -21.639 1.00 95.81 728 ASP A N 1
ATOM 5809 C CA . ASP A 1 728 ? 67.382 -26.533 -21.237 1.00 95.81 728 ASP A CA 1
ATOM 5810 C C . ASP A 1 728 ? 67.935 -27.832 -20.603 1.00 95.81 728 ASP A C 1
ATOM 5812 O O . ASP A 1 728 ? 69.074 -27.872 -20.133 1.00 95.81 728 ASP A O 1
ATOM 5816 N N . GLY A 1 729 ? 67.136 -28.907 -20.540 1.00 92.75 729 GLY A N 1
ATOM 5817 C CA . GLY A 1 729 ? 67.526 -30.197 -19.953 1.00 92.75 729 GLY A CA 1
ATOM 5818 C C . GLY A 1 729 ? 67.514 -30.241 -18.417 1.00 92.75 729 GLY A C 1
ATOM 5819 O O . GLY A 1 729 ? 67.917 -31.237 -17.813 1.00 92.75 729 GLY A O 1
ATOM 5820 N N . SER A 1 730 ? 67.019 -29.194 -17.751 1.00 94.81 730 SER A N 1
ATOM 5821 C CA . SER A 1 730 ? 66.918 -29.100 -16.289 1.00 94.81 730 SER A CA 1
ATOM 5822 C C . SER A 1 730 ? 65.588 -29.671 -15.777 1.00 94.81 730 SER A C 1
ATOM 5824 O O . SER A 1 730 ? 64.707 -28.966 -15.277 1.00 94.81 730 SER A O 1
ATOM 5826 N N . HIS A 1 731 ? 65.418 -30.990 -15.904 1.00 91.38 731 HIS A N 1
ATOM 5827 C CA . HIS A 1 731 ? 64.153 -31.671 -15.594 1.00 91.38 731 HIS A CA 1
ATOM 5828 C C . HIS A 1 731 ? 63.707 -31.531 -14.131 1.00 91.38 731 HIS A C 1
ATOM 5830 O O . HIS A 1 731 ? 62.519 -31.359 -13.862 1.00 91.38 731 HIS A O 1
ATOM 5836 N N . SER A 1 732 ? 64.638 -31.564 -13.173 1.00 93.00 732 SER A N 1
ATOM 5837 C CA . SER A 1 732 ? 64.312 -31.394 -11.751 1.00 93.00 732 SER A CA 1
ATOM 5838 C C . SER A 1 732 ? 63.784 -29.988 -11.450 1.00 93.00 732 SER A C 1
ATOM 5840 O O . SER A 1 732 ? 62.800 -29.847 -10.722 1.00 93.00 732 SER A O 1
ATOM 5842 N N . ALA A 1 733 ? 64.385 -28.958 -12.055 1.00 94.00 733 ALA A N 1
ATOM 5843 C CA . ALA A 1 733 ? 63.922 -27.580 -11.940 1.00 94.00 733 ALA A CA 1
ATOM 5844 C C . ALA A 1 733 ? 62.565 -27.387 -12.628 1.00 94.00 733 ALA A C 1
ATOM 5846 O O . ALA A 1 733 ? 61.678 -26.762 -12.052 1.00 94.00 733 ALA A O 1
ATOM 5847 N N . SER A 1 734 ? 62.367 -27.981 -13.809 1.00 94.81 734 SER A N 1
ATOM 5848 C CA . SER A 1 734 ? 61.080 -27.970 -14.512 1.00 94.81 734 SER A CA 1
ATOM 5849 C C . SER A 1 734 ? 59.953 -28.539 -13.645 1.00 94.81 734 SER A C 1
ATOM 5851 O O . SER A 1 734 ? 58.936 -27.878 -13.435 1.00 94.81 734 SER A O 1
ATOM 5853 N N . ILE A 1 735 ? 60.156 -29.719 -13.049 1.00 93.31 735 ILE A N 1
ATOM 5854 C CA . ILE A 1 735 ? 59.164 -30.346 -12.165 1.00 93.31 735 ILE A CA 1
ATOM 5855 C C . ILE A 1 735 ? 58.887 -29.463 -10.941 1.00 93.31 735 ILE A C 1
ATOM 5857 O O . ILE A 1 735 ? 57.727 -29.266 -10.578 1.00 93.31 735 ILE A O 1
ATOM 5861 N N . ALA A 1 736 ? 59.926 -28.901 -10.316 1.00 95.06 736 ALA A N 1
ATOM 5862 C CA . ALA A 1 736 ? 59.765 -28.023 -9.158 1.00 95.06 736 ALA A CA 1
ATOM 5863 C C . ALA A 1 736 ? 58.962 -26.753 -9.495 1.00 95.06 736 ALA A C 1
ATOM 5865 O O . ALA A 1 736 ? 58.030 -26.405 -8.769 1.00 95.06 736 ALA A O 1
ATOM 5866 N N . LEU A 1 737 ? 59.268 -26.100 -10.620 1.00 96.50 737 LEU A N 1
ATOM 5867 C CA . LEU A 1 737 ? 58.561 -24.910 -11.106 1.00 96.50 737 LEU A CA 1
ATOM 5868 C C . LEU A 1 737 ? 57.105 -25.219 -11.469 1.00 96.50 737 LEU A C 1
ATOM 5870 O O . LEU A 1 737 ? 56.205 -24.451 -11.128 1.00 96.50 737 LEU A O 1
ATOM 5874 N N . LYS A 1 738 ? 56.852 -26.376 -12.089 1.00 92.94 738 LYS A N 1
ATOM 5875 C CA . LYS A 1 738 ? 55.502 -26.837 -12.431 1.00 92.94 738 LYS A CA 1
ATOM 5876 C C . LYS A 1 738 ? 54.655 -27.096 -11.183 1.00 92.94 738 LYS A C 1
ATOM 5878 O O . LYS A 1 738 ? 53.507 -26.658 -11.119 1.00 92.94 738 LYS A O 1
ATOM 5883 N N . LYS A 1 739 ? 55.239 -27.724 -10.157 1.00 94.75 739 LYS A N 1
ATOM 5884 C CA . LYS A 1 739 ? 54.581 -27.926 -8.856 1.00 94.75 739 LYS A CA 1
ATOM 5885 C C . LYS A 1 739 ? 54.305 -26.603 -8.151 1.00 94.75 739 LYS A C 1
ATOM 5887 O O . LYS A 1 739 ? 53.195 -26.407 -7.664 1.00 94.75 739 LYS A O 1
ATOM 5892 N N . ALA A 1 740 ? 55.273 -25.686 -8.143 1.00 95.81 740 ALA A N 1
ATOM 5893 C CA . ALA A 1 740 ? 55.099 -24.355 -7.568 1.00 95.81 740 ALA A CA 1
ATOM 5894 C C . ALA A 1 740 ? 53.964 -23.586 -8.261 1.00 95.81 740 ALA A C 1
ATOM 5896 O O . ALA A 1 740 ? 53.091 -23.049 -7.586 1.00 95.81 740 ALA A O 1
ATOM 5897 N N . SER A 1 741 ? 53.912 -23.610 -9.595 1.00 95.50 741 SER A N 1
ATOM 5898 C CA . SER A 1 741 ? 52.797 -23.043 -10.358 1.00 95.50 741 SER A CA 1
ATOM 5899 C C . SER A 1 741 ? 51.445 -23.636 -9.947 1.00 95.50 741 SER A C 1
ATOM 5901 O O . SER A 1 741 ? 50.491 -22.897 -9.694 1.00 95.50 741 SER A O 1
ATOM 5903 N N . GLY A 1 742 ? 51.376 -24.964 -9.813 1.00 93.88 742 GLY A N 1
ATOM 5904 C CA . GLY A 1 742 ? 50.173 -25.658 -9.365 1.00 93.88 742 GLY A CA 1
ATOM 5905 C C . GLY A 1 742 ? 49.656 -25.154 -8.014 1.00 93.88 742 GLY A C 1
ATOM 5906 O O . GLY A 1 742 ? 48.448 -25.033 -7.845 1.00 93.88 742 GLY A O 1
ATOM 5907 N N . VAL A 1 743 ? 50.534 -24.770 -7.081 1.00 96.12 743 VAL A N 1
ATOM 5908 C CA . VAL A 1 743 ? 50.120 -24.175 -5.796 1.00 96.12 743 VAL A CA 1
ATOM 5909 C C . VAL A 1 743 ? 49.429 -22.823 -6.003 1.00 96.12 743 VAL A C 1
ATOM 5911 O O . VAL A 1 743 ? 48.342 -22.605 -5.470 1.00 96.12 743 VAL A O 1
ATOM 5914 N N . PHE A 1 744 ? 50.014 -21.923 -6.796 1.00 97.19 744 PHE A N 1
ATOM 5915 C CA . PHE A 1 744 ? 49.435 -20.598 -7.050 1.00 97.19 744 PHE A CA 1
ATOM 5916 C C . PHE A 1 744 ? 48.093 -20.682 -7.786 1.00 97.19 744 PHE A C 1
ATOM 5918 O O . PHE A 1 744 ? 47.115 -20.061 -7.365 1.00 97.19 744 PHE A O 1
ATOM 5925 N N . CYS A 1 745 ? 48.010 -21.512 -8.826 1.00 94.44 745 CYS A N 1
ATOM 5926 C CA . CYS A 1 745 ? 46.765 -21.747 -9.554 1.00 94.44 745 CYS A CA 1
ATOM 5927 C C . CYS A 1 745 ? 45.699 -22.422 -8.666 1.00 94.44 745 CYS A C 1
ATOM 5929 O O . CYS A 1 745 ? 44.513 -22.105 -8.778 1.00 94.44 745 CYS A O 1
ATOM 5931 N N . PHE A 1 746 ? 46.097 -23.294 -7.731 1.00 95.69 746 PHE A N 1
ATOM 5932 C CA . PHE A 1 746 ? 45.175 -23.908 -6.775 1.00 95.69 746 PHE A CA 1
ATOM 5933 C C . PHE A 1 746 ? 44.581 -22.868 -5.822 1.00 95.69 746 PHE A C 1
ATOM 5935 O O . PHE A 1 746 ? 43.364 -22.836 -5.638 1.00 95.69 746 PHE A O 1
ATOM 5942 N N . LEU A 1 747 ? 45.416 -21.981 -5.272 1.00 96.75 747 LEU A N 1
ATOM 5943 C CA . LEU A 1 747 ? 44.965 -20.874 -4.428 1.00 96.75 747 LEU A CA 1
ATOM 5944 C C . LEU A 1 747 ? 44.027 -19.933 -5.195 1.00 96.75 747 LEU A C 1
ATOM 5946 O O . LEU A 1 747 ? 42.965 -19.593 -4.679 1.00 96.75 747 LEU A O 1
ATOM 5950 N N . ALA A 1 748 ? 44.355 -19.581 -6.442 1.00 95.69 748 ALA A N 1
ATOM 5951 C CA . ALA A 1 748 ? 43.466 -18.796 -7.298 1.00 95.69 748 ALA A CA 1
ATOM 5952 C C . ALA A 1 748 ? 42.109 -19.487 -7.510 1.00 95.69 748 ALA A C 1
ATOM 5954 O O . ALA A 1 748 ? 41.063 -18.843 -7.432 1.00 95.69 748 ALA A O 1
ATOM 5955 N N . GLY A 1 749 ? 42.114 -20.807 -7.724 1.00 94.31 749 GLY A N 1
ATOM 5956 C CA . GLY A 1 749 ? 40.902 -21.615 -7.826 1.00 94.31 749 GLY A CA 1
ATOM 5957 C C . GLY A 1 749 ? 40.059 -21.587 -6.547 1.00 94.31 749 GLY A C 1
ATOM 5958 O O . GLY A 1 749 ? 38.845 -21.429 -6.631 1.00 94.31 749 GLY A O 1
ATOM 5959 N N . LEU A 1 750 ? 40.676 -21.658 -5.360 1.00 96.12 750 LEU A N 1
ATOM 5960 C CA . LEU A 1 750 ? 39.967 -21.540 -4.076 1.00 96.12 750 LEU A CA 1
ATOM 5961 C C . LEU A 1 750 ? 39.340 -20.155 -3.873 1.00 96.12 750 LEU A C 1
ATOM 5963 O O . LEU A 1 750 ? 38.201 -20.064 -3.419 1.00 96.12 750 LEU A O 1
ATOM 5967 N N . VAL A 1 751 ? 40.041 -19.083 -4.248 1.00 96.00 751 VAL A N 1
ATOM 5968 C CA . VAL A 1 751 ? 39.469 -17.726 -4.226 1.00 96.00 751 VAL A CA 1
ATOM 5969 C C . VAL A 1 751 ? 38.322 -17.608 -5.244 1.00 96.00 751 VAL A C 1
ATOM 5971 O O . VAL A 1 751 ? 37.291 -17.004 -4.953 1.00 96.00 751 VAL A O 1
ATOM 5974 N N . GLY A 1 752 ? 38.436 -18.259 -6.405 1.00 92.88 752 GLY A N 1
ATOM 5975 C CA . GLY A 1 752 ? 37.339 -18.398 -7.367 1.00 92.88 752 GLY A CA 1
ATOM 5976 C C . GLY A 1 752 ? 36.125 -19.141 -6.794 1.00 92.88 752 GLY A C 1
ATOM 5977 O O . GLY A 1 752 ? 34.989 -18.717 -7.004 1.00 92.88 752 GLY A O 1
ATOM 5978 N N . TRP A 1 753 ? 36.337 -20.206 -6.017 1.00 94.06 753 TRP A N 1
ATOM 5979 C CA . TRP A 1 753 ? 35.265 -20.907 -5.301 1.00 94.06 753 TRP A CA 1
ATOM 5980 C C . TRP A 1 753 ? 34.620 -20.040 -4.225 1.00 94.06 753 TRP A C 1
ATOM 5982 O O . TRP A 1 753 ? 33.400 -20.058 -4.101 1.00 94.06 753 TRP A O 1
ATOM 5992 N N . TYR A 1 754 ? 35.404 -19.239 -3.502 1.00 94.31 754 TYR A N 1
ATOM 5993 C CA . TYR A 1 754 ? 34.878 -18.254 -2.560 1.00 94.31 754 TYR A CA 1
ATOM 5994 C C . TYR A 1 754 ? 33.969 -17.235 -3.256 1.00 94.31 754 TYR A C 1
ATOM 5996 O O . TYR A 1 754 ? 32.865 -16.979 -2.786 1.00 94.31 754 TYR A O 1
ATOM 6004 N N . LEU 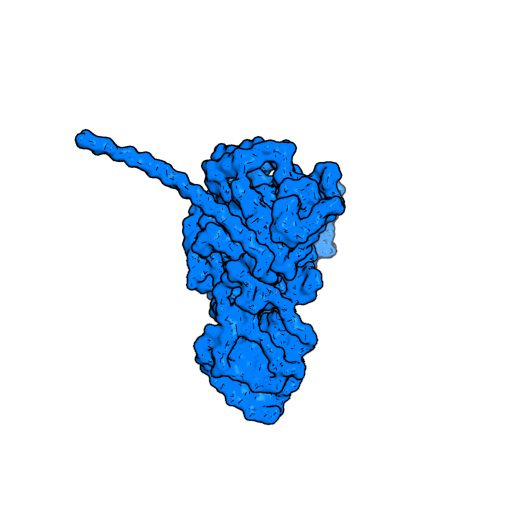A 1 755 ? 34.388 -16.702 -4.408 1.00 89.44 755 LEU A N 1
ATOM 6005 C CA . LEU A 1 755 ? 33.569 -15.770 -5.183 1.00 89.44 755 LEU A CA 1
ATOM 6006 C C . LEU A 1 755 ? 32.323 -16.444 -5.770 1.00 89.44 755 LEU A C 1
ATOM 6008 O O . LEU A 1 755 ? 31.254 -15.846 -5.782 1.00 89.44 755 LEU A O 1
ATOM 6012 N N . THR A 1 756 ? 32.438 -17.691 -6.229 1.00 89.12 756 THR A N 1
ATOM 6013 C CA . THR A 1 756 ? 31.289 -18.483 -6.699 1.00 89.12 756 THR A CA 1
ATOM 6014 C C . THR A 1 756 ? 30.291 -18.689 -5.571 1.00 89.12 756 THR A C 1
ATOM 6016 O O . THR A 1 756 ? 29.101 -18.464 -5.760 1.00 89.12 756 THR A O 1
ATOM 6019 N N . LEU A 1 757 ? 30.781 -19.068 -4.390 1.00 87.06 757 LEU A N 1
ATOM 6020 C CA . LEU A 1 757 ? 29.970 -19.228 -3.196 1.00 87.06 757 LEU A CA 1
ATOM 6021 C C . LEU A 1 757 ? 29.297 -17.904 -2.846 1.00 87.06 757 LEU A C 1
ATOM 6023 O O . LEU A 1 757 ? 28.079 -17.886 -2.774 1.00 87.06 757 LEU A O 1
ATOM 6027 N N . HIS A 1 758 ? 30.049 -16.801 -2.742 1.00 86.75 758 HIS A N 1
ATOM 6028 C CA . HIS A 1 758 ? 29.487 -15.463 -2.555 1.00 86.75 758 HIS A CA 1
ATOM 6029 C C . HIS A 1 758 ? 28.379 -15.190 -3.575 1.00 86.75 758 HIS A C 1
ATOM 6031 O O . HIS A 1 758 ? 27.285 -14.845 -3.177 1.00 86.75 758 HIS A O 1
ATOM 6037 N N . LEU A 1 759 ? 28.597 -15.393 -4.875 1.00 78.88 759 LEU A N 1
ATOM 6038 C CA . LEU A 1 759 ? 27.580 -15.107 -5.892 1.00 78.88 759 LEU A CA 1
ATOM 6039 C C . LEU A 1 759 ? 26.347 -16.016 -5.808 1.00 78.88 759 LEU A C 1
ATOM 6041 O O . LEU A 1 759 ? 25.269 -15.562 -6.170 1.00 78.88 759 LEU A O 1
ATOM 6045 N N . LEU A 1 760 ? 26.500 -17.263 -5.355 1.00 78.00 760 LEU A N 1
ATOM 6046 C CA . LEU A 1 760 ? 25.395 -18.207 -5.167 1.00 78.00 760 LEU A CA 1
ATOM 6047 C C . LEU A 1 760 ? 24.618 -17.969 -3.873 1.00 78.00 760 LEU A C 1
ATOM 6049 O O . LEU A 1 760 ? 23.468 -18.376 -3.793 1.00 78.00 760 LEU A O 1
ATOM 6053 N N . ILE A 1 761 ? 25.251 -17.379 -2.855 1.00 73.56 761 ILE A N 1
ATOM 6054 C CA . ILE A 1 761 ? 24.664 -17.272 -1.515 1.00 73.56 761 ILE A CA 1
ATOM 6055 C C . ILE A 1 761 ? 24.447 -15.837 -1.045 1.00 73.56 761 ILE A C 1
ATOM 6057 O O . ILE A 1 761 ? 23.788 -15.650 -0.030 1.00 73.56 761 ILE A O 1
ATOM 6061 N N . LYS A 1 762 ? 24.998 -14.826 -1.724 1.00 63.94 762 LYS A N 1
ATOM 6062 C CA . LYS A 1 762 ? 24.847 -13.408 -1.347 1.00 63.94 762 LYS A CA 1
ATOM 6063 C C . LYS A 1 762 ? 23.381 -12.991 -1.351 1.00 63.94 762 LYS A C 1
ATOM 6065 O O . LYS A 1 762 ? 23.001 -12.148 -0.553 1.00 63.94 762 LYS A O 1
ATOM 6070 N N . ASP A 1 763 ? 22.599 -13.599 -2.243 1.00 48.03 763 ASP A N 1
ATOM 6071 C CA . ASP A 1 763 ? 21.190 -13.289 -2.401 1.00 48.03 763 ASP A CA 1
ATOM 6072 C C . ASP A 1 763 ? 20.360 -14.123 -1.407 1.00 48.03 763 ASP A C 1
ATOM 6074 O O . ASP A 1 763 ? 19.322 -13.641 -0.987 1.00 48.03 763 ASP A O 1
ATOM 6078 N N . ASP A 1 764 ? 20.843 -15.303 -0.963 1.00 48.12 764 ASP A N 1
ATOM 6079 C CA . ASP A 1 764 ? 20.042 -16.335 -0.270 1.00 48.12 764 ASP A CA 1
ATOM 6080 C C . ASP A 1 764 ? 20.460 -16.709 1.176 1.00 48.12 764 ASP A C 1
ATOM 6082 O O . ASP A 1 764 ? 19.628 -17.217 1.933 1.00 48.12 764 ASP A O 1
ATOM 6086 N N . LEU A 1 765 ? 21.732 -16.548 1.573 1.00 59.03 765 LEU A N 1
ATOM 6087 C CA . LEU A 1 765 ? 22.253 -16.987 2.886 1.00 59.03 765 LEU A CA 1
ATOM 6088 C C . LEU A 1 765 ? 23.094 -15.929 3.610 1.00 59.03 765 LEU A C 1
ATOM 6090 O O . LEU A 1 765 ? 22.864 -15.692 4.794 1.00 59.03 765 LEU A O 1
ATOM 6094 N N . TYR A 1 766 ? 24.125 -15.373 2.965 1.00 62.69 766 TYR A N 1
ATOM 6095 C CA . TYR A 1 766 ? 25.081 -14.476 3.626 1.00 62.69 766 TYR A CA 1
ATOM 6096 C C . TYR A 1 766 ? 25.964 -13.723 2.622 1.00 62.69 766 TYR A C 1
ATOM 6098 O O . TYR A 1 766 ? 26.596 -14.334 1.758 1.00 62.69 766 TYR A O 1
ATOM 6106 N N . GLU A 1 767 ? 26.095 -12.404 2.776 1.00 71.69 767 GLU A N 1
ATOM 6107 C CA . GLU A 1 767 ? 27.006 -11.613 1.947 1.00 71.69 767 GLU A CA 1
ATOM 6108 C C . GLU A 1 767 ? 28.453 -11.742 2.446 1.00 71.69 767 GLU A C 1
ATOM 6110 O O . GLU A 1 767 ? 28.893 -11.104 3.403 1.00 71.69 767 GLU A O 1
ATOM 6115 N N . LEU A 1 768 ? 29.219 -12.611 1.786 1.00 83.06 768 LEU A N 1
ATOM 6116 C CA . LEU A 1 768 ? 30.641 -12.789 2.072 1.00 83.06 768 LEU A CA 1
ATOM 6117 C C . LEU A 1 768 ? 31.447 -11.535 1.660 1.00 83.06 768 LEU A C 1
ATOM 6119 O O . LEU A 1 768 ? 31.285 -11.066 0.533 1.00 83.06 768 LEU A O 1
ATOM 6123 N N . PRO A 1 769 ? 32.332 -10.995 2.517 1.00 86.69 769 PRO A N 1
ATOM 6124 C CA . PRO A 1 769 ? 33.012 -9.731 2.245 1.00 86.69 769 PRO A CA 1
ATOM 6125 C C . PRO A 1 769 ? 34.020 -9.847 1.094 1.00 86.69 769 PRO A C 1
ATOM 6127 O O . PRO A 1 769 ? 34.990 -10.595 1.171 1.00 86.69 769 PRO A O 1
ATOM 6130 N N . LEU A 1 770 ? 33.844 -9.035 0.048 1.00 85.06 770 LEU A N 1
ATOM 6131 C CA . LEU A 1 770 ? 34.774 -9.006 -1.091 1.00 85.06 770 LEU A CA 1
ATOM 6132 C C . LEU A 1 770 ? 35.929 -8.001 -0.926 1.00 85.06 770 LEU A C 1
ATOM 6134 O O . LEU A 1 770 ? 36.935 -8.116 -1.624 1.00 85.06 770 LEU A O 1
ATOM 6138 N N . GLY A 1 771 ? 35.791 -7.030 -0.014 1.00 82.62 771 GLY A N 1
ATOM 6139 C CA . GLY A 1 771 ? 36.778 -5.975 0.245 1.00 82.62 771 GLY A CA 1
ATOM 6140 C C . GLY A 1 771 ? 36.895 -4.972 -0.905 1.00 82.62 771 GLY A C 1
ATOM 6141 O O . GLY A 1 771 ? 37.750 -5.131 -1.771 1.00 82.62 771 GLY A O 1
ATOM 6142 N N . ASP A 1 772 ? 36.032 -3.953 -0.923 1.00 80.12 772 ASP A N 1
ATOM 6143 C CA . ASP A 1 772 ? 36.018 -2.899 -1.948 1.00 80.12 772 ASP A CA 1
ATOM 6144 C C . ASP A 1 772 ? 37.318 -2.075 -1.936 1.00 80.12 772 ASP A C 1
ATOM 6146 O O . ASP A 1 772 ? 37.740 -1.566 -0.897 1.00 80.12 772 ASP A O 1
ATOM 6150 N N . THR A 1 773 ? 37.955 -1.941 -3.101 1.00 83.31 773 THR A N 1
ATOM 6151 C CA . THR A 1 773 ? 39.192 -1.168 -3.280 1.00 83.31 773 THR A CA 1
ATOM 6152 C C . THR A 1 773 ? 38.990 0.105 -4.095 1.00 83.31 773 THR A C 1
ATOM 6154 O O . THR A 1 773 ? 39.934 0.882 -4.259 1.00 83.31 773 THR A O 1
ATOM 6157 N N . SER A 1 774 ? 37.774 0.368 -4.581 1.00 74.81 774 SER A N 1
ATOM 6158 C CA . SER A 1 774 ? 37.470 1.486 -5.478 1.00 74.81 774 SER A CA 1
ATOM 6159 C C . SER A 1 774 ? 37.820 2.857 -4.882 1.00 74.81 774 SER A C 1
ATOM 6161 O O . SER A 1 774 ? 38.270 3.748 -5.606 1.00 74.81 774 SER A O 1
ATOM 6163 N N . GLY A 1 775 ? 37.720 3.006 -3.557 1.00 74.00 775 GLY A N 1
ATOM 6164 C CA . GLY A 1 775 ? 38.089 4.225 -2.829 1.00 74.00 775 GLY A CA 1
ATOM 6165 C C . GLY A 1 775 ? 39.573 4.609 -2.921 1.00 74.00 775 GLY A C 1
ATOM 6166 O O . GLY A 1 775 ? 39.907 5.784 -2.783 1.00 74.00 775 GLY A O 1
ATOM 6167 N N . TYR A 1 776 ? 40.464 3.656 -3.212 1.00 82.25 776 TYR A N 1
ATOM 6168 C CA . TYR A 1 776 ? 41.903 3.900 -3.386 1.00 82.25 776 TYR A CA 1
ATOM 6169 C C . TYR A 1 776 ? 42.288 4.235 -4.834 1.00 82.25 776 TYR A C 1
ATOM 6171 O O . TYR A 1 776 ? 43.396 4.708 -5.085 1.00 82.25 776 TYR A O 1
ATOM 6179 N N . PHE A 1 777 ? 41.371 4.027 -5.784 1.00 78.00 777 PHE A N 1
ATOM 6180 C CA . PHE A 1 777 ? 41.579 4.249 -7.217 1.00 78.00 777 PHE A CA 1
ATOM 6181 C C . PHE A 1 777 ? 40.497 5.184 -7.789 1.00 78.00 777 PHE A C 1
ATOM 6183 O O . PHE A 1 777 ? 39.693 4.770 -8.632 1.00 78.00 777 PHE A O 1
ATOM 6190 N N . PRO A 1 778 ? 40.441 6.456 -7.343 1.00 63.25 778 PRO A N 1
ATOM 6191 C CA . PRO A 1 778 ? 39.415 7.394 -7.776 1.00 63.25 778 PRO A CA 1
ATOM 6192 C C . PRO A 1 778 ? 39.467 7.602 -9.293 1.00 63.25 778 PRO A C 1
ATOM 6194 O O . PRO A 1 778 ? 40.496 7.967 -9.864 1.00 63.25 778 PRO A O 1
ATOM 6197 N N . LYS A 1 779 ? 38.324 7.405 -9.961 1.00 56.34 779 LYS A N 1
ATOM 6198 C CA . LYS A 1 779 ? 38.173 7.724 -11.384 1.00 56.34 779 LYS A CA 1
ATOM 6199 C C . LYS A 1 779 ? 38.346 9.230 -11.562 1.00 56.34 779 LYS A C 1
ATOM 6201 O O . LYS A 1 779 ? 37.483 10.007 -11.157 1.00 56.34 779 LYS A O 1
ATOM 6206 N N . THR A 1 780 ? 39.418 9.657 -12.219 1.00 49.25 780 THR A N 1
ATOM 6207 C CA . THR A 1 780 ? 39.577 11.032 -12.705 1.00 49.25 780 THR A CA 1
ATOM 6208 C C . THR A 1 780 ? 38.588 11.287 -13.839 1.00 49.25 780 THR A C 1
ATOM 6210 O O . THR A 1 780 ? 38.925 11.274 -15.019 1.00 49.25 780 THR A O 1
ATOM 6213 N N . ARG A 1 781 ? 37.319 11.523 -13.500 1.00 41.06 781 ARG A N 1
ATOM 6214 C CA . ARG A 1 781 ? 36.353 12.052 -14.459 1.00 41.06 781 ARG A CA 1
ATOM 6215 C C . ARG A 1 781 ? 36.462 13.572 -14.437 1.00 41.06 781 ARG A C 1
ATOM 6217 O O . ARG A 1 781 ? 35.926 14.229 -13.548 1.00 41.06 781 ARG A O 1
ATOM 6224 N N . LYS A 1 782 ? 37.155 14.138 -15.430 1.00 39.69 782 LYS A N 1
ATOM 6225 C CA . LYS A 1 782 ? 36.888 15.519 -15.845 1.00 39.69 782 LYS A CA 1
ATOM 6226 C C . LYS A 1 782 ? 35.408 15.580 -16.229 1.00 39.69 782 LYS A C 1
ATOM 6228 O O . LYS A 1 782 ? 34.992 14.908 -17.170 1.00 39.69 782 LYS A O 1
ATOM 6233 N N . ARG A 1 783 ? 34.629 16.333 -15.451 1.00 39.03 783 ARG A N 1
ATOM 6234 C CA . ARG A 1 783 ? 33.332 16.866 -15.872 1.00 39.03 783 ARG A CA 1
ATOM 6235 C C . ARG A 1 783 ? 33.599 17.772 -17.072 1.00 39.03 783 ARG A C 1
ATOM 6237 O O . ARG A 1 783 ? 34.216 18.812 -16.879 1.00 39.03 783 ARG A O 1
ATOM 6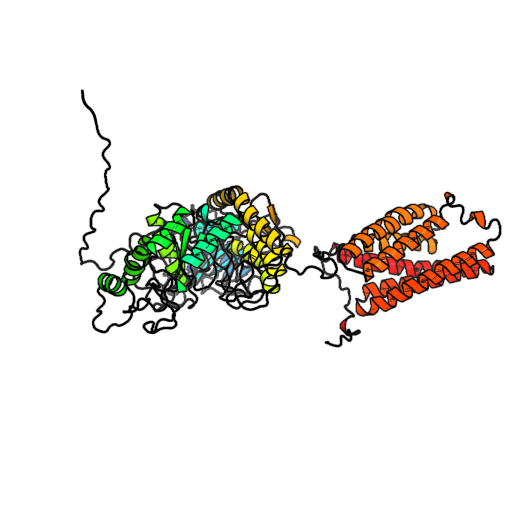244 N N . ASN A 1 784 ? 33.173 17.348 -18.253 1.00 34.00 784 ASN A N 1
ATOM 6245 C CA . ASN A 1 784 ? 32.772 18.226 -19.346 1.00 34.00 784 ASN A CA 1
ATOM 6246 C C . ASN A 1 784 ? 31.389 17.765 -19.782 1.00 34.00 784 ASN A C 1
ATOM 6248 O O . ASN A 1 784 ? 31.234 16.530 -19.941 1.00 34.00 784 ASN A O 1
#